Protein AF-A0A1Y6DAQ0-F1 (afdb_monomer_lite)

Sequence (1192 aa):
MQYLVQPLFPHSATSPLRGGNEARVFTISSLNSGFALTAVGNNLQLQQLNWQENANQQWKIIANGDGTYRIANVGSGQVMDVSGGGGEGTPVLVWDWHGGNNQRWRVSEIENGMFRIDSALGGSTLDVFGASVEPGAVIVVWGWNGGDNQRWVLAEVRPESVVYQPRATLFQDANYGGTRQEVGLGSYDINDLTLGNDQVSSLKVPTGVRVTLYEHANFRGRHWSYTQDTPWIGDEPNDLTSGVLVEKVATIYKDVDYQGQAASLGVGRYLMKDIPLANDNISSLKVPQGLVVMLYEHEDFGGDFRSYYQDSPNVGDFNDKTSSIVIKQLGVVIPKDVLRFGGGVQLKGTHGKWLVAESDGRLRADRGAADTWETFTLVRSGGTLDNSLVSFGDIVSLRSTHGKYVTAEANGDASANSPNIGAEQQWQVVRSGATTSSNFLAVGDHISLKSVAHNRYLVAEDNGDANANRDSIGSWETFEVTGVATEATPEEGSGSACGAEACSADACGADACGADACGAAACGAAASLIGVCGVAASGIAICGADVAGIGVCLGRLPGLRPAAWTLAAVRRAAPPLVARRRPASGRAARTLAARRLARRRLAVARCAARRLAARMLAGPTLPVSGAVPPMPAGPMRAGWTPVPPMPARPMSAASTPARRMPAPPTPAPWTSSPSSPASDATARRMAHPAGVSPLPETATRRIPMGPQHYKSSRYVITAPLKDGRELAYNGMSGALAVWTPREAAAFRRVAAEGRCDDLESTADLLYGGYLVPTQVDELEQLHGLYKAHRYDRRTLILTVAPTLACNFACDYCFQGQDKPVQTMGQTVQDAIVAFVERAAPELRHVHIAWYGGEPLLRPGVIEALSDRIIALCDRRGLKYDAMIVTNGYKLTADMARSLAERRVKTVQVTLDGHQEYHDGRRYLLSGGSTFAKIIANLKAVVEAGTGLKLNIRVNIDHRNGAGVYQLIDTLAQEGLAHQDSFRLYFAPVEAMTVGCHSVEEACMGKSEYGRLEAALYRYAFDQGLAALPYPPRFHGSCGAVRPSSFVVVPTGDIHKCWDTVTFPQHAIGSIFDMDAALRSERNARWLRWTPFENESCRNCKLLPNCAGACAYKFLHSGDTRGEAATLPCPSWKYNIKERLLLRAEKMGILRAEDWDVAQACTDPKELCADDHIGGGRALPETMQAYYLAEAV

pLDDT: mean 72.34, std 25.38, range [20.72, 98.62]

InterPro domains:
  IPR000772 Ricin B, lectin domain [PF14200] (22-95)
  IPR000772 Ricin B, lectin domain [PF14200] (101-158)
  IPR000772 Ricin B, lectin domain [SM00458] (23-155)
  IPR001064 Beta/gamma crystallin [PF00030] (210-286)
  IPR001064 Beta/gamma crystallin [PS50915] (166-207)
  IPR001064 Beta/gamma crystallin [SM00247] (167-247)
  IPR001064 Beta/gamma crystallin [SM00247] (249-328)
  IPR007197 Radical SAM [PF04055] (802-947)
  IPR007197 Radical SAM [PS51918] (790-1022)
  IPR007197 Radical SAM [SFLDS00029] (790-1113)
  IPR008999 Actin-crosslinking [SSF50405] (345-482)
  IPR010414 Protein FRG1 [PF06229] (396-487)
  IPR011024 Gamma-crystallin-like [SSF49695] (168-242)
  IPR011024 Gamma-crystallin-like [SSF49695] (250-327)
  IPR013785 Aldolase-type TIM barrel [G3DSA:3.20.20.70] (795-1144)
  IPR023885 4Fe4S-binding SPASM domain [TIGR04085] (1038-1121)
  IPR031019 Radical SAM/SPASM domain protein maturase [TIGR04463] (715-1154)
  IPR035992 Ricin B-like lectins [SSF50370] (24-154)
  IPR058240 Radical SAM superfamily [SSF102114] (791-1110)

Foldseek 3Di:
DDDDDDDDDDDPPCLPPPDQQQPWKKWKAFQLALFTFFADDPFDFTWGFFDQQDQRRIWRFADPVPQWTWIAGRRVRFTWFQPPLDDAPGTITTDHDPPDLRRIWHWDDDPQQKIWTHGSSDQWTWFQPPSDNAGGGGIHTHGDPPDRRRIIHIDIDPDDDDGPFWWKKFAQEFQRDHDIDTDTAAKAFQVRDPCHALRGFWMAADAQKKKKFAQHGQQFFDIDIDRGGGRGRDPVSHSRGGIMHMFGWKKWAQAFQRDDDIWTHGAAKDFQVRTPAHQLRTFWIAAPAQKKKKFAQALLSDDDIHIDRGTDRGPPPSRSRGGMMGMDGGRWDDDPFFDFQQFKWWWAALVGFTWFADPVWFIWGPHNDDDQRRIWGWHADTNDPDDRTAWAFGKTWTAHNVQFTWFADPVWFITRPHNDDDQRRIWGWHARGHDPTRTTDGQQGKTWTARRVPRFTWFHDPVTHITGHHNDDGRGRIIGTHDDDDDDDDDDDDDDDDDDDPDDDDDDDPDPDPDDDDDDDDDDDDDDDDDDDDDDDDDDDDDDDDDDDDDDDDDDDDDDDDDDDDDDDDDDDDDDDDDDDDDDDDDDDDDDDDDDDDDDDDDDDDDDDDDDDDDDDDDDDDDDDDDDDDDDDDDDDDDDDDDDDDDDDDDDDDDDDDDDDDDDDDDDDDDDDDDDDDDDDDDFHDFDDDDFDDDDDDDPDPPDPDFFQKAFDLQKDWFAWPVRWIFIAGLQQGDTDIGDNVQVVQNLCSLAPRGRPCCPVCVVCVSNVRIDGPPDDSLVVLVVRLCVVQAQQQEFAEEEEQWQDAQWQFQQPLLAPPFDTFGADPVLLVLVLVVCLVSLVSYQEYEYEYDHRASLVPVVSVLVSLVSNVVSCVVRNHHYAYEYEHCQLNLALVSLLSCLVSRYAEYEHEAAFDQVRRLVGTPGPVSHGRVVSNLVRVLRNLVSVSNHAYEYEHEDWQPPLVRNLVRLVVCLVSVNAQRPSAAYAYDYRFLQFPSRVSCHVGTDDLLRVLLSRLVSQLSSVVSRHHDLDSQYFQPQVQQLQHLSHWYAHSVQFIASDPSCNRPSVLTLGGSVCVPSSSVGVSSVLSNPDFLCPPQLLSQFSCCRRCRLHDPSLVSPLVRTDDPCSLRVDDSCLNHVQSSSVSVCCVSRSDPPNGRDCVSRGRDSVSRGSPPSRNDPDDDDVSVVVVSVVVVD

Structure (mmCIF, N/CA/C/O backbone):
data_AF-A0A1Y6DAQ0-F1
#
_entry.id   AF-A0A1Y6DAQ0-F1
#
loop_
_atom_site.group_PDB
_atom_site.id
_atom_site.type_symbol
_atom_site.label_atom_id
_atom_site.label_alt_id
_atom_site.label_comp_id
_atom_site.label_asym_id
_atom_site.label_entity_id
_atom_site.label_seq_id
_atom_site.pdbx_PDB_ins_code
_atom_site.Cartn_x
_atom_site.Cartn_y
_atom_site.Cartn_z
_atom_site.occupancy
_atom_site.B_iso_or_equiv
_atom_site.auth_seq_id
_atom_site.auth_comp_id
_atom_site.auth_asym_id
_atom_site.auth_atom_id
_atom_site.pdbx_PDB_model_num
ATOM 1 N N . MET A 1 1 ? 8.030 -42.173 -1.950 1.00 23.83 1 MET A N 1
ATOM 2 C CA . MET A 1 1 ? 6.959 -42.931 -2.642 1.00 23.83 1 MET A CA 1
ATOM 3 C C . MET A 1 1 ? 5.669 -42.122 -2.577 1.00 23.83 1 MET A C 1
ATOM 5 O O . MET A 1 1 ? 5.613 -41.176 -1.803 1.00 23.83 1 MET A O 1
ATOM 9 N N . GLN A 1 2 ? 4.683 -42.458 -3.409 1.00 27.00 2 GLN A N 1
ATOM 10 C CA . GLN A 1 2 ? 3.330 -41.871 -3.424 1.00 27.00 2 GLN A CA 1
ATOM 11 C C . GLN A 1 2 ? 2.517 -42.381 -2.190 1.00 27.00 2 GLN A C 1
ATOM 13 O O . GLN A 1 2 ? 3.028 -43.238 -1.472 1.00 27.00 2 GLN A O 1
ATOM 18 N N . TYR A 1 3 ? 1.303 -41.927 -1.834 1.00 22.94 3 TYR A N 1
ATOM 19 C CA . TYR A 1 3 ? 0.193 -41.362 -2.624 1.00 22.94 3 TYR A CA 1
ATOM 20 C C . TYR A 1 3 ? -0.730 -40.409 -1.822 1.00 22.94 3 TYR A C 1
ATOM 22 O O . TYR A 1 3 ? -0.860 -40.545 -0.613 1.00 22.94 3 TYR A O 1
ATOM 30 N N . LEU A 1 4 ? -1.449 -39.556 -2.573 1.00 24.34 4 LEU A N 1
ATOM 31 C CA . LEU A 1 4 ? -2.814 -39.026 -2.346 1.00 24.34 4 LEU A CA 1
ATOM 32 C C . LEU A 1 4 ? -3.202 -38.358 -1.009 1.00 24.34 4 LEU A C 1
ATOM 34 O O . LEU A 1 4 ? -3.547 -39.030 -0.043 1.00 24.34 4 LEU A O 1
ATOM 38 N N . VAL A 1 5 ? -3.468 -37.049 -1.100 1.00 20.72 5 VAL A N 1
ATOM 39 C CA . VAL A 1 5 ? -4.800 -36.481 -0.795 1.00 20.72 5 VAL A CA 1
ATOM 40 C C . VAL A 1 5 ? -5.185 -35.536 -1.946 1.00 20.72 5 VAL A C 1
ATOM 42 O O . VAL A 1 5 ? -4.346 -34.767 -2.408 1.00 20.72 5 VAL A O 1
ATOM 45 N N . GLN A 1 6 ? -6.433 -35.597 -2.421 1.00 22.11 6 GLN A N 1
ATOM 46 C CA . GLN A 1 6 ? -7.041 -34.580 -3.295 1.00 22.11 6 GLN A CA 1
ATOM 47 C C . GLN A 1 6 ? -7.918 -33.635 -2.463 1.00 22.11 6 GLN A C 1
ATOM 49 O O . GLN A 1 6 ? -8.626 -34.112 -1.576 1.00 22.11 6 GLN A O 1
ATOM 54 N N . PRO A 1 7 ? -8.018 -32.355 -2.843 1.00 22.66 7 PRO A N 1
ATOM 55 C CA . PRO A 1 7 ? -9.254 -31.592 -2.724 1.00 22.66 7 PRO A CA 1
ATOM 56 C C . PRO A 1 7 ? -10.062 -31.732 -4.022 1.00 22.66 7 PRO A C 1
ATOM 58 O O . PRO A 1 7 ? -9.563 -31.435 -5.106 1.00 22.66 7 PRO A O 1
ATOM 61 N N . LEU A 1 8 ? -11.314 -32.178 -3.917 1.00 22.86 8 LEU A N 1
ATOM 62 C CA . LEU A 1 8 ? -12.285 -32.107 -5.008 1.00 22.86 8 LEU A CA 1
ATOM 63 C C . LEU A 1 8 ? -13.103 -30.822 -4.868 1.00 22.86 8 LEU A C 1
ATOM 65 O O . LEU A 1 8 ? -13.842 -30.676 -3.899 1.00 22.86 8 LEU A O 1
ATOM 69 N N . PHE A 1 9 ? -13.056 -29.970 -5.888 1.00 21.23 9 PHE A N 1
ATOM 70 C CA . PHE A 1 9 ? -14.227 -29.202 -6.309 1.00 21.23 9 PHE A CA 1
ATOM 71 C C . PHE A 1 9 ? -14.582 -29.617 -7.749 1.00 21.23 9 PHE A C 1
ATOM 73 O O . PHE A 1 9 ? -13.681 -29.961 -8.525 1.00 21.23 9 PHE A O 1
ATOM 80 N N . PRO A 1 10 ? -15.880 -29.698 -8.095 1.00 23.66 10 PRO A N 1
ATOM 81 C CA . PRO A 1 10 ? -16.323 -30.165 -9.404 1.00 23.66 10 PRO A CA 1
ATOM 82 C C . PRO A 1 10 ? -15.995 -29.149 -10.504 1.00 23.66 10 PRO A C 1
ATOM 84 O O . PRO A 1 10 ? -15.734 -27.978 -10.247 1.00 23.66 10 PRO A O 1
ATOM 87 N N . HIS A 1 11 ? -15.984 -29.618 -11.747 1.00 24.91 11 HIS A N 1
ATOM 88 C CA . HIS A 1 11 ? -15.556 -28.820 -12.893 1.00 24.91 11 HIS A CA 1
ATOM 89 C C . HIS A 1 11 ? -16.601 -27.775 -13.303 1.00 24.91 11 HIS A C 1
ATOM 91 O O . HIS A 1 11 ? -17.755 -28.128 -13.545 1.00 24.91 11 HIS A O 1
ATOM 97 N N . SER A 1 12 ? -16.153 -26.548 -13.577 1.00 26.91 12 SER A N 1
ATOM 98 C CA . SER A 1 12 ? -16.663 -25.820 -14.740 1.00 26.91 12 SER A CA 1
ATOM 99 C C . SER A 1 12 ? -16.327 -26.659 -15.983 1.00 26.91 12 SER A C 1
ATOM 101 O O . SER A 1 12 ? -15.165 -26.946 -16.280 1.00 26.91 12 SER A O 1
ATOM 103 N N . ALA A 1 13 ? -17.346 -27.165 -16.675 1.00 28.11 13 ALA A N 1
ATOM 104 C CA . ALA A 1 13 ? -17.187 -28.233 -17.670 1.00 28.11 13 ALA A CA 1
ATOM 105 C C . ALA A 1 13 ? -16.668 -27.754 -19.048 1.00 28.11 13 ALA A C 1
ATOM 107 O O . ALA A 1 13 ? -16.942 -28.389 -20.063 1.00 28.11 13 ALA A O 1
ATOM 108 N N . THR A 1 14 ? -15.934 -26.638 -19.094 1.00 39.94 14 THR A N 1
ATOM 109 C CA . THR A 1 14 ? -15.623 -25.885 -20.324 1.00 39.94 14 THR A CA 1
ATOM 110 C C . THR A 1 14 ? -14.168 -25.416 -20.449 1.00 39.94 14 THR A C 1
ATOM 112 O O . THR A 1 14 ? -13.877 -24.606 -21.326 1.00 39.94 14 THR A O 1
ATOM 115 N N . SER A 1 15 ? -13.223 -25.944 -19.657 1.00 42.66 15 SER A N 1
ATOM 116 C CA . SER A 1 15 ? -11.793 -25.661 -19.892 1.00 42.66 15 SER A CA 1
ATOM 117 C C . SER A 1 15 ? -11.414 -26.081 -21.333 1.00 42.66 15 SER A C 1
ATOM 119 O O . SER A 1 15 ? -11.568 -27.261 -21.677 1.00 42.66 15 SER A O 1
ATOM 121 N N . PRO A 1 16 ? -10.946 -25.161 -22.203 1.00 46.56 16 PRO A N 1
ATOM 122 C CA . PRO A 1 16 ? -10.887 -25.352 -23.660 1.00 46.56 16 PRO A CA 1
ATOM 123 C C . PRO A 1 16 ? -9.923 -26.454 -24.123 1.00 46.56 16 PRO A C 1
ATOM 125 O O . PRO A 1 16 ? -9.974 -26.887 -25.273 1.00 46.56 16 PRO A O 1
ATOM 128 N N . LEU A 1 17 ? -9.072 -26.948 -23.224 1.00 54.06 17 LEU A N 1
ATOM 129 C CA . LEU A 1 17 ? -8.104 -28.017 -23.471 1.00 54.06 17 LEU A CA 1
ATOM 130 C C . LEU A 1 17 ? -8.662 -29.426 -23.180 1.00 54.06 17 LEU A C 1
ATOM 132 O O . LEU A 1 17 ? -7.970 -30.421 -23.392 1.00 54.06 17 LEU A O 1
ATOM 136 N N . ARG A 1 18 ? -9.905 -29.542 -22.687 1.00 46.31 18 ARG A N 1
ATOM 137 C CA . ARG A 1 18 ? -10.571 -30.829 -22.419 1.00 46.31 18 ARG A CA 1
ATOM 138 C C . ARG A 1 18 ? -11.426 -31.281 -23.604 1.00 46.31 18 ARG A C 1
ATOM 140 O O . ARG A 1 18 ? -12.647 -31.165 -23.593 1.00 46.31 18 ARG A O 1
ATOM 147 N N . GLY A 1 19 ? -10.766 -31.844 -24.610 1.00 46.09 19 GLY A N 1
ATOM 148 C CA . GLY A 1 19 ? -11.388 -32.461 -25.781 1.00 46.09 19 GLY A CA 1
ATOM 149 C C . GLY A 1 19 ? -10.345 -33.115 -26.691 1.00 46.09 19 GLY A C 1
ATOM 150 O O . GLY A 1 19 ? -9.148 -33.055 -26.414 1.00 46.09 19 GLY A O 1
ATOM 151 N N . GLY A 1 20 ? -10.782 -33.744 -27.787 1.00 46.62 20 GLY A N 1
ATOM 152 C CA . GLY A 1 20 ? -9.877 -34.238 -28.835 1.00 46.62 20 GLY A CA 1
ATOM 153 C C . GLY A 1 20 ? -9.231 -33.066 -29.579 1.00 46.62 20 GLY A C 1
ATOM 154 O O . GLY A 1 20 ? -9.798 -32.546 -30.534 1.00 46.62 20 GLY A O 1
ATOM 155 N N . ASN A 1 21 ? -8.073 -32.608 -29.102 1.00 50.34 21 ASN A N 1
ATOM 156 C CA . ASN A 1 21 ? -7.629 -31.221 -29.296 1.00 50.34 21 ASN A CA 1
ATOM 157 C C . ASN A 1 21 ? -6.957 -30.886 -30.647 1.00 50.34 21 ASN A C 1
ATOM 159 O O . ASN A 1 21 ? -6.320 -29.843 -30.764 1.00 50.34 21 ASN A O 1
ATOM 163 N N . GLU A 1 22 ? -7.068 -31.737 -31.671 1.00 50.09 22 GLU A N 1
ATOM 164 C CA . GLU A 1 22 ? -6.336 -31.555 -32.943 1.00 50.09 22 GLU A CA 1
ATOM 165 C C . GLU A 1 22 ? -7.054 -30.643 -33.963 1.00 50.09 22 GLU A C 1
ATOM 167 O O . GLU A 1 22 ? -6.428 -30.150 -34.905 1.00 50.09 22 GLU A O 1
ATOM 172 N N . ALA A 1 23 ? -8.352 -30.378 -33.764 1.00 52.00 23 ALA A N 1
ATOM 173 C CA . ALA A 1 23 ? -9.178 -29.569 -34.670 1.00 52.00 23 ALA A CA 1
ATOM 174 C C . ALA A 1 23 ? -9.415 -28.114 -34.210 1.00 52.00 23 ALA A C 1
ATOM 176 O O . ALA A 1 23 ? -9.742 -27.268 -35.041 1.00 52.00 23 ALA A O 1
ATOM 177 N N . ARG A 1 24 ? -9.258 -27.809 -32.913 1.00 67.81 24 ARG A N 1
ATOM 178 C CA . ARG A 1 24 ? -9.597 -26.496 -32.329 1.00 67.81 24 ARG A CA 1
ATOM 179 C C . ARG A 1 24 ? -8.506 -25.456 -32.599 1.00 67.81 24 ARG A C 1
ATOM 181 O O . ARG A 1 24 ? -7.315 -25.773 -32.562 1.00 67.81 24 ARG A O 1
ATOM 188 N N . VAL A 1 25 ? -8.918 -24.214 -32.841 1.00 72.88 25 VAL A N 1
ATOM 189 C CA . VAL A 1 25 ? -8.041 -23.058 -33.087 1.00 72.88 25 VAL A CA 1
ATOM 190 C C . VAL A 1 25 ? -8.330 -21.993 -32.034 1.00 72.88 25 VAL A C 1
ATOM 192 O O . VAL A 1 25 ? -9.475 -21.799 -31.645 1.00 72.88 25 VAL A O 1
ATOM 195 N N . PHE A 1 26 ? -7.304 -21.290 -31.570 1.00 77.88 26 PHE A N 1
ATOM 196 C CA . PHE A 1 26 ? -7.391 -20.293 -30.508 1.00 77.88 26 PHE A CA 1
ATOM 197 C C . PHE A 1 26 ? -6.693 -18.995 -30.912 1.00 77.88 26 PHE A C 1
ATOM 199 O O . PHE A 1 26 ? -5.709 -19.017 -31.650 1.00 77.88 26 PHE A O 1
ATOM 206 N N . THR A 1 27 ? -7.161 -17.869 -30.381 1.00 76.56 27 THR A N 1
ATOM 207 C CA . THR A 1 27 ? -6.310 -16.693 -30.183 1.00 76.56 27 THR A CA 1
ATOM 208 C C . THR A 1 27 ? -5.722 -16.767 -28.779 1.00 76.56 27 THR A C 1
ATOM 210 O O . THR A 1 27 ? -6.375 -17.241 -27.847 1.00 76.56 27 THR A O 1
ATOM 213 N N . ILE A 1 28 ? -4.479 -16.318 -28.644 1.00 83.94 28 ILE A N 1
ATOM 214 C CA . ILE A 1 28 ? -3.769 -16.201 -27.371 1.00 83.94 28 ILE A CA 1
ATOM 215 C C . ILE A 1 28 ? -3.508 -14.708 -27.188 1.00 83.94 28 ILE A C 1
ATOM 217 O O . ILE A 1 28 ? -2.812 -14.125 -28.014 1.00 83.94 28 ILE A O 1
ATOM 221 N N . SER A 1 29 ? -4.072 -14.078 -26.159 1.00 74.94 29 SER A N 1
ATOM 222 C CA . SER A 1 29 ? -3.935 -12.629 -25.932 1.00 74.94 29 SER A CA 1
ATOM 223 C C . SER A 1 29 ? -3.373 -12.320 -24.549 1.00 74.94 29 SER A C 1
ATOM 225 O O . SER A 1 29 ? -3.725 -12.985 -23.578 1.00 74.94 29 SER A O 1
ATOM 227 N N . SER A 1 30 ? -2.514 -11.307 -24.452 1.00 71.69 30 SER A N 1
ATOM 228 C CA . SER A 1 30 ? -1.962 -10.832 -23.175 1.00 71.69 30 SER A CA 1
ATOM 229 C C . SER A 1 30 ? -3.040 -10.114 -22.361 1.00 71.69 30 SER A C 1
ATOM 231 O O . SER A 1 30 ? -3.764 -9.281 -22.909 1.00 71.69 30 SER A O 1
ATOM 233 N N . LEU A 1 31 ? -3.153 -10.400 -21.060 1.00 63.44 31 LEU A N 1
ATOM 234 C CA . LEU A 1 31 ? -4.117 -9.723 -20.182 1.00 63.44 31 LEU A CA 1
ATOM 235 C C . LEU A 1 31 ? -3.754 -8.242 -19.970 1.00 63.44 31 LEU A C 1
ATOM 237 O O . LEU A 1 31 ? -4.644 -7.398 -19.920 1.00 63.44 31 LEU A O 1
ATOM 241 N N . ASN A 1 32 ? -2.456 -7.926 -19.915 1.00 59.19 32 ASN A N 1
ATOM 242 C CA . ASN A 1 32 ? -1.920 -6.572 -19.714 1.00 59.19 32 ASN A CA 1
ATOM 243 C C . ASN A 1 32 ? -2.278 -5.584 -20.837 1.00 59.19 32 ASN A C 1
ATOM 245 O O . ASN A 1 32 ? -2.466 -4.399 -20.583 1.00 59.19 32 ASN A O 1
ATOM 249 N N . SER A 1 33 ? -2.345 -6.057 -22.085 1.00 54.78 33 SER A N 1
ATOM 250 C CA . SER A 1 33 ? -2.507 -5.200 -23.272 1.00 54.78 33 SER A CA 1
ATOM 251 C C . SER A 1 33 ? -3.753 -5.508 -24.107 1.00 54.78 33 SER A C 1
ATOM 253 O O . SER A 1 33 ? -4.159 -4.705 -24.943 1.00 54.78 33 SER A O 1
ATOM 255 N N . GLY A 1 34 ? -4.343 -6.695 -23.944 1.00 52.97 34 GLY A N 1
ATOM 256 C CA . GLY A 1 34 ? -5.379 -7.223 -24.830 1.00 52.97 34 GLY A CA 1
ATOM 257 C C . GLY A 1 34 ? -4.890 -7.581 -26.242 1.00 52.97 34 GLY A C 1
ATOM 258 O O . GLY A 1 34 ? -5.701 -8.039 -27.050 1.00 52.97 34 GLY A O 1
ATOM 259 N N . PHE A 1 35 ? -3.604 -7.388 -26.568 1.00 63.44 35 PHE A N 1
ATOM 260 C CA . PHE A 1 35 ? -3.041 -7.706 -27.883 1.00 63.44 35 PHE A CA 1
ATOM 261 C C . PHE A 1 35 ? -2.855 -9.210 -28.088 1.00 63.44 35 PHE A C 1
ATOM 263 O O . PHE A 1 35 ? -2.587 -9.961 -27.147 1.00 63.44 35 PHE A O 1
ATOM 270 N N . ALA A 1 36 ? -2.982 -9.635 -29.344 1.00 74.75 36 ALA A N 1
ATOM 271 C CA . ALA A 1 36 ? -2.895 -11.026 -29.755 1.00 74.75 36 ALA A CA 1
ATOM 272 C C . ALA A 1 36 ? -1.454 -11.446 -30.072 1.00 74.75 36 ALA A C 1
ATOM 274 O O . ALA A 1 36 ? -0.680 -10.716 -30.702 1.00 74.75 36 ALA A O 1
ATOM 275 N N . LEU A 1 37 ? -1.123 -12.668 -29.672 1.00 86.88 37 LEU A N 1
ATOM 276 C CA . LEU A 1 37 ? 0.134 -13.345 -29.937 1.00 86.88 37 LEU A CA 1
ATOM 277 C C . LEU A 1 37 ? 0.284 -13.595 -31.442 1.00 86.88 37 LEU A C 1
ATOM 279 O O . LEU A 1 37 ? -0.488 -14.349 -32.036 1.00 86.88 37 LEU A O 1
ATOM 283 N N . THR A 1 38 ? 1.270 -12.954 -32.064 1.00 87.50 38 THR A N 1
ATOM 284 C CA . THR A 1 38 ? 1.373 -12.843 -33.522 1.00 87.50 38 THR A CA 1
ATOM 285 C C . THR A 1 38 ? 2.744 -13.282 -34.017 1.00 87.50 38 THR A C 1
ATOM 287 O O . THR A 1 38 ? 3.761 -12.705 -33.633 1.00 87.50 38 THR A O 1
ATOM 290 N N . ALA A 1 39 ? 2.779 -14.278 -34.905 1.00 84.75 39 ALA A N 1
ATOM 291 C CA . ALA A 1 39 ? 3.996 -14.638 -35.627 1.00 84.75 39 ALA A CA 1
ATOM 292 C C . ALA A 1 39 ? 4.283 -13.587 -36.714 1.00 84.75 39 ALA A C 1
ATOM 294 O O . ALA A 1 39 ? 3.405 -13.274 -37.525 1.00 84.75 39 ALA A O 1
ATOM 295 N N . VAL A 1 40 ? 5.501 -13.042 -36.737 1.00 75.38 40 VAL A N 1
ATOM 296 C CA . VAL A 1 40 ? 5.910 -11.967 -37.656 1.00 75.38 40 VAL A CA 1
ATOM 297 C C . VAL A 1 40 ? 7.193 -12.314 -38.417 1.00 75.38 40 VAL A C 1
ATOM 299 O O . VAL A 1 40 ? 8.033 -13.069 -37.935 1.00 75.38 40 VAL A O 1
ATOM 302 N N . GLY A 1 41 ? 7.337 -11.737 -39.617 1.00 58.28 41 GLY A N 1
ATOM 303 C CA . GLY A 1 41 ? 8.590 -11.667 -40.382 1.00 58.28 41 GLY A CA 1
ATOM 304 C C . GLY A 1 41 ? 9.286 -13.005 -40.657 1.00 58.28 41 GLY A C 1
ATOM 305 O O . GLY A 1 41 ? 10.233 -13.350 -39.958 1.00 58.28 41 GLY A O 1
ATOM 306 N N . ASN A 1 42 ? 8.860 -13.727 -41.703 1.00 54.28 42 ASN A N 1
ATOM 307 C CA . ASN A 1 42 ? 9.507 -14.953 -42.207 1.00 54.28 42 ASN A CA 1
ATOM 308 C C . ASN A 1 42 ? 9.943 -15.944 -41.104 1.00 54.28 42 ASN A C 1
ATOM 310 O O . ASN A 1 42 ? 11.036 -16.502 -41.159 1.00 54.28 42 ASN A O 1
ATOM 314 N N . ASN A 1 43 ? 9.059 -16.166 -40.125 1.00 50.34 43 ASN A N 1
ATOM 315 C CA . ASN A 1 43 ? 9.208 -17.128 -39.026 1.00 50.34 43 ASN A CA 1
ATOM 316 C C . ASN A 1 43 ? 10.291 -16.788 -37.975 1.00 50.34 43 ASN A C 1
ATOM 318 O O . ASN A 1 43 ? 10.711 -17.661 -37.223 1.00 50.34 43 ASN A O 1
ATOM 322 N N . LEU A 1 44 ? 10.736 -15.529 -37.873 1.00 56.56 44 LEU A N 1
ATOM 323 C CA . LEU A 1 44 ? 11.859 -15.160 -36.995 1.00 56.56 44 LEU A CA 1
ATOM 324 C C . LEU A 1 44 ? 11.477 -14.626 -35.603 1.00 56.56 44 LEU A C 1
ATOM 326 O O . LEU A 1 44 ? 12.347 -14.593 -34.733 1.00 56.56 44 LEU A O 1
ATOM 330 N N . GLN A 1 45 ? 10.228 -14.209 -35.351 1.00 71.94 45 GLN A N 1
ATOM 331 C CA . GLN A 1 45 ? 9.844 -13.685 -34.030 1.00 71.94 45 GLN A CA 1
ATOM 332 C C . GLN A 1 45 ? 8.340 -13.793 -33.726 1.00 71.94 45 GLN A C 1
ATOM 334 O O . GLN A 1 45 ? 7.499 -13.760 -34.627 1.00 71.94 45 GLN A O 1
ATOM 339 N N . LEU A 1 46 ? 8.005 -13.866 -32.434 1.00 86.50 46 LEU A N 1
ATOM 340 C CA . LEU A 1 46 ? 6.672 -13.591 -31.898 1.00 86.50 46 LEU A CA 1
ATOM 341 C C . LEU A 1 46 ? 6.604 -12.187 -31.288 1.00 86.50 46 LEU A C 1
ATOM 343 O O . LEU A 1 46 ? 7.486 -11.774 -30.534 1.00 86.50 46 LEU A O 1
ATOM 347 N N . GLN A 1 47 ? 5.522 -11.471 -31.588 1.00 88.44 47 GLN A N 1
ATOM 348 C CA . GLN A 1 47 ? 5.202 -10.153 -31.033 1.00 88.44 47 GLN A CA 1
ATOM 349 C C . GLN A 1 47 ? 3.734 -10.104 -30.592 1.00 88.44 47 GLN A C 1
ATOM 351 O O . GLN A 1 47 ? 2.904 -10.859 -31.102 1.00 88.44 47 GLN A O 1
ATOM 356 N N . GLN A 1 48 ? 3.384 -9.199 -29.676 1.00 74.19 48 GLN A N 1
ATOM 357 C CA . GLN A 1 48 ? 1.983 -8.832 -29.455 1.00 74.19 48 GLN A CA 1
ATOM 358 C C . GLN A 1 48 ? 1.557 -7.796 -30.505 1.00 74.19 48 GLN A C 1
ATOM 360 O O . GLN A 1 48 ? 2.256 -6.806 -30.710 1.00 74.19 48 GLN A O 1
ATOM 365 N N . LEU A 1 49 ? 0.421 -7.988 -31.175 1.00 66.94 49 LEU A N 1
ATOM 366 C CA . LEU A 1 49 ? -0.121 -7.025 -32.143 1.00 66.94 49 LEU A CA 1
ATOM 367 C C . LEU A 1 49 ? -1.648 -6.915 -32.033 1.00 66.94 49 LEU A C 1
ATOM 369 O O . LEU A 1 49 ? -2.313 -7.737 -31.399 1.00 66.94 49 LEU A O 1
ATOM 373 N N . ASN A 1 50 ? -2.205 -5.885 -32.676 1.00 56.06 50 ASN A N 1
ATOM 374 C CA . ASN A 1 50 ? -3.650 -5.722 -32.852 1.00 56.06 50 ASN A CA 1
ATOM 375 C C . ASN A 1 50 ? -4.263 -7.007 -33.417 1.00 56.06 50 ASN A C 1
ATOM 377 O O . ASN A 1 50 ? -3.717 -7.578 -34.363 1.00 56.06 50 ASN A O 1
ATOM 381 N N . TRP A 1 51 ? -5.396 -7.451 -32.878 1.00 60.91 51 TRP A N 1
ATOM 382 C CA . TRP A 1 51 ? -6.093 -8.619 -33.412 1.00 60.91 51 TRP A CA 1
ATOM 383 C C . TRP A 1 51 ? -6.749 -8.261 -34.754 1.00 60.91 51 TRP A C 1
ATOM 385 O O . TRP A 1 51 ? -7.644 -7.422 -34.819 1.00 60.91 51 TRP A O 1
ATOM 395 N N . GLN A 1 52 ? -6.273 -8.889 -35.827 1.00 59.12 52 GLN A N 1
ATOM 396 C CA . GLN A 1 52 ? -6.702 -8.690 -37.216 1.00 59.12 52 GLN A CA 1
ATOM 397 C C . GLN A 1 52 ? -7.367 -9.945 -37.804 1.00 59.12 52 GLN A C 1
ATOM 399 O O . GLN A 1 52 ? -7.590 -10.017 -39.008 1.00 59.12 52 GLN A O 1
ATOM 404 N N . GLU A 1 53 ? -7.646 -10.952 -36.968 1.00 61.72 53 GLU A N 1
ATOM 405 C CA . GLU A 1 53 ? -8.260 -12.236 -37.349 1.00 61.72 53 GLU A CA 1
ATOM 406 C C . GLU A 1 53 ? -7.432 -13.074 -38.351 1.00 61.72 53 GLU A C 1
ATOM 408 O O . GLU A 1 53 ? -7.885 -14.110 -38.838 1.00 61.72 53 GLU A O 1
ATOM 413 N N . ASN A 1 54 ? -6.176 -12.685 -38.591 1.00 67.94 54 ASN A N 1
ATOM 414 C CA . ASN A 1 54 ? -5.259 -13.328 -39.529 1.00 67.94 54 ASN A CA 1
ATOM 415 C C . ASN A 1 54 ? -4.707 -14.667 -39.007 1.00 67.94 54 ASN A C 1
ATOM 417 O O . ASN A 1 54 ? -4.460 -14.847 -37.815 1.00 67.94 54 ASN A O 1
ATOM 421 N N . ALA A 1 55 ? -4.420 -15.601 -39.920 1.00 72.31 55 ALA A N 1
ATOM 422 C CA . ALA A 1 55 ? -3.938 -16.946 -39.582 1.00 72.31 55 ALA A CA 1
ATOM 423 C C . ALA A 1 55 ? -2.601 -16.964 -38.805 1.00 72.31 55 ALA A C 1
ATOM 425 O O . ALA A 1 55 ? -2.360 -17.877 -38.019 1.00 72.31 55 ALA A O 1
ATOM 426 N N . ASN A 1 56 ? -1.748 -15.943 -38.958 1.00 77.94 56 ASN A N 1
ATOM 427 C CA . ASN A 1 56 ? -0.503 -15.807 -38.191 1.00 77.94 56 ASN A CA 1
ATOM 428 C C . ASN A 1 56 ? -0.715 -15.408 -36.713 1.00 77.94 56 ASN A C 1
ATOM 430 O O . ASN A 1 56 ? 0.244 -15.412 -35.941 1.00 77.94 56 ASN A O 1
ATOM 434 N N . GLN A 1 57 ? -1.952 -15.100 -36.316 1.00 79.81 57 GLN A N 1
ATOM 435 C CA . GLN A 1 57 ? -2.376 -14.821 -34.936 1.00 79.81 57 GLN A CA 1
ATOM 436 C C . GLN A 1 57 ? -3.196 -15.974 -34.328 1.00 79.81 57 GLN A C 1
ATOM 438 O O . GLN A 1 57 ? -3.626 -15.905 -33.179 1.00 79.81 57 GLN A O 1
ATOM 443 N N . GLN A 1 58 ? -3.441 -17.025 -35.113 1.00 82.88 58 GLN A N 1
ATOM 444 C CA . GLN A 1 58 ? -4.270 -18.170 -34.758 1.00 82.88 58 GLN A CA 1
ATOM 445 C C . GLN A 1 58 ? -3.396 -19.379 -34.395 1.00 82.88 58 GLN A C 1
ATOM 447 O O . GLN A 1 58 ? -2.389 -19.653 -35.051 1.00 82.88 58 GLN A O 1
ATOM 452 N N . TRP A 1 59 ? -3.799 -20.128 -33.368 1.00 87.12 59 TRP A N 1
ATOM 453 C CA . TRP A 1 59 ? -2.964 -21.128 -32.700 1.00 87.12 59 TRP A CA 1
ATOM 454 C C . TRP A 1 59 ? -3.720 -22.427 -32.398 1.00 87.12 59 TRP A C 1
ATOM 456 O O . TRP A 1 59 ? -4.778 -22.409 -31.777 1.00 87.12 59 TRP A O 1
ATOM 466 N N . LYS A 1 60 ? -3.163 -23.579 -32.774 1.00 86.50 60 LYS A N 1
ATOM 467 C CA . LYS A 1 60 ? -3.648 -24.913 -32.384 1.00 86.50 60 LYS A CA 1
ATOM 468 C C . LYS A 1 60 ? -2.850 -25.414 -31.184 1.00 86.50 60 LYS A C 1
ATOM 470 O O . LYS A 1 60 ? -1.630 -25.536 -31.268 1.00 86.50 60 LYS A O 1
ATOM 475 N N . ILE A 1 61 ? -3.522 -25.726 -30.077 1.00 84.69 61 ILE A N 1
ATOM 476 C CA . ILE A 1 61 ? -2.880 -26.177 -28.829 1.00 84.69 61 ILE A CA 1
ATOM 477 C C . ILE A 1 61 ? -2.992 -27.702 -28.743 1.00 84.69 61 ILE A C 1
ATOM 479 O O . ILE A 1 61 ? -3.955 -28.250 -28.205 1.00 84.69 61 ILE A O 1
ATOM 483 N N . ILE A 1 62 ? -2.017 -28.400 -29.326 1.00 85.81 62 ILE A N 1
ATOM 484 C CA . ILE A 1 62 ? -2.091 -29.843 -29.573 1.00 85.81 62 ILE A CA 1
ATOM 485 C C . ILE A 1 62 ? -1.359 -30.598 -28.461 1.00 85.81 62 ILE A C 1
ATOM 487 O O . ILE A 1 62 ? -0.198 -30.313 -28.172 1.00 85.81 62 ILE A O 1
ATOM 491 N N . ALA A 1 63 ? -2.012 -31.574 -27.832 1.00 82.44 63 ALA A N 1
ATOM 492 C CA . ALA A 1 63 ? -1.400 -32.370 -26.768 1.00 82.44 63 ALA A CA 1
ATOM 493 C C . ALA A 1 63 ? -0.286 -33.296 -27.302 1.00 82.44 63 ALA A C 1
ATOM 495 O O . ALA A 1 63 ? -0.382 -33.847 -28.400 1.00 82.44 63 ALA A O 1
ATOM 496 N N . ASN A 1 64 ? 0.758 -33.504 -26.495 1.00 80.56 64 ASN A N 1
ATOM 497 C CA . ASN A 1 64 ? 1.868 -34.420 -26.792 1.00 80.56 64 ASN A CA 1
ATOM 498 C C . ASN A 1 64 ? 1.748 -35.776 -26.062 1.00 80.56 64 ASN A C 1
ATOM 500 O O . ASN A 1 64 ? 2.587 -36.652 -26.247 1.00 80.56 64 ASN A O 1
ATOM 504 N N . GLY A 1 65 ? 0.725 -35.954 -25.215 1.00 76.00 65 GLY A N 1
ATOM 505 C CA . GLY A 1 65 ? 0.476 -37.183 -24.441 1.00 76.00 65 GLY A CA 1
ATOM 506 C C . GLY A 1 65 ? 1.301 -37.333 -23.152 1.00 76.00 65 GLY A C 1
ATOM 507 O O . GLY A 1 65 ? 0.965 -38.162 -22.313 1.00 76.00 65 GLY A O 1
ATOM 508 N N . ASP A 1 66 ? 2.325 -36.502 -22.950 1.00 78.19 66 ASP A N 1
ATOM 509 C CA . ASP A 1 66 ? 3.226 -36.491 -21.783 1.00 78.19 66 ASP A CA 1
ATOM 510 C C . ASP A 1 66 ? 2.844 -35.452 -20.702 1.00 78.19 66 ASP A C 1
ATOM 512 O O . ASP A 1 66 ? 3.595 -35.221 -19.755 1.00 78.19 66 ASP A O 1
ATOM 516 N N . GLY A 1 67 ? 1.686 -34.799 -20.849 1.00 76.50 67 GLY A N 1
ATOM 517 C CA . GLY A 1 67 ? 1.274 -33.653 -20.029 1.00 76.50 67 GLY A CA 1
ATOM 518 C C . GLY A 1 67 ? 1.784 -32.295 -20.533 1.00 76.50 67 GLY A C 1
ATOM 519 O O . GLY A 1 67 ? 1.553 -31.282 -19.874 1.00 76.50 67 GLY A O 1
ATOM 520 N N . THR A 1 68 ? 2.452 -32.250 -21.689 1.00 85.69 68 THR A N 1
ATOM 521 C CA . THR A 1 68 ? 2.767 -31.017 -22.426 1.00 85.69 68 THR A CA 1
ATOM 522 C C . THR A 1 68 ? 1.929 -30.887 -23.700 1.00 85.69 68 THR A C 1
ATOM 524 O O . THR A 1 68 ? 1.331 -31.848 -24.197 1.00 85.69 68 THR A O 1
ATOM 527 N N . TYR A 1 69 ? 1.921 -29.677 -24.246 1.00 88.31 69 TYR A N 1
ATOM 528 C CA . TYR A 1 69 ? 1.334 -29.304 -25.524 1.00 88.31 69 TYR A CA 1
ATOM 529 C C . TYR A 1 69 ? 2.422 -28.768 -26.459 1.00 88.31 69 TYR A C 1
ATOM 531 O O . TYR A 1 69 ? 3.449 -28.255 -26.011 1.00 88.31 69 TYR A O 1
ATOM 539 N N . ARG A 1 70 ? 2.179 -28.845 -27.766 1.00 90.06 70 ARG A N 1
ATOM 540 C CA . ARG A 1 70 ? 2.855 -28.042 -28.790 1.00 90.06 70 ARG A CA 1
ATOM 541 C C . ARG A 1 70 ? 1.848 -27.028 -29.328 1.00 90.06 70 ARG A C 1
ATOM 543 O O . ARG A 1 70 ? 0.708 -27.394 -29.616 1.00 90.06 70 ARG A O 1
ATOM 550 N N . ILE A 1 71 ? 2.242 -25.760 -29.412 1.00 92.75 71 ILE A N 1
ATOM 551 C CA . ILE A 1 71 ? 1.346 -24.673 -29.822 1.00 92.75 71 ILE A CA 1
ATOM 552 C C . ILE A 1 71 ? 1.720 -24.277 -31.250 1.00 92.75 71 ILE A C 1
ATOM 554 O O . ILE A 1 71 ? 2.750 -23.647 -31.460 1.00 92.75 71 ILE A O 1
ATOM 558 N N . ALA A 1 72 ? 0.928 -24.708 -32.230 1.00 89.56 72 ALA A N 1
ATOM 559 C CA . ALA A 1 72 ? 1.216 -24.536 -33.654 1.00 89.56 72 ALA A CA 1
ATOM 560 C C . ALA A 1 72 ? 0.471 -23.332 -34.243 1.00 89.56 72 ALA A C 1
ATOM 562 O O . ALA A 1 72 ? -0.739 -23.208 -34.070 1.00 89.56 72 ALA A O 1
ATOM 563 N N . ASN A 1 73 ? 1.177 -22.462 -34.957 1.00 89.75 73 ASN A N 1
ATOM 564 C CA . ASN A 1 73 ? 0.608 -21.335 -35.683 1.00 89.75 73 ASN A CA 1
ATOM 565 C C . ASN A 1 73 ? -0.177 -21.829 -36.909 1.00 89.75 73 ASN A C 1
ATOM 567 O O . ASN A 1 73 ? 0.303 -22.690 -37.645 1.00 89.75 73 ASN A O 1
ATOM 571 N N . VAL A 1 74 ? -1.368 -21.285 -37.166 1.00 84.31 74 VAL A N 1
ATOM 572 C CA . VAL A 1 74 ? -2.181 -21.688 -38.329 1.00 84.31 74 VAL A CA 1
ATOM 573 C C . VAL A 1 74 ? -1.622 -21.118 -39.636 1.00 84.31 74 VAL A C 1
ATOM 575 O O . VAL A 1 74 ? -1.718 -21.775 -40.667 1.00 84.31 74 VAL A O 1
ATOM 578 N N . GLY A 1 75 ? -1.016 -19.928 -39.600 1.00 79.94 75 GLY A N 1
ATOM 579 C CA . GLY A 1 75 ? -0.480 -19.242 -40.778 1.00 79.94 75 GLY A CA 1
ATOM 580 C C . GLY A 1 75 ? 0.792 -19.874 -41.346 1.00 79.94 75 GLY A C 1
ATOM 581 O O . GLY A 1 75 ? 0.898 -20.016 -42.561 1.00 79.94 75 GLY A O 1
ATOM 582 N N . SER A 1 76 ? 1.741 -20.270 -40.491 1.00 80.88 76 SER A N 1
ATOM 583 C CA . SER A 1 76 ? 2.991 -20.926 -40.922 1.00 80.88 76 SER A CA 1
ATOM 584 C C . SER A 1 76 ? 2.999 -22.451 -40.759 1.00 80.88 76 SER A C 1
ATOM 586 O O . SER A 1 76 ? 3.883 -23.111 -41.298 1.00 80.88 76 SER A O 1
ATOM 588 N N . GLY A 1 77 ? 2.062 -23.032 -40.000 1.00 82.81 77 GLY A N 1
ATOM 589 C CA . GLY A 1 77 ? 2.054 -24.458 -39.635 1.00 82.81 77 GLY A CA 1
ATOM 590 C C . GLY A 1 77 ? 3.116 -24.862 -38.597 1.00 82.81 77 GLY A C 1
ATOM 591 O O . GLY A 1 77 ? 3.111 -25.997 -38.121 1.00 82.81 77 GLY A O 1
ATOM 592 N N . GLN A 1 78 ? 4.008 -23.939 -38.234 1.00 88.81 78 GLN A N 1
ATOM 593 C CA . GLN A 1 78 ? 5.139 -24.140 -37.329 1.00 88.81 78 GLN A CA 1
ATOM 594 C C . GLN A 1 78 ? 4.757 -23.972 -35.854 1.00 88.81 78 GLN A C 1
ATOM 596 O O . GLN A 1 78 ? 3.731 -23.379 -35.526 1.00 88.81 78 GLN A O 1
ATOM 601 N N . VAL A 1 79 ? 5.582 -24.486 -34.942 1.00 92.00 79 VAL A N 1
ATOM 602 C CA . VAL A 1 79 ? 5.341 -24.452 -33.490 1.00 92.00 79 VAL A CA 1
ATOM 603 C C . VAL A 1 79 ? 6.036 -23.284 -32.801 1.00 92.00 79 VAL A C 1
ATOM 605 O O . VAL A 1 79 ? 7.114 -22.870 -33.206 1.00 92.00 79 VAL A O 1
ATOM 608 N N . MET A 1 80 ? 5.432 -22.794 -31.720 1.00 92.94 80 MET A N 1
ATOM 609 C CA . MET A 1 80 ? 6.037 -21.854 -30.780 1.00 92.94 80 MET A CA 1
ATOM 610 C C . MET A 1 80 ? 7.302 -22.457 -30.148 1.00 92.94 80 MET A C 1
ATOM 612 O O . MET A 1 80 ? 7.230 -23.510 -29.507 1.00 92.94 80 MET A O 1
ATOM 616 N N . ASP A 1 81 ? 8.433 -21.772 -30.306 1.00 91.00 81 ASP A N 1
ATOM 617 C CA . ASP A 1 81 ? 9.773 -22.258 -29.967 1.00 91.00 81 ASP A CA 1
ATOM 618 C C . ASP A 1 81 ? 10.578 -21.187 -29.206 1.00 91.00 81 ASP A C 1
ATOM 620 O O . ASP A 1 81 ? 10.606 -20.019 -29.600 1.00 91.00 81 ASP A O 1
ATOM 624 N N . VAL A 1 82 ? 11.225 -21.577 -28.103 1.00 88.62 82 VAL A N 1
ATOM 625 C CA . VAL A 1 82 ? 12.151 -20.725 -27.342 1.00 88.62 82 VAL A CA 1
ATOM 626 C C . VAL A 1 82 ? 13.539 -20.743 -27.990 1.00 88.62 82 VAL A C 1
ATOM 628 O O . VAL A 1 82 ? 14.299 -21.704 -27.839 1.00 88.62 82 VAL A O 1
ATOM 631 N N . SER A 1 83 ? 13.886 -19.643 -28.664 1.00 78.62 83 SER A N 1
ATOM 632 C CA . SER A 1 83 ? 15.107 -19.516 -29.467 1.00 78.62 83 SER A CA 1
ATOM 633 C C . SER A 1 83 ? 16.385 -19.899 -28.705 1.00 78.62 83 SER A C 1
ATOM 635 O O . SER A 1 83 ? 16.585 -19.526 -27.552 1.00 78.62 83 SER A O 1
ATOM 637 N N . GLY A 1 84 ? 17.284 -20.648 -29.346 1.00 64.94 84 GLY A N 1
ATOM 638 C CA . GLY A 1 84 ? 18.640 -20.900 -28.836 1.00 64.94 84 GLY A CA 1
ATOM 639 C C . GLY A 1 84 ? 18.774 -21.764 -27.569 1.00 64.94 84 GLY A C 1
ATOM 640 O O . GLY A 1 84 ? 19.901 -22.019 -27.156 1.00 64.94 84 GLY A O 1
ATOM 641 N N . GLY A 1 85 ? 17.679 -22.253 -26.971 1.00 57.69 85 GLY A N 1
ATOM 642 C CA . GLY A 1 85 ? 17.710 -23.189 -25.832 1.00 57.69 85 GLY A CA 1
ATOM 643 C C . GLY A 1 85 ? 17.243 -22.633 -24.479 1.00 57.69 85 GLY A C 1
ATOM 644 O O . GLY A 1 85 ? 17.086 -23.416 -23.544 1.00 57.69 85 GLY A O 1
ATOM 645 N N . GLY A 1 86 ? 16.939 -21.334 -24.396 1.00 62.84 86 GLY A N 1
ATOM 646 C CA . GLY A 1 86 ? 16.149 -20.727 -23.318 1.00 62.84 86 GLY A CA 1
ATOM 647 C C . GLY A 1 86 ? 16.879 -20.193 -22.077 1.00 62.84 86 GLY A C 1
ATOM 648 O O . GLY A 1 86 ? 18.001 -20.562 -21.741 1.00 62.84 86 GLY A O 1
ATOM 649 N N . GLY A 1 87 ? 16.165 -19.298 -21.392 1.00 66.12 87 GLY A N 1
ATOM 650 C CA . GLY A 1 87 ? 16.595 -18.467 -20.266 1.00 66.12 87 GLY A CA 1
ATOM 651 C C . GLY A 1 87 ? 15.696 -17.224 -20.184 1.00 66.12 87 GLY A C 1
ATOM 652 O O . GLY A 1 87 ? 15.012 -16.910 -21.160 1.00 66.12 87 GLY A O 1
ATOM 653 N N . GLU A 1 88 ? 15.664 -16.519 -19.053 1.00 77.75 88 GLU A N 1
ATOM 654 C CA . GLU A 1 88 ? 14.837 -15.307 -18.915 1.00 77.75 88 GLU A CA 1
ATOM 655 C C . GLU A 1 88 ? 15.245 -14.241 -19.955 1.00 77.75 88 GLU A C 1
ATOM 657 O O . GLU A 1 88 ? 16.428 -14.049 -20.227 1.00 77.75 88 GLU A O 1
ATOM 662 N N . GLY A 1 89 ? 14.260 -13.609 -20.598 1.00 74.88 89 GLY A N 1
ATOM 663 C CA . GLY A 1 89 ? 14.456 -12.636 -21.680 1.00 74.88 89 GLY A CA 1
ATOM 664 C C . GLY A 1 89 ? 14.651 -13.245 -23.072 1.00 74.88 89 GLY A C 1
ATOM 665 O O . GLY A 1 89 ? 14.697 -12.505 -24.053 1.00 74.88 89 GLY A O 1
ATOM 666 N N . THR A 1 90 ? 14.724 -14.574 -23.198 1.00 81.50 90 THR A N 1
ATOM 667 C CA . THR A 1 90 ? 14.920 -15.236 -24.500 1.00 81.50 90 THR A CA 1
ATOM 668 C C . THR A 1 90 ? 13.698 -15.041 -25.406 1.00 81.50 90 THR A C 1
ATOM 670 O O . THR A 1 90 ? 12.604 -15.451 -25.005 1.00 81.50 90 THR A O 1
ATOM 673 N N . PRO A 1 91 ? 13.849 -14.487 -26.629 1.00 84.69 91 PRO A N 1
ATOM 674 C CA . PRO A 1 91 ? 12.748 -14.341 -27.574 1.00 84.69 91 PRO A CA 1
ATOM 675 C C . PRO A 1 91 ? 12.133 -15.679 -27.979 1.00 84.69 91 PRO A C 1
ATOM 677 O O . PRO A 1 91 ? 12.835 -16.653 -28.269 1.00 84.69 91 PRO A O 1
ATOM 680 N N . VAL A 1 92 ? 10.807 -15.694 -28.060 1.00 89.12 92 VAL A N 1
ATOM 681 C CA . VAL A 1 92 ? 10.043 -16.807 -28.625 1.00 89.12 92 VAL A CA 1
ATOM 682 C C . VAL A 1 92 ? 9.805 -16.526 -30.109 1.00 89.12 92 VAL A C 1
ATOM 684 O O . VAL A 1 92 ? 9.602 -15.382 -30.523 1.00 89.12 92 VAL A O 1
ATOM 687 N N . LEU A 1 93 ? 9.859 -17.568 -30.928 1.00 88.94 93 LEU A N 1
ATOM 688 C CA . LEU A 1 93 ? 9.648 -17.519 -32.375 1.00 88.94 93 LEU A CA 1
ATOM 689 C C . LEU A 1 93 ? 8.760 -18.690 -32.821 1.00 88.94 93 LEU A C 1
ATOM 691 O O . LEU A 1 93 ? 8.188 -19.390 -31.981 1.00 88.94 93 LEU A O 1
ATOM 695 N N . VAL A 1 94 ? 8.605 -18.890 -34.132 1.00 86.88 94 VAL A N 1
ATOM 696 C CA . VAL A 1 94 ? 7.945 -20.084 -34.683 1.00 86.88 94 VAL A CA 1
ATOM 697 C C . VAL A 1 94 ? 8.931 -20.903 -35.510 1.00 86.88 94 VAL A C 1
ATOM 699 O O . VAL A 1 94 ? 9.681 -20.344 -36.301 1.00 86.88 94 VAL A O 1
ATOM 702 N N . TRP A 1 95 ? 8.958 -22.221 -35.310 1.00 87.56 95 TRP A N 1
ATOM 703 C CA . TRP A 1 95 ? 9.921 -23.111 -35.963 1.00 87.56 95 TRP A CA 1
ATOM 704 C C . TRP A 1 95 ? 9.336 -24.485 -36.310 1.00 87.56 95 TRP A C 1
ATOM 706 O O . TRP A 1 95 ? 8.274 -24.876 -35.821 1.00 87.56 95 TRP A O 1
ATOM 716 N N . ASP A 1 96 ? 10.026 -25.244 -37.160 1.00 90.62 96 ASP A N 1
ATOM 717 C CA . ASP A 1 96 ? 9.615 -26.601 -37.528 1.00 90.62 96 ASP A CA 1
ATOM 718 C C . ASP A 1 96 ? 9.645 -27.538 -36.312 1.00 90.62 96 ASP A C 1
ATOM 720 O O . ASP A 1 96 ? 10.624 -27.578 -35.559 1.00 90.62 96 ASP A O 1
ATOM 724 N N . TRP A 1 97 ? 8.577 -28.320 -36.117 1.00 90.50 97 TRP A N 1
ATOM 725 C CA . TRP A 1 97 ? 8.465 -29.233 -34.976 1.00 90.50 97 TRP A CA 1
ATOM 726 C C . TRP A 1 97 ? 9.497 -30.367 -35.058 1.00 90.50 97 TRP A C 1
ATOM 728 O O . TRP A 1 97 ? 9.351 -31.317 -35.827 1.00 90.50 97 TRP A O 1
ATOM 738 N N . HIS A 1 98 ? 10.506 -30.286 -34.193 1.00 88.75 98 HIS A N 1
ATOM 739 C CA . HIS A 1 98 ? 11.507 -31.323 -33.945 1.00 88.75 98 HIS A CA 1
ATOM 740 C C . HIS A 1 98 ? 11.337 -31.978 -32.559 1.00 88.75 98 HIS A C 1
ATOM 742 O O . HIS A 1 98 ? 12.104 -32.864 -32.181 1.00 88.75 98 HIS A O 1
ATOM 748 N N . GLY A 1 99 ? 10.339 -31.547 -31.777 1.00 85.69 99 GLY A N 1
ATOM 749 C CA . GLY A 1 99 ? 9.936 -32.184 -30.522 1.00 85.69 99 GLY A CA 1
ATOM 750 C C . GLY A 1 99 ? 10.842 -31.916 -29.319 1.00 85.69 99 GLY A C 1
ATOM 751 O O . GLY A 1 99 ? 10.713 -32.611 -28.305 1.00 85.69 99 GLY A O 1
ATOM 752 N N . GLY A 1 100 ? 11.743 -30.934 -29.402 1.00 85.88 100 GLY A N 1
ATOM 753 C CA . GLY A 1 100 ? 12.595 -30.521 -28.282 1.00 85.88 100 GLY A CA 1
ATOM 754 C C . GLY A 1 100 ? 11.813 -29.845 -27.148 1.00 85.88 100 GLY A C 1
ATOM 755 O O . GLY A 1 100 ? 10.677 -29.408 -27.327 1.00 85.88 100 GLY A O 1
ATOM 756 N N . ASN A 1 101 ? 12.414 -29.748 -25.958 1.00 86.62 101 ASN A N 1
ATOM 757 C CA . ASN A 1 101 ? 11.757 -29.130 -24.795 1.00 86.62 101 ASN A CA 1
ATOM 758 C C . ASN A 1 101 ? 11.518 -27.617 -24.971 1.00 86.62 101 ASN A C 1
ATOM 760 O O . ASN A 1 101 ? 10.603 -27.080 -24.357 1.00 86.62 101 ASN A O 1
ATOM 764 N N . ASN A 1 102 ? 12.283 -26.963 -25.850 1.00 87.25 102 ASN A N 1
ATOM 765 C CA . ASN A 1 102 ? 12.086 -25.591 -26.332 1.00 87.25 102 ASN A CA 1
ATOM 766 C C . ASN A 1 102 ? 10.756 -25.385 -27.086 1.00 87.25 102 ASN A C 1
ATOM 768 O O . ASN A 1 102 ? 10.269 -24.261 -27.145 1.00 87.25 102 ASN A O 1
ATOM 772 N N . GLN A 1 103 ? 10.151 -26.460 -27.606 1.00 91.56 103 GLN A N 1
ATOM 773 C CA . GLN A 1 103 ? 8.888 -26.447 -28.360 1.00 91.56 103 GLN A CA 1
ATOM 774 C C . GLN A 1 103 ? 7.692 -27.010 -27.571 1.00 91.56 103 GLN A C 1
ATOM 776 O O . GLN A 1 103 ? 6.573 -27.093 -28.087 1.00 91.56 103 GLN A O 1
ATOM 781 N N . ARG A 1 104 ? 7.923 -27.460 -26.331 1.00 91.12 104 ARG A N 1
ATOM 782 C CA . ARG A 1 104 ? 6.901 -28.054 -25.463 1.00 91.12 104 ARG A CA 1
ATOM 783 C C . ARG A 1 104 ? 6.496 -27.060 -24.384 1.00 91.12 104 ARG A C 1
ATOM 785 O O . ARG A 1 104 ? 7.341 -26.450 -23.735 1.00 91.12 104 ARG A O 1
ATOM 792 N N . TRP A 1 105 ? 5.195 -26.965 -24.148 1.00 92.00 105 TRP A N 1
ATOM 793 C CA . TRP A 1 105 ? 4.593 -25.983 -23.254 1.00 92.00 105 TRP A CA 1
ATOM 794 C C . TRP A 1 105 ? 3.603 -26.656 -22.300 1.00 92.00 105 TRP A C 1
ATOM 796 O O . TRP A 1 105 ? 2.932 -27.620 -22.669 1.00 92.00 105 TRP A O 1
ATOM 806 N N . ARG A 1 106 ? 3.485 -26.166 -21.066 1.00 90.00 106 ARG A N 1
ATOM 807 C CA . ARG A 1 106 ? 2.435 -26.568 -20.120 1.00 90.00 106 ARG A CA 1
ATOM 808 C C . ARG A 1 106 ? 1.465 -25.408 -19.971 1.00 90.00 106 ARG A C 1
ATOM 810 O O . ARG A 1 106 ? 1.804 -24.389 -19.378 1.00 90.00 106 ARG A O 1
ATOM 817 N N . VAL A 1 107 ? 0.267 -25.572 -20.520 1.00 85.44 107 VAL A N 1
ATOM 818 C CA . VAL A 1 107 ? -0.806 -24.587 -20.385 1.00 85.44 107 VAL A CA 1
ATOM 819 C C . VAL A 1 107 ? -1.624 -24.943 -19.147 1.00 85.44 107 VAL A C 1
ATOM 821 O O . VAL A 1 107 ? -2.179 -26.041 -19.070 1.00 85.44 107 VAL A O 1
ATOM 824 N N . SER A 1 108 ? -1.659 -24.030 -18.178 1.00 81.00 108 SER A N 1
ATOM 825 C CA . SER A 1 108 ? -2.303 -24.215 -16.873 1.00 81.00 108 SER A CA 1
ATOM 826 C C . SER A 1 108 ? -3.293 -23.083 -16.623 1.00 81.00 108 SER A C 1
ATOM 828 O O . SER A 1 108 ? -2.928 -21.919 -16.752 1.00 81.00 108 SER A O 1
ATOM 830 N N . GLU A 1 109 ? -4.531 -23.402 -16.261 1.00 73.19 109 GLU A N 1
ATOM 831 C CA . GLU A 1 109 ? -5.512 -22.398 -15.830 1.00 73.19 109 GLU A CA 1
ATOM 832 C C . GLU A 1 109 ? -5.152 -21.897 -14.419 1.00 73.19 109 GLU A C 1
ATOM 834 O O . GLU A 1 109 ? -4.764 -22.695 -13.563 1.00 73.19 109 GLU A O 1
ATOM 839 N N . ILE A 1 110 ? -5.228 -20.583 -14.197 1.00 75.56 110 ILE A N 1
ATOM 840 C CA . ILE A 1 110 ? -4.904 -19.920 -12.924 1.00 75.56 110 ILE A CA 1
ATOM 841 C C . ILE A 1 110 ? -6.203 -19.672 -12.150 1.00 75.56 110 ILE A C 1
ATOM 843 O O . ILE A 1 110 ? -6.428 -20.243 -11.087 1.00 75.56 110 ILE A O 1
ATOM 847 N N . GLU A 1 111 ? -7.053 -18.816 -12.714 1.00 57.16 111 GLU A N 1
ATOM 848 C CA . GLU A 1 111 ? -8.324 -18.348 -12.167 1.00 57.16 111 GLU A CA 1
ATOM 849 C C . GLU A 1 111 ? -9.176 -17.789 -13.317 1.00 57.16 111 GLU A C 1
ATOM 851 O O . GLU A 1 111 ? -8.634 -17.200 -14.250 1.00 57.16 111 GLU A O 1
ATOM 856 N N . ASN A 1 112 ? -10.498 -17.975 -13.270 1.00 51.12 112 ASN A N 1
ATOM 857 C CA . ASN A 1 112 ? -11.474 -17.323 -14.161 1.00 51.12 112 ASN A CA 1
ATOM 858 C C . ASN A 1 112 ? -11.126 -17.325 -15.671 1.00 51.12 112 ASN A C 1
ATOM 860 O O . ASN A 1 112 ? -11.296 -16.313 -16.350 1.00 51.12 112 ASN A O 1
ATOM 864 N N . GLY A 1 113 ? -10.644 -18.455 -16.207 1.00 53.66 113 GLY A N 1
ATOM 865 C CA . GLY A 1 113 ? -10.273 -18.584 -17.623 1.00 53.66 113 GLY A CA 1
ATOM 866 C C . GLY A 1 113 ? -8.968 -17.883 -18.025 1.00 53.66 113 GLY A C 1
ATOM 867 O O . GLY A 1 113 ? -8.683 -17.771 -19.217 1.00 53.66 113 GLY A O 1
ATOM 868 N N . MET A 1 114 ? -8.171 -17.400 -17.066 1.00 63.34 114 MET A N 1
ATOM 869 C CA . MET A 1 114 ? -6.813 -16.903 -17.304 1.00 63.34 114 MET A CA 1
ATOM 870 C C . MET A 1 114 ? -5.824 -18.065 -17.278 1.00 63.34 114 MET A C 1
ATOM 872 O O . MET A 1 114 ? -5.831 -18.873 -16.347 1.00 63.34 114 MET A O 1
ATOM 876 N N . PHE A 1 115 ? -4.931 -18.127 -18.263 1.00 78.62 115 PHE A N 1
ATOM 877 C CA . PHE A 1 115 ? -3.944 -19.192 -18.401 1.00 78.62 115 PHE A CA 1
ATOM 878 C C . PHE A 1 115 ? -2.515 -18.692 -18.204 1.00 78.62 115 PHE A C 1
ATOM 880 O O . PHE A 1 115 ? -2.152 -17.567 -18.542 1.00 78.62 115 PHE A O 1
ATOM 887 N N . ARG A 1 116 ? -1.680 -19.594 -17.703 1.00 88.69 116 ARG A N 1
ATOM 888 C CA . ARG A 1 116 ? -0.224 -19.517 -17.689 1.00 88.69 116 ARG A CA 1
ATOM 889 C C . ARG A 1 116 ? 0.320 -20.500 -18.723 1.00 88.69 116 ARG A C 1
ATOM 891 O O . ARG A 1 116 ? -0.195 -21.614 -18.838 1.00 88.69 116 ARG A O 1
ATOM 898 N N . ILE A 1 117 ? 1.350 -20.102 -19.467 1.00 93.00 117 ILE A N 1
ATOM 899 C CA . ILE A 1 117 ? 1.952 -20.905 -20.541 1.00 93.00 117 ILE A CA 1
ATOM 900 C C . ILE A 1 117 ? 3.431 -21.127 -20.195 1.00 93.00 117 ILE A C 1
ATOM 902 O O . ILE A 1 117 ? 4.299 -20.349 -20.577 1.00 93.00 117 ILE A O 1
ATOM 906 N N . ASP A 1 118 ? 3.720 -22.173 -19.420 1.00 91.81 118 ASP A N 1
ATOM 907 C CA . ASP A 1 118 ? 5.081 -22.499 -18.972 1.00 91.81 118 ASP A CA 1
ATOM 908 C C . ASP A 1 118 ? 5.887 -23.221 -20.054 1.00 91.81 118 ASP A C 1
ATOM 910 O O . ASP A 1 118 ? 5.390 -24.165 -20.673 1.00 91.81 118 ASP A O 1
ATOM 914 N N . SER A 1 119 ? 7.161 -22.866 -20.226 1.00 89.25 119 SER A N 1
ATOM 915 C CA . SER A 1 119 ? 8.075 -23.635 -21.078 1.00 89.25 119 SER A CA 1
ATOM 916 C C . SER A 1 119 ? 8.473 -24.953 -20.402 1.00 89.25 119 SER A C 1
ATOM 918 O O . SER A 1 119 ? 8.807 -24.990 -19.214 1.00 89.25 119 SER A O 1
ATOM 920 N N . ALA A 1 120 ? 8.504 -26.055 -21.157 1.00 86.81 120 ALA A N 1
ATOM 921 C CA . ALA A 1 120 ? 8.956 -27.353 -20.654 1.00 86.81 120 ALA A CA 1
ATOM 922 C C . ALA A 1 120 ? 10.478 -27.431 -20.419 1.00 86.81 120 ALA A C 1
ATOM 924 O O . ALA A 1 120 ? 10.937 -28.392 -19.800 1.00 86.81 120 ALA A O 1
ATOM 925 N N . LEU A 1 121 ? 11.246 -26.418 -20.843 1.00 82.56 121 LEU A N 1
ATOM 926 C CA . LEU A 1 121 ? 12.622 -26.189 -20.379 1.00 82.56 121 LEU A CA 1
ATOM 927 C C . LEU A 1 121 ? 12.675 -25.952 -18.855 1.00 82.56 121 LEU A C 1
ATOM 929 O O . LEU A 1 121 ? 13.636 -26.346 -18.199 1.00 82.56 121 LEU A O 1
ATOM 933 N N . GLY A 1 122 ? 11.599 -25.398 -18.283 1.00 71.25 122 GLY A N 1
ATOM 934 C CA . GLY A 1 122 ? 11.416 -25.191 -16.850 1.00 71.25 122 GLY A CA 1
ATOM 935 C C . GLY A 1 122 ? 11.819 -23.797 -16.359 1.00 71.25 122 GLY A C 1
ATOM 936 O O . GLY A 1 122 ? 12.648 -23.110 -16.944 1.00 71.25 122 GLY A O 1
ATOM 937 N N . GLY A 1 123 ? 11.204 -23.366 -15.255 1.00 67.25 123 GLY A N 1
ATOM 938 C CA . GLY A 1 123 ? 11.497 -22.093 -14.582 1.00 67.25 123 GLY A CA 1
ATOM 939 C C . GLY A 1 123 ? 10.831 -20.850 -15.186 1.00 67.25 123 GLY A C 1
ATOM 940 O O . GLY A 1 123 ? 10.484 -19.954 -14.423 1.00 67.25 123 GLY A O 1
ATOM 941 N N . SER A 1 124 ? 10.589 -20.821 -16.502 1.00 85.44 124 SER A N 1
ATOM 942 C CA . SER A 1 124 ? 10.057 -19.644 -17.213 1.00 85.44 124 SER A CA 1
ATOM 943 C C . SER A 1 124 ? 8.679 -19.870 -17.860 1.00 85.44 124 SER A C 1
ATOM 945 O O . SER A 1 124 ? 8.381 -20.958 -18.359 1.00 85.44 124 SER A O 1
ATOM 947 N N . THR A 1 125 ? 7.872 -18.808 -17.891 1.00 92.12 125 THR A N 1
ATOM 948 C CA . THR A 1 125 ? 6.565 -18.676 -18.562 1.00 92.12 125 THR A CA 1
ATOM 949 C C . THR A 1 125 ? 6.682 -17.798 -19.809 1.00 92.12 125 THR A C 1
ATOM 951 O O . THR A 1 125 ? 7.613 -17.006 -19.907 1.00 92.12 125 THR A O 1
ATOM 954 N N . LEU A 1 126 ? 5.726 -17.898 -20.733 1.00 92.94 126 LEU A N 1
ATOM 955 C CA . LEU A 1 126 ? 5.511 -16.924 -21.806 1.00 92.94 126 LEU A CA 1
ATOM 956 C C . LEU A 1 126 ? 5.187 -15.537 -21.214 1.00 92.94 126 LEU A C 1
ATOM 958 O O . LEU A 1 126 ? 4.353 -15.442 -20.307 1.00 92.94 126 LEU A O 1
ATOM 962 N N . ASP A 1 127 ? 5.839 -14.490 -21.721 1.00 92.94 127 ASP A N 1
ATOM 963 C CA . ASP A 1 127 ? 5.844 -13.129 -21.163 1.00 92.94 127 ASP A CA 1
ATOM 964 C C . ASP A 1 127 ? 5.906 -12.071 -22.292 1.00 92.94 127 ASP A C 1
ATOM 966 O O . ASP A 1 127 ? 6.627 -12.245 -23.281 1.00 92.94 127 ASP A O 1
ATOM 970 N N . VAL A 1 128 ? 5.143 -10.978 -22.171 1.00 82.12 128 VAL A N 1
ATOM 971 C CA . VAL A 1 128 ? 5.314 -9.781 -23.019 1.00 82.12 128 VAL A CA 1
ATOM 972 C C . VAL A 1 128 ? 6.436 -8.910 -22.458 1.00 82.12 128 VAL A C 1
ATOM 974 O O . VAL A 1 128 ? 6.272 -8.295 -21.398 1.00 82.12 128 VAL A O 1
ATOM 977 N N . PHE A 1 129 ? 7.529 -8.793 -23.220 1.00 81.12 129 PHE A N 1
ATOM 978 C CA . PHE A 1 129 ? 8.768 -8.151 -22.785 1.00 81.12 129 PHE A CA 1
ATOM 979 C C . PHE A 1 129 ? 8.551 -6.742 -22.209 1.00 81.12 129 PHE A C 1
ATOM 981 O O . PHE A 1 129 ? 7.857 -5.901 -22.791 1.00 81.12 129 PHE A O 1
ATOM 988 N N . GLY A 1 130 ? 9.161 -6.494 -21.046 1.00 72.12 130 GLY A N 1
ATOM 989 C CA . GLY A 1 130 ? 9.075 -5.223 -20.321 1.00 72.12 130 GLY A CA 1
ATOM 990 C C . GLY A 1 130 ? 7.675 -4.867 -19.809 1.00 72.12 130 GLY A C 1
ATOM 991 O O . GLY A 1 130 ? 7.432 -3.698 -19.523 1.00 72.12 130 GLY A O 1
ATOM 992 N N . ALA A 1 131 ? 6.750 -5.834 -19.745 1.00 65.44 131 ALA A N 1
ATOM 993 C CA . ALA A 1 131 ? 5.324 -5.617 -19.481 1.00 65.44 131 ALA A CA 1
ATOM 994 C C . ALA A 1 131 ? 4.681 -4.565 -20.410 1.00 65.44 131 ALA A C 1
ATOM 996 O O . ALA A 1 131 ? 3.800 -3.802 -20.011 1.00 65.44 131 ALA A O 1
ATOM 997 N N . SER A 1 132 ? 5.127 -4.518 -21.669 1.00 58.47 132 SER A N 1
ATOM 998 C CA . SER A 1 132 ? 4.680 -3.511 -22.630 1.00 58.47 132 SER A CA 1
ATOM 999 C C . SER A 1 132 ? 3.178 -3.593 -22.934 1.00 58.47 132 SER A C 1
ATOM 1001 O O . SER A 1 132 ? 2.608 -4.675 -23.105 1.00 58.47 132 SER A O 1
ATOM 1003 N N . VAL A 1 133 ? 2.554 -2.424 -23.089 1.00 59.12 133 VAL A N 1
ATOM 1004 C CA . VAL A 1 133 ? 1.181 -2.244 -23.599 1.00 59.12 133 VAL A CA 1
ATOM 1005 C C . VAL A 1 133 ? 1.157 -1.684 -25.026 1.00 59.12 133 VAL A C 1
ATOM 1007 O O . VAL A 1 133 ? 0.122 -1.217 -25.483 1.00 59.12 133 VAL A O 1
ATOM 1010 N N . GLU A 1 134 ? 2.288 -1.732 -25.739 1.00 57.53 134 GLU A N 1
ATOM 1011 C CA . GLU A 1 134 ? 2.430 -1.233 -27.115 1.00 57.53 134 GLU A CA 1
ATOM 1012 C C . GLU A 1 134 ? 2.431 -2.383 -28.146 1.00 57.53 134 GLU A C 1
ATOM 1014 O O . GLU A 1 134 ? 3.013 -3.448 -27.886 1.00 57.53 134 GLU A O 1
ATOM 1019 N N . PRO A 1 135 ? 1.824 -2.198 -29.335 1.00 53.09 135 PRO A N 1
ATOM 1020 C CA . PRO A 1 135 ? 1.865 -3.186 -30.408 1.00 53.09 135 PRO A CA 1
ATOM 1021 C C . PRO A 1 135 ? 3.279 -3.285 -31.007 1.00 53.09 135 PRO A C 1
ATOM 1023 O O . PRO A 1 135 ? 3.969 -2.287 -31.194 1.00 53.09 135 PRO A O 1
ATOM 1026 N N . GLY A 1 136 ? 3.708 -4.506 -31.326 1.00 68.50 136 GLY A N 1
ATOM 1027 C CA . GLY A 1 136 ? 5.055 -4.834 -31.801 1.00 68.50 136 GLY A CA 1
ATOM 1028 C C . GLY A 1 136 ? 6.024 -5.248 -30.688 1.00 68.50 136 GLY A C 1
ATOM 1029 O O . GLY A 1 136 ? 7.153 -5.637 -30.981 1.00 68.50 136 GLY A O 1
ATOM 1030 N N . ALA A 1 137 ? 5.608 -5.208 -29.415 1.00 75.06 137 ALA A N 1
ATOM 1031 C CA . ALA A 1 137 ? 6.446 -5.683 -28.316 1.00 75.06 137 ALA A CA 1
ATOM 1032 C C . ALA A 1 137 ? 6.726 -7.190 -28.437 1.00 75.06 137 ALA A C 1
ATOM 1034 O O . ALA A 1 137 ? 5.821 -7.989 -28.694 1.00 75.06 137 ALA A O 1
ATOM 1035 N N . VAL A 1 138 ? 7.994 -7.560 -28.255 1.00 82.31 138 VAL A N 1
ATOM 1036 C CA . VAL A 1 138 ? 8.503 -8.926 -28.426 1.00 82.31 138 VAL A CA 1
ATOM 1037 C C . VAL A 1 138 ? 7.983 -9.843 -27.322 1.00 82.31 138 VAL A C 1
ATOM 1039 O O . VAL A 1 138 ? 7.875 -9.450 -26.160 1.00 82.31 138 VAL A O 1
ATOM 1042 N N . ILE A 1 139 ? 7.689 -11.086 -27.691 1.00 91.50 139 ILE A N 1
ATOM 1043 C CA . ILE A 1 139 ? 7.348 -12.143 -26.743 1.00 91.50 139 ILE A CA 1
ATOM 1044 C C . ILE A 1 139 ? 8.618 -12.880 -26.340 1.00 91.50 139 ILE A C 1
ATOM 1046 O O . ILE A 1 139 ? 9.390 -13.325 -27.193 1.00 91.50 139 ILE A O 1
ATOM 1050 N N . VAL A 1 140 ? 8.814 -13.033 -25.038 1.00 90.50 140 VAL A N 1
ATOM 1051 C CA . VAL A 1 140 ? 9.949 -13.739 -24.442 1.00 90.50 140 VAL A CA 1
ATOM 1052 C C . VAL A 1 140 ? 9.451 -14.856 -23.527 1.00 90.50 140 VAL A C 1
ATOM 1054 O O . VAL A 1 140 ? 8.248 -15.011 -23.302 1.00 90.50 140 VAL A O 1
ATOM 1057 N N . VAL A 1 141 ? 10.378 -15.638 -22.978 1.00 88.56 141 VAL A N 1
ATOM 1058 C CA . VAL A 1 141 ? 10.120 -16.358 -21.726 1.00 88.56 141 VAL A CA 1
ATOM 1059 C C . VAL A 1 141 ? 10.767 -15.631 -20.548 1.00 88.56 141 VAL A C 1
ATOM 1061 O O . VAL A 1 141 ? 11.892 -15.149 -20.658 1.00 88.56 141 VAL A O 1
ATOM 1064 N N . TRP A 1 142 ? 10.069 -15.547 -19.416 1.00 84.75 142 TRP A N 1
ATOM 1065 C CA . TRP A 1 142 ? 10.559 -14.912 -18.185 1.00 84.75 142 TRP A CA 1
ATOM 1066 C C . TRP A 1 142 ? 10.137 -15.703 -16.939 1.00 84.75 142 TRP A C 1
ATOM 1068 O O . TRP A 1 142 ? 9.204 -16.507 -16.990 1.00 84.75 142 TRP A O 1
ATOM 1078 N N . GLY A 1 143 ? 10.805 -15.499 -15.804 1.00 89.75 143 GLY A N 1
ATOM 1079 C CA . GLY A 1 143 ? 10.426 -16.109 -14.529 1.00 89.75 143 GLY A CA 1
ATOM 1080 C C . GLY A 1 143 ? 9.037 -15.660 -14.067 1.00 89.75 143 GLY A C 1
ATOM 1081 O O . GLY A 1 143 ? 8.708 -14.473 -14.120 1.00 89.75 143 GLY A O 1
ATOM 1082 N N . TRP A 1 144 ? 8.206 -16.598 -13.601 1.00 84.62 144 TRP A N 1
ATOM 1083 C CA . TRP A 1 144 ? 6.839 -16.277 -13.173 1.00 84.62 144 TRP A CA 1
ATOM 1084 C C . TRP A 1 144 ? 6.823 -15.332 -11.960 1.00 84.62 144 TRP A C 1
ATOM 1086 O O . TRP A 1 144 ? 7.177 -15.727 -10.846 1.00 84.62 144 TRP A O 1
ATOM 1096 N N . ASN A 1 145 ? 6.356 -14.104 -12.183 1.00 78.00 145 ASN A N 1
ATOM 1097 C CA . ASN A 1 145 ? 6.136 -13.070 -11.173 1.00 78.00 145 ASN A CA 1
ATOM 1098 C C . ASN A 1 145 ? 4.634 -12.825 -10.900 1.00 78.00 145 ASN A C 1
ATOM 1100 O O . ASN A 1 145 ? 4.289 -12.310 -9.837 1.00 78.00 145 ASN A O 1
ATOM 1104 N N . GLY A 1 146 ? 3.748 -13.261 -11.806 1.00 74.44 146 GLY A N 1
ATOM 1105 C CA . GLY A 1 146 ? 2.290 -13.177 -11.662 1.00 74.44 146 GLY A CA 1
ATOM 1106 C C . GLY A 1 146 ? 1.642 -11.871 -12.130 1.00 74.44 146 GLY A C 1
ATOM 1107 O O . GLY A 1 146 ? 0.439 -11.700 -11.906 1.00 74.44 146 GLY A O 1
ATOM 1108 N N . GLY A 1 147 ? 2.404 -10.983 -12.774 1.00 66.19 147 GLY A N 1
ATOM 1109 C CA . GLY A 1 147 ? 1.897 -9.799 -13.465 1.00 66.19 147 GLY A CA 1
ATOM 1110 C C . GLY A 1 147 ? 1.100 -10.142 -14.726 1.00 66.19 147 GLY A C 1
ATOM 1111 O O . GLY A 1 147 ? 1.216 -11.231 -15.293 1.00 66.19 147 GLY A O 1
ATOM 1112 N N . ASP A 1 148 ? 0.273 -9.203 -15.179 1.00 64.69 148 ASP A N 1
ATOM 1113 C CA . ASP A 1 148 ? -0.698 -9.450 -16.252 1.00 64.69 148 ASP A CA 1
ATOM 1114 C C . ASP A 1 148 ? -0.049 -9.651 -17.632 1.00 64.69 148 ASP A C 1
ATOM 1116 O O . ASP A 1 148 ? -0.674 -10.187 -18.543 1.00 64.69 148 ASP A O 1
ATOM 1120 N N . ASN A 1 149 ? 1.228 -9.286 -17.790 1.00 77.62 149 ASN A N 1
ATOM 1121 C CA . ASN A 1 149 ? 2.019 -9.534 -19.000 1.00 77.62 149 ASN A CA 1
ATOM 1122 C C . ASN A 1 149 ? 2.447 -11.010 -19.148 1.00 77.62 149 ASN A C 1
ATOM 1124 O O . ASN A 1 149 ? 2.969 -11.393 -20.194 1.00 77.62 149 ASN A O 1
ATOM 1128 N N . GLN A 1 150 ? 2.220 -11.823 -18.109 1.00 84.06 150 GLN A N 1
ATOM 1129 C CA . GLN A 1 150 ? 2.443 -13.273 -18.066 1.00 84.06 150 GLN A CA 1
ATOM 1130 C C . GLN A 1 150 ? 1.134 -14.079 -18.033 1.00 84.06 150 GLN A C 1
ATOM 1132 O O . GLN A 1 150 ? 1.161 -15.313 -18.021 1.00 84.06 150 GLN A O 1
ATOM 1137 N N . ARG A 1 151 ? -0.014 -13.393 -17.983 1.00 79.00 151 ARG A N 1
ATOM 1138 C CA . ARG A 1 151 ? -1.352 -13.989 -17.946 1.00 79.00 151 ARG A CA 1
ATOM 1139 C C . ARG A 1 151 ? -1.965 -13.920 -19.337 1.00 79.00 151 ARG A C 1
ATOM 1141 O O . ARG A 1 151 ? -2.007 -12.860 -19.958 1.00 79.00 151 ARG A O 1
ATOM 1148 N N . TRP A 1 152 ? -2.449 -15.058 -19.814 1.00 79.94 152 TRP A N 1
ATOM 1149 C CA . TRP A 1 152 ? -2.860 -15.246 -21.198 1.00 79.94 152 TRP A CA 1
ATOM 1150 C C . TRP A 1 152 ? -4.323 -15.665 -21.286 1.00 79.94 152 TRP A C 1
ATOM 1152 O O . TRP A 1 152 ? -4.750 -16.637 -20.664 1.00 79.94 152 TRP A O 1
ATOM 1162 N N . VAL A 1 153 ? -5.089 -14.947 -22.097 1.00 68.75 153 VAL A N 1
ATOM 1163 C CA . VAL A 1 153 ? -6.456 -15.302 -22.473 1.00 68.75 153 VAL A CA 1
ATOM 1164 C C . VAL A 1 153 ? -6.394 -16.256 -23.660 1.00 68.75 153 VAL A C 1
ATOM 1166 O O . VAL A 1 153 ? -5.796 -15.920 -24.683 1.00 68.75 153 VAL A O 1
ATOM 1169 N N . LEU A 1 154 ? -7.028 -17.423 -23.545 1.00 72.31 154 LEU A N 1
ATOM 1170 C CA . LEU A 1 154 ? -7.216 -18.369 -24.649 1.00 72.31 154 LEU A CA 1
ATOM 1171 C C . LEU A 1 154 ? -8.693 -18.359 -25.044 1.00 72.31 154 LEU A C 1
ATOM 1173 O O . LEU A 1 154 ? -9.523 -18.915 -24.327 1.00 72.31 154 LEU A O 1
ATOM 1177 N N . ALA A 1 155 ? -9.016 -17.746 -26.181 1.00 63.72 155 ALA A N 1
ATOM 1178 C CA . ALA A 1 155 ? -10.374 -17.732 -26.729 1.00 63.72 155 ALA A CA 1
ATOM 1179 C C . ALA A 1 155 ? -10.429 -18.562 -28.018 1.00 63.72 155 ALA A C 1
ATOM 1181 O O . ALA A 1 155 ? -9.533 -18.462 -28.860 1.00 63.72 155 ALA A O 1
ATOM 1182 N N . GLU A 1 156 ? -11.458 -19.398 -28.176 1.00 67.50 156 GLU A N 1
ATOM 1183 C CA . GLU A 1 156 ? -11.604 -20.241 -29.366 1.00 67.50 156 GLU A CA 1
ATOM 1184 C C . GLU A 1 156 ? -11.967 -19.406 -30.602 1.00 67.50 156 GLU A C 1
ATOM 1186 O O . GLU A 1 156 ? -12.959 -18.676 -30.635 1.00 67.50 156 GLU A O 1
ATOM 1191 N N . VAL A 1 157 ? -11.155 -19.539 -31.648 1.00 62.09 157 VAL A N 1
ATOM 1192 C CA . VAL A 1 157 ? -11.428 -19.004 -32.980 1.00 62.09 157 VAL A CA 1
ATOM 1193 C C . VAL A 1 157 ? -12.330 -20.013 -33.677 1.00 62.09 157 VAL A C 1
ATOM 1195 O O . VAL A 1 157 ? -11.904 -21.132 -33.966 1.00 62.09 157 VAL A O 1
ATOM 1198 N N . ARG A 1 158 ? -13.586 -19.620 -33.923 1.00 57.59 158 ARG A N 1
ATOM 1199 C CA . ARG A 1 158 ? -14.603 -20.478 -34.551 1.00 57.59 158 ARG A CA 1
ATOM 1200 C C . ARG A 1 158 ? -14.082 -20.961 -35.918 1.00 57.59 158 ARG A C 1
ATOM 1202 O O . ARG A 1 158 ? -13.799 -20.117 -36.768 1.00 57.59 158 ARG A O 1
ATOM 1209 N N . PRO A 1 159 ? -13.920 -22.276 -36.145 1.00 46.84 159 PRO A N 1
ATOM 1210 C CA . PRO A 1 159 ? -13.314 -22.772 -37.371 1.00 46.84 159 PRO A CA 1
ATOM 1211 C C . PRO A 1 159 ? -14.350 -22.888 -38.494 1.00 46.84 159 PRO A C 1
ATOM 1213 O O . PRO A 1 159 ? -14.899 -23.960 -38.714 1.00 46.84 159 PRO A O 1
ATOM 1216 N N . GLU A 1 160 ? -14.561 -21.813 -39.253 1.00 41.94 160 GLU A N 1
ATOM 1217 C CA . GLU A 1 160 ? -14.989 -21.924 -40.653 1.00 41.94 160 GLU A CA 1
ATOM 1218 C C . GLU A 1 160 ? -14.489 -20.730 -41.488 1.00 41.94 160 GLU A C 1
ATOM 1220 O O . GLU A 1 160 ? -14.190 -19.658 -40.976 1.00 41.94 160 GLU A O 1
ATOM 1225 N N . SER A 1 161 ? -14.263 -20.987 -42.772 1.00 36.09 161 SER A N 1
ATOM 1226 C CA . SER A 1 161 ? -13.387 -20.264 -43.707 1.00 36.09 161 SER A CA 1
ATOM 1227 C C . SER A 1 161 ? -13.453 -18.720 -43.762 1.00 36.09 161 SER A C 1
ATOM 1229 O O . SER A 1 161 ? -14.501 -18.160 -44.067 1.00 36.09 161 SER A O 1
ATOM 1231 N N . VAL A 1 162 ? -12.258 -18.100 -43.747 1.00 39.84 162 VAL A N 1
ATOM 1232 C CA . VAL A 1 162 ? -11.931 -16.695 -44.112 1.00 39.84 162 VAL A CA 1
ATOM 1233 C C . VAL A 1 162 ? -12.309 -15.621 -43.071 1.00 39.84 162 VAL A C 1
ATOM 1235 O O . VAL A 1 162 ? -13.340 -15.686 -42.419 1.00 39.84 162 VAL A O 1
ATOM 1238 N N . VAL A 1 163 ? -11.410 -14.633 -42.930 1.00 43.31 163 VAL A N 1
ATOM 1239 C CA . VAL A 1 163 ? -11.442 -13.454 -42.035 1.00 43.31 163 VAL A CA 1
ATOM 1240 C C . VAL A 1 163 ? -12.860 -12.917 -41.777 1.00 43.31 163 VAL A C 1
ATOM 1242 O O . VAL A 1 163 ? -13.534 -12.478 -42.711 1.00 43.31 163 VAL A O 1
ATOM 1245 N N . TYR A 1 164 ? -13.286 -12.876 -40.509 1.00 49.44 164 TYR A N 1
ATOM 1246 C CA . TYR A 1 164 ? -14.618 -12.420 -40.102 1.00 49.44 164 TYR A CA 1
ATOM 1247 C C . TYR A 1 164 ? -14.678 -10.885 -40.021 1.00 49.44 164 TYR A C 1
ATOM 1249 O O . TYR A 1 164 ? -14.816 -10.272 -38.964 1.00 49.44 164 TYR A O 1
ATOM 1257 N N . GLN A 1 165 ? -14.639 -10.235 -41.186 1.00 56.00 165 GLN A N 1
ATOM 1258 C CA . GLN A 1 165 ? -15.111 -8.856 -41.308 1.00 56.00 165 GLN A CA 1
ATOM 1259 C C . GLN A 1 165 ? -16.629 -8.864 -41.539 1.00 56.00 165 GLN A C 1
ATOM 1261 O O . GLN A 1 165 ? -17.053 -8.993 -42.692 1.00 56.00 165 GLN A O 1
ATOM 1266 N N . PRO A 1 166 ? -17.473 -8.745 -40.490 1.00 66.31 166 PRO A N 1
ATOM 1267 C CA . PRO A 1 166 ? -18.908 -8.681 -40.687 1.00 66.31 166 PRO A CA 1
ATOM 1268 C C . PRO A 1 166 ? -19.240 -7.405 -41.456 1.00 66.31 166 PRO A C 1
ATOM 1270 O O . PRO A 1 166 ? -18.931 -6.295 -41.020 1.00 66.31 166 PRO A O 1
ATOM 1273 N N . ARG A 1 167 ? -19.870 -7.583 -42.615 1.00 75.69 167 ARG A N 1
ATOM 1274 C CA . ARG A 1 167 ? -20.372 -6.496 -43.448 1.00 75.69 167 ARG A CA 1
ATOM 1275 C C . ARG A 1 167 ? -21.883 -6.453 -43.353 1.00 75.69 167 ARG A C 1
ATOM 1277 O O . ARG A 1 167 ? -22.545 -7.428 -43.711 1.00 75.69 167 ARG A O 1
ATOM 1284 N N . ALA A 1 168 ? -22.426 -5.332 -42.896 1.00 85.94 168 ALA A N 1
ATOM 1285 C CA . ALA A 1 168 ? -23.832 -5.055 -43.126 1.00 85.94 168 ALA A CA 1
ATOM 1286 C C . ALA A 1 168 ? -24.035 -4.734 -44.612 1.00 85.94 168 ALA A C 1
ATOM 1288 O O . ALA A 1 168 ? -23.154 -4.171 -45.265 1.00 85.94 168 ALA A O 1
ATOM 1289 N N . THR A 1 169 ? -25.181 -5.124 -45.164 1.00 91.69 169 THR A N 1
ATOM 1290 C CA . THR A 1 169 ? -25.554 -4.745 -46.534 1.00 91.69 169 THR A CA 1
ATOM 1291 C C . THR A 1 169 ? -26.746 -3.811 -46.469 1.00 91.69 169 THR A C 1
ATOM 1293 O O . THR A 1 169 ? -27.805 -4.214 -45.996 1.00 91.69 169 THR A O 1
ATOM 1296 N N . LEU A 1 170 ? -26.558 -2.581 -46.934 1.00 92.19 170 LEU A N 1
ATOM 1297 C CA . LEU A 1 170 ? -27.597 -1.572 -47.101 1.00 92.19 170 LEU A CA 1
ATOM 1298 C C . LEU A 1 170 ? -28.206 -1.720 -48.503 1.00 92.19 170 LEU A C 1
ATOM 1300 O O . LEU A 1 170 ? -27.482 -2.027 -49.456 1.00 92.19 170 LEU A O 1
ATOM 1304 N N . PHE A 1 171 ? -29.514 -1.508 -48.626 1.00 93.69 171 PHE A N 1
ATOM 1305 C CA . PHE A 1 171 ? -30.278 -1.671 -49.864 1.00 93.69 171 PHE A CA 1
ATOM 1306 C C . PHE A 1 171 ? -31.162 -0.451 -50.131 1.00 93.69 171 PHE A C 1
ATOM 1308 O O . PHE A 1 171 ? -31.782 0.091 -49.209 1.00 93.69 171 PHE A O 1
ATOM 1315 N N . GLN A 1 172 ? -31.234 -0.067 -51.406 1.00 91.50 172 GLN A N 1
ATOM 1316 C CA . GLN A 1 172 ? -31.997 1.087 -51.873 1.00 91.50 172 GLN A CA 1
ATOM 1317 C C . GLN A 1 172 ? -33.507 0.863 -51.796 1.00 91.50 172 GLN A C 1
ATOM 1319 O O . GLN A 1 172 ? -34.221 1.779 -51.410 1.00 91.50 172 GLN A O 1
ATOM 1324 N N . ASP A 1 173 ? -33.988 -0.352 -52.088 1.00 89.94 173 ASP A N 1
ATOM 1325 C CA . ASP A 1 173 ? -35.415 -0.681 -52.009 1.00 89.94 173 ASP A CA 1
ATOM 1326 C C . ASP A 1 173 ? -35.744 -1.505 -50.751 1.00 89.94 173 ASP A C 1
ATOM 1328 O O . ASP A 1 173 ? -34.889 -2.162 -50.141 1.00 89.94 173 ASP A O 1
ATOM 1332 N N . ALA A 1 174 ? -37.027 -1.534 -50.388 1.00 88.62 174 ALA A N 1
ATOM 1333 C CA . ALA A 1 174 ? -37.565 -2.480 -49.415 1.00 88.62 174 ALA A CA 1
ATOM 1334 C C . ALA A 1 174 ? -37.353 -3.948 -49.853 1.00 88.62 174 ALA A C 1
ATOM 1336 O O . ALA A 1 174 ? -37.213 -4.267 -51.033 1.00 88.62 174 ALA A O 1
ATOM 1337 N N . ASN A 1 175 ? -37.396 -4.871 -48.891 1.00 90.31 175 ASN A N 1
ATOM 1338 C CA . ASN A 1 175 ? -37.221 -6.318 -49.071 1.00 90.31 175 ASN A CA 1
ATOM 1339 C C . ASN A 1 175 ? -35.886 -6.723 -49.731 1.00 90.31 175 ASN A C 1
ATOM 1341 O O . ASN A 1 175 ? -35.810 -7.758 -50.397 1.00 90.31 175 ASN A O 1
ATOM 1345 N N . TYR A 1 176 ? -34.824 -5.945 -49.495 1.00 92.06 176 TYR A N 1
ATOM 1346 C CA . TYR A 1 176 ? -33.467 -6.167 -50.011 1.00 92.06 176 TYR A CA 1
ATOM 1347 C C . TYR A 1 176 ? -33.342 -6.032 -51.542 1.00 92.06 176 TYR A C 1
ATOM 1349 O O . TYR A 1 176 ? -32.551 -6.742 -52.171 1.00 92.06 176 TYR A O 1
ATOM 1357 N N . GLY A 1 177 ? -34.148 -5.149 -52.142 1.00 81.75 177 GLY A N 1
ATOM 1358 C CA . GLY A 1 177 ? -34.101 -4.819 -53.569 1.00 81.75 177 GLY A CA 1
ATOM 1359 C C . GLY A 1 177 ? -33.149 -3.666 -53.918 1.00 81.75 177 GLY A C 1
ATOM 1360 O O . GLY A 1 177 ? -32.407 -3.161 -53.076 1.00 81.75 177 GLY A O 1
ATOM 1361 N N . GLY A 1 178 ? -33.205 -3.234 -55.178 1.00 88.06 178 GLY A N 1
ATOM 1362 C CA . GLY A 1 178 ? -32.506 -2.047 -55.672 1.00 88.06 178 GLY A CA 1
ATOM 1363 C C . GLY A 1 178 ? -30.981 -2.158 -55.715 1.00 88.06 178 GLY A C 1
ATOM 1364 O O . GLY A 1 178 ? -30.398 -3.247 -55.768 1.00 88.06 178 GLY A O 1
ATOM 1365 N N . THR A 1 179 ? -30.321 -0.999 -55.716 1.00 88.25 179 THR A N 1
ATOM 1366 C CA . THR A 1 179 ? -28.867 -0.904 -55.530 1.00 88.25 179 THR A CA 1
ATOM 1367 C C . THR A 1 179 ? -28.500 -1.371 -54.118 1.00 88.25 179 THR A C 1
ATOM 1369 O O . THR A 1 179 ? -29.269 -1.175 -53.178 1.00 88.25 179 THR A O 1
ATOM 1372 N N . ARG A 1 180 ? -27.321 -1.983 -53.940 1.00 91.19 180 ARG A N 1
ATOM 1373 C CA . ARG A 1 180 ? -26.826 -2.413 -52.622 1.00 91.19 180 ARG A CA 1
ATOM 1374 C C . ARG A 1 180 ? -25.398 -1.945 -52.364 1.00 91.19 180 ARG A C 1
ATOM 1376 O O . ARG A 1 180 ? -24.579 -1.947 -53.283 1.00 91.19 180 ARG A O 1
ATOM 1383 N N . GLN A 1 181 ? -25.080 -1.658 -51.106 1.00 90.81 181 GLN A N 1
ATOM 1384 C CA . GLN A 1 181 ? -23.724 -1.370 -50.639 1.00 90.81 181 GLN A CA 1
ATOM 1385 C C . GLN A 1 181 ? -23.380 -2.246 -49.435 1.00 90.81 181 GLN A C 1
ATOM 1387 O O . GLN A 1 181 ? -24.191 -2.431 -48.532 1.00 90.81 181 GLN A O 1
ATOM 1392 N N . GLU A 1 182 ? -22.160 -2.778 -49.413 1.00 89.00 182 GLU A N 1
ATOM 1393 C CA . GLU A 1 182 ? -21.596 -3.447 -48.240 1.00 89.00 182 GLU A CA 1
ATOM 1394 C C . GLU A 1 182 ? -20.768 -2.453 -47.424 1.00 89.00 182 GLU A C 1
ATOM 1396 O O . GLU A 1 182 ? -19.811 -1.875 -47.939 1.00 89.00 182 GLU A O 1
ATOM 1401 N N . VAL A 1 183 ? -21.110 -2.300 -46.146 1.00 80.44 183 VAL A N 1
ATOM 1402 C CA . VAL A 1 183 ? -20.366 -1.500 -45.166 1.00 80.44 183 VAL A CA 1
ATOM 1403 C C . VAL A 1 183 ? -19.796 -2.429 -44.094 1.00 80.44 183 VAL A C 1
ATOM 1405 O O . VAL A 1 183 ? -20.485 -3.317 -43.595 1.00 80.44 183 VAL A O 1
ATOM 1408 N N . GLY A 1 184 ? -18.506 -2.280 -43.794 1.00 74.62 184 GLY A N 1
ATOM 1409 C CA . GLY A 1 184 ? -17.826 -3.035 -42.739 1.00 74.62 184 GLY A CA 1
ATOM 1410 C C . GLY A 1 184 ? -18.056 -2.410 -41.365 1.00 74.62 184 GLY A C 1
ATOM 1411 O O . GLY A 1 184 ? -18.951 -1.594 -41.190 1.00 74.62 184 GLY A O 1
ATOM 1412 N N . LEU A 1 185 ? -17.218 -2.767 -40.393 1.00 70.06 185 LEU A N 1
ATOM 1413 C CA . LEU A 1 185 ? -17.157 -2.071 -39.105 1.00 70.06 185 LEU A CA 1
ATOM 1414 C C . LEU A 1 185 ? -16.481 -0.708 -39.288 1.00 70.06 185 LEU A C 1
ATOM 1416 O O . LEU A 1 185 ? -15.388 -0.642 -39.853 1.00 70.06 185 LEU A O 1
ATOM 1420 N N . GLY A 1 186 ? -17.106 0.359 -38.793 1.00 65.94 186 GLY A N 1
ATOM 1421 C CA . GLY A 1 186 ? -16.629 1.728 -38.981 1.00 65.94 186 GLY A CA 1
ATOM 1422 C C . GLY A 1 186 ? -17.752 2.762 -38.978 1.00 65.94 186 GLY A C 1
ATOM 1423 O O . GLY A 1 186 ? -18.895 2.466 -38.629 1.00 65.94 186 GLY A O 1
ATOM 1424 N N . SER A 1 187 ? -17.406 3.980 -39.381 1.00 70.00 187 SER A N 1
ATOM 1425 C CA . SER A 1 187 ? -18.326 5.104 -39.567 1.00 70.00 187 SER A CA 1
ATOM 1426 C C . SER A 1 187 ? -18.264 5.537 -41.032 1.00 70.00 187 SER A C 1
ATOM 1428 O O . SER A 1 187 ? -17.169 5.647 -41.579 1.00 70.00 187 SER A O 1
ATOM 1430 N N . TYR A 1 188 ? -19.423 5.756 -41.648 1.00 78.19 188 TYR A N 1
ATOM 1431 C CA . TYR A 1 188 ? -19.595 6.087 -43.063 1.00 78.19 188 TYR A CA 1
ATOM 1432 C C . TYR A 1 188 ? -20.479 7.331 -43.173 1.00 78.19 188 TYR A C 1
ATOM 1434 O O . TYR A 1 188 ? -21.606 7.324 -42.678 1.00 78.19 188 TYR A O 1
ATOM 1442 N N . ASP A 1 189 ? -19.967 8.404 -43.766 1.00 74.62 189 ASP A N 1
ATOM 1443 C CA . ASP A 1 189 ? -20.695 9.664 -43.957 1.00 74.62 189 ASP A CA 1
ATOM 1444 C C . ASP A 1 189 ? -21.297 9.733 -45.377 1.00 74.62 189 ASP A C 1
ATOM 1446 O O . ASP A 1 189 ? -21.065 8.849 -46.203 1.00 74.62 189 ASP A O 1
ATOM 1450 N N . ILE A 1 190 ? -22.027 10.803 -45.698 1.00 76.31 190 ILE A N 1
ATOM 1451 C CA . ILE A 1 190 ? -22.667 11.059 -47.006 1.00 76.31 190 ILE A CA 1
ATOM 1452 C C . ILE A 1 190 ? -21.771 10.755 -48.223 1.00 76.31 190 ILE A C 1
ATOM 1454 O O . ILE A 1 190 ? -22.246 10.252 -49.239 1.00 76.31 190 ILE A O 1
ATOM 1458 N N . ASN A 1 191 ? -20.468 11.037 -48.129 1.00 76.00 191 ASN A N 1
ATOM 1459 C CA . ASN A 1 191 ? -19.512 10.836 -49.225 1.00 76.00 191 ASN A CA 1
ATOM 1460 C C . ASN A 1 191 ? -19.038 9.376 -49.372 1.00 76.00 191 ASN A C 1
ATOM 1462 O O . ASN A 1 191 ? -18.505 9.015 -50.420 1.00 76.00 191 ASN A O 1
ATOM 1466 N N . ASP A 1 192 ? -19.229 8.546 -48.344 1.00 77.06 192 ASP A N 1
ATOM 1467 C CA . ASP A 1 192 ? -18.872 7.125 -48.336 1.00 77.06 192 ASP A CA 1
ATOM 1468 C C . ASP A 1 192 ? -20.037 6.228 -48.803 1.00 77.06 192 ASP A C 1
ATOM 1470 O O . ASP A 1 192 ? -19.844 5.038 -49.070 1.00 77.06 192 ASP A O 1
ATOM 1474 N N . LEU A 1 193 ? -21.254 6.778 -48.903 1.00 81.75 193 LEU A N 1
ATOM 1475 C CA . LEU A 1 193 ? -22.467 6.062 -49.301 1.00 81.75 193 LEU A CA 1
ATOM 1476 C C . LEU A 1 193 ? -22.635 6.049 -50.830 1.00 81.75 193 LEU A C 1
ATOM 1478 O O . LEU A 1 193 ? -23.235 6.938 -51.432 1.00 81.75 193 LEU A O 1
ATOM 1482 N N . THR A 1 194 ? -22.157 4.983 -51.477 1.00 82.44 194 THR A N 1
ATOM 1483 C CA . THR A 1 194 ? -22.319 4.747 -52.923 1.00 82.44 194 THR A CA 1
ATOM 1484 C C . THR A 1 194 ? -23.762 4.452 -53.350 1.00 82.44 194 THR A C 1
ATOM 1486 O O . THR A 1 194 ? -24.039 4.422 -54.548 1.00 82.44 194 THR A O 1
ATOM 1489 N N . LEU A 1 195 ? -24.681 4.264 -52.395 1.00 82.25 195 LEU A N 1
ATOM 1490 C CA . LEU A 1 195 ? -26.134 4.281 -52.619 1.00 82.25 195 LEU A CA 1
ATOM 1491 C C . LEU A 1 195 ? -26.684 5.681 -52.949 1.00 82.25 195 LEU A C 1
ATOM 1493 O O . LEU A 1 195 ? -27.758 5.784 -53.536 1.00 82.25 195 LEU A O 1
ATOM 1497 N N . GLY A 1 196 ? -25.950 6.740 -52.597 1.00 76.38 196 GLY A N 1
ATOM 1498 C CA . GLY A 1 196 ? -26.454 8.110 -52.550 1.00 76.38 196 GLY A CA 1
ATOM 1499 C C . GLY A 1 196 ? -26.982 8.488 -51.162 1.00 76.38 196 GLY A C 1
ATOM 1500 O O . GLY A 1 196 ? -27.259 7.628 -50.325 1.00 76.38 196 GLY A O 1
ATOM 1501 N N . ASN A 1 197 ? -27.101 9.795 -50.926 1.00 84.00 197 ASN A N 1
ATOM 1502 C CA . ASN A 1 197 ? -27.705 10.338 -49.710 1.00 84.00 197 ASN A CA 1
ATOM 1503 C C . ASN A 1 197 ? -29.207 10.058 -49.697 1.00 84.00 197 ASN A C 1
ATOM 1505 O O . ASN A 1 197 ? -29.837 10.194 -50.743 1.00 84.00 197 ASN A O 1
ATOM 1509 N N . ASP A 1 198 ? -29.775 9.751 -48.531 1.00 86.62 198 ASP A N 1
ATOM 1510 C CA . ASP A 1 198 ? -31.225 9.630 -48.342 1.00 86.62 198 ASP A CA 1
ATOM 1511 C C . ASP A 1 198 ? -31.855 8.550 -49.251 1.00 86.62 198 ASP A C 1
ATOM 1513 O O . ASP A 1 198 ? -32.889 8.758 -49.880 1.00 86.62 198 ASP A O 1
ATOM 1517 N N . GLN A 1 199 ? -31.187 7.391 -49.354 1.00 87.06 199 GLN A N 1
ATOM 1518 C CA . GLN A 1 199 ? -31.530 6.272 -50.257 1.00 87.06 199 GLN A CA 1
ATOM 1519 C C . GLN A 1 199 ? -31.401 4.881 -49.595 1.00 87.06 199 GLN A C 1
ATOM 1521 O O . GLN A 1 199 ? -30.984 3.914 -50.235 1.00 87.06 199 GLN A O 1
ATOM 1526 N N . VAL A 1 200 ? -31.691 4.755 -48.295 1.00 89.94 200 VAL A N 1
ATOM 1527 C CA . VAL A 1 200 ? -31.685 3.457 -47.589 1.00 89.94 200 VAL A CA 1
ATOM 1528 C C . VAL A 1 200 ? -33.115 3.091 -47.198 1.00 89.94 200 VAL A C 1
ATOM 1530 O O . VAL A 1 200 ? -33.759 3.848 -46.475 1.00 89.94 200 VAL A O 1
ATOM 1533 N N . SER A 1 201 ? -33.570 1.908 -47.632 1.00 91.25 201 SER A N 1
ATOM 1534 C CA . SER A 1 201 ? -34.921 1.375 -47.363 1.00 91.25 201 SER A CA 1
ATOM 1535 C C . SER A 1 201 ? -34.926 0.036 -46.612 1.00 91.25 201 SER A C 1
ATOM 1537 O O . SER A 1 201 ? -35.883 -0.304 -45.909 1.00 91.25 201 SER A O 1
ATOM 1539 N N . SER A 1 202 ? -33.873 -0.776 -46.759 1.00 93.31 202 SER A N 1
ATOM 1540 C CA . SER A 1 202 ? -33.724 -2.043 -46.028 1.00 93.31 202 SER A CA 1
ATOM 1541 C C . SER A 1 202 ? -32.257 -2.401 -45.783 1.00 93.31 202 SER A C 1
ATOM 1543 O O . SER A 1 202 ? -31.359 -1.895 -46.459 1.00 93.31 202 SER A O 1
ATOM 1545 N N . LEU A 1 203 ? -31.985 -3.257 -44.792 1.00 94.38 203 LEU A N 1
ATOM 1546 C CA . LEU A 1 203 ? -30.619 -3.683 -44.478 1.00 94.38 203 LEU A CA 1
ATOM 1547 C C . LEU A 1 203 ? -30.519 -5.102 -43.920 1.00 94.38 203 LEU A C 1
ATOM 1549 O O . LEU A 1 203 ? -31.420 -5.597 -43.246 1.00 94.38 203 LEU A O 1
ATOM 1553 N N . LYS A 1 204 ? -29.367 -5.729 -44.158 1.00 89.94 204 LYS A N 1
ATOM 1554 C CA . LYS A 1 204 ? -28.962 -6.997 -43.544 1.00 89.94 204 LYS A CA 1
ATOM 1555 C C . LYS A 1 204 ? -27.836 -6.780 -42.550 1.00 89.94 204 LYS A C 1
ATOM 1557 O O . LYS A 1 204 ? -26.882 -6.065 -42.863 1.00 89.94 204 LYS A O 1
ATOM 1562 N N . VAL A 1 205 ? -27.947 -7.395 -41.375 1.00 87.00 205 VAL A N 1
ATOM 1563 C CA . VAL A 1 205 ? -27.083 -7.137 -40.215 1.00 87.00 205 VAL A CA 1
ATOM 1564 C C . VAL A 1 205 ? -26.494 -8.456 -39.704 1.00 87.00 205 VAL A C 1
ATOM 1566 O O . VAL A 1 205 ? -27.238 -9.301 -39.206 1.00 87.00 205 VAL A O 1
ATOM 1569 N N . PRO A 1 206 ? -25.165 -8.656 -39.797 1.00 82.62 206 PRO A N 1
ATOM 1570 C CA . PRO A 1 206 ? -24.506 -9.844 -39.263 1.00 82.62 206 PRO A CA 1
ATOM 1571 C C . PRO A 1 206 ? -24.732 -10.028 -37.758 1.00 82.62 206 PRO A C 1
ATOM 1573 O O . PRO A 1 206 ? -24.744 -9.068 -36.988 1.00 82.62 206 PRO A O 1
ATOM 1576 N N . THR A 1 207 ? -24.838 -11.281 -37.314 1.00 75.69 207 THR A N 1
ATOM 1577 C CA . THR A 1 207 ? -25.028 -11.618 -35.898 1.00 75.69 207 THR A CA 1
ATOM 1578 C C . THR A 1 207 ? -23.921 -11.019 -35.023 1.00 75.69 207 THR A C 1
ATOM 1580 O O . THR A 1 207 ? -22.733 -11.269 -35.236 1.00 75.69 207 THR A O 1
ATOM 1583 N N . GLY A 1 208 ? -24.311 -10.256 -33.997 1.00 74.62 208 GLY A N 1
ATOM 1584 C CA . GLY A 1 208 ? -23.366 -9.578 -33.104 1.00 74.62 208 GLY A CA 1
ATOM 1585 C C . GLY A 1 208 ? -22.836 -8.241 -33.636 1.00 74.62 208 GLY A C 1
ATOM 1586 O O . GLY A 1 208 ? -21.828 -7.751 -33.127 1.00 74.62 208 GLY A O 1
ATOM 1587 N N . VAL A 1 209 ? -23.497 -7.653 -34.638 1.00 82.19 209 VAL A N 1
ATOM 1588 C CA . VAL A 1 209 ? -23.278 -6.277 -35.107 1.00 82.19 209 VAL A CA 1
ATOM 1589 C C . VAL A 1 209 ? -24.520 -5.421 -34.844 1.00 82.19 209 VAL A C 1
ATOM 1591 O O . VAL A 1 209 ? -25.647 -5.913 -34.890 1.00 82.19 209 VAL A O 1
ATOM 1594 N N . ARG A 1 210 ? -24.307 -4.132 -34.569 1.00 87.25 210 ARG A N 1
ATOM 1595 C CA . ARG A 1 210 ? -25.329 -3.081 -34.621 1.00 87.25 210 ARG A CA 1
ATOM 1596 C C . ARG A 1 210 ? -25.004 -2.132 -35.769 1.00 87.25 210 ARG A C 1
ATOM 1598 O O . ARG A 1 210 ? -23.848 -1.752 -35.943 1.00 87.25 210 ARG A O 1
ATOM 1605 N N . VAL A 1 211 ? -26.031 -1.754 -36.523 1.00 87.38 211 VAL A N 1
ATOM 1606 C CA . VAL A 1 211 ? -25.995 -0.686 -37.526 1.00 87.38 211 VAL A CA 1
ATOM 1607 C C . VAL A 1 211 ? -26.880 0.449 -37.032 1.00 87.38 211 VAL A C 1
ATOM 1609 O O . VAL A 1 211 ? -28.046 0.213 -36.722 1.00 87.38 211 VAL A O 1
ATOM 1612 N N . THR A 1 212 ? -26.346 1.663 -36.977 1.00 84.88 212 THR A N 1
ATOM 1613 C CA . THR A 1 212 ? -27.091 2.875 -36.623 1.00 84.88 212 THR A CA 1
ATOM 1614 C C . THR A 1 212 ? -27.110 3.816 -37.818 1.00 84.88 212 THR A C 1
ATOM 1616 O O . THR A 1 212 ? -26.057 4.258 -38.274 1.00 84.88 212 THR A O 1
ATOM 1619 N N . LEU A 1 213 ? -28.307 4.101 -38.327 1.00 86.81 213 LEU A N 1
ATOM 1620 C CA . LEU A 1 213 ? -28.557 5.053 -39.409 1.00 86.81 213 LEU A CA 1
ATOM 1621 C C . LEU A 1 213 ? -28.791 6.445 -38.807 1.00 86.81 213 LEU A C 1
ATOM 1623 O O . LEU A 1 213 ? -29.452 6.542 -37.774 1.00 86.81 213 LEU A O 1
ATOM 1627 N N . TYR A 1 214 ? -28.276 7.495 -39.444 1.00 79.69 214 TYR A N 1
ATOM 1628 C CA . TYR A 1 214 ? -28.376 8.894 -39.014 1.00 79.69 214 TYR A CA 1
ATOM 1629 C C . TYR A 1 214 ? -29.050 9.757 -40.084 1.00 79.69 214 TYR A C 1
ATOM 1631 O O . TYR A 1 214 ? -28.768 9.613 -41.274 1.00 79.69 214 TYR A O 1
ATOM 1639 N N . GLU A 1 215 ? -29.901 10.680 -39.638 1.00 80.31 215 GLU A N 1
ATOM 1640 C CA . GLU A 1 215 ? -30.714 11.561 -40.484 1.00 80.31 215 GLU A CA 1
ATOM 1641 C C . GLU A 1 215 ? -29.886 12.603 -41.254 1.00 80.31 215 GLU A C 1
ATOM 1643 O O . GLU A 1 215 ? -30.291 13.066 -42.317 1.00 80.31 215 GLU A O 1
ATOM 1648 N N . HIS A 1 216 ? -28.730 13.012 -40.723 1.00 74.56 216 HIS A N 1
ATOM 1649 C CA . HIS A 1 216 ? -27.873 14.036 -41.326 1.00 74.56 216 HIS A CA 1
ATOM 1650 C C . HIS A 1 216 ? -26.391 13.631 -41.328 1.00 74.56 216 HIS A C 1
ATOM 1652 O O . HIS A 1 216 ? -25.898 12.955 -40.419 1.00 74.56 216 HIS A O 1
ATOM 1658 N N . ALA A 1 217 ? -25.672 14.125 -42.340 1.00 67.38 217 ALA A N 1
ATOM 1659 C CA . ALA A 1 217 ? -24.228 13.978 -42.494 1.00 67.38 217 ALA A CA 1
ATOM 1660 C C . ALA A 1 217 ? -23.450 14.439 -41.245 1.00 67.38 217 ALA A C 1
ATOM 1662 O O . ALA A 1 217 ? -23.903 15.301 -40.486 1.00 67.38 217 ALA A O 1
ATOM 1663 N N . ASN A 1 218 ? -22.235 13.920 -41.063 1.00 58.75 218 ASN A N 1
ATOM 1664 C CA . ASN A 1 218 ? -21.424 14.035 -39.844 1.00 58.75 218 ASN A CA 1
ATOM 1665 C C . ASN A 1 218 ? -22.109 13.426 -38.598 1.00 58.75 218 ASN A C 1
ATOM 1667 O O . ASN A 1 218 ? -21.836 13.858 -37.477 1.00 58.75 218 ASN A O 1
ATOM 1671 N N . PHE A 1 219 ? -22.979 12.422 -38.787 1.00 67.69 219 PHE A N 1
ATOM 1672 C CA . PHE A 1 219 ? -23.675 11.668 -37.728 1.00 67.69 219 PHE A CA 1
ATOM 1673 C C . PHE A 1 219 ? -24.564 12.558 -36.842 1.00 67.69 219 PHE A C 1
ATOM 1675 O O . PHE A 1 219 ? -24.443 12.581 -35.618 1.00 67.69 219 PHE A O 1
ATOM 1682 N N . ARG A 1 220 ? -25.443 13.336 -37.485 1.00 58.47 220 ARG A N 1
ATOM 1683 C CA . ARG A 1 220 ? -26.318 14.346 -36.857 1.00 58.47 220 ARG A CA 1
ATOM 1684 C C . ARG A 1 220 ? -27.801 14.035 -37.112 1.00 58.47 220 ARG A C 1
ATOM 1686 O O . ARG A 1 220 ? -28.127 13.134 -37.881 1.00 58.47 220 ARG A O 1
ATOM 1693 N N . GLY A 1 221 ? -28.697 14.805 -36.491 1.00 65.31 221 GLY A N 1
ATOM 1694 C CA . GLY A 1 221 ? -30.152 14.620 -36.599 1.00 65.31 221 GLY A CA 1
ATOM 1695 C C . GLY A 1 221 ? -30.674 13.448 -35.756 1.00 65.31 221 GLY A C 1
ATOM 1696 O O . GLY A 1 221 ? -30.052 13.073 -34.758 1.00 65.31 221 GLY A O 1
ATOM 1697 N N . ARG A 1 222 ? -31.835 12.888 -36.122 1.00 72.06 222 ARG A N 1
ATOM 1698 C CA . ARG A 1 222 ? -32.360 11.641 -35.535 1.00 72.06 222 ARG A CA 1
ATOM 1699 C C . ARG A 1 222 ? -31.496 10.443 -35.943 1.00 72.06 222 ARG A C 1
ATOM 1701 O O . ARG A 1 222 ? -30.740 10.504 -36.911 1.00 72.06 222 ARG A O 1
ATOM 1708 N N . HIS A 1 223 ? -31.605 9.345 -35.199 1.00 78.38 223 HIS A N 1
ATOM 1709 C CA . HIS A 1 223 ? -30.900 8.105 -35.512 1.00 78.38 223 HIS A CA 1
ATOM 1710 C C . HIS A 1 223 ? -31.706 6.860 -35.121 1.00 78.38 223 HIS A C 1
ATOM 1712 O O . HIS A 1 223 ? -32.507 6.892 -34.186 1.00 78.38 223 HIS A O 1
ATOM 1718 N N . TRP A 1 224 ? -31.472 5.750 -35.824 1.00 85.56 224 TRP A N 1
ATOM 1719 C CA . TRP A 1 224 ? -32.215 4.494 -35.668 1.00 85.56 224 TRP A CA 1
ATOM 1720 C C . TRP A 1 224 ? -31.260 3.294 -35.697 1.00 85.56 224 TRP A C 1
ATOM 1722 O O . TRP A 1 224 ? -30.383 3.220 -36.555 1.00 85.56 224 TRP A O 1
ATOM 1732 N N . SER A 1 225 ? -31.399 2.364 -34.746 1.00 83.88 225 SER A N 1
ATOM 1733 C CA . SER A 1 225 ? -30.464 1.246 -34.525 1.00 83.88 225 SER A CA 1
ATOM 1734 C C . SER A 1 225 ? -31.073 -0.123 -34.838 1.00 83.88 225 SER A C 1
ATOM 1736 O O . SER A 1 225 ? -32.153 -0.449 -34.351 1.00 83.88 225 SER A O 1
ATOM 1738 N N . TYR A 1 226 ? -30.322 -0.964 -35.551 1.00 87.50 226 TYR A N 1
ATOM 1739 C CA . TYR A 1 226 ? -30.733 -2.293 -36.011 1.00 87.50 226 TYR A CA 1
ATOM 1740 C C . TYR A 1 226 ? -29.663 -3.343 -35.675 1.00 87.50 226 TYR A C 1
ATOM 1742 O O . TYR A 1 226 ? -28.473 -3.123 -35.898 1.00 87.50 226 TYR A O 1
ATOM 1750 N N . THR A 1 227 ? -30.078 -4.500 -35.154 1.00 84.25 227 THR A N 1
ATOM 1751 C CA . THR A 1 227 ? -29.199 -5.627 -34.757 1.00 84.25 227 THR A CA 1
ATOM 1752 C C . THR A 1 227 ? -29.549 -6.948 -35.458 1.00 84.25 227 THR A C 1
ATOM 1754 O O . THR A 1 227 ? -29.032 -8.005 -35.098 1.00 84.25 227 THR A O 1
ATOM 1757 N N . GLN A 1 228 ? -30.445 -6.897 -36.447 1.00 87.06 228 GLN A N 1
ATOM 1758 C CA . GLN A 1 228 ? -30.950 -8.042 -37.207 1.00 87.06 228 GLN A CA 1
ATOM 1759 C C . GLN A 1 228 ? -31.367 -7.616 -38.624 1.00 87.06 228 GLN A C 1
ATOM 1761 O O . GLN A 1 228 ? -31.661 -6.440 -38.861 1.00 87.06 228 GLN A O 1
ATOM 1766 N N . ASP A 1 229 ? -31.438 -8.581 -39.544 1.00 91.69 229 ASP A N 1
ATOM 1767 C CA . ASP A 1 229 ? -31.972 -8.392 -40.899 1.00 91.69 229 ASP A CA 1
ATOM 1768 C C . ASP A 1 229 ? -33.358 -7.730 -40.865 1.00 91.69 229 ASP A C 1
ATOM 1770 O O . ASP A 1 229 ? -34.290 -8.220 -40.225 1.00 91.69 229 ASP A O 1
ATOM 1774 N N . THR A 1 230 ? -33.474 -6.597 -41.555 1.00 93.12 230 THR A N 1
ATOM 1775 C CA . THR A 1 230 ? -34.620 -5.692 -41.487 1.00 93.12 230 THR A CA 1
ATOM 1776 C C . THR A 1 230 ? -35.088 -5.364 -42.914 1.00 93.12 230 THR A C 1
ATOM 1778 O O . THR A 1 230 ? -34.444 -4.569 -43.605 1.00 93.12 230 THR A O 1
ATOM 1781 N N . PRO A 1 231 ? -36.193 -5.976 -43.392 1.00 89.94 231 PRO A N 1
ATOM 1782 C CA . PRO A 1 231 ? -36.662 -5.846 -44.776 1.00 89.94 231 PRO A CA 1
ATOM 1783 C C . PRO A 1 231 ? -37.383 -4.519 -45.057 1.00 89.94 231 PRO A C 1
ATOM 1785 O O . PRO A 1 231 ? -37.610 -4.189 -46.216 1.00 89.94 231 PRO A O 1
ATOM 1788 N N . TRP A 1 232 ? -37.738 -3.759 -44.023 1.00 90.62 232 TRP A N 1
ATOM 1789 C CA . TRP A 1 232 ? -38.246 -2.391 -44.109 1.00 90.62 232 TRP A CA 1
ATOM 1790 C C . TRP A 1 232 ? -37.784 -1.648 -42.862 1.00 90.62 232 TRP A C 1
ATOM 1792 O O . TRP A 1 232 ? -38.047 -2.126 -41.757 1.00 90.62 232 TRP A O 1
ATOM 1802 N N . ILE A 1 233 ? -37.072 -0.528 -43.013 1.00 87.44 233 ILE A N 1
ATOM 1803 C CA . ILE A 1 233 ? -36.519 0.192 -41.851 1.00 87.44 233 ILE A CA 1
ATOM 1804 C C . ILE A 1 233 ? -37.557 0.998 -41.064 1.00 87.44 233 ILE A C 1
ATOM 1806 O O . ILE A 1 233 ? -37.301 1.335 -39.905 1.00 87.44 233 ILE A O 1
ATOM 1810 N N . GLY A 1 234 ? -38.732 1.230 -41.655 1.00 85.75 234 GLY A N 1
ATOM 1811 C CA . GLY A 1 234 ? -39.832 2.008 -41.092 1.00 85.75 234 GLY A CA 1
ATOM 1812 C C . GLY A 1 234 ? -40.010 3.351 -41.797 1.00 85.75 234 GLY A C 1
ATOM 1813 O O . GLY A 1 234 ? -39.072 3.897 -42.370 1.00 85.75 234 GLY A O 1
ATOM 1814 N N . ASP A 1 235 ? -41.224 3.888 -41.724 1.00 80.81 235 ASP A N 1
ATOM 1815 C CA . ASP A 1 235 ? -41.665 5.035 -42.529 1.00 80.81 235 ASP A CA 1
ATOM 1816 C C . ASP A 1 235 ? -40.986 6.368 -42.136 1.00 80.81 235 ASP A C 1
ATOM 1818 O O . ASP A 1 235 ? -41.034 7.329 -42.895 1.00 80.81 235 ASP A O 1
ATOM 1822 N N . GLU A 1 236 ? -40.358 6.434 -40.954 1.00 78.56 236 GLU A N 1
ATOM 1823 C CA . GLU A 1 236 ? -39.577 7.590 -40.483 1.00 78.56 236 GLU A CA 1
ATOM 1824 C C . GLU A 1 236 ? -38.101 7.608 -40.936 1.00 78.56 236 GLU A C 1
ATOM 1826 O O . GLU A 1 236 ? -37.661 8.671 -41.361 1.00 78.56 236 GLU A O 1
ATOM 1831 N N . PRO A 1 237 ? -37.309 6.519 -40.819 1.00 80.62 237 PRO A N 1
ATOM 1832 C CA . PRO A 1 237 ? -35.919 6.482 -41.302 1.00 80.62 237 PRO A CA 1
ATOM 1833 C C . PRO A 1 237 ? -35.762 6.291 -42.818 1.00 80.62 237 PRO A C 1
ATOM 1835 O O . PRO A 1 237 ? -34.676 6.542 -43.350 1.00 80.62 237 PRO A O 1
ATOM 1838 N N . ASN A 1 238 ? -36.800 5.795 -43.500 1.00 85.31 238 ASN A N 1
ATOM 1839 C CA . ASN A 1 238 ? -36.757 5.514 -44.932 1.00 85.31 238 ASN A CA 1
ATOM 1840 C C . ASN A 1 238 ? -36.431 6.765 -45.753 1.00 85.31 238 ASN A C 1
ATOM 1842 O O . ASN A 1 238 ? -37.096 7.786 -45.602 1.00 85.31 238 ASN A O 1
ATOM 1846 N N . ASP A 1 239 ? -35.453 6.654 -46.655 1.00 81.94 239 ASP A N 1
ATOM 1847 C CA . ASP A 1 239 ? -35.015 7.752 -47.529 1.00 81.94 239 ASP A CA 1
ATOM 1848 C C . ASP A 1 239 ? -34.713 9.064 -46.768 1.00 81.94 239 ASP A C 1
ATOM 1850 O O . ASP A 1 239 ? -34.978 10.158 -47.256 1.00 81.94 239 ASP A O 1
ATOM 1854 N N . LEU A 1 240 ? -34.143 8.944 -45.559 1.00 84.12 240 LEU A N 1
ATOM 1855 C CA . LEU A 1 240 ? -33.544 10.040 -44.775 1.00 84.12 240 LEU A CA 1
ATOM 1856 C C . LEU A 1 240 ? -32.138 9.691 -44.241 1.00 84.12 240 LEU A C 1
ATOM 1858 O O . LEU A 1 240 ? -31.606 10.381 -43.379 1.00 84.12 240 LEU A O 1
ATOM 1862 N N . THR A 1 241 ? -31.536 8.577 -44.670 1.00 83.06 241 THR A N 1
ATOM 1863 C CA . THR A 1 241 ? -30.216 8.168 -44.161 1.00 83.06 241 THR A CA 1
ATOM 1864 C C . THR A 1 241 ? -29.088 8.917 -44.870 1.00 83.06 241 THR A C 1
ATOM 1866 O O . THR A 1 241 ? -28.762 8.618 -46.019 1.00 83.06 241 THR A O 1
ATOM 1869 N N . SER A 1 242 ? -28.435 9.817 -44.134 1.00 81.25 242 SER A N 1
ATOM 1870 C CA . SER A 1 242 ? -27.257 10.578 -44.571 1.00 81.25 242 SER A CA 1
ATOM 1871 C C . SER A 1 242 ? -25.932 10.117 -43.930 1.00 81.25 242 SER A C 1
ATOM 1873 O O . SER A 1 242 ? -24.866 10.606 -44.298 1.00 81.25 242 SER A O 1
ATOM 1875 N N . GLY A 1 243 ? -25.963 9.192 -42.963 1.00 79.94 243 GLY A N 1
ATOM 1876 C CA . GLY A 1 243 ? -24.760 8.626 -42.333 1.00 79.94 243 GLY A CA 1
ATOM 1877 C C . GLY A 1 243 ? -25.024 7.295 -41.623 1.00 79.94 243 GLY A C 1
ATOM 1878 O O . GLY A 1 243 ? -26.152 7.014 -41.221 1.00 79.94 243 GLY A O 1
ATOM 1879 N N . VAL A 1 244 ? -23.997 6.449 -41.481 1.00 82.38 244 VAL A N 1
ATOM 1880 C CA . VAL A 1 244 ? -24.117 5.075 -40.957 1.00 82.38 244 VAL A CA 1
ATOM 1881 C C . VAL A 1 244 ? -22.940 4.691 -40.052 1.00 82.38 244 VAL A C 1
ATOM 1883 O O . VAL A 1 244 ? -21.781 4.743 -40.459 1.00 82.38 244 VAL A O 1
ATOM 1886 N N . LEU A 1 245 ? -23.232 4.237 -38.832 1.00 78.81 245 LEU A N 1
ATOM 1887 C CA . LEU A 1 245 ? -22.267 3.669 -37.881 1.00 78.81 245 LEU A CA 1
ATOM 1888 C C . LEU A 1 245 ? -22.471 2.151 -37.763 1.00 78.81 245 LEU A C 1
ATOM 1890 O O . LEU A 1 245 ? -23.606 1.690 -37.661 1.00 78.81 245 LEU A O 1
ATOM 1894 N N . VAL A 1 246 ? -21.386 1.371 -37.752 1.00 80.88 246 VAL A N 1
ATOM 1895 C CA . VAL A 1 246 ? -21.424 -0.102 -37.696 1.00 80.88 246 VAL A CA 1
ATOM 1896 C C . VAL A 1 246 ? -20.424 -0.628 -36.661 1.00 80.88 246 VAL A C 1
ATOM 1898 O O . VAL A 1 246 ? -19.214 -0.445 -36.802 1.00 80.88 246 VAL A O 1
ATOM 1901 N N . GLU A 1 247 ? -20.914 -1.312 -35.625 1.00 76.56 247 GLU A N 1
ATOM 1902 C CA . GLU A 1 247 ? -20.130 -1.726 -34.446 1.00 76.56 247 GLU A CA 1
ATOM 1903 C C . GLU A 1 247 ? -20.396 -3.187 -34.021 1.00 76.56 247 GLU A C 1
ATOM 1905 O O . GLU A 1 247 ? -21.481 -3.721 -34.251 1.00 76.56 247 GLU A O 1
ATOM 1910 N N . LYS A 1 248 ? -19.427 -3.850 -33.364 1.00 79.81 248 LYS A N 1
ATOM 1911 C CA . LYS A 1 248 ? -19.641 -5.167 -32.722 1.00 79.81 248 LYS A CA 1
ATOM 1912 C C . LYS A 1 248 ? -20.387 -4.962 -31.388 1.00 79.81 248 LYS A C 1
ATOM 1914 O O . LYS A 1 248 ? -19.958 -4.139 -30.583 1.00 79.81 248 LYS A O 1
ATOM 1919 N N . VAL A 1 249 ? -21.446 -5.737 -31.121 1.00 86.00 249 VAL A N 1
ATOM 1920 C CA . VAL A 1 249 ? -22.248 -5.672 -29.877 1.00 86.00 249 VAL A CA 1
ATOM 1921 C C . VAL A 1 249 ? -22.393 -7.036 -29.201 1.00 86.00 249 VAL A C 1
ATOM 1923 O O . VAL A 1 249 ? -22.818 -8.015 -29.818 1.00 86.00 249 VAL A O 1
ATOM 1926 N N . ALA A 1 250 ? -22.071 -7.115 -27.910 1.00 88.06 250 ALA A N 1
ATOM 1927 C CA . ALA A 1 250 ? -22.367 -8.297 -27.106 1.00 88.06 250 ALA A CA 1
ATOM 1928 C C . ALA A 1 250 ? -23.856 -8.330 -26.751 1.00 88.06 250 ALA A C 1
ATOM 1930 O O . ALA A 1 250 ? -24.464 -7.286 -26.538 1.00 88.06 250 ALA A O 1
ATOM 1931 N N . THR A 1 251 ? -24.460 -9.516 -26.679 1.00 89.88 251 THR A N 1
ATOM 1932 C CA . THR A 1 251 ? -25.876 -9.652 -26.297 1.00 89.88 251 THR A CA 1
ATOM 1933 C C . THR A 1 251 ? -25.988 -10.470 -25.025 1.00 89.88 251 THR A C 1
ATOM 1935 O O . THR A 1 251 ? -25.675 -11.657 -25.026 1.00 89.88 251 THR A O 1
ATOM 1938 N N . ILE A 1 252 ? -26.421 -9.830 -23.945 1.00 92.62 252 ILE A N 1
ATOM 1939 C CA . ILE A 1 252 ? -26.702 -10.471 -22.658 1.00 92.62 252 ILE A CA 1
ATOM 1940 C C . ILE A 1 252 ? -28.173 -10.892 -22.599 1.00 92.62 252 ILE A C 1
ATOM 1942 O O . ILE A 1 252 ? -29.038 -10.233 -23.178 1.00 92.62 252 ILE A O 1
ATOM 1946 N N . TYR A 1 253 ? -28.442 -11.990 -21.901 1.00 92.69 253 TYR A N 1
ATOM 1947 C CA . TYR A 1 253 ? -29.741 -12.645 -21.820 1.00 92.69 253 TYR A CA 1
ATOM 1948 C C . TYR A 1 253 ? -30.103 -12.927 -20.364 1.00 92.69 253 TYR A C 1
ATOM 1950 O O . TYR A 1 253 ? -29.270 -13.363 -19.559 1.00 92.69 253 TYR A O 1
ATOM 1958 N N . LYS A 1 254 ? -31.377 -12.704 -20.047 1.00 91.25 254 LYS A N 1
ATOM 1959 C CA . LYS A 1 254 ? -31.943 -12.937 -18.723 1.00 91.25 254 LYS A CA 1
ATOM 1960 C C . LYS A 1 254 ? -31.872 -14.412 -18.335 1.00 91.25 254 LYS A C 1
ATOM 1962 O O . LYS A 1 254 ? -31.402 -14.735 -17.251 1.00 91.25 254 LYS A O 1
ATOM 1967 N N . ASP A 1 255 ? -32.322 -15.294 -19.227 1.00 88.56 255 ASP A N 1
ATOM 1968 C CA . ASP A 1 255 ? -32.433 -16.730 -18.978 1.00 88.56 255 ASP A CA 1
ATOM 1969 C C . ASP A 1 255 ? -31.259 -17.498 -19.635 1.00 88.56 255 ASP A C 1
ATOM 1971 O O . ASP A 1 255 ? -30.464 -16.941 -20.401 1.00 88.56 255 ASP A O 1
ATOM 1975 N N . VAL A 1 256 ? -31.087 -18.776 -19.281 1.00 85.38 256 VAL A N 1
ATOM 1976 C CA . VAL A 1 256 ? -30.027 -19.646 -19.834 1.00 85.38 256 VAL A CA 1
ATOM 1977 C C . VAL A 1 256 ? -30.256 -19.959 -21.321 1.00 85.38 256 VAL A C 1
ATOM 1979 O O . VAL A 1 256 ? -31.321 -19.680 -21.868 1.00 85.38 256 VAL A O 1
ATOM 1982 N N . ASP A 1 257 ? -29.248 -20.526 -21.987 1.00 85.75 257 ASP A N 1
ATOM 1983 C CA . ASP A 1 257 ? -29.291 -20.961 -23.393 1.00 85.75 257 ASP A CA 1
ATOM 1984 C C . ASP A 1 257 ? -29.728 -19.857 -24.381 1.00 85.75 257 ASP A C 1
ATOM 1986 O O . ASP A 1 257 ? -30.331 -20.114 -25.428 1.00 85.75 257 ASP A O 1
ATOM 1990 N N . TYR A 1 258 ? -29.382 -18.605 -24.060 1.00 88.38 258 TYR A N 1
ATOM 1991 C CA . TYR A 1 258 ? -29.673 -17.396 -24.839 1.00 88.38 258 TYR A CA 1
ATOM 1992 C C . TYR A 1 258 ? -31.172 -17.102 -25.002 1.00 88.38 258 TYR A C 1
ATOM 1994 O O . TYR A 1 258 ? -31.607 -16.650 -26.065 1.00 88.38 258 TYR A O 1
ATOM 2002 N N . GLN A 1 259 ? -31.958 -17.393 -23.962 1.00 87.12 259 GLN A N 1
ATOM 2003 C CA . GLN A 1 259 ? -33.410 -17.217 -23.940 1.00 87.12 259 GLN A CA 1
ATOM 2004 C C . GLN A 1 259 ? -33.854 -16.000 -23.110 1.00 87.12 259 GLN A C 1
ATOM 2006 O O . GLN A 1 259 ? -33.081 -15.389 -22.368 1.00 87.12 259 GLN A O 1
ATOM 2011 N N . GLY A 1 260 ? -35.141 -15.669 -23.228 1.00 87.44 260 GLY A N 1
ATOM 2012 C CA . GLY A 1 260 ? -35.786 -14.637 -22.422 1.00 87.44 260 GLY A CA 1
ATOM 2013 C C . GLY A 1 260 ? -35.560 -13.214 -22.925 1.00 87.44 260 GLY A C 1
ATOM 2014 O O . GLY A 1 260 ? -35.323 -12.968 -24.108 1.00 87.44 260 GLY A O 1
ATOM 2015 N N . GLN A 1 261 ? -35.674 -12.261 -22.002 1.00 89.75 261 GLN A N 1
ATOM 2016 C CA . GLN A 1 261 ? -35.380 -10.851 -22.251 1.00 89.75 261 GLN A CA 1
ATOM 2017 C C . GLN A 1 261 ? -33.874 -10.666 -22.494 1.00 89.75 261 GLN A C 1
ATOM 2019 O O . GLN A 1 261 ? -33.061 -11.345 -21.869 1.00 89.75 261 GLN A O 1
ATOM 2024 N N . ALA A 1 262 ? -33.496 -9.759 -23.394 1.00 88.31 262 ALA A N 1
ATOM 2025 C CA . ALA A 1 262 ? -32.108 -9.574 -23.808 1.00 88.31 262 ALA A CA 1
ATOM 2026 C C . ALA A 1 262 ? -31.766 -8.097 -24.036 1.00 88.31 262 ALA A C 1
ATOM 2028 O O . ALA A 1 262 ? -32.641 -7.292 -24.357 1.00 88.31 262 ALA A O 1
ATOM 2029 N N . ALA A 1 263 ? -30.482 -7.758 -23.916 1.00 88.25 263 ALA A N 1
ATOM 2030 C CA . ALA A 1 263 ? -29.945 -6.439 -24.236 1.00 88.25 263 ALA A CA 1
ATOM 2031 C C . ALA A 1 263 ? -28.678 -6.573 -25.096 1.00 88.25 263 ALA A C 1
ATOM 2033 O O . ALA A 1 263 ? -27.787 -7.357 -24.766 1.00 88.25 263 ALA A O 1
ATOM 2034 N N . SER A 1 264 ? -28.582 -5.796 -26.180 1.00 87.31 264 SER A N 1
ATOM 2035 C CA . SER A 1 264 ? -27.383 -5.729 -27.029 1.00 87.31 264 SER A CA 1
ATOM 2036 C C . SER A 1 264 ? -26.579 -4.470 -26.701 1.00 87.31 264 SER A C 1
ATOM 2038 O O . SER A 1 264 ? -27.031 -3.346 -26.924 1.00 87.31 264 SER A O 1
ATOM 2040 N N . LEU A 1 265 ? -25.386 -4.671 -26.151 1.00 85.19 265 LEU A N 1
ATOM 2041 C CA . LEU A 1 265 ? -24.517 -3.646 -25.584 1.00 85.19 265 LEU A CA 1
ATOM 2042 C C . LEU A 1 265 ? -23.241 -3.507 -26.428 1.00 85.19 265 LEU A C 1
ATOM 2044 O O . LEU A 1 265 ? -22.664 -4.503 -26.868 1.00 85.19 265 LEU A O 1
ATOM 2048 N N . GLY A 1 266 ? -22.817 -2.265 -26.665 1.00 77.94 266 GLY A N 1
ATOM 2049 C CA . GLY A 1 266 ? -21.573 -1.961 -27.378 1.00 77.94 266 GLY A CA 1
ATOM 2050 C C . GLY A 1 266 ? -20.366 -1.982 -26.442 1.00 77.94 266 GLY A C 1
ATOM 2051 O O . GLY A 1 266 ? -20.424 -2.517 -25.336 1.00 77.94 266 GLY A O 1
ATOM 2052 N N . VAL A 1 267 ? -19.266 -1.367 -26.869 1.00 74.19 267 VAL A N 1
ATOM 2053 C CA . VAL A 1 267 ? -18.107 -1.140 -25.994 1.00 74.19 267 VAL A CA 1
ATOM 2054 C C . VAL A 1 267 ? -18.393 0.021 -25.037 1.00 74.19 267 VAL A C 1
ATOM 2056 O O . VAL A 1 267 ? -18.766 1.110 -25.477 1.00 74.19 267 VAL A O 1
ATOM 2059 N N . GLY A 1 268 ? -18.189 -0.199 -23.735 1.00 70.69 268 GLY A N 1
ATOM 2060 C CA . GLY A 1 268 ? -18.423 0.800 -22.693 1.00 70.69 268 GLY A CA 1
ATOM 2061 C C . GLY A 1 268 ? -18.671 0.199 -21.307 1.00 70.69 268 GLY A C 1
ATOM 2062 O O . GLY A 1 268 ? -18.521 -1.005 -21.086 1.00 70.69 268 GLY A O 1
ATOM 2063 N N . ARG A 1 269 ? -19.071 1.057 -20.363 1.00 71.38 269 ARG A N 1
ATOM 2064 C CA . ARG A 1 269 ? -19.528 0.676 -19.017 1.00 71.38 269 ARG A CA 1
ATOM 2065 C C . ARG A 1 269 ? -21.040 0.837 -18.891 1.00 71.38 269 ARG A C 1
ATOM 2067 O O . ARG A 1 269 ? -21.579 1.858 -19.313 1.00 71.38 269 ARG A O 1
ATOM 2074 N N . TYR A 1 270 ? -21.693 -0.121 -18.241 1.00 78.25 270 TYR A N 1
ATOM 2075 C CA . TYR A 1 270 ? -23.140 -0.148 -18.042 1.00 78.25 270 TYR A CA 1
ATOM 2076 C C . TYR A 1 270 ? -23.481 -0.514 -16.594 1.00 78.25 270 TYR A C 1
ATOM 2078 O O . TYR A 1 270 ? -22.874 -1.412 -16.011 1.00 78.25 270 TYR A O 1
ATOM 2086 N N . LEU A 1 271 ? -24.474 0.168 -16.026 1.00 78.44 271 LEU A N 1
ATOM 2087 C CA . LEU A 1 271 ? -25.128 -0.213 -14.773 1.00 78.44 271 LEU A CA 1
ATOM 2088 C C . LEU A 1 271 ? -26.448 -0.909 -15.115 1.00 78.44 271 LEU A C 1
ATOM 2090 O O . LEU A 1 271 ? -27.055 -0.599 -16.140 1.00 78.44 271 LEU A O 1
ATOM 2094 N N . MET A 1 272 ? -26.927 -1.819 -14.266 1.00 83.38 272 MET A N 1
ATOM 2095 C CA . MET A 1 272 ? -28.138 -2.593 -14.584 1.00 83.38 272 MET A CA 1
ATOM 2096 C C . MET A 1 272 ? -29.398 -1.726 -14.721 1.00 83.38 272 MET A C 1
ATOM 2098 O O . MET A 1 272 ? -30.290 -2.050 -15.495 1.00 83.38 272 MET A O 1
ATOM 2102 N N . LYS A 1 273 ? -29.452 -0.575 -14.041 1.00 75.56 273 LYS A N 1
ATOM 2103 C CA . LYS A 1 273 ? -30.533 0.417 -14.186 1.00 75.56 273 LYS A CA 1
ATOM 2104 C C . LYS A 1 273 ? -30.595 1.092 -15.569 1.00 75.56 273 LYS A C 1
ATOM 2106 O O . LYS A 1 273 ? -31.623 1.667 -15.910 1.00 75.56 273 LYS A O 1
ATOM 2111 N N . ASP A 1 274 ? -29.497 1.075 -16.330 1.00 69.69 274 ASP A N 1
ATOM 2112 C CA . ASP A 1 274 ? -29.340 1.774 -17.615 1.00 69.69 274 ASP A CA 1
ATOM 2113 C C . ASP A 1 274 ? -29.578 0.849 -18.830 1.00 69.69 274 ASP A C 1
ATOM 2115 O O . ASP A 1 274 ? -29.405 1.265 -19.977 1.00 69.69 274 ASP A O 1
ATOM 2119 N N . ILE A 1 275 ? -29.974 -0.409 -18.599 1.00 81.94 275 ILE A N 1
ATOM 2120 C CA . ILE A 1 275 ? -30.196 -1.436 -19.629 1.00 81.94 275 ILE A CA 1
ATOM 2121 C C . ILE A 1 275 ? -31.565 -2.116 -19.426 1.00 81.94 275 ILE A C 1
ATOM 2123 O O . ILE A 1 275 ? -32.086 -2.124 -18.313 1.00 81.94 275 ILE A O 1
ATOM 2127 N N . PRO A 1 276 ? -32.189 -2.712 -20.463 1.00 82.38 276 PRO A N 1
ATOM 2128 C CA . PRO A 1 276 ? -33.520 -3.316 -20.353 1.00 82.38 276 PRO A CA 1
ATOM 2129 C C . PRO A 1 276 ? -33.486 -4.721 -19.714 1.00 82.38 276 PRO A C 1
ATOM 2131 O O . PRO A 1 276 ? -34.056 -5.665 -20.256 1.00 82.38 276 PRO A O 1
ATOM 2134 N N . LEU A 1 277 ? -32.817 -4.864 -18.567 1.00 85.19 277 LEU A N 1
ATOM 2135 C CA . LEU A 1 277 ? -32.752 -6.062 -17.721 1.00 85.19 277 LEU A CA 1
ATOM 2136 C C . LEU A 1 277 ? -32.709 -5.628 -16.249 1.00 85.19 277 LEU A C 1
ATOM 2138 O O . LEU A 1 277 ? -32.136 -4.593 -15.932 1.00 85.19 277 LEU A O 1
ATOM 2142 N N . ALA A 1 278 ? -33.309 -6.399 -15.340 1.00 84.69 278 ALA A N 1
ATOM 2143 C CA . ALA A 1 278 ? -33.231 -6.069 -13.914 1.00 84.69 278 ALA A CA 1
ATOM 2144 C C . ALA A 1 278 ? -31.832 -6.365 -13.344 1.00 84.69 278 ALA A C 1
ATOM 2146 O O . ALA A 1 278 ? -31.110 -7.201 -13.886 1.00 84.69 278 ALA A O 1
ATOM 2147 N N . ASN A 1 279 ? -31.486 -5.723 -12.224 1.00 87.38 279 ASN A N 1
ATOM 2148 C CA . ASN A 1 279 ? -30.310 -6.085 -11.428 1.00 87.38 279 ASN A CA 1
ATOM 2149 C C . ASN A 1 279 ? -30.351 -7.571 -11.047 1.00 87.38 279 ASN A C 1
ATOM 2151 O O . ASN A 1 279 ? -31.441 -8.097 -10.816 1.00 87.38 279 ASN A O 1
ATOM 2155 N N . ASP A 1 280 ? -29.188 -8.222 -10.973 1.00 87.94 280 ASP A N 1
ATOM 2156 C CA . ASP A 1 280 ? -29.061 -9.611 -10.511 1.00 87.94 280 ASP A CA 1
ATOM 2157 C C . ASP A 1 280 ? -29.978 -10.589 -11.274 1.00 87.94 280 ASP A C 1
ATOM 2159 O O . ASP A 1 280 ? -30.685 -11.401 -10.686 1.00 87.94 280 ASP A O 1
ATOM 2163 N N . ASN A 1 281 ? -30.005 -10.476 -12.608 1.00 88.12 281 ASN A N 1
ATOM 2164 C CA . ASN A 1 281 ? -30.956 -11.192 -13.472 1.00 88.12 281 ASN A CA 1
ATOM 2165 C C . ASN A 1 281 ? -30.354 -11.487 -14.866 1.00 88.12 281 ASN A C 1
ATOM 2167 O O . ASN A 1 281 ? -30.965 -11.202 -15.900 1.00 88.12 281 ASN A O 1
ATOM 2171 N N . ILE A 1 282 ? -29.103 -11.963 -14.894 1.00 90.56 282 ILE A N 1
ATOM 2172 C CA . ILE A 1 282 ? -28.371 -12.373 -16.105 1.00 90.56 282 ILE A CA 1
ATOM 2173 C C . ILE A 1 282 ? -27.953 -13.831 -15.931 1.00 90.56 282 ILE A C 1
ATOM 2175 O O . ILE A 1 282 ? -27.240 -14.160 -14.980 1.00 90.56 282 ILE A O 1
ATOM 2179 N N . SER A 1 283 ? -28.335 -14.670 -16.897 1.00 88.69 283 SER A N 1
ATOM 2180 C CA . SER A 1 283 ? -28.018 -16.102 -16.898 1.00 88.69 283 SER A CA 1
ATOM 2181 C C . SER A 1 283 ? -27.197 -16.566 -18.106 1.00 88.69 283 SER A C 1
ATOM 2183 O O . SER A 1 283 ? -26.525 -17.592 -18.016 1.00 88.69 283 SER A O 1
ATOM 2185 N N . SER A 1 284 ? -27.211 -15.858 -19.243 1.00 88.50 284 SER A N 1
ATOM 2186 C CA . SER A 1 284 ? -26.389 -16.215 -20.416 1.00 88.50 284 SER A CA 1
ATOM 2187 C C . SER A 1 284 ? -26.013 -15.009 -21.285 1.00 88.50 284 SER A C 1
ATOM 2189 O O . SER A 1 284 ? -26.558 -13.918 -21.127 1.00 88.50 284 SER A O 1
ATOM 2191 N N . LEU A 1 285 ? -25.028 -15.164 -22.177 1.00 91.38 285 LEU A N 1
ATOM 2192 C CA . LEU A 1 285 ? -24.501 -14.062 -22.996 1.00 91.38 285 LEU A CA 1
ATOM 2193 C C . LEU A 1 285 ? -23.793 -14.536 -24.271 1.00 91.38 285 LEU A C 1
ATOM 2195 O O . LEU A 1 285 ? -23.157 -15.584 -24.286 1.00 91.38 285 LEU A O 1
ATOM 2199 N N . LYS A 1 286 ? -23.867 -13.739 -25.339 1.00 82.25 286 LYS A N 1
ATOM 2200 C CA . LYS A 1 286 ? -23.118 -13.908 -26.593 1.00 82.25 286 LYS A CA 1
ATOM 2201 C C . LYS A 1 286 ? -22.066 -12.817 -26.729 1.00 82.25 286 LYS A C 1
ATOM 2203 O O . LYS A 1 286 ? -22.377 -11.638 -26.543 1.00 82.25 286 LYS A O 1
ATOM 2208 N N . VAL A 1 287 ? -20.847 -13.206 -27.094 1.00 78.25 287 VAL A N 1
ATOM 2209 C CA . VAL A 1 287 ? -19.690 -12.313 -27.224 1.00 78.25 287 VAL A CA 1
ATOM 2210 C C . VAL A 1 287 ? -19.150 -12.410 -28.655 1.00 78.25 287 VAL A C 1
ATOM 2212 O O . VAL A 1 287 ? -18.567 -13.436 -29.026 1.00 78.25 287 VAL A O 1
ATOM 2215 N N . PRO A 1 288 ? -19.328 -11.361 -29.481 1.00 74.25 288 PRO A N 1
ATOM 2216 C CA . PRO A 1 288 ? -18.680 -11.259 -30.779 1.00 74.25 288 PRO A CA 1
ATOM 2217 C C . PRO A 1 288 ? -17.167 -11.417 -30.661 1.00 74.25 288 PRO A C 1
ATOM 2219 O O . PRO A 1 288 ? -16.535 -10.886 -29.747 1.00 74.25 288 PRO A O 1
ATOM 2222 N N . GLN A 1 289 ? -16.578 -12.104 -31.635 1.00 65.88 289 GLN A N 1
ATOM 2223 C CA . GLN A 1 289 ? -15.139 -12.329 -31.697 1.00 65.88 289 GLN A CA 1
ATOM 2224 C C . GLN A 1 289 ? -14.370 -11.000 -31.622 1.00 65.88 289 GLN A C 1
ATOM 2226 O O . GLN A 1 289 ? -14.620 -10.086 -32.411 1.00 65.88 289 GLN A O 1
ATOM 2231 N N . GLY A 1 290 ? -13.440 -10.890 -30.672 1.00 60.72 290 GLY A N 1
ATOM 2232 C CA . GLY A 1 290 ? -12.674 -9.665 -30.421 1.00 60.72 290 GLY A CA 1
ATOM 2233 C C . GLY A 1 290 ? -13.292 -8.695 -29.405 1.00 60.72 290 GLY A C 1
ATOM 2234 O O . GLY A 1 290 ? -12.708 -7.639 -29.182 1.00 60.72 290 GLY A O 1
ATOM 2235 N N . LEU A 1 291 ? -14.417 -9.026 -28.763 1.00 69.88 291 LEU A N 1
ATOM 2236 C CA . LEU A 1 291 ? -14.879 -8.354 -27.540 1.00 69.88 291 LEU A CA 1
ATOM 2237 C C . LEU A 1 291 ? -14.565 -9.193 -26.289 1.00 69.88 291 LEU A C 1
ATOM 2239 O O . LEU A 1 291 ? -14.391 -10.409 -26.363 1.00 69.88 291 LEU A O 1
ATOM 2243 N N . VAL A 1 292 ? -14.539 -8.535 -25.130 1.00 65.00 292 VAL A N 1
ATOM 2244 C CA . VAL A 1 292 ? -14.653 -9.156 -23.803 1.00 65.00 292 VAL A CA 1
ATOM 2245 C C . VAL A 1 292 ? -15.785 -8.480 -23.035 1.00 65.00 292 VAL A C 1
ATOM 2247 O O . VAL A 1 292 ? -15.893 -7.253 -23.039 1.00 65.00 292 VAL A O 1
ATOM 2250 N N . VAL A 1 293 ? -16.609 -9.282 -22.361 1.00 78.12 293 VAL A N 1
ATOM 2251 C CA . VAL A 1 293 ? -17.655 -8.836 -21.431 1.00 78.12 293 VAL A CA 1
ATOM 2252 C C . VAL A 1 293 ? -17.218 -9.183 -20.011 1.00 78.12 293 VAL A C 1
ATOM 2254 O O . VAL A 1 293 ? -16.920 -10.340 -19.733 1.00 78.12 293 VAL A O 1
ATOM 2257 N N . MET A 1 294 ? -17.183 -8.206 -19.112 1.00 73.50 294 MET A N 1
ATOM 2258 C CA . MET A 1 294 ? -16.907 -8.389 -17.685 1.00 73.50 294 MET A CA 1
ATOM 2259 C C . MET A 1 294 ? -18.167 -8.057 -16.887 1.00 73.50 294 MET A C 1
ATOM 2261 O O . MET A 1 294 ? -18.717 -6.968 -17.043 1.00 73.50 294 MET A O 1
ATOM 2265 N N . LEU A 1 295 ? -18.619 -8.991 -16.054 1.00 82.81 295 LEU A N 1
ATOM 2266 C CA . LEU A 1 295 ? -19.759 -8.840 -15.146 1.00 82.81 295 LEU A CA 1
ATOM 2267 C C . LEU A 1 295 ? -19.237 -8.676 -13.711 1.00 82.81 295 LEU A C 1
ATOM 2269 O O . LEU A 1 295 ? -18.335 -9.419 -13.327 1.00 82.81 295 LEU A O 1
ATOM 2273 N N . TYR A 1 296 ? -19.805 -7.752 -12.934 1.00 76.44 296 TYR A N 1
ATOM 2274 C CA . TYR A 1 296 ? -19.377 -7.394 -11.573 1.00 76.44 296 TYR A CA 1
ATOM 2275 C C . TYR A 1 296 ? -20.529 -7.514 -10.564 1.00 76.44 296 TYR A C 1
ATOM 2277 O O . TYR A 1 296 ? -21.672 -7.185 -10.892 1.00 76.44 296 TYR A O 1
ATOM 2285 N N . GLU A 1 297 ? -20.226 -7.935 -9.330 1.00 80.00 297 GLU A N 1
ATOM 2286 C CA . GLU A 1 297 ? -21.225 -8.100 -8.260 1.00 80.00 297 GLU A CA 1
ATOM 2287 C C . GLU A 1 297 ? -21.738 -6.771 -7.669 1.00 80.00 297 GLU A C 1
ATOM 2289 O O . GLU A 1 297 ? -22.709 -6.785 -6.914 1.00 80.00 297 GLU A O 1
ATOM 2294 N N . HIS A 1 298 ? -21.112 -5.617 -7.948 1.00 76.69 298 HIS A N 1
ATOM 2295 C CA . HIS A 1 298 ? -21.495 -4.318 -7.361 1.00 76.69 298 HIS A CA 1
ATOM 2296 C C . HIS A 1 298 ? -21.674 -3.205 -8.414 1.00 76.69 298 HIS A C 1
ATOM 2298 O O . HIS A 1 298 ? -21.057 -3.227 -9.481 1.00 76.69 298 HIS A O 1
ATOM 2304 N N . GLU A 1 299 ? -22.508 -2.200 -8.110 1.00 71.69 299 GLU A N 1
ATOM 2305 C CA . GLU A 1 299 ? -22.771 -1.041 -8.991 1.00 71.69 299 GLU A CA 1
ATOM 2306 C C . GLU A 1 299 ? -21.551 -0.115 -9.190 1.00 71.69 299 GLU A C 1
ATOM 2308 O O . GLU A 1 299 ? -21.521 0.673 -10.131 1.00 71.69 299 GLU A O 1
ATOM 2313 N N . ASP A 1 300 ? -20.530 -0.181 -8.330 1.00 58.50 300 ASP A N 1
ATOM 2314 C CA . ASP A 1 300 ? -19.325 0.659 -8.414 1.00 58.50 300 ASP A CA 1
ATOM 2315 C C . ASP A 1 300 ? -18.207 0.062 -9.291 1.00 58.50 300 ASP A C 1
ATOM 2317 O O . ASP A 1 300 ? -17.106 0.613 -9.339 1.00 58.50 300 ASP A O 1
ATOM 2321 N N . PHE A 1 301 ? -18.495 -1.035 -10.005 1.00 59.81 301 PHE A N 1
ATOM 2322 C CA . PHE A 1 301 ? -17.528 -1.904 -10.695 1.00 59.81 301 PHE A CA 1
ATOM 2323 C C . PHE A 1 301 ? -16.519 -2.585 -9.744 1.00 59.81 301 PHE A C 1
ATOM 2325 O O . PHE A 1 301 ? -15.426 -2.974 -10.165 1.00 59.81 301 PHE A O 1
ATOM 2332 N N . GLY A 1 302 ? -16.879 -2.725 -8.463 1.00 50.50 302 GLY A N 1
ATOM 2333 C CA . GLY A 1 302 ? -16.205 -3.560 -7.472 1.00 50.50 302 GLY A CA 1
ATOM 2334 C C . GLY A 1 302 ? -16.887 -4.919 -7.255 1.00 50.50 302 GLY A C 1
ATOM 2335 O O . GLY A 1 302 ? -17.711 -5.366 -8.056 1.00 50.50 302 GLY A O 1
ATOM 2336 N N . GLY A 1 303 ? -16.539 -5.568 -6.139 1.00 65.19 303 GLY A N 1
ATOM 2337 C CA . GLY A 1 303 ? -16.977 -6.929 -5.805 1.00 65.19 303 GLY A CA 1
ATOM 2338 C C . GLY A 1 303 ? -16.177 -8.015 -6.534 1.00 65.19 303 GLY A C 1
ATOM 2339 O O . GLY A 1 303 ? -15.135 -7.733 -7.134 1.00 65.19 303 GLY A O 1
ATOM 2340 N N . ASP A 1 304 ? -16.663 -9.256 -6.482 1.00 60.72 304 ASP A N 1
ATOM 2341 C CA . ASP A 1 304 ? -16.172 -10.317 -7.367 1.00 60.72 304 ASP A CA 1
ATOM 2342 C C . ASP A 1 304 ? -16.639 -10.052 -8.814 1.00 60.72 304 ASP A C 1
ATOM 2344 O O . ASP A 1 304 ? -17.636 -9.362 -9.057 1.00 60.72 304 ASP A O 1
ATOM 2348 N N . PHE A 1 305 ? -15.914 -10.591 -9.799 1.00 64.38 305 PHE A N 1
ATOM 2349 C CA . PHE A 1 305 ? -16.219 -10.386 -11.219 1.00 64.38 305 PHE A CA 1
ATOM 2350 C C . PHE A 1 305 ? -15.890 -11.609 -12.088 1.00 64.38 305 PHE A C 1
ATOM 2352 O O . PHE A 1 305 ? -15.017 -12.417 -11.756 1.00 64.38 305 PHE A O 1
ATOM 2359 N N . ARG A 1 306 ? -16.562 -11.732 -13.241 1.00 64.94 306 ARG A N 1
ATOM 2360 C CA . ARG A 1 306 ? -16.260 -12.739 -14.276 1.00 64.94 306 ARG A CA 1
ATOM 2361 C C . ARG A 1 306 ? -16.117 -12.129 -15.665 1.00 64.94 306 ARG A C 1
ATOM 2363 O O . ARG A 1 306 ? -16.956 -11.340 -16.091 1.00 64.94 306 ARG A O 1
ATOM 2370 N N . SER A 1 307 ? -15.091 -12.578 -16.387 1.00 61.88 307 SER A N 1
ATOM 2371 C CA . SER A 1 307 ? -14.796 -12.198 -17.773 1.00 61.88 307 SER A CA 1
ATOM 2372 C C . SER A 1 307 ? -15.221 -13.288 -18.759 1.00 61.88 307 SER A C 1
ATOM 2374 O O . SER A 1 307 ? -14.934 -14.466 -18.547 1.00 61.88 307 SER A O 1
ATOM 2376 N N . TYR A 1 308 ? -15.834 -12.889 -19.871 1.00 64.69 308 TYR A N 1
ATOM 2377 C CA . TYR A 1 308 ? -16.309 -13.765 -20.939 1.00 64.69 308 TYR A CA 1
ATOM 2378 C C . TYR A 1 308 ? -15.793 -13.276 -22.295 1.00 64.69 308 TYR A C 1
ATOM 2380 O O . TYR A 1 308 ? -15.964 -12.112 -22.659 1.00 64.69 308 TYR A O 1
ATOM 2388 N N . TYR A 1 309 ? -15.177 -14.186 -23.049 1.00 58.38 309 TYR A N 1
ATOM 2389 C CA . TYR A 1 309 ? -14.485 -13.915 -24.322 1.00 58.38 309 TYR A CA 1
ATOM 2390 C C . TYR A 1 309 ? -15.142 -14.619 -25.524 1.00 58.38 309 TYR A C 1
ATOM 2392 O O . TYR A 1 309 ? -14.648 -14.556 -26.647 1.00 58.38 309 TYR A O 1
ATOM 2400 N N . GLN A 1 310 ? -16.237 -15.334 -25.268 1.00 62.34 310 GLN A N 1
ATOM 2401 C CA . GLN A 1 310 ? -17.019 -16.123 -26.217 1.00 62.34 310 GLN A CA 1
ATOM 2402 C C . GLN A 1 310 ? -18.440 -16.308 -25.666 1.00 62.34 310 GLN A C 1
ATOM 2404 O O . GLN A 1 310 ? -18.690 -16.018 -24.495 1.00 62.34 310 GLN A O 1
ATOM 2409 N N . ASP A 1 311 ? -19.357 -16.815 -26.492 1.00 73.81 311 ASP A N 1
ATOM 2410 C CA . ASP A 1 311 ? -20.729 -17.111 -26.067 1.00 73.81 311 ASP A CA 1
ATOM 2411 C C . ASP A 1 311 ? -20.734 -18.115 -24.895 1.00 73.81 311 ASP A C 1
ATOM 2413 O O . ASP A 1 311 ? -20.084 -19.164 -24.960 1.00 73.81 311 ASP A O 1
ATOM 2417 N N . SER A 1 312 ? -21.471 -17.786 -23.832 1.00 77.38 312 SER A N 1
ATOM 2418 C CA . SER A 1 312 ? -21.650 -18.608 -22.634 1.00 77.38 312 SER A CA 1
ATOM 2419 C C . SER A 1 312 ? -23.148 -18.863 -22.418 1.00 77.38 312 SER A C 1
ATOM 2421 O O . SER A 1 312 ? -23.871 -17.927 -22.061 1.00 77.38 312 SER A O 1
ATOM 2423 N N . PRO A 1 313 ? -23.648 -20.101 -22.618 1.00 72.75 313 PRO A N 1
ATOM 2424 C CA . PRO A 1 313 ? -25.073 -20.429 -22.482 1.00 72.75 313 PRO A CA 1
ATOM 2425 C C . PRO A 1 313 ? -25.531 -20.477 -21.016 1.00 72.75 313 PRO A C 1
ATOM 2427 O O . PRO A 1 313 ? -26.723 -20.516 -20.731 1.00 72.75 313 PRO A O 1
ATOM 2430 N N . ASN A 1 314 ? -24.584 -20.451 -20.082 1.00 77.19 314 ASN A N 1
ATOM 2431 C CA . ASN A 1 314 ? -24.801 -20.279 -18.655 1.00 77.19 314 ASN A CA 1
ATOM 2432 C C . ASN A 1 314 ? -23.614 -19.465 -18.094 1.00 77.19 314 ASN A C 1
ATOM 2434 O O . ASN A 1 314 ? -22.483 -19.673 -18.542 1.00 77.19 314 ASN A O 1
ATOM 2438 N N . VAL A 1 315 ? -23.841 -18.535 -17.162 1.00 80.81 315 VAL A N 1
ATOM 2439 C CA . VAL A 1 315 ? -22.772 -17.723 -16.524 1.00 80.81 315 VAL A CA 1
ATOM 2440 C C . VAL A 1 315 ? -22.187 -18.360 -15.248 1.00 80.81 315 VAL A C 1
ATOM 2442 O O . VAL A 1 315 ? -21.188 -17.887 -14.711 1.00 80.81 315 VAL A O 1
ATOM 2445 N N . GLY A 1 316 ? -22.752 -19.472 -14.775 1.00 80.75 316 GLY A N 1
ATOM 2446 C CA . GLY A 1 316 ? -22.204 -20.305 -13.703 1.00 80.75 316 GLY A CA 1
ATOM 2447 C C . GLY A 1 316 ? -22.586 -19.848 -12.294 1.00 80.75 316 GLY A C 1
ATOM 2448 O O . GLY A 1 316 ? -23.745 -19.601 -11.988 1.00 80.75 316 GLY A O 1
ATOM 2449 N N . ASP A 1 317 ? -21.595 -19.739 -11.415 1.00 76.25 317 ASP A N 1
ATOM 2450 C CA . ASP A 1 317 ? -21.721 -19.214 -10.042 1.00 76.25 317 ASP A CA 1
ATOM 2451 C C . ASP A 1 317 ? -21.938 -17.685 -9.973 1.00 76.25 317 ASP A C 1
ATOM 2453 O O . ASP A 1 317 ? -22.069 -17.121 -8.883 1.00 76.25 317 ASP A O 1
ATOM 2457 N N . PHE A 1 318 ? -21.992 -17.031 -11.136 1.00 79.56 318 PHE A N 1
ATOM 2458 C CA . PHE A 1 318 ? -22.307 -15.615 -11.330 1.00 79.56 318 PHE A CA 1
ATOM 2459 C C . PHE A 1 318 ? -23.750 -15.375 -11.819 1.00 79.56 318 PHE A C 1
ATOM 2461 O O . PHE A 1 318 ? -24.116 -14.239 -12.125 1.00 79.56 318 PHE A O 1
ATOM 2468 N N . ASN A 1 319 ? -24.558 -16.441 -11.924 1.00 86.00 319 ASN A N 1
ATOM 2469 C CA . ASN A 1 319 ? -25.968 -16.356 -12.314 1.00 86.00 319 ASN A CA 1
ATOM 2470 C C . ASN A 1 319 ? -26.719 -15.504 -11.295 1.00 86.00 319 ASN A C 1
ATOM 2472 O O . ASN A 1 319 ? -26.598 -15.748 -10.096 1.00 86.00 319 ASN A O 1
ATOM 2476 N N . ASP A 1 320 ? -27.482 -14.527 -11.779 1.00 86.12 320 ASP A N 1
ATOM 2477 C CA . ASP A 1 320 ? -28.319 -13.663 -10.940 1.00 86.12 320 ASP A CA 1
ATOM 2478 C C . ASP A 1 320 ? -27.535 -12.942 -9.822 1.00 86.12 320 ASP A C 1
ATOM 2480 O O . ASP A 1 320 ? -27.934 -12.911 -8.660 1.00 86.12 320 ASP A O 1
ATOM 2484 N N . LYS A 1 321 ? -26.379 -12.369 -10.197 1.00 87.50 321 LYS A N 1
ATOM 2485 C CA . LYS A 1 321 ? -25.533 -11.520 -9.331 1.00 87.50 321 LYS A CA 1
ATOM 2486 C C . LYS A 1 321 ? -24.952 -10.259 -9.986 1.00 87.50 321 LYS A C 1
ATOM 2488 O O . LYS A 1 321 ? -24.113 -9.577 -9.403 1.00 87.50 321 LYS A O 1
ATOM 2493 N N . THR A 1 322 ? -25.250 -10.014 -11.260 1.00 88.00 322 THR A N 1
ATOM 2494 C CA . THR A 1 322 ? -24.611 -8.899 -11.971 1.00 88.00 322 THR A CA 1
ATOM 2495 C C . THR A 1 322 ? -25.288 -7.584 -11.606 1.00 88.00 322 THR A C 1
ATOM 2497 O O . THR A 1 322 ? -26.471 -7.414 -11.897 1.00 88.00 322 THR A O 1
ATOM 2500 N N . SER A 1 323 ? -24.507 -6.655 -11.049 1.00 85.00 323 SER A N 1
ATOM 2501 C CA . SER A 1 323 ? -24.916 -5.281 -10.722 1.00 85.00 323 SER A CA 1
ATOM 2502 C C . SER A 1 323 ? -24.221 -4.210 -11.581 1.00 85.00 323 SER A C 1
ATOM 2504 O O . SER A 1 323 ? -24.726 -3.095 -11.721 1.00 85.00 323 SER A O 1
ATOM 2506 N N . SER A 1 324 ? -23.097 -4.530 -12.235 1.00 80.94 324 SER A N 1
ATOM 2507 C CA . SER A 1 324 ? -22.539 -3.693 -13.309 1.00 80.94 324 SER A CA 1
ATOM 2508 C C . SER A 1 324 ? -21.758 -4.497 -14.355 1.00 80.94 324 SER A C 1
ATOM 2510 O O . SER A 1 324 ? -21.380 -5.650 -14.134 1.00 80.94 324 SER A O 1
ATOM 2512 N N . ILE A 1 325 ? -21.565 -3.904 -15.537 1.00 83.31 325 ILE A N 1
ATOM 2513 C CA . ILE A 1 325 ? -20.981 -4.548 -16.720 1.00 83.31 325 ILE A CA 1
ATOM 2514 C C . ILE A 1 325 ? -19.940 -3.625 -17.357 1.00 83.31 325 ILE A C 1
ATOM 2516 O O . ILE A 1 325 ? -20.177 -2.430 -17.537 1.00 83.31 325 ILE A O 1
ATOM 2520 N N . VAL A 1 326 ? -18.805 -4.186 -17.774 1.00 72.94 326 VAL A N 1
ATOM 2521 C CA . VAL A 1 326 ? -17.800 -3.494 -18.593 1.00 72.94 326 VAL A CA 1
ATOM 2522 C C . VAL A 1 326 ? -17.510 -4.322 -19.837 1.00 72.94 326 VAL A C 1
ATOM 2524 O O . VAL A 1 326 ? -17.120 -5.483 -19.743 1.00 72.94 326 VAL A O 1
ATOM 2527 N N . ILE A 1 327 ? -17.667 -3.723 -21.013 1.00 78.31 327 ILE A N 1
ATOM 2528 C CA . ILE A 1 327 ? -17.351 -4.341 -22.302 1.00 78.31 327 ILE A CA 1
ATOM 2529 C C . ILE A 1 327 ? -16.166 -3.593 -22.902 1.00 78.31 327 ILE A C 1
ATOM 2531 O O . ILE A 1 327 ? -16.189 -2.366 -22.971 1.00 78.31 327 ILE A O 1
ATOM 2535 N N . LYS A 1 328 ? -15.135 -4.324 -23.336 1.00 64.81 328 LYS A N 1
ATOM 2536 C CA . LYS A 1 328 ? -13.946 -3.780 -24.017 1.00 64.81 328 LYS A CA 1
ATOM 2537 C C . LYS A 1 328 ? -13.735 -4.498 -25.349 1.00 64.81 328 LYS A C 1
ATOM 2539 O O . LYS A 1 328 ? -13.983 -5.701 -25.443 1.00 64.81 328 LYS A O 1
ATOM 2544 N N . GLN A 1 329 ? -13.227 -3.797 -26.362 1.00 63.94 329 GLN A N 1
ATOM 2545 C CA . GLN A 1 329 ? -12.692 -4.448 -27.560 1.00 63.94 329 GLN A CA 1
ATOM 2546 C C . GLN A 1 329 ? -11.224 -4.834 -27.333 1.00 63.94 329 GLN A C 1
ATOM 2548 O O . GLN A 1 329 ? -10.428 -4.045 -26.818 1.00 63.94 329 GLN A O 1
ATOM 2553 N N . LEU A 1 330 ? -10.869 -6.059 -27.717 1.00 52.31 330 LEU A N 1
ATOM 2554 C CA . LEU A 1 330 ? -9.525 -6.619 -27.599 1.00 52.31 330 LEU A CA 1
ATOM 2555 C C . LEU A 1 330 ? -8.607 -6.093 -28.710 1.00 52.31 330 LEU A C 1
ATOM 2557 O O . LEU A 1 330 ? -9.020 -5.953 -29.860 1.00 52.31 330 LEU A O 1
ATOM 2561 N N . GLY A 1 331 ? -7.342 -5.856 -28.363 1.00 45.81 331 GLY A N 1
ATOM 2562 C CA . GLY A 1 331 ? -6.276 -5.533 -29.310 1.00 45.81 331 GLY A CA 1
ATOM 2563 C C . GLY A 1 331 ? -6.467 -4.233 -30.097 1.00 45.81 331 GLY A C 1
ATOM 2564 O O . GLY A 1 331 ? -6.220 -4.219 -31.302 1.00 45.81 331 GLY A O 1
ATOM 2565 N N . VAL A 1 332 ? -6.915 -3.165 -29.430 1.00 44.22 332 VAL A N 1
ATOM 2566 C CA . VAL A 1 332 ? -7.143 -1.831 -30.015 1.00 44.22 332 VAL A CA 1
ATOM 2567 C C . VAL A 1 332 ? -5.929 -0.927 -29.782 1.00 44.22 332 VAL A C 1
ATOM 2569 O O . VAL A 1 332 ? -5.458 -0.803 -28.654 1.00 44.22 332 VAL A O 1
ATOM 2572 N N . VAL A 1 333 ? -5.454 -0.255 -30.836 1.00 38.69 333 VAL A N 1
ATOM 2573 C CA . VAL A 1 333 ? -4.416 0.789 -30.745 1.00 38.69 333 VAL A CA 1
ATOM 2574 C C . VAL A 1 333 ? -4.907 1.942 -29.867 1.00 38.69 333 VAL A C 1
ATOM 2576 O O . VAL A 1 333 ? -6.039 2.391 -30.027 1.00 38.69 333 VAL A O 1
ATOM 2579 N N . ILE A 1 334 ? -4.048 2.472 -28.995 1.00 43.75 334 ILE A N 1
ATOM 2580 C CA . ILE A 1 334 ? -4.287 3.736 -28.284 1.00 43.75 334 ILE A CA 1
ATOM 2581 C C . ILE A 1 334 ? -3.873 4.889 -29.222 1.00 43.75 334 ILE A C 1
ATOM 2583 O O . ILE A 1 334 ? -2.683 4.990 -29.536 1.00 43.75 334 ILE A O 1
ATOM 2587 N N . PRO A 1 335 ? -4.787 5.760 -29.704 1.00 47.91 335 PRO A N 1
ATOM 2588 C CA . PRO A 1 335 ? -4.385 6.961 -30.436 1.00 47.91 335 PRO A CA 1
ATOM 2589 C C . PRO A 1 335 ? -3.456 7.852 -29.601 1.00 47.91 335 PRO A C 1
ATOM 2591 O O . PRO A 1 335 ? -3.553 7.905 -28.374 1.00 47.91 335 PRO A O 1
ATOM 2594 N N . LYS A 1 336 ? -2.571 8.606 -30.263 1.00 49.28 336 LYS A N 1
ATOM 2595 C CA . LYS A 1 336 ? -1.669 9.553 -29.576 1.00 49.28 336 LYS A CA 1
ATOM 2596 C C . LYS A 1 336 ? -2.434 10.664 -28.853 1.00 49.28 336 LYS A C 1
ATOM 2598 O O . LYS A 1 336 ? -1.929 11.209 -27.875 1.00 49.28 336 LYS A O 1
ATOM 2603 N N . ASP A 1 337 ? -3.645 10.929 -29.324 1.00 65.00 337 ASP A N 1
ATOM 2604 C CA . ASP A 1 337 ? -4.478 12.083 -29.003 1.00 65.00 337 ASP A CA 1
ATOM 2605 C C . ASP A 1 337 ? -5.650 11.700 -28.067 1.00 65.00 337 ASP A C 1
ATOM 2607 O O . ASP A 1 337 ? -6.670 12.384 -28.001 1.00 65.00 337 ASP A O 1
ATOM 2611 N N . VAL A 1 338 ? -5.499 10.584 -27.335 1.00 68.19 338 VAL A N 1
ATOM 2612 C CA . VAL A 1 338 ? -6.408 10.142 -26.262 1.00 68.19 338 VAL A CA 1
ATOM 2613 C C . VAL A 1 338 ? -6.337 11.079 -25.058 1.00 68.19 338 VAL A C 1
ATOM 2615 O O . VAL A 1 338 ? -5.256 11.375 -24.538 1.00 68.19 338 VAL A O 1
ATOM 2618 N N . LEU A 1 339 ? -7.508 11.483 -24.566 1.00 73.75 339 LEU A N 1
ATOM 2619 C CA . LEU A 1 339 ? -7.645 12.321 -23.383 1.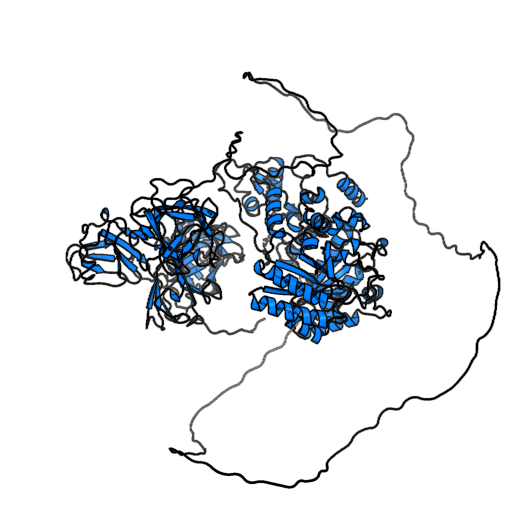00 73.75 339 LEU A CA 1
ATOM 2620 C C . LEU A 1 339 ? -7.266 11.573 -22.102 1.00 73.75 339 LEU A C 1
ATOM 2622 O O . LEU A 1 339 ? -7.476 10.368 -21.943 1.00 73.75 339 LEU A O 1
ATOM 2626 N N . ARG A 1 340 ? -6.721 12.329 -21.148 1.00 72.88 340 ARG A N 1
ATOM 2627 C CA . ARG A 1 340 ? -6.240 11.821 -19.860 1.00 72.88 340 ARG A CA 1
ATOM 2628 C C . ARG A 1 340 ? -6.876 12.575 -18.708 1.00 72.88 340 ARG A C 1
ATOM 2630 O O . ARG A 1 340 ? -7.150 13.770 -18.816 1.00 72.88 340 ARG A O 1
ATOM 2637 N N . PHE A 1 341 ? -7.051 11.892 -17.584 1.00 71.31 341 PHE A N 1
ATOM 2638 C CA . PHE A 1 341 ? -7.458 12.549 -16.346 1.00 71.31 341 PHE A CA 1
ATOM 2639 C C . PHE A 1 341 ? -6.371 13.537 -15.895 1.00 71.31 341 PHE A C 1
ATOM 2641 O O . PHE A 1 341 ? -5.192 13.194 -15.849 1.00 71.31 341 PHE A O 1
ATOM 2648 N N . GLY A 1 342 ? -6.773 14.772 -15.593 1.00 68.62 342 GLY A N 1
ATOM 2649 C CA . GLY A 1 342 ? -5.886 15.920 -15.382 1.00 68.62 342 GLY A CA 1
ATOM 2650 C C . GLY A 1 342 ? -5.551 16.714 -16.654 1.00 68.62 342 GLY A C 1
ATOM 2651 O O . GLY A 1 342 ? -4.984 17.795 -16.542 1.00 68.62 342 GLY A O 1
ATOM 2652 N N . GLY A 1 343 ? -5.914 16.227 -17.845 1.00 77.19 343 GLY A N 1
ATOM 2653 C CA . GLY A 1 343 ? -5.751 16.953 -19.107 1.00 77.19 343 GLY A CA 1
ATOM 2654 C C . GLY A 1 343 ? -6.854 17.987 -19.360 1.00 77.19 343 GLY A C 1
ATOM 2655 O O . GLY A 1 343 ? -7.966 17.868 -18.838 1.00 77.19 343 GLY A O 1
ATOM 2656 N N . GLY A 1 344 ? -6.543 18.990 -20.186 1.00 82.31 344 GLY A N 1
ATOM 2657 C CA . GLY A 1 344 ? -7.514 19.958 -20.698 1.00 82.31 344 GLY A CA 1
ATOM 2658 C C . GLY A 1 344 ? -8.329 19.399 -21.869 1.00 82.31 344 GLY A C 1
ATOM 2659 O O . GLY A 1 344 ? -7.762 18.853 -22.816 1.00 82.31 344 GLY A O 1
ATOM 2660 N N . VAL A 1 345 ? -9.650 19.566 -21.822 1.00 89.94 345 VAL A N 1
ATOM 2661 C CA . VAL A 1 345 ? -10.596 19.269 -22.904 1.00 89.94 345 VAL A CA 1
ATOM 2662 C C . VAL A 1 345 ? -11.334 20.538 -23.319 1.00 89.94 345 VAL A C 1
ATOM 2664 O O . VAL A 1 345 ? -11.626 21.399 -22.492 1.00 89.94 345 VAL A O 1
ATOM 2667 N N . GLN A 1 346 ? -11.652 20.628 -24.605 1.00 92.19 346 GLN A N 1
ATOM 2668 C CA . GLN A 1 346 ? -12.519 21.647 -25.188 1.00 92.19 346 GLN A CA 1
ATOM 2669 C C . GLN A 1 346 ? -13.655 20.919 -25.904 1.00 92.19 346 GLN A C 1
ATOM 2671 O O . GLN A 1 346 ? -13.404 19.923 -26.589 1.00 92.19 346 GLN A O 1
ATOM 2676 N N . LEU A 1 347 ? -14.884 21.399 -25.717 1.00 92.44 347 LEU A N 1
ATOM 2677 C CA . LEU A 1 347 ? -16.100 20.788 -26.250 1.00 92.44 347 LEU A CA 1
ATOM 2678 C C . LEU A 1 347 ? -16.801 21.781 -27.172 1.00 92.44 347 LEU A C 1
ATOM 2680 O O . LEU A 1 347 ? -17.027 22.929 -26.790 1.00 92.44 347 LEU A O 1
ATOM 2684 N N . LYS A 1 348 ? -17.141 21.337 -28.380 1.00 90.50 348 LYS A N 1
ATOM 2685 C CA . LYS A 1 348 ? -17.688 22.183 -29.443 1.00 90.50 348 LYS A CA 1
ATOM 2686 C C . LYS A 1 348 ? -19.007 21.605 -29.951 1.00 90.50 348 LYS A C 1
ATOM 2688 O O . LYS A 1 348 ? -19.035 20.474 -30.426 1.00 90.50 348 LYS A O 1
ATOM 2693 N N . GLY A 1 349 ? -20.096 22.360 -29.831 1.00 86.62 349 GLY A N 1
ATOM 2694 C CA . GLY A 1 349 ? -21.423 21.931 -30.285 1.00 86.62 349 GLY A CA 1
ATOM 2695 C C . GLY A 1 349 ? -21.519 21.865 -31.814 1.00 86.62 349 GLY A C 1
ATOM 2696 O O . GLY A 1 349 ? -20.725 22.483 -32.529 1.00 86.62 349 GLY A O 1
ATOM 2697 N N . THR A 1 350 ? -22.511 21.150 -32.354 1.00 78.44 350 THR A N 1
ATOM 2698 C CA . THR A 1 350 ? -22.648 20.914 -33.812 1.00 78.44 350 THR A CA 1
ATOM 2699 C C . THR A 1 350 ? -22.771 22.187 -34.658 1.00 78.44 350 THR A C 1
ATOM 2701 O O . THR A 1 350 ? -22.360 22.197 -35.820 1.00 78.44 350 THR A O 1
ATOM 2704 N N . HIS A 1 351 ? -23.291 23.261 -34.066 1.00 81.38 351 HIS A N 1
ATOM 2705 C CA . HIS A 1 351 ? -23.376 24.634 -34.586 1.00 81.38 351 HIS A CA 1
ATOM 2706 C C . HIS A 1 351 ? -22.014 25.366 -34.652 1.00 81.38 351 HIS A C 1
ATOM 2708 O O . HIS A 1 351 ? -21.940 26.523 -35.060 1.00 81.38 351 HIS A O 1
ATOM 2714 N N . GLY A 1 352 ? -20.916 24.694 -34.286 1.00 84.50 352 GLY A N 1
ATOM 2715 C CA . GLY A 1 352 ? -19.544 25.166 -34.477 1.00 84.50 352 GLY A CA 1
ATOM 2716 C C . GLY A 1 352 ? -19.030 26.121 -33.400 1.00 84.50 352 GLY A C 1
ATOM 2717 O O . GLY A 1 352 ? -18.001 26.759 -33.612 1.00 84.50 352 GLY A O 1
ATOM 2718 N N . LYS A 1 353 ? -19.733 26.229 -32.268 1.00 89.62 353 LYS A N 1
ATOM 2719 C CA . LYS A 1 353 ? -19.367 27.072 -31.122 1.00 89.62 353 LYS A CA 1
ATOM 2720 C C . LYS A 1 353 ? -18.810 26.242 -29.971 1.00 89.62 353 LYS A C 1
ATOM 2722 O O . LYS A 1 353 ? -19.168 25.074 -29.827 1.00 89.62 353 LYS A O 1
ATOM 2727 N N . TRP A 1 354 ? -17.973 26.851 -29.138 1.00 92.38 354 TRP A N 1
ATOM 2728 C CA . TRP A 1 354 ? -17.375 26.187 -27.977 1.00 92.38 354 TRP A CA 1
ATOM 2729 C C . TRP A 1 354 ? -18.161 26.429 -26.689 1.00 92.38 354 TRP A C 1
ATOM 2731 O O . TRP A 1 354 ? -18.688 27.520 -26.460 1.00 92.38 354 TRP A O 1
ATOM 2741 N N . LEU A 1 355 ? -18.209 25.390 -25.853 1.00 94.12 355 LEU A N 1
ATOM 2742 C CA . LEU A 1 355 ? -18.730 25.433 -24.493 1.00 94.12 355 LEU A CA 1
ATOM 2743 C C . LEU A 1 355 ? -17.795 26.280 -23.615 1.00 94.12 355 LEU A C 1
ATOM 2745 O O . LEU A 1 355 ? -16.586 26.068 -23.628 1.00 94.12 355 LEU A O 1
ATOM 2749 N N . VAL A 1 356 ? -18.348 27.203 -22.831 1.00 93.38 356 VAL A N 1
ATOM 2750 C CA . VAL A 1 356 ? -17.615 28.124 -21.952 1.00 93.38 356 VAL A CA 1
ATOM 2751 C C . VAL A 1 356 ? -18.237 28.150 -20.561 1.00 93.38 356 VAL A C 1
ATOM 2753 O O . VAL A 1 356 ? -19.461 28.120 -20.415 1.00 93.38 356 VAL A O 1
ATOM 2756 N N . ALA A 1 357 ? -17.393 28.222 -19.534 1.00 92.56 357 ALA A N 1
ATOM 2757 C CA . ALA A 1 357 ? -17.811 28.593 -18.187 1.00 92.56 357 ALA A CA 1
ATOM 2758 C C . ALA A 1 357 ? -17.582 30.096 -17.995 1.00 92.56 357 ALA A C 1
ATOM 2760 O O . ALA A 1 357 ? -16.455 30.563 -18.117 1.00 92.56 357 ALA A O 1
ATOM 2761 N N . GLU A 1 358 ? -18.632 30.856 -17.699 1.00 91.31 358 GLU A N 1
ATOM 2762 C CA . GLU A 1 358 ? -18.524 32.292 -17.428 1.00 91.31 358 GLU A CA 1
ATOM 2763 C C . GLU A 1 358 ? -18.051 32.549 -15.988 1.00 91.31 358 GLU A C 1
ATOM 2765 O O . GLU A 1 358 ? -18.259 31.741 -15.078 1.00 91.31 358 GLU A O 1
ATOM 2770 N N . SER A 1 359 ? -17.447 33.714 -15.743 1.00 87.75 359 SER A N 1
ATOM 2771 C CA . SER A 1 359 ? -16.924 34.084 -14.417 1.00 87.75 359 SER A CA 1
ATOM 2772 C C . SER A 1 359 ? -18.005 34.265 -13.338 1.00 87.75 359 SER A C 1
ATOM 2774 O O . SER A 1 359 ? -17.694 34.166 -12.149 1.00 87.75 359 SER A O 1
ATOM 2776 N N . ASP A 1 360 ? -19.270 34.459 -13.731 1.00 87.12 360 ASP A N 1
ATOM 2777 C CA . ASP A 1 360 ? -20.437 34.458 -12.838 1.00 87.12 360 ASP A CA 1
ATOM 2778 C C . ASP A 1 360 ? -20.948 33.042 -12.491 1.00 87.12 360 ASP A C 1
ATOM 2780 O O . ASP A 1 360 ? -21.818 32.887 -11.633 1.00 87.12 360 ASP A O 1
ATOM 2784 N N . GLY A 1 361 ? -20.377 32.001 -13.108 1.00 85.06 361 GLY A N 1
ATOM 2785 C CA . GLY A 1 361 ? -20.747 30.602 -12.913 1.00 85.06 361 GLY A CA 1
ATOM 2786 C C . GLY A 1 361 ? -21.832 30.081 -13.860 1.00 85.06 361 GLY A C 1
ATOM 2787 O O . GLY A 1 361 ? -22.284 28.953 -13.659 1.00 85.06 361 GLY A O 1
ATOM 2788 N N . ARG A 1 362 ? -22.253 30.840 -14.881 1.00 91.19 362 ARG A N 1
ATOM 2789 C CA . ARG A 1 362 ? -23.082 30.310 -15.980 1.00 91.19 362 ARG A CA 1
ATOM 2790 C C . ARG A 1 362 ? -22.282 29.387 -16.901 1.00 91.19 362 ARG A C 1
ATOM 2792 O O . ARG A 1 362 ? -21.064 29.509 -17.015 1.00 91.19 362 ARG A O 1
ATOM 2799 N N . LEU A 1 363 ? -22.987 28.496 -17.596 1.00 94.38 363 LEU A N 1
ATOM 2800 C CA . LEU A 1 363 ? -22.451 27.713 -18.708 1.00 94.38 363 LEU A CA 1
ATOM 2801 C C . LEU A 1 363 ? -23.104 28.190 -20.014 1.00 94.38 363 LEU A C 1
ATOM 2803 O O . LEU A 1 363 ? -24.311 28.432 -20.047 1.00 94.38 363 LEU A O 1
ATOM 2807 N N . ARG A 1 364 ? -22.315 28.365 -21.077 1.00 93.12 364 ARG A N 1
ATOM 2808 C CA . ARG A 1 364 ? -22.774 28.859 -22.389 1.00 93.12 364 ARG A CA 1
ATOM 2809 C C . ARG A 1 364 ? -22.092 28.125 -23.535 1.00 93.12 364 ARG A C 1
ATOM 2811 O O . ARG A 1 364 ? -21.096 27.444 -23.322 1.00 93.12 364 ARG A O 1
ATOM 2818 N N . ALA A 1 365 ? -22.612 28.286 -24.746 1.00 91.12 365 ALA A N 1
ATOM 2819 C CA . ALA A 1 365 ? -22.084 27.701 -25.976 1.00 91.12 365 ALA A CA 1
ATOM 2820 C C . ALA A 1 365 ? -22.089 28.708 -27.150 1.00 91.12 365 ALA A C 1
ATOM 2822 O O . ALA A 1 365 ? -22.429 28.368 -28.279 1.00 91.12 365 ALA A O 1
ATOM 2823 N N . ASP A 1 366 ? -21.749 29.977 -26.901 1.00 90.44 366 ASP A N 1
ATOM 2824 C CA . ASP A 1 366 ? -21.805 31.057 -27.906 1.00 90.44 366 ASP A CA 1
ATOM 2825 C C . ASP A 1 366 ? -20.457 31.377 -28.595 1.00 90.44 366 ASP A C 1
ATOM 2827 O O . ASP A 1 366 ? -20.418 32.067 -29.630 1.00 90.44 366 ASP A O 1
ATOM 2831 N N . ARG A 1 367 ? -19.348 30.848 -28.063 1.00 87.75 367 ARG A N 1
ATOM 2832 C CA . ARG A 1 367 ? -17.973 31.268 -28.377 1.00 87.75 367 ARG A CA 1
ATOM 2833 C C . ARG A 1 367 ? -17.505 30.848 -29.766 1.00 87.75 367 ARG A C 1
ATOM 2835 O O . ARG A 1 367 ? -17.710 29.716 -30.190 1.00 87.75 367 ARG A O 1
ATOM 2842 N N . GLY A 1 368 ? -16.868 31.778 -30.484 1.00 84.19 368 GLY A N 1
ATOM 2843 C CA . GLY A 1 368 ? -16.395 31.594 -31.868 1.00 84.19 368 GLY A CA 1
ATOM 2844 C C . GLY A 1 368 ? -14.958 31.076 -32.023 1.00 84.19 368 GLY A C 1
ATOM 2845 O O . GLY A 1 368 ? -14.512 30.889 -33.150 1.00 84.19 368 GLY A O 1
ATOM 2846 N N . ALA A 1 369 ? -14.248 30.877 -30.916 1.00 82.19 369 ALA A N 1
ATOM 2847 C CA . ALA A 1 369 ? -12.930 30.255 -30.808 1.00 82.19 369 ALA A CA 1
ATOM 2848 C C . ALA A 1 369 ? -12.796 29.679 -29.385 1.00 82.19 369 ALA A C 1
ATOM 2850 O O . ALA A 1 369 ? -13.639 29.981 -28.538 1.00 82.19 369 ALA A O 1
ATOM 2851 N N . ALA A 1 370 ? -11.754 28.888 -29.122 1.00 78.94 370 ALA A N 1
ATOM 2852 C CA . ALA A 1 370 ? -11.465 28.348 -27.795 1.00 78.94 370 ALA A CA 1
ATOM 2853 C C . ALA A 1 370 ? -10.177 28.937 -27.206 1.00 78.94 370 ALA A C 1
ATOM 2855 O O . ALA A 1 370 ? -9.135 28.936 -27.861 1.00 78.94 370 ALA A O 1
ATOM 2856 N N . ASP A 1 371 ? -10.261 29.393 -25.959 1.00 80.56 371 ASP A N 1
ATOM 2857 C CA . ASP A 1 371 ? -9.163 29.902 -25.142 1.00 80.56 371 ASP A CA 1
ATOM 2858 C C . ASP A 1 371 ? -9.258 29.233 -23.743 1.00 80.56 371 ASP A C 1
ATOM 2860 O O . ASP A 1 371 ? -9.759 28.117 -23.562 1.00 80.56 371 ASP A O 1
ATOM 2864 N N . THR A 1 372 ? -8.746 29.906 -22.725 1.00 82.62 372 THR A N 1
ATOM 2865 C CA . THR A 1 372 ? -8.636 29.488 -21.330 1.00 82.62 372 THR A CA 1
ATOM 2866 C C . THR A 1 372 ? -9.969 29.305 -20.604 1.00 82.62 372 THR A C 1
ATOM 2868 O O . THR A 1 372 ? -9.988 28.586 -19.608 1.00 82.62 372 THR A O 1
ATOM 2871 N N . TRP A 1 373 ? -11.080 29.892 -21.060 1.00 86.12 373 TRP A N 1
ATOM 2872 C CA . TRP A 1 373 ? -12.395 29.754 -20.403 1.00 86.12 373 TRP A CA 1
ATOM 2873 C C . TRP A 1 373 ? -13.294 28.696 -21.063 1.00 86.12 373 TRP A C 1
ATOM 2875 O O . TRP A 1 373 ? -14.199 28.156 -20.423 1.00 86.12 373 TRP A O 1
ATOM 2885 N N . GLU A 1 374 ? -12.992 28.343 -22.311 1.00 91.50 374 GLU A N 1
ATOM 2886 C CA . GLU A 1 374 ? -13.589 27.250 -23.088 1.00 91.50 374 GLU A CA 1
ATOM 2887 C C . GLU A 1 374 ? -12.883 25.899 -22.836 1.00 91.50 374 GLU A C 1
ATOM 2889 O O . GLU A 1 374 ? -13.283 24.851 -23.351 1.00 91.50 374 GLU A O 1
ATOM 2894 N N . THR A 1 375 ? -11.811 25.920 -22.037 1.00 90.00 375 THR A N 1
ATOM 2895 C CA . THR A 1 375 ? -10.998 24.754 -21.679 1.00 90.00 375 THR A CA 1
ATOM 2896 C C . THR A 1 375 ? -11.320 24.275 -20.261 1.00 90.00 375 THR A C 1
ATOM 2898 O O . THR A 1 375 ? -11.231 25.031 -19.294 1.00 90.00 375 THR A O 1
ATOM 2901 N N . PHE A 1 376 ? -11.642 22.988 -20.122 1.00 92.50 376 PHE A N 1
ATOM 2902 C CA . PHE A 1 376 ? -11.990 22.339 -18.856 1.00 92.50 376 PHE A CA 1
ATOM 2903 C C . PHE A 1 376 ? -10.963 21.262 -18.493 1.00 92.50 376 PHE A C 1
ATOM 2905 O O . PHE A 1 376 ? -10.553 20.482 -19.346 1.00 92.50 376 PHE A O 1
ATOM 2912 N N . THR A 1 377 ? -10.570 21.138 -17.225 1.00 89.88 377 THR A N 1
ATOM 2913 C CA . THR A 1 377 ? -9.780 19.989 -16.754 1.00 89.88 377 THR A CA 1
ATOM 2914 C C . THR A 1 377 ? -10.685 18.777 -16.532 1.00 89.88 377 THR A C 1
ATOM 2916 O O . THR A 1 377 ? -11.662 18.866 -15.786 1.00 89.88 377 THR A O 1
ATOM 2919 N N . LEU A 1 378 ? -10.343 17.625 -17.116 1.00 87.44 378 LEU A N 1
ATOM 2920 C CA . LEU A 1 378 ? -11.039 16.357 -16.873 1.00 87.44 378 LEU A CA 1
ATOM 2921 C C . LEU A 1 378 ? -10.634 15.752 -15.524 1.00 87.44 378 LEU A C 1
ATOM 2923 O O . LEU A 1 378 ? -9.537 15.212 -15.373 1.00 87.44 378 LEU A O 1
ATOM 2927 N N . VAL A 1 379 ? -11.529 15.806 -14.539 1.00 84.56 379 VAL A N 1
ATOM 2928 C CA . VAL A 1 379 ? -11.336 15.206 -13.211 1.00 84.56 379 VAL A CA 1
ATOM 2929 C C . VAL A 1 379 ? -12.060 13.857 -13.137 1.00 84.56 379 VAL A C 1
ATOM 2931 O O . VAL A 1 379 ? -13.166 13.704 -13.656 1.00 84.56 379 VAL A O 1
ATOM 2934 N N . ARG A 1 380 ? -11.423 12.860 -12.508 1.00 76.69 380 ARG A N 1
ATOM 2935 C CA . ARG A 1 380 ? -12.010 11.526 -12.303 1.00 76.69 380 ARG A CA 1
ATOM 2936 C C . ARG A 1 380 ? -13.081 11.571 -11.223 1.00 76.69 380 ARG A C 1
ATOM 2938 O O . ARG A 1 380 ? -12.808 12.041 -10.118 1.00 76.69 380 ARG A O 1
ATOM 2945 N N . SER A 1 381 ? -14.226 10.963 -11.520 1.00 68.31 381 SER A N 1
ATOM 2946 C CA . SER A 1 381 ? -15.343 10.817 -10.590 1.00 68.31 381 SER A CA 1
ATOM 2947 C C . SER A 1 381 ? -15.939 9.403 -10.662 1.00 68.31 381 SER A C 1
ATOM 2949 O O . SER A 1 381 ? -15.724 8.675 -11.628 1.00 68.31 381 SER A O 1
ATOM 2951 N N . GLY A 1 382 ? -16.666 8.982 -9.624 1.00 60.31 382 GLY A N 1
ATOM 2952 C CA . GLY A 1 382 ? -17.173 7.606 -9.513 1.00 60.31 382 GLY A CA 1
ATOM 2953 C C . GLY A 1 382 ? -16.095 6.550 -9.199 1.00 60.31 382 GLY A C 1
ATOM 2954 O O . GLY A 1 382 ? -14.945 6.872 -8.900 1.00 60.31 382 GLY A O 1
ATOM 2955 N N . GLY A 1 383 ? -16.489 5.273 -9.233 1.00 48.84 383 GLY A N 1
ATOM 2956 C CA . GLY A 1 383 ? -15.681 4.115 -8.807 1.00 48.84 383 GLY A CA 1
ATOM 2957 C C . GLY A 1 383 ? -14.632 3.608 -9.807 1.00 48.84 383 GLY A C 1
ATOM 2958 O O . GLY A 1 383 ? -14.170 2.478 -9.688 1.00 48.84 383 GLY A O 1
ATOM 2959 N N . THR A 1 384 ? -14.253 4.386 -10.824 1.00 49.72 384 THR A N 1
ATOM 2960 C CA . THR A 1 384 ? -13.398 3.889 -11.915 1.00 49.72 384 THR A CA 1
ATOM 2961 C C . THR A 1 384 ? -11.966 3.591 -11.441 1.00 49.72 384 THR A C 1
ATOM 2963 O O . THR A 1 384 ? -11.159 4.495 -11.233 1.00 49.72 384 THR A O 1
ATOM 2966 N N . LEU A 1 385 ? -11.633 2.302 -11.308 1.00 42.03 385 LEU A N 1
ATOM 2967 C CA . LEU A 1 385 ? -10.306 1.810 -10.893 1.00 42.03 385 LEU A CA 1
ATOM 2968 C C . LEU A 1 385 ? -9.233 1.835 -12.001 1.00 42.03 385 LEU A C 1
ATOM 2970 O O . LEU A 1 385 ? -8.065 1.579 -11.723 1.00 42.03 385 LEU A O 1
ATOM 2974 N N . ASP A 1 386 ? -9.618 2.107 -13.250 1.00 39.00 386 ASP A N 1
ATOM 2975 C CA . ASP A 1 386 ? -8.781 1.873 -14.434 1.00 39.00 386 ASP A CA 1
ATOM 2976 C C . ASP A 1 386 ? -8.024 3.136 -14.903 1.00 39.00 386 ASP A C 1
ATOM 2978 O O . ASP A 1 386 ? -8.581 4.231 -14.864 1.00 39.00 386 ASP A O 1
ATOM 2982 N N . ASN A 1 387 ? -6.771 2.929 -15.325 1.00 49.94 387 ASN A N 1
ATOM 2983 C CA . ASN A 1 387 ? -5.776 3.752 -16.046 1.00 49.94 387 ASN A CA 1
ATOM 2984 C C . ASN A 1 387 ? -5.828 5.303 -16.127 1.00 49.94 387 ASN A C 1
ATOM 2986 O O . ASN A 1 387 ? -6.838 5.963 -15.942 1.00 49.94 387 ASN A O 1
ATOM 2990 N N . SER A 1 388 ? -4.706 5.931 -16.511 1.00 54.94 388 SER A N 1
ATOM 2991 C CA . SER A 1 388 ? -4.608 7.405 -16.681 1.00 54.94 388 SER A CA 1
ATOM 2992 C C . SER A 1 388 ? -5.416 8.000 -17.856 1.00 54.94 388 SER A C 1
ATOM 2994 O O . SER A 1 388 ? -5.459 9.223 -18.010 1.00 54.94 388 SER A O 1
ATOM 2996 N N . LEU A 1 389 ? -6.050 7.157 -18.675 1.00 64.31 389 LEU A N 1
ATOM 2997 C CA . LEU A 1 389 ? -6.817 7.512 -19.875 1.00 64.31 389 LEU A CA 1
ATOM 2998 C C . LEU A 1 389 ? -8.312 7.659 -19.557 1.00 64.31 389 LEU A C 1
ATOM 3000 O O . LEU A 1 389 ? -8.802 7.014 -18.634 1.00 64.31 389 LEU A O 1
ATOM 3004 N N . VAL A 1 390 ? -9.039 8.450 -20.347 1.00 72.81 390 VAL A N 1
ATOM 3005 C CA . VAL A 1 390 ? -10.511 8.512 -20.296 1.00 72.81 390 VAL A CA 1
ATOM 3006 C C . VAL A 1 390 ? -11.106 7.535 -21.313 1.00 72.81 390 VAL A C 1
ATOM 3008 O O . VAL A 1 390 ? -10.676 7.493 -22.466 1.00 72.81 390 VAL A O 1
ATOM 3011 N N . SER A 1 391 ? -12.102 6.752 -20.898 1.00 74.00 391 SER A N 1
ATOM 3012 C CA . SER A 1 391 ? -12.769 5.731 -21.717 1.00 74.00 391 SER A CA 1
ATOM 3013 C C . SER A 1 391 ? -14.255 6.036 -21.900 1.00 74.00 391 SER A C 1
ATOM 3015 O O . SER A 1 391 ? -14.877 6.727 -21.091 1.00 74.00 391 SER A O 1
ATOM 3017 N N . PHE A 1 392 ? -14.863 5.476 -22.944 1.00 73.06 392 PHE A N 1
ATOM 3018 C CA . PHE A 1 392 ? -16.310 5.592 -23.128 1.00 73.06 392 PHE A CA 1
ATOM 3019 C C . PHE A 1 392 ? -17.073 4.823 -22.038 1.00 73.06 392 PHE A C 1
ATOM 3021 O O . PHE A 1 392 ? -16.747 3.683 -21.703 1.00 73.06 392 PHE A O 1
ATOM 3028 N N . GLY A 1 393 ? -18.093 5.462 -21.465 1.00 71.56 393 GLY A N 1
ATOM 3029 C CA . GLY A 1 393 ? -18.822 4.991 -20.290 1.00 71.56 393 GLY A CA 1
ATOM 3030 C C . GLY A 1 393 ? -18.177 5.334 -18.940 1.00 71.56 393 GLY A C 1
ATOM 3031 O O . GLY A 1 393 ? -18.814 5.082 -17.918 1.00 71.56 393 GLY A O 1
ATOM 3032 N N . ASP A 1 394 ? -16.968 5.914 -18.894 1.00 78.19 394 ASP A N 1
ATOM 3033 C CA . ASP A 1 394 ? -16.410 6.446 -17.641 1.00 78.19 394 ASP A CA 1
ATOM 3034 C C . ASP A 1 394 ? -17.228 7.651 -17.139 1.00 78.19 394 ASP A C 1
ATOM 3036 O O . ASP A 1 394 ? -17.821 8.407 -17.917 1.00 78.19 394 ASP A O 1
ATOM 3040 N N . ILE A 1 395 ? -17.231 7.839 -15.816 1.00 83.38 395 ILE A N 1
ATOM 3041 C CA . ILE A 1 395 ? -17.808 9.011 -15.151 1.00 83.38 395 ILE A CA 1
ATOM 3042 C C . ILE A 1 395 ? -16.702 10.055 -14.945 1.00 83.38 395 ILE A C 1
ATOM 3044 O O . ILE A 1 395 ? -15.626 9.763 -14.415 1.00 83.38 395 ILE A O 1
ATOM 3048 N N . VAL A 1 396 ? -16.974 11.289 -15.360 1.00 88.81 396 VAL A N 1
ATOM 3049 C CA . VAL A 1 396 ? -16.045 12.421 -15.313 1.00 88.81 396 VAL A CA 1
ATOM 3050 C C . VAL A 1 396 ? -16.698 13.638 -14.659 1.00 88.81 396 VAL A C 1
ATOM 3052 O O . VAL A 1 396 ? -17.923 13.751 -14.586 1.00 88.81 396 VAL A O 1
ATOM 3055 N N . SER A 1 397 ? -15.873 14.580 -14.212 1.00 92.12 397 SER A N 1
ATOM 3056 C CA . SER A 1 397 ? -16.300 15.930 -13.845 1.00 92.12 397 SER A CA 1
ATOM 3057 C C . SER A 1 397 ? -15.432 16.948 -14.577 1.00 92.12 397 SER A C 1
ATOM 3059 O O . SER A 1 397 ? -14.204 16.897 -14.500 1.00 92.12 397 SER A O 1
ATOM 3061 N N . LEU A 1 398 ? -16.066 17.878 -15.290 1.00 93.69 398 LEU A N 1
ATOM 3062 C CA . LEU A 1 398 ? -15.385 18.969 -15.987 1.00 93.69 398 LEU A CA 1
ATOM 3063 C C . LEU A 1 398 ? -15.126 20.110 -15.004 1.00 93.69 398 LEU A C 1
ATOM 3065 O O . LEU A 1 398 ? -16.075 20.635 -14.420 1.00 93.69 398 LEU A O 1
ATOM 3069 N N . ARG A 1 399 ? -13.861 20.497 -14.821 1.00 93.19 399 ARG A N 1
ATOM 3070 C CA . ARG A 1 399 ? -13.472 21.622 -13.963 1.00 93.19 399 ARG A CA 1
ATOM 3071 C C . ARG A 1 399 ? -13.088 22.840 -14.801 1.00 93.19 399 ARG A C 1
ATOM 3073 O O . ARG A 1 399 ? -12.183 22.742 -15.620 1.00 93.19 399 ARG A O 1
ATOM 3080 N N . SER A 1 400 ? -13.739 23.976 -14.587 1.00 91.75 400 SER A N 1
ATOM 3081 C CA . SER A 1 400 ? -13.420 25.239 -15.256 1.00 91.75 400 SER A CA 1
ATOM 3082 C C . SER A 1 400 ? -12.131 25.878 -14.719 1.00 91.75 400 SER A C 1
ATOM 3084 O O . SER A 1 400 ? -11.680 25.581 -13.608 1.00 91.75 400 SER A O 1
ATOM 3086 N N . THR A 1 401 ? -11.560 26.817 -15.477 1.00 85.50 401 THR A N 1
ATOM 3087 C CA . THR A 1 401 ? -10.322 27.542 -15.122 1.00 85.50 401 THR A CA 1
ATOM 3088 C C . THR A 1 401 ? -10.435 28.378 -13.841 1.00 85.50 401 THR A C 1
ATOM 3090 O O . THR A 1 401 ? -9.486 28.443 -13.062 1.00 85.50 401 THR A O 1
ATOM 3093 N N . HIS A 1 402 ? -11.620 28.913 -13.524 1.00 87.94 402 HIS A N 1
ATOM 3094 C CA . HIS A 1 402 ? -11.915 29.539 -12.221 1.00 87.94 402 HIS A CA 1
ATOM 3095 C C . HIS A 1 402 ? -12.167 28.515 -11.084 1.00 87.94 402 HIS A C 1
ATOM 3097 O O . HIS A 1 402 ? -12.595 28.865 -9.982 1.00 87.94 402 HIS A O 1
ATOM 3103 N N . GLY A 1 403 ? -11.872 27.235 -11.331 1.00 85.62 403 GLY A N 1
ATOM 3104 C CA . GLY A 1 403 ? -11.719 26.182 -10.332 1.00 85.62 403 GLY A CA 1
ATOM 3105 C C . GLY A 1 403 ? -13.000 25.472 -9.896 1.00 85.62 403 GLY A C 1
ATOM 3106 O O . GLY A 1 403 ? -12.919 24.662 -8.964 1.00 85.62 403 GLY A O 1
ATOM 3107 N N . LYS A 1 404 ? -14.138 25.758 -10.539 1.00 93.44 404 LYS A N 1
ATOM 3108 C CA . LYS A 1 404 ? -15.469 25.189 -10.262 1.00 93.44 404 LYS A CA 1
ATOM 3109 C C . LYS A 1 404 ? -15.791 24.015 -11.195 1.00 93.44 404 LYS A C 1
ATOM 3111 O O . LYS A 1 404 ? -15.029 23.743 -12.113 1.00 93.44 404 LYS A O 1
ATOM 3116 N N . TYR A 1 405 ? -16.897 23.314 -10.960 1.00 95.38 405 TYR A N 1
ATOM 3117 C CA . TYR A 1 405 ? -17.317 22.137 -11.724 1.00 95.38 405 TYR A CA 1
ATOM 3118 C C . TYR A 1 405 ? -18.616 22.362 -12.496 1.00 95.38 405 TYR A C 1
ATOM 3120 O O . TYR A 1 405 ? -19.546 22.994 -11.986 1.00 95.38 405 TYR A O 1
ATOM 3128 N N . VAL A 1 406 ? -18.685 21.780 -13.697 1.00 96.06 406 VAL A N 1
ATOM 3129 C CA . VAL A 1 406 ? -19.904 21.749 -14.512 1.00 96.06 406 VAL A CA 1
ATOM 3130 C C . VAL A 1 406 ? -20.975 20.916 -13.809 1.00 96.06 406 VAL A C 1
ATOM 3132 O O . VAL A 1 406 ? -20.763 19.735 -13.527 1.00 96.06 406 VAL A O 1
ATOM 3135 N N . THR A 1 407 ? -22.111 21.543 -13.524 1.00 95.62 407 THR A N 1
ATOM 3136 C CA . THR A 1 407 ? -23.225 21.019 -12.726 1.00 95.62 407 THR A CA 1
ATOM 3137 C C . THR A 1 407 ? -24.468 20.885 -13.601 1.00 95.62 407 THR A C 1
ATOM 3139 O O . THR A 1 407 ? -24.811 21.821 -14.323 1.00 95.62 407 THR A O 1
ATOM 3142 N N . ALA A 1 408 ? -25.140 19.737 -13.529 1.00 94.62 408 ALA A N 1
ATOM 3143 C CA . ALA A 1 408 ? -26.520 19.580 -13.973 1.00 94.62 408 ALA A CA 1
ATOM 3144 C C . ALA A 1 408 ? -27.435 20.055 -12.840 1.00 94.62 408 ALA A C 1
ATOM 3146 O O . ALA A 1 408 ? -27.460 19.432 -11.782 1.00 94.62 408 ALA A O 1
ATOM 3147 N N . GLU A 1 409 ? -28.147 21.159 -13.039 1.00 92.56 409 GLU A N 1
ATOM 3148 C CA . GLU A 1 409 ? -29.028 21.724 -12.018 1.00 92.56 409 GLU A CA 1
ATOM 3149 C C . GLU A 1 409 ? -30.377 20.984 -12.001 1.00 92.56 409 GLU A C 1
ATOM 3151 O O . GLU A 1 409 ? -30.899 20.572 -13.041 1.00 92.56 409 GLU A O 1
ATOM 3156 N N . ALA A 1 410 ? -30.996 20.851 -10.824 1.00 88.56 410 ALA A N 1
ATOM 3157 C CA . ALA A 1 410 ? -32.237 20.082 -10.649 1.00 88.56 410 ALA A CA 1
ATOM 3158 C C . ALA A 1 410 ? -33.478 20.677 -11.354 1.00 88.56 410 ALA A C 1
ATOM 3160 O O . ALA A 1 410 ? -34.533 20.041 -11.391 1.00 88.56 410 ALA A O 1
ATOM 3161 N N . ASN A 1 411 ? -33.374 21.887 -11.914 1.00 87.50 411 ASN A N 1
ATOM 3162 C CA . ASN A 1 411 ? -34.388 22.501 -12.775 1.00 87.50 411 ASN A CA 1
ATOM 3163 C C . ASN A 1 411 ? -34.194 22.192 -14.276 1.00 87.50 411 ASN A C 1
ATOM 3165 O O . ASN A 1 411 ? -35.091 22.491 -15.063 1.00 87.50 411 ASN A O 1
ATOM 3169 N N . GLY A 1 412 ? -33.067 21.584 -14.667 1.00 86.12 412 GLY A N 1
ATOM 3170 C CA . GLY A 1 412 ? -32.711 21.283 -16.055 1.00 86.12 412 GLY A CA 1
ATOM 3171 C C . GLY A 1 412 ? -31.725 22.261 -16.709 1.00 86.12 412 GLY A C 1
ATOM 3172 O O . GLY A 1 412 ? -31.409 22.073 -17.886 1.00 86.12 412 GLY A O 1
ATOM 3173 N N . ASP A 1 413 ? -31.220 23.263 -15.990 1.00 90.31 413 ASP A N 1
ATOM 3174 C CA . ASP A 1 413 ? -30.157 24.152 -16.479 1.00 90.31 413 ASP A CA 1
ATOM 3175 C C . ASP A 1 413 ? -28.774 23.476 -16.350 1.00 90.31 413 ASP A C 1
ATOM 3177 O O . ASP A 1 413 ? -28.608 22.490 -15.623 1.00 90.31 413 ASP A O 1
ATOM 3181 N N . ALA A 1 414 ? -27.751 24.016 -17.020 1.00 93.50 414 ALA A N 1
ATOM 3182 C CA . ALA A 1 414 ? -26.355 23.666 -16.752 1.00 93.50 414 ALA A CA 1
ATOM 3183 C C . ALA A 1 414 ? -25.567 24.884 -16.245 1.00 93.50 414 ALA A C 1
ATOM 3185 O O . ALA A 1 414 ? -25.722 26.004 -16.732 1.00 93.50 414 ALA A O 1
ATOM 3186 N N . SER A 1 415 ? -24.691 24.670 -15.264 1.00 94.25 415 SER A N 1
ATOM 3187 C CA . SER A 1 415 ? -23.891 25.735 -14.646 1.00 94.25 415 SER A CA 1
ATOM 3188 C C . SER A 1 415 ? -22.435 25.315 -14.440 1.00 94.25 415 SER A C 1
ATOM 3190 O O . SER A 1 415 ? -22.080 24.151 -14.602 1.00 94.25 415 SER A O 1
ATOM 3192 N N . ALA A 1 416 ? -21.581 26.262 -14.054 1.00 93.31 416 ALA A N 1
ATOM 3193 C CA . ALA A 1 416 ? -20.199 26.049 -13.631 1.00 93.31 416 ALA A CA 1
ATOM 3194 C C . ALA A 1 416 ? -19.958 26.633 -12.221 1.00 93.31 416 ALA A C 1
ATOM 3196 O O . ALA A 1 416 ? -18.937 27.267 -11.949 1.00 93.31 416 ALA A O 1
ATOM 3197 N N . ASN A 1 417 ? -20.927 26.486 -11.309 1.00 91.00 417 ASN A N 1
ATOM 3198 C CA . ASN A 1 417 ? -20.929 27.191 -10.022 1.00 91.00 417 ASN A CA 1
ATOM 3199 C C . ASN A 1 417 ? -20.258 26.424 -8.854 1.00 91.00 417 ASN A C 1
ATOM 3201 O O . ASN A 1 417 ? -19.740 27.057 -7.923 1.00 91.00 417 ASN A O 1
ATOM 3205 N N . SER A 1 418 ? -20.224 25.088 -8.879 1.00 89.44 418 SER A N 1
ATOM 3206 C CA . SER A 1 418 ? -19.942 24.275 -7.686 1.00 89.44 418 SER A CA 1
ATOM 3207 C C . SER A 1 418 ? -18.441 24.103 -7.408 1.00 89.44 418 SER A C 1
ATOM 3209 O O . SER A 1 418 ? -17.680 23.806 -8.327 1.00 89.44 418 SER A O 1
ATOM 3211 N N . PRO A 1 419 ? -17.955 24.263 -6.160 1.00 87.31 419 PRO A N 1
ATOM 3212 C CA . PRO A 1 419 ? -16.554 24.011 -5.808 1.00 87.31 419 PRO A CA 1
ATOM 3213 C C . PRO A 1 419 ? -16.244 22.529 -5.526 1.00 87.31 419 PRO A C 1
ATOM 3215 O O . PRO A 1 419 ? -15.075 22.184 -5.370 1.00 87.31 419 PRO A O 1
ATOM 3218 N N . ASN A 1 420 ? -17.262 21.665 -5.435 1.00 85.50 420 ASN A N 1
ATOM 3219 C CA . ASN A 1 420 ? -17.149 20.274 -4.990 1.00 85.50 420 ASN A CA 1
ATOM 3220 C C . ASN A 1 420 ? -17.811 19.315 -5.991 1.00 85.50 420 ASN A C 1
ATOM 3222 O O . ASN A 1 420 ? -18.742 19.693 -6.696 1.00 85.50 420 ASN A O 1
ATOM 3226 N N . ILE A 1 421 ? -17.371 18.054 -6.002 1.00 85.06 421 ILE A N 1
ATOM 3227 C CA . ILE A 1 421 ? -17.965 16.997 -6.830 1.00 85.06 421 ILE A CA 1
ATOM 3228 C C . ILE A 1 421 ? -19.008 16.230 -6.002 1.00 85.06 421 ILE A C 1
ATOM 3230 O O . ILE A 1 421 ? -18.654 15.384 -5.180 1.00 85.06 421 ILE A O 1
ATOM 3234 N N . GLY A 1 422 ? -20.287 16.527 -6.227 1.00 83.88 422 GLY A N 1
ATOM 3235 C CA . GLY A 1 422 ? -21.433 15.687 -5.869 1.00 83.88 422 GLY A CA 1
ATOM 3236 C C . GLY A 1 422 ? -21.903 14.843 -7.060 1.00 83.88 422 GLY A C 1
ATOM 3237 O O . GLY A 1 422 ? -21.185 14.704 -8.049 1.00 83.88 422 GLY A O 1
ATOM 3238 N N . ALA A 1 423 ? -23.110 14.276 -6.980 1.00 83.56 423 ALA A N 1
ATOM 3239 C CA . ALA A 1 423 ? -23.708 13.513 -8.086 1.00 83.56 423 ALA A CA 1
ATOM 3240 C C . ALA A 1 423 ? -24.123 14.408 -9.273 1.00 83.56 423 ALA A C 1
ATOM 3242 O O . ALA A 1 423 ? -24.105 13.970 -10.419 1.00 83.56 423 ALA A O 1
ATOM 3243 N N . GLU A 1 424 ? -24.467 15.669 -9.006 1.00 89.62 424 GLU A N 1
ATOM 3244 C CA . GLU A 1 424 ? -24.906 16.661 -10.003 1.00 89.62 424 GLU A CA 1
ATOM 3245 C C . GLU A 1 424 ? -23.740 17.179 -10.863 1.00 89.62 424 GLU A C 1
ATOM 3247 O O . GLU A 1 424 ? -23.939 17.653 -11.978 1.00 89.62 424 GLU A O 1
ATOM 3252 N N . GLN A 1 425 ? -22.502 17.039 -10.377 1.00 93.88 425 GLN A N 1
ATOM 3253 C CA . GLN A 1 425 ? -21.267 17.362 -11.103 1.00 93.88 425 GLN A CA 1
ATOM 3254 C C . GLN A 1 425 ? -20.668 16.144 -11.828 1.00 93.88 425 GLN A C 1
ATOM 3256 O O . GLN A 1 425 ? -19.543 16.216 -12.332 1.00 93.88 425 GLN A O 1
ATOM 3261 N N . GLN A 1 426 ? -21.367 15.006 -11.841 1.00 91.44 426 GLN A N 1
ATOM 3262 C CA . GLN A 1 426 ? -20.900 13.758 -12.441 1.00 91.44 426 GLN A CA 1
ATOM 3263 C C . GLN A 1 426 ? -21.602 13.496 -13.768 1.00 91.44 426 GLN A C 1
ATOM 3265 O O . GLN A 1 426 ? -22.829 13.455 -13.851 1.00 91.44 426 GLN A O 1
ATOM 3270 N N . TRP A 1 427 ? -20.789 13.278 -14.796 1.00 90.88 427 TRP A N 1
ATOM 3271 C CA . TRP A 1 427 ? -21.222 13.116 -16.174 1.00 90.88 427 TRP A CA 1
ATOM 3272 C C . TRP A 1 427 ? -20.649 11.821 -16.740 1.00 90.88 427 TRP A C 1
ATOM 3274 O O . TRP A 1 427 ? -19.437 11.617 -16.712 1.00 90.88 427 TRP A O 1
ATOM 3284 N N . GLN A 1 428 ? -21.499 10.940 -17.257 1.00 86.81 428 GLN A N 1
ATOM 3285 C CA . GLN A 1 428 ? -21.056 9.774 -18.013 1.00 86.81 428 GLN A CA 1
ATOM 3286 C C . GLN A 1 428 ? -20.716 10.192 -19.449 1.00 86.81 428 GLN A C 1
ATOM 3288 O O . GLN A 1 428 ? -21.508 10.882 -20.095 1.00 86.81 428 GLN A O 1
ATOM 3293 N N . VAL A 1 429 ? -19.559 9.756 -19.955 1.00 86.00 429 VAL A N 1
ATOM 3294 C CA . VAL A 1 429 ? -19.155 9.948 -21.357 1.00 86.00 429 VAL A CA 1
ATOM 3295 C C . VAL A 1 429 ? -19.872 8.927 -22.241 1.00 86.00 429 VAL A C 1
ATOM 3297 O O . VAL A 1 429 ? -19.616 7.727 -22.133 1.00 86.00 429 VAL A O 1
ATOM 3300 N N . VAL A 1 430 ? -20.742 9.386 -23.140 1.00 80.88 430 VAL A N 1
ATOM 3301 C CA . VAL A 1 430 ? -21.526 8.546 -24.061 1.00 80.88 430 VAL A CA 1
ATOM 3302 C C . VAL A 1 430 ? -21.107 8.828 -25.511 1.00 80.88 430 VAL A C 1
ATOM 3304 O O . VAL A 1 430 ? -20.801 9.967 -25.857 1.00 80.88 430 VAL A O 1
ATOM 3307 N N . ARG A 1 431 ? -21.072 7.797 -26.368 1.00 76.88 431 ARG A N 1
ATOM 3308 C CA . ARG A 1 431 ? -20.856 7.946 -27.823 1.00 76.88 431 ARG A CA 1
ATOM 3309 C C . ARG A 1 431 ? -22.094 8.567 -28.470 1.00 76.88 431 ARG A C 1
ATOM 3311 O O . ARG A 1 431 ? -23.194 8.101 -28.182 1.00 76.88 431 ARG A O 1
ATOM 3318 N N . SER A 1 432 ? -21.922 9.533 -29.370 1.00 71.50 432 SER A N 1
ATOM 3319 C CA . SER A 1 432 ? -23.053 10.131 -30.102 1.00 71.50 432 SER A CA 1
ATOM 3320 C C . SER A 1 432 ? -22.850 10.311 -31.609 1.00 71.50 432 SER A C 1
ATOM 3322 O O . SER A 1 432 ? -23.843 10.395 -32.328 1.00 71.50 432 SER A O 1
ATOM 3324 N N . GLY A 1 433 ? -21.616 10.266 -32.119 1.00 70.75 433 GLY A N 1
ATOM 3325 C CA . GLY A 1 433 ? -21.346 10.338 -33.560 1.00 70.75 433 GLY A CA 1
ATOM 3326 C C . GLY A 1 433 ? -20.065 9.612 -33.976 1.00 70.75 433 GLY A C 1
ATOM 3327 O O . GLY A 1 433 ? -19.751 8.543 -33.451 1.00 70.75 433 GLY A O 1
ATOM 3328 N N . ALA A 1 434 ? -19.317 10.199 -34.916 1.00 68.06 434 ALA A N 1
ATOM 3329 C CA . ALA A 1 434 ? -18.019 9.684 -35.353 1.00 68.06 434 ALA A CA 1
ATOM 3330 C C . ALA A 1 434 ? -17.033 9.531 -34.181 1.00 68.06 434 ALA A C 1
ATOM 3332 O O . ALA A 1 434 ? -16.903 10.427 -33.345 1.00 68.06 434 ALA A O 1
ATOM 3333 N N . THR A 1 435 ? -16.289 8.423 -34.147 1.00 67.00 435 THR A N 1
ATOM 3334 C CA . THR A 1 435 ? -15.235 8.199 -33.144 1.00 67.00 435 THR A CA 1
ATOM 3335 C C . THR A 1 435 ? -14.028 7.488 -33.739 1.00 67.00 435 THR A C 1
ATOM 3337 O O . THR A 1 435 ? -14.167 6.487 -34.439 1.00 67.00 435 THR A O 1
ATOM 3340 N N . THR A 1 436 ? -12.845 7.977 -33.391 1.00 61.00 436 THR A N 1
ATOM 3341 C CA . THR A 1 436 ? -11.525 7.505 -33.822 1.00 61.00 436 THR A CA 1
ATOM 3342 C C . THR A 1 436 ? -11.042 6.267 -33.057 1.00 61.00 436 THR A C 1
ATOM 3344 O O . THR A 1 436 ? -10.195 5.527 -33.560 1.00 61.00 436 THR A O 1
ATOM 3347 N N . SER A 1 437 ? -11.586 5.999 -31.861 1.00 58.53 437 SER A N 1
ATOM 3348 C CA . SER A 1 437 ? -11.290 4.797 -31.070 1.00 58.53 437 SER A CA 1
ATOM 3349 C C . SER A 1 437 ? -12.545 4.122 -30.515 1.00 58.53 437 SER A C 1
ATOM 3351 O O . SER A 1 437 ? -13.483 4.754 -30.018 1.00 58.53 437 SER A O 1
ATOM 3353 N N . SER A 1 438 ? -12.538 2.788 -30.542 1.00 56.88 438 SER A N 1
ATOM 3354 C CA . SER A 1 438 ? -13.601 1.950 -29.986 1.00 56.88 438 SER A CA 1
ATOM 3355 C C . SER A 1 438 ? -13.497 1.722 -28.473 1.00 56.88 438 SER A C 1
ATOM 3357 O O . SER A 1 438 ? -14.492 1.318 -27.879 1.00 56.88 438 SER A O 1
ATOM 3359 N N . ASN A 1 439 ? -12.378 2.068 -27.819 1.00 60.09 439 ASN A N 1
ATOM 3360 C CA . ASN A 1 439 ? -12.211 1.945 -26.359 1.00 60.09 439 ASN A CA 1
ATOM 3361 C C . ASN A 1 439 ? -12.080 3.308 -25.641 1.00 60.09 439 ASN A C 1
ATOM 3363 O O . ASN A 1 439 ? -12.754 3.540 -24.635 1.00 60.09 439 ASN A O 1
ATOM 3367 N N . PHE A 1 440 ? -11.220 4.203 -26.138 1.00 70.06 440 PHE A N 1
ATOM 3368 C CA . PHE A 1 440 ? -10.767 5.402 -25.412 1.00 70.06 440 PHE A CA 1
ATOM 3369 C C . PHE A 1 440 ? -11.297 6.695 -26.025 1.00 70.06 440 PHE A C 1
ATOM 3371 O O . PHE A 1 440 ? -11.469 6.753 -27.233 1.00 70.06 440 PHE A O 1
ATOM 3378 N N . LEU A 1 441 ? -11.498 7.730 -25.210 1.00 76.62 441 LEU A N 1
ATOM 3379 C CA . LEU A 1 441 ? -11.908 9.051 -25.680 1.00 76.62 441 LEU A CA 1
ATOM 3380 C C . LEU A 1 441 ? -10.712 9.816 -26.264 1.00 76.62 441 LEU A C 1
ATOM 3382 O O . LEU A 1 441 ? -9.735 10.051 -25.552 1.00 76.62 441 LEU A O 1
ATOM 3386 N N . ALA A 1 442 ? -10.794 10.243 -27.521 1.00 78.69 442 ALA A N 1
ATOM 3387 C CA . ALA A 1 442 ? -9.734 10.967 -28.222 1.00 78.69 442 ALA A CA 1
ATOM 3388 C C . ALA A 1 442 ? -10.217 12.255 -28.911 1.00 78.69 442 ALA A C 1
ATOM 3390 O O . ALA A 1 442 ? -11.412 12.501 -29.069 1.00 78.69 442 ALA A O 1
ATOM 3391 N N . VAL A 1 443 ? -9.265 13.097 -29.316 1.00 81.62 443 VAL A N 1
ATOM 3392 C CA . VAL A 1 443 ? -9.535 14.284 -30.140 1.00 81.62 443 VAL A CA 1
ATOM 3393 C C . VAL A 1 443 ? -10.131 13.874 -31.494 1.00 81.62 443 VAL A C 1
ATOM 3395 O O . VAL A 1 443 ? -9.631 12.964 -32.152 1.00 81.62 443 VAL A O 1
ATOM 3398 N N . GLY A 1 444 ? -11.205 14.555 -31.900 1.00 76.88 444 GLY A N 1
ATOM 3399 C CA . GLY A 1 444 ? -12.036 14.231 -33.065 1.00 76.88 444 GLY A CA 1
ATOM 3400 C C . GLY A 1 444 ? -13.268 13.371 -32.747 1.00 76.88 444 GLY A C 1
ATOM 3401 O O . GLY A 1 444 ? -14.188 13.300 -33.565 1.00 76.88 444 GLY A O 1
ATOM 3402 N N . ASP A 1 445 ? -13.338 12.754 -31.564 1.00 82.94 445 ASP A N 1
ATOM 3403 C CA . ASP A 1 445 ? -14.506 11.969 -31.158 1.00 82.94 445 ASP A CA 1
ATOM 3404 C C . ASP A 1 445 ? -15.726 12.864 -30.881 1.00 82.94 445 ASP A C 1
ATOM 3406 O O . ASP A 1 445 ? -15.612 13.956 -30.319 1.00 82.94 445 ASP A O 1
ATOM 3410 N N . HIS A 1 446 ? -16.908 12.371 -31.252 1.00 83.94 446 HIS A N 1
ATOM 3411 C CA . HIS A 1 446 ? -18.198 13.011 -30.999 1.00 83.94 446 HIS A CA 1
ATOM 3412 C C . HIS A 1 446 ? -18.903 12.344 -29.810 1.00 83.94 446 HIS A C 1
ATOM 3414 O O . HIS A 1 446 ? -19.216 11.145 -29.845 1.00 83.94 446 HIS A O 1
ATOM 3420 N N . ILE A 1 447 ? -19.134 13.127 -28.752 1.00 88.19 447 ILE A N 1
ATOM 3421 C CA . ILE A 1 447 ? -19.638 12.644 -27.460 1.00 88.19 447 ILE A CA 1
ATOM 3422 C C . ILE A 1 447 ? -20.866 13.398 -26.959 1.00 88.19 447 ILE A C 1
ATOM 3424 O O . ILE A 1 447 ? -21.078 14.568 -27.268 1.00 88.19 447 ILE A O 1
ATOM 3428 N N . SER A 1 448 ? -21.628 12.733 -26.097 1.00 87.69 448 SER A N 1
ATOM 3429 C CA . SER A 1 448 ? -22.661 13.338 -25.259 1.00 87.69 448 SER A CA 1
ATOM 3430 C C . SER A 1 448 ? -22.329 13.101 -23.790 1.00 87.69 448 SER A C 1
ATOM 3432 O O . SER A 1 448 ? -21.791 12.056 -23.419 1.00 87.69 448 SER A O 1
ATOM 3434 N N . LEU A 1 449 ? -22.655 14.072 -22.938 1.00 91.69 449 LEU A N 1
ATOM 3435 C CA . LEU A 1 449 ? -22.433 13.991 -21.494 1.00 91.69 449 LEU A CA 1
ATOM 3436 C C . LEU A 1 449 ? -23.771 13.788 -20.786 1.00 91.69 449 LEU A C 1
ATOM 3438 O O . LEU A 1 449 ? -24.653 14.639 -20.877 1.00 91.69 449 LEU A O 1
ATOM 3442 N N . LYS A 1 450 ? -23.926 12.659 -20.089 1.00 88.75 450 LYS A N 1
ATOM 3443 C CA . LYS A 1 450 ? -25.168 12.272 -19.400 1.00 88.75 450 LYS A CA 1
ATOM 3444 C C . LYS A 1 450 ? -25.033 12.490 -17.891 1.00 88.75 450 LYS A C 1
ATOM 3446 O O . LYS A 1 450 ? -24.151 11.904 -17.267 1.00 88.75 450 LYS A O 1
ATOM 3451 N N . SER A 1 451 ? -25.887 13.320 -17.299 1.00 89.25 451 SER A N 1
ATOM 3452 C CA . SER A 1 451 ? -25.910 13.604 -15.859 1.00 89.25 451 SER A CA 1
ATOM 3453 C C . SER A 1 451 ? -26.214 12.341 -15.053 1.00 89.25 451 SER A C 1
ATOM 3455 O O . SER A 1 451 ? -27.251 11.702 -15.247 1.00 89.25 451 SER A O 1
ATOM 3457 N N . VAL A 1 452 ? -25.337 12.005 -14.105 1.00 83.81 452 VAL A N 1
ATOM 3458 C CA . VAL A 1 452 ? -25.504 10.850 -13.207 1.00 83.81 452 VAL A CA 1
ATOM 3459 C C . VAL A 1 452 ? -26.635 11.077 -12.194 1.00 83.81 452 VAL A C 1
ATOM 3461 O O . VAL A 1 452 ? -27.294 10.116 -11.796 1.00 83.81 452 VAL A O 1
ATOM 3464 N N . ALA A 1 453 ? -26.901 12.329 -11.803 1.00 84.38 453 ALA A N 1
ATOM 3465 C CA . ALA A 1 453 ? -27.973 12.675 -10.864 1.00 84.38 453 ALA A CA 1
ATOM 3466 C C . ALA A 1 453 ? -29.374 12.692 -11.495 1.00 84.38 453 ALA A C 1
ATOM 3468 O O . ALA A 1 453 ? -30.352 12.387 -10.811 1.00 84.38 453 ALA A O 1
ATOM 3469 N N . HIS A 1 454 ? -29.494 13.092 -12.765 1.00 84.44 454 HIS A N 1
ATOM 3470 C CA . HIS A 1 454 ? -30.797 13.390 -13.385 1.00 84.44 454 HIS A CA 1
ATOM 3471 C C . HIS A 1 454 ? -31.095 12.573 -14.648 1.00 84.44 454 HIS A C 1
ATOM 3473 O O . HIS A 1 454 ? -32.193 12.673 -15.190 1.00 84.44 454 HIS A O 1
ATOM 3479 N N . ASN A 1 455 ? -30.149 11.747 -15.112 1.00 81.19 455 ASN A N 1
ATOM 3480 C CA . ASN A 1 455 ? -30.263 10.901 -16.308 1.00 81.19 455 ASN A CA 1
ATOM 3481 C C . ASN A 1 455 ? -30.443 11.676 -17.636 1.00 81.19 455 ASN A C 1
ATOM 3483 O O . ASN A 1 455 ? -30.710 11.063 -18.669 1.00 81.19 455 ASN A O 1
ATOM 3487 N N . ARG A 1 456 ? -30.282 13.007 -17.611 1.00 86.19 456 ARG A N 1
ATOM 3488 C CA . ARG A 1 456 ? -30.425 13.933 -18.748 1.00 86.19 456 ARG A CA 1
ATOM 3489 C C . ARG A 1 456 ? -29.096 14.216 -19.443 1.00 86.19 456 ARG A C 1
ATOM 3491 O O . ARG A 1 456 ? -28.049 14.175 -18.800 1.00 86.19 456 ARG A O 1
ATOM 3498 N N . TYR A 1 457 ? -29.136 14.574 -20.722 1.00 88.81 457 TYR A N 1
ATOM 3499 C CA . TYR A 1 457 ? -27.956 15.005 -21.478 1.00 88.81 457 TYR A CA 1
ATOM 3500 C C . TYR A 1 457 ? -27.687 16.511 -21.356 1.00 88.81 457 TYR A C 1
ATOM 3502 O O . TYR A 1 457 ? -28.623 17.312 -21.278 1.00 88.81 457 TYR A O 1
ATOM 3510 N N . LEU A 1 458 ? -26.398 16.871 -21.363 1.00 94.06 458 LEU A N 1
ATOM 3511 C CA . LEU A 1 458 ? -25.912 18.233 -21.594 1.00 94.06 458 LEU A CA 1
ATOM 3512 C C . LEU A 1 458 ? -26.278 18.671 -23.019 1.00 94.06 458 LEU A C 1
ATOM 3514 O O . LEU A 1 458 ? -26.154 17.884 -23.955 1.00 94.06 458 LEU A O 1
ATOM 3518 N N . VAL A 1 459 ? -26.679 19.927 -23.171 1.00 92.88 459 VAL A N 1
ATOM 3519 C CA . VAL A 1 459 ? -27.129 20.548 -24.420 1.00 92.88 459 VAL A CA 1
ATOM 3520 C C . VAL A 1 459 ? -26.347 21.832 -24.650 1.00 92.88 459 VAL A C 1
ATOM 3522 O O . VAL A 1 459 ? -26.134 22.590 -23.704 1.00 92.88 459 VAL A O 1
ATOM 3525 N N . ALA A 1 460 ? -25.995 22.111 -25.898 1.00 89.31 460 ALA A N 1
ATOM 3526 C CA . ALA A 1 460 ? -25.672 23.446 -26.381 1.00 89.31 460 ALA A CA 1
ATOM 3527 C C . ALA A 1 460 ? -26.798 23.895 -27.324 1.00 89.31 460 ALA A C 1
ATOM 3529 O O . ALA A 1 460 ? -27.074 23.217 -28.307 1.00 89.31 460 ALA A O 1
ATOM 3530 N N . GLU A 1 461 ? -27.490 24.987 -27.007 1.00 86.69 461 GLU A N 1
ATOM 3531 C CA . GLU A 1 461 ? -28.645 25.473 -27.776 1.00 86.69 461 GLU A CA 1
ATOM 3532 C C . GLU A 1 461 ? -28.204 26.524 -28.821 1.00 86.69 461 GLU A C 1
ATOM 3534 O O . GLU A 1 461 ? -27.234 27.257 -28.612 1.00 86.69 461 GLU A O 1
ATOM 3539 N N . ASP A 1 462 ? -28.947 26.676 -29.926 1.00 81.06 462 ASP A N 1
ATOM 3540 C CA . ASP A 1 462 ? -28.626 27.639 -31.006 1.00 81.06 462 ASP A CA 1
ATOM 3541 C C . ASP A 1 462 ? -28.587 29.110 -30.537 1.00 81.06 462 ASP A C 1
ATOM 3543 O O . ASP A 1 462 ? -27.895 29.952 -31.110 1.00 81.06 462 ASP A O 1
ATOM 3547 N N . ASN A 1 463 ? -29.297 29.429 -29.448 1.00 82.38 463 ASN A N 1
ATOM 3548 C CA . ASN A 1 463 ? -29.286 30.758 -28.831 1.00 82.38 463 ASN A CA 1
ATOM 3549 C C . ASN A 1 463 ? -28.014 31.046 -27.996 1.00 82.38 463 ASN A C 1
ATOM 3551 O O . ASN A 1 463 ? -27.844 32.171 -27.519 1.00 82.38 463 ASN A O 1
ATOM 3555 N N . GLY A 1 464 ? -27.135 30.053 -27.817 1.00 81.81 464 GLY A N 1
ATOM 3556 C CA . GLY A 1 464 ? -25.883 30.153 -27.070 1.00 81.81 464 GLY A CA 1
ATOM 3557 C C . GLY A 1 464 ? -25.957 29.792 -25.582 1.00 81.81 464 GLY A C 1
ATOM 3558 O O . GLY A 1 464 ? -24.934 29.897 -24.904 1.00 81.81 464 GLY A O 1
ATOM 3559 N N . ASP A 1 465 ? -27.109 29.371 -25.054 1.00 86.69 465 ASP A N 1
ATOM 3560 C CA . ASP A 1 465 ? -27.215 28.838 -23.687 1.00 86.69 465 ASP A CA 1
ATOM 3561 C C . ASP A 1 465 ? -26.832 27.344 -23.628 1.00 86.69 465 ASP A C 1
ATOM 3563 O O . ASP A 1 465 ? -26.848 26.638 -24.641 1.00 86.69 465 ASP A O 1
ATOM 3567 N N . ALA A 1 466 ? -26.473 26.852 -22.436 1.00 91.69 466 ALA A N 1
ATOM 3568 C CA . ALA A 1 466 ? -26.177 25.439 -22.198 1.00 91.69 466 ALA A CA 1
ATOM 3569 C C . ALA A 1 466 ? -27.071 24.862 -21.086 1.00 91.69 466 ALA A C 1
ATOM 3571 O O . ALA A 1 466 ? -27.193 25.445 -20.010 1.00 91.69 466 ALA A O 1
ATOM 3572 N N . ASN A 1 467 ? -27.677 23.701 -21.347 1.00 92.88 467 ASN A N 1
ATOM 3573 C CA . ASN A 1 467 ? -28.732 23.099 -20.518 1.00 92.88 467 ASN A CA 1
ATOM 3574 C C . ASN A 1 467 ? -28.425 21.635 -20.164 1.00 92.88 467 ASN A C 1
ATOM 3576 O O . ASN A 1 467 ? -27.553 21.020 -20.766 1.00 92.88 467 ASN A O 1
ATOM 3580 N N . ALA A 1 468 ? -29.166 21.044 -19.225 1.00 92.50 468 ALA A N 1
ATOM 3581 C CA . ALA A 1 468 ? -29.021 19.653 -18.782 1.00 92.50 468 ALA A CA 1
ATOM 3582 C C . ALA A 1 468 ? -30.380 18.919 -18.720 1.00 92.50 468 ALA A C 1
ATOM 3584 O O . ALA A 1 468 ? -30.693 18.252 -17.733 1.00 92.50 468 ALA A O 1
ATOM 3585 N N . ASN A 1 469 ? -31.228 19.079 -19.745 1.00 88.94 469 ASN A N 1
ATOM 3586 C CA . ASN A 1 469 ? -32.662 18.752 -19.670 1.00 88.94 469 ASN A CA 1
ATOM 3587 C C . ASN A 1 469 ? -33.190 17.702 -20.670 1.00 88.94 469 ASN A C 1
ATOM 3589 O O . ASN A 1 469 ? -34.384 17.402 -20.638 1.00 88.94 469 ASN A O 1
ATOM 3593 N N . ARG A 1 470 ? -32.361 17.094 -21.527 1.00 83.88 470 ARG A N 1
ATOM 3594 C CA . ARG A 1 470 ? -32.834 16.216 -22.625 1.00 83.88 470 ARG A CA 1
ATOM 3595 C C . ARG A 1 470 ? -32.814 14.728 -22.271 1.00 83.88 470 ARG A C 1
ATOM 3597 O O . ARG A 1 470 ? -31.882 14.268 -21.620 1.00 83.88 470 ARG A O 1
ATOM 3604 N N . ASP A 1 471 ? -33.822 13.977 -22.723 1.00 75.75 471 ASP A N 1
ATOM 3605 C CA . ASP A 1 471 ? -33.944 12.516 -22.520 1.00 75.75 471 ASP A CA 1
ATOM 3606 C C . ASP A 1 471 ? -33.225 11.671 -23.592 1.00 75.75 471 ASP A C 1
ATOM 3608 O O . ASP A 1 471 ? -32.931 10.498 -23.369 1.00 75.75 471 ASP A O 1
ATOM 3612 N N . SER A 1 472 ? -32.939 12.253 -24.758 1.00 69.56 472 SER A N 1
ATOM 3613 C CA . SER A 1 472 ? -32.386 11.569 -25.933 1.00 69.56 472 SER A CA 1
ATOM 3614 C C . SER A 1 472 ? -31.255 12.376 -26.566 1.00 69.56 472 SER A C 1
ATOM 3616 O O . SER A 1 472 ? -31.226 13.598 -26.446 1.00 69.56 472 SER A O 1
ATOM 3618 N N . ILE A 1 473 ? -30.356 11.690 -27.272 1.00 70.44 473 ILE A N 1
ATOM 3619 C CA . ILE A 1 473 ? -29.244 12.301 -28.009 1.00 70.44 473 ILE A CA 1
ATOM 3620 C C . ILE A 1 473 ? -29.719 12.719 -29.406 1.00 70.44 473 ILE A C 1
ATOM 3622 O O . ILE A 1 473 ? -30.201 11.880 -30.168 1.00 70.44 473 ILE A O 1
ATOM 3626 N N . GLY A 1 474 ? -29.525 13.988 -29.751 1.00 65.94 474 GLY A N 1
ATOM 3627 C CA . GLY A 1 474 ? -29.589 14.515 -31.109 1.00 65.94 474 GLY A CA 1
ATOM 3628 C C . GLY A 1 474 ? -28.407 15.452 -31.386 1.00 65.94 474 GLY A C 1
ATOM 3629 O O . GLY A 1 474 ? -27.335 15.339 -30.782 1.00 65.94 474 GLY A O 1
ATOM 3630 N N . SER A 1 475 ? -28.594 16.387 -32.321 1.00 71.00 475 SER A N 1
ATOM 3631 C CA . SER A 1 475 ? -27.543 17.325 -32.741 1.00 71.00 475 SER A CA 1
ATOM 3632 C C . SER A 1 475 ? -27.060 18.251 -31.616 1.00 71.00 475 SER A C 1
ATOM 3634 O O . SER A 1 475 ? -25.869 18.512 -31.518 1.00 71.00 475 SER A O 1
ATOM 3636 N N . TRP A 1 476 ? -27.955 18.744 -30.760 1.00 80.81 476 TRP A N 1
ATOM 3637 C CA . TRP A 1 476 ? -27.634 19.777 -29.761 1.00 80.81 476 TRP A CA 1
ATOM 3638 C C . TRP A 1 476 ? -26.998 19.203 -28.488 1.00 80.81 476 TRP A C 1
ATOM 3640 O O . TRP A 1 476 ? -26.344 19.907 -27.724 1.00 80.81 476 TRP A O 1
ATOM 3650 N N . GLU A 1 477 ? -27.153 17.899 -28.284 1.00 87.25 477 GLU A N 1
ATOM 3651 C CA . GLU A 1 477 ? -26.603 17.122 -27.177 1.00 87.25 477 GLU A CA 1
ATOM 3652 C C . GLU A 1 477 ? -25.228 16.510 -27.526 1.00 87.25 477 GLU A C 1
ATOM 3654 O O . GLU A 1 477 ? -24.646 15.769 -26.728 1.00 87.25 477 GLU A O 1
ATOM 3659 N N . THR A 1 478 ? -24.713 16.792 -28.729 1.00 84.62 478 THR A N 1
ATOM 3660 C CA . THR A 1 478 ? -23.504 16.199 -29.315 1.00 84.62 478 THR A CA 1
ATOM 3661 C C . THR A 1 478 ? -22.373 17.222 -29.435 1.00 84.62 478 THR A C 1
ATOM 3663 O O . THR A 1 478 ? -22.524 18.281 -30.047 1.00 84.62 478 THR A O 1
ATOM 3666 N N . PHE A 1 479 ? -21.209 16.870 -28.887 1.00 89.25 479 PHE A N 1
ATOM 3667 C CA . PHE A 1 479 ? -20.018 17.710 -28.815 1.00 89.25 479 PHE A CA 1
ATOM 3668 C C . PHE A 1 479 ? -18.827 17.048 -29.518 1.00 89.25 479 PHE A C 1
ATOM 3670 O O . PHE A 1 479 ? -18.460 15.916 -29.204 1.00 89.25 479 PHE A O 1
ATOM 3677 N N . GLU A 1 480 ? -18.187 17.782 -30.424 1.00 89.50 480 GLU A N 1
ATOM 3678 C CA . GLU A 1 480 ? -16.875 17.463 -30.989 1.00 89.50 480 GLU A CA 1
ATOM 3679 C C . GLU A 1 480 ? -15.790 17.753 -29.935 1.00 89.50 480 GLU A C 1
ATOM 3681 O O . GLU A 1 480 ? -15.712 18.860 -29.387 1.00 89.50 480 GLU A O 1
ATOM 3686 N N . VAL A 1 481 ? -14.939 16.765 -29.650 1.00 89.12 481 VAL A N 1
ATOM 3687 C CA . VAL A 1 481 ? -13.764 16.922 -28.783 1.00 89.12 481 VAL A CA 1
ATOM 3688 C C . VAL A 1 481 ? -12.615 17.525 -29.593 1.00 89.12 481 VAL A C 1
ATOM 3690 O O . VAL A 1 481 ? -11.915 16.804 -30.301 1.00 89.12 481 VAL A O 1
ATOM 3693 N N . THR A 1 482 ? -12.391 18.840 -29.494 1.00 82.12 482 THR A N 1
ATOM 3694 C CA . THR A 1 482 ? -11.333 19.517 -30.278 1.00 82.12 482 THR A CA 1
ATOM 3695 C C . THR A 1 482 ? -9.974 19.525 -29.581 1.00 82.12 482 THR A C 1
ATOM 3697 O O . THR A 1 482 ? -8.959 19.291 -30.226 1.00 82.12 482 THR A O 1
ATOM 3700 N N . GLY A 1 483 ? -9.970 19.746 -28.261 1.00 66.81 483 GLY A N 1
ATOM 3701 C CA . GLY A 1 483 ? -8.785 19.725 -27.395 1.00 66.81 483 GLY A CA 1
ATOM 3702 C C . GLY A 1 483 ? -7.733 20.826 -27.638 1.00 66.81 483 GLY A C 1
ATOM 3703 O O . GLY A 1 483 ? -7.557 21.304 -28.749 1.00 66.81 483 GLY A O 1
ATOM 3704 N N . VAL A 1 484 ? -7.024 21.193 -26.561 1.00 48.81 484 VAL A N 1
ATOM 3705 C CA . VAL A 1 484 ? -5.610 21.640 -26.471 1.00 48.81 484 VAL A CA 1
ATOM 3706 C C . VAL A 1 484 ? -5.416 22.414 -25.164 1.00 48.81 484 VAL A C 1
ATOM 3708 O O . VAL A 1 484 ? -6.049 23.438 -24.938 1.00 48.81 484 VAL A O 1
ATOM 3711 N N . ALA A 1 485 ? -4.478 21.946 -24.338 1.00 37.03 485 ALA A N 1
ATOM 3712 C CA . ALA A 1 485 ? -3.711 22.768 -23.400 1.00 37.03 485 ALA A CA 1
ATOM 3713 C C . ALA A 1 485 ? -2.478 21.975 -22.932 1.00 37.03 485 ALA A C 1
ATOM 3715 O O . ALA A 1 485 ? -2.546 21.196 -21.982 1.00 37.03 485 ALA A O 1
ATOM 3716 N N . THR A 1 486 ? -1.340 22.147 -23.606 1.00 34.78 486 THR A N 1
ATOM 3717 C CA . THR A 1 486 ? -0.033 21.844 -23.000 1.00 34.78 486 THR A CA 1
ATOM 3718 C C . THR A 1 486 ? 0.339 22.984 -22.060 1.00 34.78 486 THR A C 1
ATOM 3720 O O . THR A 1 486 ? 0.135 24.141 -22.424 1.00 34.78 486 THR A O 1
ATOM 3723 N N . GLU A 1 487 ? 0.889 22.679 -20.883 1.00 31.33 487 GLU A N 1
ATOM 3724 C CA . GLU A 1 487 ? 1.273 23.692 -19.889 1.00 31.33 487 GLU A CA 1
ATOM 3725 C C . GLU A 1 487 ? 2.158 24.787 -20.507 1.00 31.33 487 GLU A C 1
ATOM 3727 O O . GLU A 1 487 ? 3.195 24.501 -21.109 1.00 31.33 487 GLU A O 1
ATOM 3732 N N . ALA A 1 488 ? 1.747 26.048 -20.350 1.00 27.72 488 ALA A N 1
ATOM 3733 C CA . ALA A 1 488 ? 2.553 27.187 -20.761 1.00 27.72 488 ALA A CA 1
ATOM 3734 C C . ALA A 1 488 ? 3.783 27.305 -19.850 1.00 27.72 488 ALA A C 1
ATOM 3736 O O . ALA A 1 488 ? 3.662 27.345 -18.624 1.00 27.72 488 ALA A O 1
ATOM 3737 N N . THR A 1 489 ? 4.971 27.380 -20.446 1.00 25.58 489 THR A N 1
ATOM 3738 C CA . THR A 1 489 ? 6.223 27.619 -19.721 1.00 25.58 489 THR A CA 1
ATOM 3739 C C . THR A 1 489 ? 6.230 29.023 -19.112 1.00 25.58 489 THR A C 1
ATOM 3741 O O . THR A 1 489 ? 6.099 29.989 -19.868 1.00 25.58 489 THR A O 1
ATOM 3744 N N . PRO A 1 490 ? 6.447 29.183 -17.794 1.00 30.31 490 PRO A N 1
ATOM 3745 C CA . PRO A 1 490 ? 6.712 30.492 -17.214 1.00 30.31 490 PRO A CA 1
ATOM 3746 C C . PRO A 1 490 ? 8.113 30.956 -17.634 1.00 30.31 490 PRO A C 1
ATOM 3748 O O . PRO A 1 490 ? 9.114 30.440 -17.138 1.00 30.31 490 PRO A O 1
ATOM 3751 N N . GLU A 1 491 ? 8.195 31.915 -18.556 1.00 27.52 491 GLU A N 1
ATOM 3752 C CA . GLU A 1 491 ? 9.428 32.679 -18.775 1.00 27.52 491 GLU A CA 1
ATOM 3753 C C . GLU A 1 491 ? 9.615 33.714 -17.653 1.00 27.52 491 GLU A C 1
ATOM 3755 O O . GLU A 1 491 ? 8.648 34.257 -17.111 1.00 27.52 491 GLU A O 1
ATOM 3760 N N . GLU A 1 492 ? 10.866 34.010 -17.296 1.00 32.66 492 GLU A N 1
ATOM 3761 C CA . GLU A 1 492 ? 11.181 35.038 -16.302 1.00 32.66 492 GLU A CA 1
ATOM 3762 C C . GLU A 1 492 ? 10.942 36.444 -16.883 1.00 32.66 492 GLU A C 1
ATOM 3764 O O . GLU A 1 492 ? 11.774 36.982 -17.613 1.00 32.66 492 GLU A O 1
ATOM 3769 N N . GLY A 1 493 ? 9.805 37.062 -16.545 1.00 25.70 493 GLY A N 1
ATOM 3770 C CA . GLY A 1 493 ? 9.439 38.409 -17.000 1.00 25.70 493 GLY A CA 1
ATOM 3771 C C . GLY A 1 493 ? 8.789 39.254 -15.903 1.00 25.70 493 GLY A C 1
ATOM 3772 O O . GLY A 1 493 ? 7.678 38.978 -15.460 1.00 25.70 493 GLY A O 1
ATOM 3773 N N . SER A 1 494 ? 9.470 40.312 -15.454 1.00 31.56 494 SER A N 1
ATOM 3774 C CA . SER A 1 494 ? 8.989 41.188 -14.379 1.00 31.56 494 SER A CA 1
ATOM 3775 C C . SER A 1 494 ? 7.968 42.228 -14.862 1.00 31.56 494 SER A C 1
ATOM 3777 O O . SER A 1 494 ? 8.304 43.072 -15.694 1.00 31.56 494 SER A O 1
ATOM 3779 N N . GLY A 1 495 ? 6.775 42.264 -14.263 1.00 25.05 495 GLY A N 1
ATOM 3780 C CA . GLY A 1 495 ? 5.797 43.334 -14.489 1.00 25.05 495 GLY A CA 1
ATOM 3781 C C . GLY A 1 495 ? 4.641 43.302 -13.489 1.00 25.05 495 GLY A C 1
ATOM 3782 O O . GLY A 1 495 ? 3.833 42.381 -13.502 1.00 25.05 495 GLY A O 1
ATOM 3783 N N . SER A 1 496 ? 4.549 44.303 -12.611 1.00 30.98 496 SER A N 1
ATOM 3784 C CA . SER A 1 496 ? 3.449 44.432 -11.647 1.00 30.98 496 SER A CA 1
ATOM 3785 C C . SER A 1 496 ? 2.280 45.232 -12.221 1.00 30.98 496 SER A C 1
ATOM 3787 O O . SER A 1 496 ? 2.473 46.380 -12.623 1.00 30.98 496 SER A O 1
ATOM 3789 N N . ALA A 1 497 ? 1.062 44.695 -12.144 1.00 25.20 497 ALA A N 1
ATOM 3790 C CA . ALA A 1 497 ? -0.166 45.453 -12.379 1.00 25.20 497 ALA A CA 1
ATOM 3791 C C . ALA A 1 497 ? -1.279 44.995 -11.421 1.00 25.20 497 ALA A C 1
ATOM 3793 O O . ALA A 1 497 ? -1.982 44.023 -11.682 1.00 25.20 497 ALA A O 1
ATOM 3794 N N . CYS A 1 498 ? -1.445 45.709 -10.305 1.00 24.84 498 CYS A N 1
ATOM 3795 C CA . CYS A 1 498 ? -2.622 45.570 -9.448 1.00 24.84 498 CYS A CA 1
ATOM 3796 C C . CYS A 1 498 ? -3.688 46.590 -9.875 1.00 24.84 498 CYS A C 1
ATOM 3798 O O . CYS A 1 498 ? -3.434 47.792 -9.823 1.00 24.84 498 CYS A O 1
ATOM 3800 N N . GLY A 1 499 ? -4.882 46.114 -10.228 1.00 24.34 499 GLY A N 1
ATOM 3801 C CA . GLY A 1 499 ? -6.107 46.905 -10.387 1.00 24.34 499 GLY A CA 1
ATOM 3802 C C . GLY A 1 499 ? -7.267 46.077 -9.820 1.00 24.34 499 GLY A C 1
ATOM 3803 O O . GLY A 1 499 ? -7.650 45.105 -10.452 1.00 24.34 499 GLY A O 1
ATOM 3804 N N . ALA A 1 500 ? -7.701 46.201 -8.564 1.00 25.95 500 ALA A N 1
ATOM 3805 C CA . ALA A 1 500 ? -8.151 47.375 -7.802 1.00 25.95 500 ALA A CA 1
ATOM 3806 C C . ALA A 1 500 ? -9.620 47.759 -8.065 1.00 25.95 500 ALA A C 1
ATOM 3808 O O . ALA A 1 500 ? -9.894 48.842 -8.561 1.00 25.95 500 ALA A O 1
ATOM 3809 N N . GLU A 1 501 ? -10.561 46.902 -7.641 1.00 27.42 501 GLU A N 1
ATOM 3810 C CA . GLU A 1 501 ? -11.944 47.330 -7.356 1.00 27.42 501 GLU A CA 1
ATOM 3811 C C . GLU A 1 501 ? -12.628 46.481 -6.254 1.00 27.42 501 GLU A C 1
ATOM 3813 O O . GLU A 1 501 ? -13.753 46.013 -6.390 1.00 27.42 501 GLU A O 1
ATOM 3818 N N . ALA A 1 502 ? -11.923 46.244 -5.135 1.00 27.42 502 ALA A N 1
ATOM 3819 C CA . ALA A 1 502 ? -12.457 45.494 -3.985 1.00 27.42 502 ALA A CA 1
ATOM 3820 C C . ALA A 1 502 ? -11.836 45.894 -2.624 1.00 27.42 502 ALA A C 1
ATOM 3822 O O . ALA A 1 502 ? -11.471 45.031 -1.831 1.00 27.42 502 ALA A O 1
ATOM 3823 N N . CYS A 1 503 ? -11.697 47.197 -2.349 1.00 26.66 503 CYS A N 1
ATOM 3824 C CA . CYS A 1 503 ? -11.429 47.725 -1.000 1.00 26.66 503 CYS A CA 1
ATOM 3825 C C . CYS A 1 503 ? -11.883 49.191 -0.905 1.00 26.66 503 CYS A C 1
ATOM 3827 O O . CYS A 1 503 ? -11.213 50.086 -1.417 1.00 26.66 503 CYS A O 1
ATOM 3829 N N . SER A 1 504 ? -13.022 49.440 -0.255 1.00 26.91 504 SER A N 1
ATOM 3830 C CA . SER A 1 504 ? -13.433 50.789 0.154 1.00 26.91 504 SER A CA 1
ATOM 3831 C C . SER A 1 504 ? -12.570 51.300 1.317 1.00 26.91 504 SER A C 1
ATOM 3833 O O . SER A 1 504 ? -11.935 50.513 2.018 1.00 26.91 504 SER A O 1
ATOM 3835 N N . ALA A 1 505 ? -12.550 52.617 1.523 1.00 32.31 505 ALA A N 1
ATOM 3836 C CA . ALA A 1 505 ? -11.747 53.268 2.559 1.00 32.31 505 ALA A CA 1
ATOM 3837 C C . ALA A 1 505 ? -12.214 52.972 4.009 1.00 32.31 505 ALA A C 1
ATOM 3839 O O . ALA A 1 505 ? -13.218 52.300 4.238 1.00 32.31 505 ALA A O 1
ATOM 3840 N N . ASP A 1 506 ? -11.475 53.551 4.963 1.00 30.38 506 ASP A N 1
ATOM 3841 C CA . ASP A 1 506 ? -11.821 53.734 6.383 1.00 30.38 506 ASP A CA 1
ATOM 3842 C C . ASP A 1 506 ? -11.730 52.528 7.342 1.00 30.38 506 ASP A C 1
ATOM 3844 O O . ASP A 1 506 ? -12.671 52.242 8.080 1.00 30.38 506 ASP A O 1
ATOM 3848 N N . ALA A 1 507 ? -10.539 51.908 7.452 1.00 30.12 507 ALA A N 1
ATOM 3849 C CA . ALA A 1 507 ? -10.094 51.238 8.695 1.00 30.12 507 ALA A CA 1
ATOM 3850 C C . ALA A 1 507 ? -8.562 50.984 8.799 1.00 30.12 507 ALA A C 1
ATOM 3852 O O . ALA A 1 507 ? -8.137 49.848 8.999 1.00 30.12 507 ALA A O 1
ATOM 3853 N N . CYS A 1 508 ? -7.709 52.017 8.722 1.00 26.11 508 CYS A N 1
ATOM 3854 C CA . CYS A 1 508 ? -6.255 51.880 8.962 1.00 26.11 508 CYS A CA 1
ATOM 3855 C C . CYS A 1 508 ? -5.744 52.819 10.069 1.00 26.11 508 CYS A C 1
ATOM 3857 O O . CYS A 1 508 ? -5.102 53.832 9.798 1.00 26.11 508 CYS A O 1
ATOM 3859 N N . GLY A 1 509 ? -6.012 52.465 11.331 1.00 27.27 509 GLY A N 1
ATOM 3860 C CA . GLY A 1 509 ? -5.350 53.060 12.498 1.00 27.27 509 GLY A CA 1
ATOM 3861 C C . GLY A 1 509 ? -4.049 52.319 12.821 1.00 27.27 509 GLY A C 1
ATOM 3862 O O . GLY A 1 509 ? -4.069 51.112 13.058 1.00 27.27 509 GLY A O 1
ATOM 3863 N N . ALA A 1 510 ? -2.914 53.019 12.817 1.00 28.61 510 ALA A N 1
ATOM 3864 C CA . ALA A 1 510 ? -1.601 52.416 13.032 1.00 28.61 510 ALA A CA 1
ATOM 3865 C C . ALA A 1 510 ? -1.244 52.332 14.528 1.00 28.61 510 ALA A C 1
ATOM 3867 O O . ALA A 1 510 ? -0.645 53.258 15.064 1.00 28.61 510 ALA A O 1
ATOM 3868 N N . ASP A 1 511 ? -1.585 51.214 15.180 1.00 28.34 511 ASP A N 1
ATOM 3869 C CA . ASP A 1 511 ? -1.221 50.954 16.590 1.00 28.34 511 ASP A CA 1
ATOM 3870 C C . ASP A 1 511 ? -0.948 49.454 16.880 1.00 28.34 511 ASP A C 1
ATOM 3872 O O . ASP A 1 511 ? -1.204 48.929 17.961 1.00 28.34 511 ASP A O 1
ATOM 3876 N N . ALA A 1 512 ? -0.445 48.724 15.872 1.00 26.75 512 ALA A N 1
ATOM 3877 C CA . ALA A 1 512 ? -0.221 47.269 15.920 1.00 26.75 512 ALA A CA 1
ATOM 3878 C C . ALA A 1 512 ? 1.196 46.821 15.489 1.00 26.75 512 ALA A C 1
ATOM 3880 O O . ALA A 1 512 ? 1.430 45.638 15.243 1.00 26.75 512 ALA A O 1
ATOM 3881 N N . CYS A 1 513 ? 2.158 47.748 15.408 1.00 26.78 513 CYS A N 1
ATOM 3882 C CA . CYS A 1 513 ? 3.554 47.464 15.047 1.00 26.78 513 CYS A CA 1
ATOM 3883 C C . CYS A 1 513 ? 4.546 48.035 16.074 1.00 26.78 513 CYS A C 1
ATOM 3885 O O . CYS A 1 513 ? 5.417 48.837 15.743 1.00 26.78 513 CYS A O 1
ATOM 3887 N N . GLY A 1 514 ? 4.429 47.589 17.328 1.00 26.09 514 GLY A N 1
ATOM 3888 C CA . GLY A 1 514 ? 5.483 47.765 18.330 1.00 26.09 514 GLY A CA 1
ATOM 3889 C C . GLY A 1 514 ? 6.694 46.896 17.986 1.00 26.09 514 GLY A C 1
ATOM 3890 O O . GLY A 1 514 ? 6.725 45.716 18.330 1.00 26.09 514 GLY A O 1
ATOM 3891 N N . ALA A 1 515 ? 7.660 47.462 17.265 1.00 30.23 515 ALA A N 1
ATOM 3892 C CA . ALA A 1 515 ? 8.899 46.794 16.879 1.00 30.23 515 ALA A CA 1
ATOM 3893 C C . ALA A 1 515 ? 10.026 47.090 17.875 1.00 30.23 515 ALA A C 1
ATOM 3895 O O . ALA A 1 515 ? 10.147 48.222 18.334 1.00 30.23 515 ALA A O 1
ATOM 3896 N N . ASP A 1 516 ? 10.894 46.106 18.133 1.00 28.33 516 ASP A N 1
ATOM 3897 C CA . ASP A 1 516 ? 12.150 46.340 18.859 1.00 28.33 516 ASP A CA 1
ATOM 3898 C C . ASP A 1 516 ? 13.250 45.325 18.468 1.00 28.33 516 ASP A C 1
ATOM 3900 O O . ASP A 1 516 ? 13.684 44.500 19.268 1.00 28.33 516 ASP A O 1
ATOM 3904 N N . ALA A 1 517 ? 13.644 45.327 17.181 1.00 24.64 517 ALA A N 1
ATOM 3905 C CA . ALA A 1 517 ? 14.853 44.658 16.655 1.00 24.64 517 ALA A CA 1
ATOM 3906 C C . ALA A 1 517 ? 15.150 45.020 15.174 1.00 24.64 517 ALA A C 1
ATOM 3908 O O . ALA A 1 517 ? 15.203 44.144 14.312 1.00 24.64 517 ALA A O 1
ATOM 3909 N N . CYS A 1 518 ? 15.350 46.301 14.842 1.00 25.97 518 CYS A N 1
ATOM 3910 C CA . CYS A 1 518 ? 15.845 46.710 13.515 1.00 25.97 518 CYS A CA 1
ATOM 3911 C C . CYS A 1 518 ? 17.207 47.413 13.628 1.00 25.97 518 CYS A C 1
ATOM 3913 O O . CYS A 1 518 ? 17.284 48.566 14.041 1.00 25.97 518 CYS A O 1
ATOM 3915 N N . GLY A 1 519 ? 18.279 46.716 13.236 1.00 26.08 519 GLY A N 1
ATOM 3916 C CA . GLY A 1 519 ? 19.617 47.284 13.025 1.00 26.08 519 GLY A CA 1
ATOM 3917 C C . GLY A 1 519 ? 19.878 47.460 11.529 1.00 26.08 519 GLY A C 1
ATOM 3918 O O . GLY A 1 519 ? 19.666 46.525 10.760 1.00 26.08 519 GLY A O 1
ATOM 3919 N N . ALA A 1 520 ? 20.278 48.657 11.101 1.00 27.12 520 ALA A N 1
ATOM 3920 C CA . ALA A 1 520 ? 20.167 49.072 9.701 1.00 27.12 520 ALA A CA 1
ATOM 3921 C C . ALA A 1 520 ? 21.466 48.981 8.883 1.00 27.12 520 ALA A C 1
ATOM 3923 O O . ALA A 1 520 ? 22.548 49.282 9.384 1.00 27.12 520 ALA A O 1
ATOM 3924 N N . ALA A 1 521 ? 21.311 48.735 7.578 1.00 24.91 521 ALA A N 1
ATOM 3925 C CA . ALA A 1 521 ? 22.082 49.399 6.523 1.00 24.91 521 ALA A CA 1
ATOM 3926 C C . ALA A 1 521 ? 21.305 49.347 5.190 1.00 24.91 521 ALA A C 1
ATOM 3928 O O . ALA A 1 521 ? 20.946 48.267 4.728 1.00 24.91 521 ALA A O 1
ATOM 3929 N N . ALA A 1 522 ? 21.057 50.501 4.563 1.00 24.92 522 ALA A N 1
ATOM 3930 C CA . ALA A 1 522 ? 20.484 50.601 3.218 1.00 24.92 522 ALA A CA 1
ATOM 3931 C C . ALA A 1 522 ? 21.006 51.864 2.508 1.00 24.92 522 ALA A C 1
ATOM 3933 O O . ALA A 1 522 ? 20.993 52.931 3.115 1.00 24.92 522 ALA A O 1
ATOM 3934 N N . CYS A 1 523 ? 21.491 51.699 1.267 1.00 23.80 523 CYS A N 1
ATOM 3935 C CA . CYS A 1 523 ? 21.849 52.684 0.219 1.00 23.80 523 CYS A CA 1
ATOM 3936 C C . CYS A 1 523 ? 22.814 51.988 -0.778 1.00 23.80 523 CYS A C 1
ATOM 3938 O O . CYS A 1 523 ? 23.638 51.191 -0.344 1.00 23.80 523 CYS A O 1
ATOM 3940 N N . GLY A 1 524 ? 22.813 52.234 -2.094 1.00 24.38 524 GLY A N 1
ATOM 3941 C CA . GLY A 1 524 ? 21.864 53.018 -2.893 1.00 24.38 524 GLY A CA 1
ATOM 3942 C C . GLY A 1 524 ? 22.368 53.359 -4.314 1.00 24.38 524 GLY A C 1
ATOM 3943 O O . GLY A 1 524 ? 23.139 54.298 -4.461 1.00 24.38 524 GLY A O 1
ATOM 3944 N N . ALA A 1 525 ? 21.819 52.678 -5.333 1.00 26.50 525 ALA A N 1
ATOM 3945 C CA . ALA A 1 525 ? 21.764 53.057 -6.765 1.00 26.50 525 ALA A CA 1
ATOM 3946 C C . ALA A 1 525 ? 23.050 53.071 -7.649 1.00 26.50 525 ALA A C 1
ATOM 3948 O O . ALA A 1 525 ? 24.175 53.023 -7.167 1.00 26.50 525 ALA A O 1
ATOM 3949 N N . ALA A 1 526 ? 22.794 53.195 -8.970 1.00 24.41 526 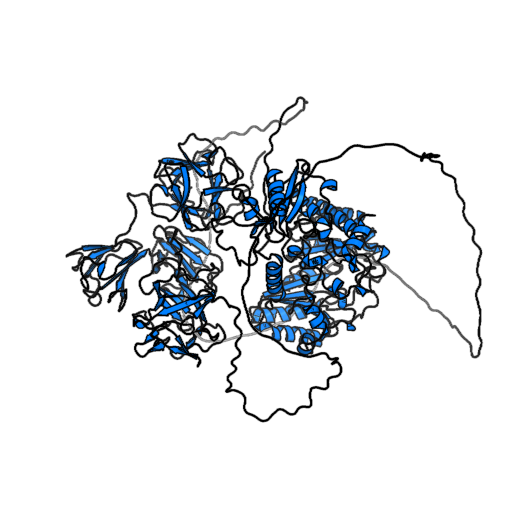ALA A N 1
ATOM 3950 C CA . ALA A 1 526 ? 23.694 53.345 -10.137 1.00 24.41 526 ALA A CA 1
ATOM 3951 C C . ALA A 1 526 ? 24.437 52.084 -10.673 1.00 24.41 526 ALA A C 1
ATOM 3953 O O . ALA A 1 526 ? 24.966 51.303 -9.894 1.00 24.41 526 ALA A O 1
ATOM 3954 N N . ALA A 1 527 ? 24.565 51.849 -11.996 1.00 23.17 527 ALA A N 1
ATOM 3955 C CA . ALA A 1 527 ? 23.846 52.417 -13.157 1.00 23.17 527 ALA A CA 1
ATOM 3956 C C . ALA A 1 527 ? 24.048 51.606 -14.471 1.00 23.17 527 ALA A C 1
ATOM 3958 O O . ALA A 1 527 ? 25.155 51.167 -14.754 1.00 23.17 527 ALA A O 1
ATOM 3959 N N . SER A 1 528 ? 23.003 51.593 -15.314 1.00 23.89 528 SER A N 1
ATOM 3960 C CA . SER A 1 528 ? 23.024 51.611 -16.800 1.00 23.89 528 SER A CA 1
ATOM 3961 C C . SER A 1 528 ? 23.567 50.443 -17.657 1.00 23.89 528 SER A C 1
ATOM 3963 O O . SER A 1 528 ? 24.436 49.666 -17.287 1.00 23.89 528 SER A O 1
ATOM 3965 N N . LEU A 1 529 ? 23.012 50.384 -18.879 1.00 24.27 529 LEU A N 1
ATOM 3966 C CA . LEU A 1 529 ? 23.339 49.489 -20.002 1.00 24.27 529 LEU A CA 1
ATOM 3967 C C . LEU A 1 529 ? 24.778 49.653 -20.535 1.00 24.27 529 LEU A C 1
ATOM 3969 O O . LEU A 1 529 ? 25.270 50.780 -20.541 1.00 24.27 529 LEU A O 1
ATOM 3973 N N . ILE A 1 530 ? 25.347 48.592 -21.146 1.00 23.59 530 ILE A N 1
ATOM 3974 C CA . ILE A 1 530 ? 25.844 48.533 -22.555 1.00 23.59 530 ILE A CA 1
ATOM 3975 C C . ILE A 1 530 ? 26.723 47.283 -22.823 1.00 23.59 530 ILE A C 1
ATOM 3977 O O . ILE A 1 530 ? 27.606 46.963 -22.040 1.00 23.59 530 ILE A O 1
ATOM 3981 N N . GLY A 1 531 ? 26.562 46.675 -24.010 1.00 22.70 531 GLY A N 1
ATOM 3982 C CA . GLY A 1 531 ? 27.704 46.347 -24.891 1.00 22.70 531 GLY A CA 1
ATOM 3983 C C . GLY A 1 531 ? 28.426 44.996 -24.770 1.00 22.70 531 GLY A C 1
ATOM 3984 O O . GLY A 1 531 ? 29.271 44.788 -23.910 1.00 22.70 531 GLY A O 1
ATOM 3985 N N . VAL A 1 532 ? 28.205 44.143 -25.773 1.00 27.66 532 VAL A N 1
ATOM 3986 C CA . VAL A 1 532 ? 28.985 42.930 -26.095 1.00 27.66 532 VAL A CA 1
ATOM 3987 C C . VAL A 1 532 ? 30.451 43.233 -26.461 1.00 27.66 532 VAL A C 1
ATOM 3989 O O . VAL A 1 532 ? 30.684 44.086 -27.312 1.00 27.66 532 VAL A O 1
ATOM 3992 N N . CYS A 1 533 ? 31.400 42.454 -25.913 1.00 21.88 533 CYS A N 1
ATOM 3993 C CA . CYS A 1 533 ? 32.688 42.006 -26.503 1.00 21.88 533 CYS A CA 1
ATOM 3994 C C . CYS A 1 533 ? 33.426 41.089 -25.489 1.00 21.88 533 CYS A C 1
ATOM 3996 O O . CYS A 1 533 ? 33.296 41.310 -24.292 1.00 21.88 533 CYS A O 1
ATOM 3998 N N . GLY A 1 534 ? 34.231 40.074 -25.839 1.00 23.28 534 GLY A N 1
ATOM 3999 C CA . GLY A 1 534 ? 34.515 39.444 -27.138 1.00 23.28 534 GLY A CA 1
ATOM 4000 C C . GLY A 1 534 ? 35.800 38.574 -27.110 1.00 23.28 534 GLY A C 1
ATOM 4001 O O . GLY A 1 534 ? 36.737 38.900 -26.396 1.00 23.28 534 GLY A O 1
ATOM 4002 N N . VAL A 1 535 ? 35.859 37.522 -27.945 1.00 24.67 535 VAL A N 1
ATOM 4003 C CA . VAL A 1 535 ? 37.084 36.828 -28.449 1.00 24.67 535 VAL A CA 1
ATOM 4004 C C . VAL A 1 535 ? 37.936 35.936 -27.496 1.00 24.67 535 VAL A C 1
ATOM 4006 O O . VAL A 1 535 ? 38.907 36.365 -26.891 1.00 24.67 535 VAL A O 1
ATOM 4009 N N . ALA A 1 536 ? 37.617 34.634 -27.513 1.00 25.72 536 ALA A N 1
ATOM 4010 C CA . ALA A 1 536 ? 38.472 33.473 -27.872 1.00 25.72 536 ALA A CA 1
ATOM 4011 C C . ALA A 1 536 ? 39.881 33.159 -27.259 1.00 25.72 536 ALA A C 1
ATOM 4013 O O . ALA A 1 536 ? 40.861 33.850 -27.499 1.00 25.72 536 ALA A O 1
ATOM 4014 N N . ALA A 1 537 ? 39.975 31.907 -26.763 1.00 27.20 537 ALA A N 1
ATOM 4015 C CA . ALA A 1 537 ? 40.926 30.831 -27.149 1.00 27.20 537 ALA A CA 1
ATOM 4016 C C . ALA A 1 537 ? 42.378 30.694 -26.599 1.00 27.20 537 ALA A C 1
ATOM 4018 O O . ALA A 1 537 ? 43.175 31.622 -26.563 1.00 27.20 537 ALA A O 1
ATOM 4019 N N . SER A 1 538 ? 42.742 29.409 -26.401 1.00 27.36 538 SER A N 1
ATOM 4020 C CA . SER A 1 538 ? 44.085 28.773 -26.320 1.00 27.36 538 SER A CA 1
ATOM 4021 C C . SER A 1 538 ? 45.017 29.076 -25.119 1.00 27.36 538 SER A C 1
ATOM 4023 O O . SER A 1 538 ? 45.115 30.210 -24.678 1.00 27.36 538 SER A O 1
ATOM 4025 N N . GLY A 1 539 ? 45.765 28.100 -24.570 1.00 23.36 539 GLY A N 1
ATOM 4026 C CA . GLY A 1 539 ? 45.721 26.638 -24.790 1.00 23.36 539 GLY A CA 1
ATOM 4027 C C . GLY A 1 539 ? 46.973 25.854 -24.324 1.00 23.36 539 GLY A C 1
ATOM 4028 O O . GLY A 1 539 ? 47.934 26.450 -23.855 1.00 23.36 539 GLY A O 1
ATOM 4029 N N . ILE A 1 540 ? 46.960 24.533 -24.583 1.00 22.72 540 ILE A N 1
ATOM 4030 C CA . ILE A 1 540 ? 48.101 23.573 -24.594 1.00 22.72 540 ILE A CA 1
ATOM 4031 C C . ILE A 1 540 ? 48.626 23.067 -23.218 1.00 22.72 540 ILE A C 1
ATOM 4033 O O . ILE A 1 540 ? 48.571 23.758 -22.208 1.00 22.72 540 ILE A O 1
ATOM 4037 N N . ALA A 1 541 ? 49.079 21.800 -23.198 1.00 25.77 541 ALA A N 1
ATOM 4038 C CA . ALA A 1 541 ? 49.585 21.023 -22.047 1.00 25.77 541 ALA A CA 1
ATOM 4039 C C . ALA A 1 541 ? 51.063 20.576 -22.262 1.00 25.77 541 ALA A C 1
ATOM 4041 O O . ALA A 1 541 ? 51.767 21.302 -22.956 1.00 25.77 541 ALA A O 1
ATOM 4042 N N . ILE A 1 542 ? 51.486 19.389 -21.751 1.00 24.16 542 ILE A N 1
ATOM 4043 C CA . ILE A 1 542 ? 52.872 18.807 -21.634 1.00 24.16 542 ILE A CA 1
ATOM 4044 C C . ILE A 1 542 ? 53.485 19.105 -20.246 1.00 24.16 542 ILE A C 1
ATOM 4046 O O . ILE A 1 542 ? 53.441 20.254 -19.827 1.00 24.16 542 ILE A O 1
ATOM 4050 N N . CYS A 1 543 ? 54.106 18.203 -19.460 1.00 21.72 543 CYS A N 1
ATOM 4051 C CA . CYS A 1 543 ? 54.242 16.722 -19.339 1.00 21.72 543 CYS A CA 1
ATOM 4052 C C . CYS A 1 543 ? 54.743 16.442 -17.879 1.00 21.72 543 CYS A C 1
ATOM 4054 O O . CYS A 1 543 ? 55.011 17.404 -17.166 1.00 21.72 543 CYS A O 1
ATOM 4056 N N . GLY A 1 544 ? 54.950 15.238 -17.320 1.00 22.30 544 GLY A N 1
ATOM 4057 C CA . GLY A 1 544 ? 54.803 13.834 -17.746 1.00 22.30 544 GLY A CA 1
ATOM 4058 C C . GLY A 1 544 ? 55.718 12.899 -16.901 1.00 22.30 544 GLY A C 1
ATOM 4059 O O . GLY A 1 544 ? 56.728 13.370 -16.391 1.00 22.30 544 GLY A O 1
ATOM 4060 N N . ALA A 1 545 ? 55.384 11.601 -16.808 1.00 24.67 545 ALA A N 1
ATOM 4061 C CA . ALA A 1 545 ? 56.185 10.461 -16.286 1.00 24.67 545 ALA A CA 1
ATOM 4062 C C . ALA A 1 545 ? 56.577 10.359 -14.776 1.00 24.67 545 ALA A C 1
ATOM 4064 O O . ALA A 1 545 ? 57.429 11.075 -14.264 1.00 24.67 545 ALA A O 1
ATOM 4065 N N . ASP A 1 546 ? 55.984 9.354 -14.118 1.00 26.94 546 ASP A N 1
ATOM 4066 C CA . ASP A 1 546 ? 56.572 8.268 -13.298 1.00 26.94 546 ASP A CA 1
ATOM 4067 C C . ASP A 1 546 ? 57.879 8.442 -12.486 1.00 26.94 546 ASP A C 1
ATOM 4069 O O . ASP A 1 546 ? 58.960 8.594 -13.049 1.00 26.94 546 ASP A O 1
ATOM 4073 N N . VAL A 1 547 ? 57.812 8.104 -11.183 1.00 24.50 547 VAL A N 1
ATOM 4074 C CA . VAL A 1 547 ? 58.826 7.263 -10.496 1.00 24.50 547 VAL A CA 1
ATOM 4075 C C . VAL A 1 547 ? 58.156 6.367 -9.442 1.00 24.50 547 VAL A C 1
ATOM 4077 O O . VAL A 1 547 ? 57.390 6.843 -8.607 1.00 24.50 547 VAL A O 1
ATOM 4080 N N . ALA A 1 548 ? 58.541 5.088 -9.393 1.00 24.94 548 ALA A N 1
ATOM 4081 C CA . ALA A 1 548 ? 58.397 4.224 -8.218 1.00 24.94 548 ALA A CA 1
ATOM 4082 C C . ALA A 1 548 ? 59.741 3.523 -7.933 1.00 24.94 548 ALA A C 1
ATOM 4084 O O . ALA A 1 548 ? 60.358 3.017 -8.866 1.00 24.94 548 ALA A O 1
ATOM 4085 N N . GLY A 1 549 ? 60.190 3.459 -6.667 1.00 21.78 549 GLY A N 1
ATOM 4086 C CA . GLY A 1 549 ? 61.358 2.634 -6.289 1.00 21.78 549 GLY A CA 1
ATOM 4087 C C . GLY A 1 549 ? 62.359 3.206 -5.268 1.00 21.78 549 GLY A C 1
ATOM 4088 O O . GLY A 1 549 ? 63.447 3.616 -5.637 1.00 21.78 549 GLY A O 1
ATOM 4089 N N . ILE A 1 550 ? 62.007 3.136 -3.978 1.00 24.36 550 ILE A N 1
ATOM 4090 C CA . ILE A 1 550 ? 62.852 2.691 -2.839 1.00 24.36 550 ILE A CA 1
ATOM 4091 C C . ILE A 1 550 ? 64.349 3.123 -2.765 1.00 24.36 550 ILE A C 1
ATOM 4093 O O . ILE A 1 550 ? 65.209 2.538 -3.417 1.00 24.36 550 ILE A O 1
ATOM 4097 N N . GLY A 1 551 ? 64.680 3.910 -1.723 1.00 22.16 551 GLY A N 1
ATOM 4098 C CA . GLY A 1 551 ? 65.948 3.798 -0.962 1.00 22.16 551 GLY A CA 1
ATOM 4099 C C . GLY A 1 551 ? 67.112 4.738 -1.346 1.00 22.16 551 GLY A C 1
ATOM 4100 O O . GLY A 1 551 ? 67.091 5.338 -2.409 1.00 22.16 551 GLY A O 1
ATOM 4101 N N . VAL A 1 552 ? 68.168 4.936 -0.533 1.00 22.08 552 VAL A N 1
ATOM 4102 C CA . VAL A 1 552 ? 68.496 4.508 0.858 1.00 22.08 552 VAL A CA 1
ATOM 4103 C C . VAL A 1 552 ? 69.440 5.573 1.497 1.00 22.08 552 VAL A C 1
ATOM 4105 O O . VAL A 1 552 ? 69.905 6.474 0.809 1.00 22.08 552 VAL A O 1
ATOM 4108 N N . CYS A 1 553 ? 69.788 5.398 2.781 1.00 21.98 553 CYS A N 1
ATOM 4109 C CA . CYS A 1 553 ? 70.885 6.019 3.559 1.00 21.98 553 CYS A CA 1
ATOM 4110 C C . CYS A 1 553 ? 70.606 7.415 4.159 1.00 21.98 553 CYS A C 1
ATOM 4112 O O . CYS A 1 553 ? 70.379 8.365 3.427 1.00 21.98 553 CYS A O 1
ATOM 4114 N N . LEU A 1 554 ? 70.542 7.658 5.479 1.00 23.03 554 LEU A N 1
ATOM 4115 C CA . LEU A 1 554 ? 71.192 7.159 6.721 1.00 23.03 554 LEU A CA 1
ATOM 4116 C C . LEU A 1 554 ? 72.231 8.142 7.279 1.00 23.03 554 LEU A C 1
ATOM 4118 O O . LEU A 1 554 ? 73.297 8.339 6.706 1.00 23.03 554 LEU A O 1
ATOM 4122 N N . GLY A 1 555 ? 71.972 8.618 8.500 1.00 21.62 555 GLY A N 1
ATOM 4123 C CA . GLY A 1 555 ? 72.954 9.290 9.345 1.00 21.62 555 GLY A CA 1
ATOM 4124 C C . GLY A 1 555 ? 72.645 9.106 10.833 1.00 21.62 555 GLY A C 1
ATOM 4125 O O . GLY A 1 555 ? 71.956 9.944 11.392 1.00 21.62 555 GLY A O 1
ATOM 4126 N N . ARG A 1 556 ? 73.216 8.051 11.452 1.00 23.62 556 ARG A N 1
ATOM 4127 C CA . ARG A 1 556 ? 73.236 7.740 12.913 1.00 23.62 556 ARG A CA 1
ATOM 4128 C C . ARG A 1 556 ? 71.839 7.471 13.533 1.00 23.62 556 ARG A C 1
ATOM 4130 O O . ARG A 1 556 ? 70.991 8.344 13.527 1.00 23.62 556 ARG A O 1
ATOM 4137 N N . LEU A 1 557 ? 71.440 6.285 14.020 1.00 23.02 557 LEU A N 1
ATOM 4138 C CA . LEU A 1 557 ? 72.070 5.194 14.806 1.00 23.02 557 LEU A CA 1
ATOM 4139 C C . LEU A 1 557 ? 72.649 5.621 16.171 1.00 23.02 557 LEU A C 1
ATOM 4141 O O . LEU A 1 557 ? 73.389 6.603 16.188 1.00 23.02 557 LEU A O 1
ATOM 4145 N N . PRO A 1 558 ? 72.463 4.840 17.268 1.00 32.22 558 PRO A N 1
ATOM 4146 C CA . PRO A 1 558 ? 71.607 3.649 17.481 1.00 32.22 558 PRO A CA 1
ATOM 4147 C C . PRO A 1 558 ? 70.482 3.880 18.536 1.00 32.22 558 PRO A C 1
ATOM 4149 O O . PRO A 1 558 ? 70.519 4.857 19.271 1.00 32.22 558 PRO A O 1
ATOM 4152 N N . GLY A 1 559 ? 69.478 3.007 18.701 1.00 24.72 559 GLY A N 1
ATOM 4153 C CA . GLY A 1 559 ? 69.137 1.810 17.920 1.00 24.72 559 GLY A CA 1
ATOM 4154 C C . GLY A 1 559 ? 68.092 0.889 18.589 1.00 24.72 559 GLY A C 1
ATOM 4155 O O . GLY A 1 559 ? 67.643 1.146 19.700 1.00 24.72 559 GLY A O 1
ATOM 4156 N N . LEU A 1 560 ? 67.801 -0.226 17.901 1.00 23.11 560 LEU A N 1
ATOM 4157 C CA . LEU A 1 560 ? 66.969 -1.384 18.291 1.00 23.11 560 LEU A CA 1
ATOM 4158 C C . LEU A 1 560 ? 65.430 -1.225 18.353 1.00 23.11 560 LEU A C 1
ATOM 4160 O O . LEU A 1 560 ? 64.865 -0.138 18.378 1.00 23.11 560 LEU A O 1
ATOM 4164 N N . ARG A 1 561 ? 64.770 -2.388 18.233 1.00 21.52 561 ARG A N 1
ATOM 4165 C CA . ARG A 1 561 ? 63.341 -2.636 17.950 1.00 21.52 561 ARG A CA 1
ATOM 4166 C C . ARG A 1 561 ? 62.786 -3.681 18.956 1.00 21.52 561 ARG A C 1
ATOM 4168 O O . ARG A 1 561 ? 63.577 -4.203 19.742 1.00 21.52 561 ARG A O 1
ATOM 4175 N N . PRO A 1 562 ? 61.471 -3.982 18.988 1.00 53.00 562 PRO A N 1
ATOM 4176 C CA . PRO A 1 562 ? 60.862 -4.742 20.087 1.00 53.00 562 PRO A CA 1
ATOM 4177 C C . PRO A 1 562 ? 61.142 -6.252 20.046 1.00 53.00 562 PRO A C 1
ATOM 4179 O O . PRO A 1 562 ? 61.400 -6.823 18.987 1.00 53.00 562 PRO A O 1
ATOM 4182 N N . ALA A 1 563 ? 60.982 -6.904 21.201 1.00 22.34 563 ALA A N 1
ATOM 4183 C CA . ALA A 1 563 ? 60.880 -8.355 21.351 1.00 22.34 563 ALA A CA 1
ATOM 4184 C C . ALA A 1 563 ? 59.874 -8.699 22.469 1.00 22.34 563 ALA A C 1
ATOM 4186 O O . ALA A 1 563 ? 59.730 -7.944 23.431 1.00 22.34 563 ALA A O 1
ATOM 4187 N N . ALA A 1 564 ? 59.162 -9.819 22.328 1.00 28.66 564 ALA A N 1
ATOM 4188 C CA . ALA A 1 564 ? 58.124 -10.250 23.265 1.00 28.66 564 ALA A CA 1
ATOM 4189 C C . ALA A 1 564 ? 58.696 -10.899 24.538 1.00 28.66 564 ALA A C 1
ATOM 4191 O O . ALA A 1 564 ? 59.793 -11.454 24.512 1.00 28.66 564 ALA A O 1
ATOM 4192 N N . TRP A 1 565 ? 57.904 -10.915 25.616 1.00 23.44 565 TRP A N 1
ATOM 4193 C CA . TRP A 1 565 ? 58.093 -11.822 26.754 1.00 23.44 565 TRP A CA 1
ATOM 4194 C C . TRP A 1 565 ? 56.793 -12.548 27.115 1.00 23.44 565 TRP A C 1
ATOM 4196 O O . TRP A 1 565 ? 55.691 -12.067 26.857 1.00 23.44 565 TRP A O 1
ATOM 4206 N N . THR A 1 566 ? 56.957 -13.759 27.641 1.00 23.00 566 THR A N 1
ATOM 4207 C CA . THR A 1 566 ? 55.926 -14.795 27.786 1.00 23.00 566 THR A CA 1
ATOM 4208 C C . THR A 1 566 ? 55.139 -14.723 29.097 1.00 23.00 566 THR A C 1
ATOM 4210 O O . THR A 1 566 ? 55.438 -13.937 29.991 1.00 23.00 566 THR A O 1
ATOM 4213 N N . LEU A 1 567 ? 54.158 -15.626 29.222 1.00 27.31 567 LEU A N 1
ATOM 4214 C CA . LEU A 1 567 ? 53.437 -15.954 30.452 1.00 27.31 567 LEU A CA 1
ATOM 4215 C C . LEU A 1 567 ? 54.345 -16.023 31.695 1.00 27.31 567 LEU A C 1
ATOM 4217 O O . LEU A 1 567 ? 55.349 -16.734 31.682 1.00 27.31 567 LEU A O 1
ATOM 4221 N N . ALA A 1 568 ? 53.860 -15.475 32.811 1.00 23.30 568 ALA A N 1
ATOM 4222 C CA . ALA A 1 568 ? 53.880 -16.148 34.114 1.00 23.30 568 ALA A CA 1
ATOM 4223 C C . ALA A 1 568 ? 52.826 -15.528 35.050 1.00 23.30 568 ALA A C 1
ATOM 4225 O O . ALA A 1 568 ? 52.629 -14.315 35.059 1.00 23.30 568 ALA A O 1
ATOM 4226 N N . ALA A 1 569 ? 52.152 -16.351 35.856 1.00 29.73 569 ALA A N 1
ATOM 4227 C CA . ALA A 1 569 ? 51.200 -15.884 36.864 1.00 29.73 569 ALA A CA 1
ATOM 4228 C C . ALA A 1 569 ? 51.876 -15.693 38.232 1.00 29.73 569 ALA A C 1
ATOM 4230 O O . ALA A 1 569 ? 52.716 -16.504 38.625 1.00 29.73 569 ALA A O 1
ATOM 4231 N N . VAL A 1 570 ? 51.430 -14.703 39.013 1.00 24.62 570 VAL A N 1
ATOM 4232 C CA . VAL A 1 570 ? 51.741 -14.595 40.451 1.00 24.62 570 VAL A CA 1
ATOM 4233 C C . VAL A 1 570 ? 50.443 -14.538 41.262 1.00 24.62 570 VAL A C 1
ATOM 4235 O O . VAL A 1 570 ? 49.428 -13.995 40.832 1.00 24.62 570 VAL A O 1
ATOM 4238 N N . ARG A 1 571 ? 50.455 -15.197 42.424 1.00 23.23 571 ARG A N 1
ATOM 4239 C CA . ARG A 1 571 ? 49.280 -15.488 43.256 1.00 23.23 571 ARG A CA 1
ATOM 4240 C C . ARG A 1 571 ? 48.879 -14.320 44.170 1.00 23.23 571 ARG A C 1
ATOM 4242 O O . ARG A 1 571 ? 49.745 -13.675 44.740 1.00 23.23 571 ARG A O 1
ATOM 4249 N N . ARG A 1 572 ? 47.567 -14.240 44.438 1.00 27.53 572 ARG A N 1
ATOM 4250 C CA . ARG A 1 572 ? 46.904 -13.892 45.722 1.00 27.53 572 ARG A CA 1
ATOM 4251 C C . ARG A 1 572 ? 47.525 -12.788 46.606 1.00 27.53 572 ARG A C 1
ATOM 4253 O O . ARG A 1 572 ? 48.500 -13.041 47.306 1.00 27.53 572 ARG A O 1
ATOM 4260 N N . ALA A 1 573 ? 46.759 -11.718 46.830 1.00 23.56 573 ALA A N 1
ATOM 4261 C CA . ALA A 1 573 ? 46.704 -11.041 48.132 1.00 23.56 573 ALA A CA 1
ATOM 4262 C C . ALA A 1 573 ? 45.305 -10.449 48.400 1.00 23.56 573 ALA A C 1
ATOM 4264 O O . ALA A 1 573 ? 44.733 -9.803 47.527 1.00 23.56 573 ALA A O 1
ATOM 4265 N N . ALA A 1 574 ? 44.763 -10.686 49.599 1.00 25.66 574 ALA A N 1
ATOM 4266 C CA . ALA A 1 574 ? 43.579 -10.043 50.191 1.00 25.66 574 ALA A CA 1
ATOM 4267 C C . ALA A 1 574 ? 43.490 -10.445 51.683 1.00 25.66 574 ALA A C 1
ATOM 4269 O O . ALA A 1 574 ? 43.993 -11.525 52.013 1.00 25.66 574 ALA A O 1
ATOM 4270 N N . PRO A 1 575 ? 42.801 -9.699 52.577 1.00 52.16 575 PRO A N 1
ATOM 4271 C CA . PRO A 1 575 ? 42.278 -8.326 52.492 1.00 52.16 575 PRO A CA 1
ATOM 4272 C C . PRO A 1 575 ? 43.133 -7.367 53.376 1.00 52.16 575 PRO A C 1
ATOM 4274 O O . PRO A 1 575 ? 44.315 -7.663 53.559 1.00 52.16 575 PRO A O 1
ATOM 4277 N N . PRO A 1 576 ? 42.618 -6.228 53.908 1.00 35.94 576 PRO A N 1
ATOM 4278 C CA . PRO A 1 576 ? 41.898 -6.275 55.198 1.00 35.94 576 PRO A CA 1
ATOM 4279 C C . PRO A 1 576 ? 40.751 -5.244 55.395 1.00 35.94 576 PRO A C 1
ATOM 4281 O O . PRO A 1 576 ? 40.545 -4.330 54.603 1.00 35.94 576 PRO A O 1
ATOM 4284 N N . LEU A 1 577 ? 40.021 -5.383 56.513 1.00 29.50 577 LEU A N 1
ATOM 4285 C CA . LEU A 1 577 ? 38.980 -4.470 57.025 1.00 29.50 577 LEU A CA 1
ATOM 4286 C C . LEU A 1 577 ? 39.522 -3.566 58.153 1.00 29.50 577 LEU A C 1
ATOM 4288 O O . LEU A 1 577 ? 40.076 -4.108 59.106 1.00 29.50 577 LEU A O 1
ATOM 4292 N N . VAL A 1 578 ? 39.235 -2.251 58.153 1.00 25.52 578 VAL A N 1
ATOM 4293 C CA . VAL A 1 578 ? 39.222 -1.378 59.362 1.00 25.52 578 VAL A CA 1
ATOM 4294 C C . VAL A 1 578 ? 38.094 -0.324 59.250 1.00 25.52 578 VAL A C 1
ATOM 4296 O O . VAL A 1 578 ? 37.600 -0.040 58.163 1.00 25.52 578 VAL A O 1
ATOM 4299 N N . ALA A 1 579 ? 37.614 0.201 60.384 1.00 24.23 579 ALA A N 1
ATOM 4300 C CA . ALA A 1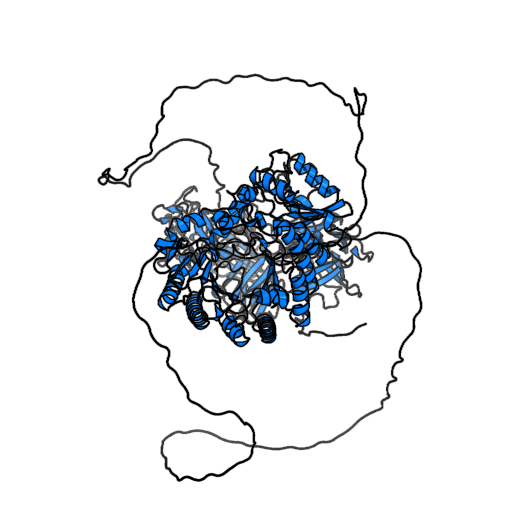 579 ? 36.293 0.818 60.548 1.00 24.23 579 ALA A CA 1
ATOM 4301 C C . ALA A 1 579 ? 36.240 2.361 60.718 1.00 24.23 579 ALA A C 1
ATOM 4303 O O . ALA A 1 579 ? 37.154 2.965 61.261 1.00 24.23 579 ALA A O 1
ATOM 4304 N N . ARG A 1 580 ? 35.052 2.928 60.416 1.00 27.28 580 ARG A N 1
ATOM 4305 C CA . ARG A 1 580 ? 34.334 4.051 61.092 1.00 27.28 580 ARG A CA 1
ATOM 4306 C C . ARG A 1 580 ? 35.100 5.325 61.531 1.00 27.28 580 ARG A C 1
ATOM 4308 O O . ARG A 1 580 ? 35.855 5.266 62.497 1.00 27.28 580 ARG A O 1
ATOM 4315 N N . ARG A 1 581 ? 34.556 6.505 61.159 1.00 25.03 581 ARG A N 1
ATOM 4316 C CA . ARG A 1 581 ? 33.957 7.489 62.117 1.00 25.03 581 ARG A CA 1
ATOM 4317 C C . ARG A 1 581 ? 33.129 8.606 61.435 1.00 25.03 581 ARG A C 1
ATOM 4319 O O . ARG A 1 581 ? 32.982 8.604 60.222 1.00 25.03 581 ARG A O 1
ATOM 4326 N N . ARG A 1 582 ? 32.499 9.472 62.251 1.00 22.92 582 ARG A N 1
ATOM 4327 C CA . ARG A 1 582 ? 31.564 10.570 61.884 1.00 22.92 582 ARG A CA 1
ATOM 4328 C C . ARG A 1 582 ? 32.241 11.961 61.905 1.00 22.92 582 ARG A C 1
ATOM 4330 O O . ARG A 1 582 ? 33.259 12.087 62.582 1.00 22.92 582 ARG A O 1
ATOM 4337 N N . PRO A 1 583 ? 31.542 13.020 61.444 1.00 30.50 583 PRO A N 1
ATOM 4338 C CA . PRO A 1 583 ? 31.497 14.343 62.093 1.00 30.50 583 PRO A CA 1
ATOM 4339 C C . PRO A 1 583 ? 30.184 14.599 62.894 1.00 30.50 583 PRO A C 1
ATOM 4341 O O . PRO A 1 583 ? 29.229 13.826 62.797 1.00 30.50 583 PRO A O 1
ATOM 4344 N N . ALA A 1 584 ? 30.145 15.640 63.745 1.00 30.61 584 ALA A N 1
ATOM 4345 C CA . ALA A 1 584 ? 29.067 15.939 64.721 1.00 30.61 584 ALA A CA 1
ATOM 4346 C C . ALA A 1 584 ? 29.229 17.359 65.342 1.00 30.61 584 ALA A C 1
ATOM 4348 O O . ALA A 1 584 ? 30.350 17.852 65.349 1.00 30.61 584 ALA A O 1
ATOM 4349 N N . SER A 1 585 ? 28.249 18.048 65.964 1.00 34.31 585 SER A N 1
ATOM 4350 C CA . SER A 1 585 ? 26.762 17.971 65.977 1.00 34.31 585 SER A CA 1
ATOM 4351 C C . SER A 1 585 ? 26.162 19.135 66.813 1.00 34.31 585 SER A C 1
ATOM 4353 O O . SER A 1 585 ? 26.674 19.398 67.902 1.00 34.31 585 SER A O 1
ATOM 4355 N N . GLY A 1 586 ? 25.060 19.775 66.386 1.00 24.92 586 GLY A N 1
ATOM 4356 C CA . GLY A 1 586 ? 24.394 20.887 67.108 1.00 24.92 586 GLY A CA 1
ATOM 4357 C C . GLY A 1 586 ? 23.290 20.481 68.112 1.00 24.92 586 GLY A C 1
ATOM 4358 O O . GLY A 1 586 ? 22.729 19.392 68.018 1.00 24.92 586 GLY A O 1
ATOM 4359 N N . ARG A 1 587 ? 22.976 21.362 69.081 1.00 30.42 587 ARG A N 1
ATOM 4360 C CA . ARG A 1 587 ? 21.867 21.257 70.077 1.00 30.42 587 ARG A CA 1
ATOM 4361 C C . ARG A 1 587 ? 20.698 22.183 69.644 1.00 30.42 587 ARG A C 1
ATOM 4363 O O . ARG A 1 587 ? 20.916 22.986 68.749 1.00 30.42 587 ARG A O 1
ATOM 4370 N N . ALA A 1 588 ? 19.466 22.175 70.174 1.00 26.28 588 ALA A N 1
ATOM 4371 C CA . ALA A 1 588 ? 18.873 21.795 71.477 1.00 26.28 588 ALA A CA 1
ATOM 4372 C C . ALA A 1 588 ? 17.331 21.561 71.301 1.00 26.28 588 ALA A C 1
ATOM 4374 O O . ALA A 1 588 ? 16.857 21.668 70.179 1.00 26.28 588 ALA A O 1
ATOM 4375 N N . ALA A 1 589 ? 16.452 21.368 72.305 1.00 28.64 589 ALA A N 1
ATOM 4376 C CA . ALA A 1 589 ? 16.413 20.466 73.476 1.00 28.64 589 ALA A CA 1
ATOM 4377 C C . ALA A 1 589 ? 14.974 20.442 74.085 1.00 28.64 589 ALA A C 1
ATOM 4379 O O . ALA A 1 589 ? 14.268 21.439 73.971 1.00 28.64 589 ALA A O 1
ATOM 4380 N N . ARG A 1 590 ? 14.607 19.373 74.833 1.00 31.20 590 ARG A N 1
ATOM 4381 C CA . ARG A 1 590 ? 1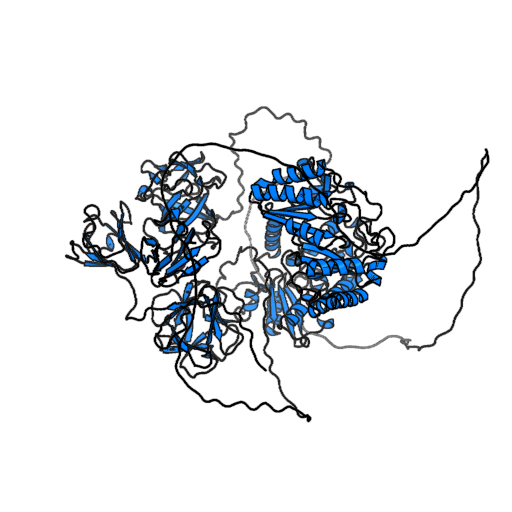3.300 19.139 75.536 1.00 31.20 590 ARG A CA 1
ATOM 4382 C C . ARG A 1 590 ? 12.099 18.862 74.581 1.00 31.20 590 ARG A C 1
ATOM 4384 O O . ARG A 1 590 ? 12.165 19.241 73.424 1.00 31.20 590 ARG A O 1
ATOM 4391 N N . THR A 1 591 ? 11.017 18.140 74.938 1.00 27.69 591 THR A N 1
ATOM 4392 C CA . THR A 1 591 ? 10.548 17.563 76.231 1.00 27.69 591 THR A CA 1
ATOM 4393 C C . THR A 1 591 ? 9.662 16.304 76.023 1.00 27.69 591 THR A C 1
ATOM 4395 O O . THR A 1 591 ? 9.023 16.224 74.987 1.00 27.69 591 THR A O 1
ATOM 4398 N N . LEU A 1 592 ? 9.570 15.409 77.034 1.00 25.08 592 LEU A N 1
ATOM 4399 C CA . LEU A 1 592 ? 8.716 14.187 77.192 1.00 25.08 592 LEU A CA 1
ATOM 4400 C C . LEU A 1 592 ? 8.695 13.132 76.040 1.00 25.08 592 LEU A C 1
ATOM 4402 O O . LEU A 1 592 ? 8.662 13.485 74.876 1.00 25.08 592 LEU A O 1
ATOM 4406 N N . ALA A 1 593 ? 8.708 11.796 76.196 1.00 24.48 593 ALA A N 1
ATOM 4407 C CA . ALA A 1 593 ? 8.659 10.790 77.283 1.00 24.48 593 ALA A CA 1
ATOM 4408 C C . ALA A 1 593 ? 7.387 9.902 77.299 1.00 24.48 593 ALA A C 1
ATOM 4410 O O . ALA A 1 593 ? 6.287 10.404 77.480 1.00 24.48 593 ALA A O 1
ATOM 4411 N N . ALA A 1 594 ? 7.606 8.570 77.273 1.00 25.64 594 ALA A N 1
ATOM 4412 C CA . ALA A 1 594 ? 6.644 7.472 77.528 1.00 25.64 594 ALA A CA 1
ATOM 4413 C C . ALA A 1 594 ? 5.504 7.262 76.486 1.00 25.64 594 ALA A C 1
ATOM 4415 O O . ALA A 1 594 ? 5.068 8.199 75.841 1.00 25.64 594 ALA A O 1
ATOM 4416 N N . ARG A 1 595 ? 4.967 6.046 76.255 1.00 26.94 595 ARG A N 1
ATOM 4417 C CA . ARG A 1 595 ? 5.366 4.670 76.657 1.00 26.94 595 ARG A CA 1
ATOM 4418 C C . ARG A 1 595 ? 4.747 3.629 75.698 1.00 26.94 595 ARG A C 1
ATOM 4420 O O . ARG A 1 595 ? 3.663 3.845 75.173 1.00 26.94 595 ARG A O 1
ATOM 4427 N N . ARG A 1 596 ? 5.366 2.445 75.569 1.00 31.59 596 ARG A N 1
ATOM 4428 C CA . ARG A 1 596 ? 4.693 1.233 75.049 1.00 31.59 596 ARG A CA 1
ATOM 4429 C C . ARG A 1 596 ? 3.832 0.581 76.143 1.00 31.59 596 ARG A C 1
ATOM 4431 O O . ARG A 1 596 ? 4.378 0.229 77.186 1.00 31.59 596 ARG A O 1
ATOM 4438 N N . LEU A 1 597 ? 2.573 0.271 75.838 1.00 25.39 597 LEU A N 1
ATOM 4439 C CA . LEU A 1 597 ? 1.862 -0.936 76.301 1.00 25.39 597 LEU A CA 1
ATOM 4440 C C . LEU A 1 597 ? 1.416 -1.696 75.023 1.00 25.39 597 LEU A C 1
ATOM 4442 O O . LEU A 1 597 ? 1.150 -1.053 74.016 1.00 25.39 597 LEU A O 1
ATOM 4446 N N . ALA A 1 598 ? 1.526 -3.024 74.874 1.00 24.69 598 ALA A N 1
ATOM 4447 C CA . ALA A 1 598 ? 1.029 -4.137 75.705 1.00 24.69 598 ALA A CA 1
ATOM 4448 C C . ALA A 1 598 ? -0.508 -4.282 75.617 1.00 24.69 598 ALA A C 1
ATOM 4450 O O . ALA A 1 598 ? -1.202 -3.283 75.698 1.00 24.69 598 ALA A O 1
ATOM 4451 N N . ARG A 1 599 ? -1.112 -5.477 75.505 1.00 29.31 599 ARG A N 1
ATOM 4452 C CA . ARG A 1 599 ? -0.630 -6.884 75.435 1.00 29.31 599 ARG A CA 1
ATOM 4453 C C . ARG A 1 599 ? -1.835 -7.771 75.033 1.00 29.31 599 ARG A C 1
ATOM 4455 O O . ARG A 1 599 ? -2.927 -7.428 75.448 1.00 29.31 599 ARG A O 1
ATOM 4462 N N . ARG A 1 600 ? -1.603 -8.945 74.409 1.00 31.14 600 ARG A N 1
ATOM 4463 C CA . ARG A 1 600 ? -2.426 -10.200 74.441 1.00 31.14 600 ARG A CA 1
ATOM 4464 C C . ARG A 1 600 ? -3.966 -10.069 74.286 1.00 31.14 600 ARG A C 1
ATOM 4466 O O . ARG A 1 600 ? -4.634 -9.493 75.129 1.00 31.14 600 ARG A O 1
ATOM 4473 N N . ARG A 1 601 ? -4.599 -10.802 73.365 1.00 30.53 601 ARG A N 1
ATOM 4474 C CA . ARG A 1 601 ? -4.934 -12.250 73.468 1.00 30.53 601 ARG A CA 1
ATOM 4475 C C . ARG A 1 601 ? -5.216 -12.797 72.043 1.00 30.53 601 ARG A C 1
ATOM 4477 O O . ARG A 1 601 ? -5.612 -12.021 71.189 1.00 30.53 601 ARG A O 1
ATOM 4484 N N . LEU A 1 602 ? -4.795 -14.012 71.653 1.00 28.47 602 LEU A N 1
ATOM 4485 C CA . LEU A 1 602 ? -5.349 -15.346 71.997 1.00 28.47 602 LEU A CA 1
ATOM 4486 C C . LEU A 1 602 ? -6.837 -15.486 71.579 1.00 28.47 602 LEU A C 1
ATOM 4488 O O . LEU A 1 602 ? -7.630 -14.656 72.001 1.00 28.47 602 LEU A O 1
ATOM 4492 N N . ALA A 1 603 ? -7.273 -16.515 70.832 1.00 28.14 603 ALA A N 1
ATOM 4493 C CA . ALA A 1 603 ? -6.546 -17.657 70.243 1.00 28.14 603 ALA A CA 1
ATOM 4494 C C . ALA A 1 603 ? -7.399 -18.434 69.201 1.00 28.14 603 ALA A C 1
ATOM 4496 O O . ALA A 1 603 ? -8.611 -18.288 69.230 1.00 28.14 603 ALA A O 1
ATOM 4497 N N . VAL A 1 604 ? -6.762 -19.356 68.446 1.00 28.36 604 VAL A N 1
ATOM 4498 C CA . VAL A 1 604 ? -7.298 -20.684 68.006 1.00 28.36 604 VAL A CA 1
ATOM 4499 C C . VAL A 1 604 ? -8.515 -20.731 67.037 1.00 28.36 604 VAL A C 1
ATOM 4501 O O . VAL A 1 604 ? -9.431 -19.938 67.145 1.00 28.36 604 VAL A O 1
ATOM 4504 N N . ALA A 1 605 ? -8.653 -21.687 66.100 1.00 26.69 605 ALA A N 1
ATOM 4505 C CA . ALA A 1 605 ? -7.667 -22.448 65.311 1.00 26.69 605 ALA A CA 1
ATOM 4506 C C . ALA A 1 605 ? -8.321 -23.137 64.080 1.00 26.69 605 ALA A C 1
ATOM 4508 O O . ALA A 1 605 ? -9.409 -23.686 64.175 1.00 26.69 605 ALA A O 1
ATOM 4509 N N . ARG A 1 606 ? -7.578 -23.174 62.963 1.00 27.45 606 ARG A N 1
ATOM 4510 C CA . ARG A 1 606 ? -7.355 -24.307 62.027 1.00 27.45 606 ARG A CA 1
ATOM 4511 C C . ARG A 1 606 ? -8.430 -25.402 61.751 1.00 27.45 606 ARG A C 1
ATOM 4513 O O . ARG A 1 606 ? -8.684 -26.250 62.595 1.00 27.45 606 ARG A O 1
ATOM 4520 N N . CYS A 1 607 ? -8.629 -25.602 60.435 1.00 22.88 607 CYS A N 1
ATOM 4521 C CA . CYS A 1 607 ? -8.501 -26.884 59.692 1.00 22.88 607 CYS A CA 1
ATOM 4522 C C . CYS A 1 607 ? -9.667 -27.901 59.609 1.00 22.88 607 CYS A C 1
ATOM 4524 O O . CYS A 1 607 ? -10.674 -27.816 60.293 1.00 22.88 607 CYS A O 1
ATOM 4526 N N . ALA A 1 608 ? -9.404 -28.902 58.746 1.00 24.75 608 ALA A N 1
ATOM 4527 C CA . ALA A 1 608 ? -10.081 -30.187 58.515 1.00 24.75 608 ALA A CA 1
ATOM 4528 C C . ALA A 1 608 ? -11.256 -30.198 57.513 1.00 24.75 608 ALA A C 1
ATOM 4530 O O . ALA A 1 608 ? -12.423 -30.050 57.851 1.00 24.75 608 ALA A O 1
ATOM 4531 N N . ALA A 1 609 ? -10.911 -30.462 56.249 1.00 25.30 609 ALA A N 1
ATOM 4532 C CA . ALA A 1 609 ? -11.845 -30.762 55.165 1.00 25.30 609 ALA A CA 1
ATOM 4533 C C . ALA A 1 609 ? -12.227 -32.261 55.098 1.00 25.30 609 ALA A C 1
ATOM 4535 O O . ALA A 1 609 ? -11.571 -33.104 55.706 1.00 25.30 609 ALA A O 1
ATOM 4536 N N . ARG A 1 610 ? -13.183 -32.574 54.204 1.00 29.80 610 ARG A N 1
ATOM 4537 C CA . ARG A 1 610 ? -13.544 -33.903 53.650 1.00 29.80 610 ARG A CA 1
ATOM 4538 C C . ARG A 1 610 ? -14.285 -34.898 54.563 1.00 29.80 610 ARG A C 1
ATOM 4540 O O . ARG A 1 610 ? -13.666 -35.667 55.290 1.00 29.80 610 ARG A O 1
ATOM 4547 N N . ARG A 1 611 ? -15.588 -35.047 54.293 1.00 28.34 611 ARG A N 1
ATOM 4548 C CA . ARG A 1 611 ? -16.268 -36.270 53.782 1.00 28.34 611 ARG A CA 1
ATOM 4549 C C . ARG A 1 611 ? -17.732 -35.906 53.444 1.00 28.34 611 ARG A C 1
ATOM 4551 O O . ARG A 1 611 ? -18.252 -35.007 54.086 1.00 28.34 611 ARG A O 1
ATOM 4558 N N . LEU A 1 612 ? -18.514 -36.561 52.584 1.00 26.05 612 LEU A N 1
ATOM 4559 C CA . LEU A 1 612 ? -18.386 -37.229 51.274 1.00 26.05 612 LEU A CA 1
ATOM 4560 C C . LEU A 1 612 ? -19.781 -37.866 51.027 1.00 26.05 612 LEU A C 1
ATOM 4562 O O . LEU A 1 612 ? -20.179 -38.710 51.813 1.00 26.05 612 LEU A O 1
ATOM 4566 N N . ALA A 1 613 ? -20.501 -37.395 49.998 1.00 25.30 613 ALA A N 1
ATOM 4567 C CA . ALA A 1 613 ? -21.720 -37.911 49.325 1.00 25.30 613 ALA A CA 1
ATOM 4568 C C . ALA A 1 613 ? -22.723 -38.881 50.021 1.00 25.30 613 ALA A C 1
ATOM 4570 O O . ALA A 1 613 ? -22.336 -39.966 50.439 1.00 25.30 613 ALA A O 1
ATOM 4571 N N . ALA A 1 614 ? -24.042 -38.606 49.892 1.00 26.59 614 ALA A N 1
ATOM 4572 C CA . ALA A 1 614 ? -24.972 -39.370 49.013 1.00 26.59 614 ALA A CA 1
ATOM 4573 C C . ALA A 1 614 ? -26.484 -39.037 49.197 1.00 26.59 614 ALA A C 1
ATOM 4575 O O . ALA A 1 614 ? -26.946 -39.030 50.328 1.00 26.59 614 ALA A O 1
ATOM 4576 N N . ARG A 1 615 ? -27.238 -38.953 48.071 1.00 28.33 615 ARG A N 1
ATOM 4577 C CA . ARG A 1 615 ? -28.699 -39.248 47.877 1.00 28.33 615 ARG A CA 1
ATOM 4578 C C . ARG A 1 615 ? -29.761 -38.511 48.749 1.00 28.33 615 ARG A C 1
ATOM 4580 O O . ARG A 1 615 ? -29.440 -37.956 49.781 1.00 28.33 615 ARG A O 1
ATOM 4587 N N . MET A 1 616 ? -31.077 -38.554 48.467 1.00 27.17 616 MET A N 1
ATOM 4588 C CA . MET A 1 616 ? -31.892 -38.325 47.241 1.00 27.17 616 MET A CA 1
ATOM 4589 C C . MET A 1 616 ? -33.402 -38.355 47.632 1.00 27.17 616 MET A C 1
ATOM 4591 O O . MET A 1 616 ? -33.747 -39.135 48.509 1.00 27.17 616 MET A O 1
ATOM 4595 N N . LEU A 1 617 ? -34.280 -37.623 46.917 1.00 29.12 617 LEU A N 1
ATOM 4596 C CA . LEU A 1 617 ? -35.759 -37.802 46.805 1.00 29.12 617 LEU A CA 1
ATOM 4597 C C . LEU A 1 617 ? -36.692 -37.654 48.046 1.00 29.12 617 LEU A C 1
ATOM 4599 O O . LEU A 1 617 ? -36.712 -38.528 48.904 1.00 29.12 617 LEU A O 1
ATOM 4603 N N . ALA A 1 618 ? -37.610 -36.664 48.006 1.00 28.20 618 ALA A N 1
ATOM 4604 C CA . ALA A 1 618 ? -39.059 -36.774 48.333 1.00 28.20 618 ALA A CA 1
ATOM 4605 C C . ALA A 1 618 ? -39.828 -35.449 48.036 1.00 28.20 618 ALA A C 1
ATOM 4607 O O . ALA A 1 618 ? -39.235 -34.376 48.114 1.00 28.20 618 ALA A O 1
ATOM 4608 N N . GLY A 1 619 ? -41.131 -35.520 47.693 1.00 27.48 619 GLY A N 1
ATOM 4609 C CA . GLY A 1 619 ? -42.082 -34.376 47.586 1.00 27.48 619 GLY A CA 1
ATOM 4610 C C . GLY A 1 619 ? -42.948 -34.195 48.858 1.00 27.48 619 GLY A C 1
ATOM 4611 O O . GLY A 1 619 ? -42.585 -34.831 49.851 1.00 27.48 619 GLY A O 1
ATOM 4612 N N . PRO A 1 620 ? -44.084 -33.427 48.877 1.00 49.94 620 PRO A N 1
ATOM 4613 C CA . PRO A 1 620 ? -45.223 -33.664 47.947 1.00 49.94 620 PRO A CA 1
ATOM 4614 C C . PRO A 1 620 ? -46.264 -32.517 47.618 1.00 49.94 620 PRO A C 1
ATOM 4616 O O . PRO A 1 620 ? -46.510 -31.615 48.411 1.00 49.94 620 PRO A O 1
ATOM 4619 N N . THR A 1 621 ? -47.021 -32.703 46.511 1.00 31.55 621 THR A N 1
ATOM 4620 C CA . THR A 1 621 ? -48.483 -32.397 46.260 1.00 31.55 621 THR A CA 1
ATOM 4621 C C . THR A 1 621 ? -49.109 -30.973 46.093 1.00 31.55 621 THR A C 1
ATOM 4623 O O . THR A 1 621 ? -48.568 -29.965 46.524 1.00 31.55 621 THR A O 1
ATOM 4626 N N . LEU A 1 622 ? -50.290 -30.947 45.420 1.00 32.97 622 LEU A N 1
ATOM 4627 C CA . LEU A 1 622 ? -51.148 -29.825 44.920 1.00 32.97 622 LEU A CA 1
ATOM 4628 C C . LEU A 1 622 ? -52.587 -29.848 45.529 1.00 32.97 622 LEU A C 1
ATOM 4630 O O . LEU A 1 622 ? -52.885 -30.809 46.243 1.00 32.97 622 LEU A O 1
ATOM 4634 N N . PRO A 1 623 ? -53.485 -28.851 45.268 1.00 51.22 623 PRO A N 1
ATOM 4635 C CA . PRO A 1 623 ? -54.601 -28.969 44.262 1.00 51.22 623 PRO A CA 1
ATOM 4636 C C . PRO A 1 623 ? -54.922 -27.657 43.444 1.00 51.22 623 PRO A C 1
ATOM 4638 O O . PRO A 1 623 ? -54.690 -26.574 43.961 1.00 51.22 623 PRO A O 1
ATOM 4641 N N . VAL A 1 624 ? -55.278 -27.633 42.128 1.00 35.53 624 VAL A N 1
ATOM 4642 C CA . VAL A 1 624 ? -56.585 -27.896 41.404 1.00 35.53 624 VAL A CA 1
ATOM 4643 C C . VAL A 1 624 ? -57.690 -26.828 41.667 1.00 35.53 624 VAL A C 1
ATOM 4645 O O . VAL A 1 624 ? -57.984 -26.621 42.834 1.00 35.53 624 VAL A O 1
ATOM 4648 N N . SER A 1 625 ? -58.427 -26.158 40.736 1.00 35.59 625 SER A N 1
ATOM 4649 C CA . SER A 1 625 ? -58.521 -25.978 39.237 1.00 35.59 625 SER A CA 1
ATOM 4650 C C . SER A 1 625 ? -59.316 -24.646 38.925 1.00 35.59 625 SER A C 1
ATOM 4652 O O . SER A 1 625 ? -59.390 -23.846 39.850 1.00 35.59 625 SER A O 1
ATOM 4654 N N . GLY A 1 626 ? -59.922 -24.241 37.774 1.00 29.59 626 GLY A N 1
ATOM 4655 C CA . GLY A 1 626 ? -60.267 -24.809 36.439 1.00 29.59 626 GLY A CA 1
ATOM 4656 C C . GLY A 1 626 ? -61.255 -23.913 35.595 1.00 29.59 626 GLY A C 1
ATOM 4657 O O . GLY A 1 626 ? -61.549 -22.802 36.015 1.00 29.59 626 GLY A O 1
ATOM 4658 N N . ALA A 1 627 ? -61.806 -24.439 34.471 1.00 28.28 627 ALA A N 1
ATOM 4659 C CA . ALA A 1 627 ? -62.940 -23.973 33.592 1.00 28.28 627 ALA A CA 1
ATOM 4660 C C . ALA A 1 627 ? -62.764 -22.866 32.487 1.00 28.28 627 ALA A C 1
ATOM 4662 O O . ALA A 1 627 ? -62.253 -21.786 32.758 1.00 28.28 627 ALA A O 1
ATOM 4663 N N . VAL A 1 628 ? -63.253 -23.131 31.243 1.00 31.36 628 VAL A N 1
ATOM 4664 C CA . VAL A 1 628 ? -63.234 -22.247 30.023 1.00 31.36 628 VAL A CA 1
ATOM 4665 C C . VAL A 1 628 ? -64.352 -22.589 28.991 1.00 31.36 628 VAL A C 1
ATOM 4667 O O . VAL A 1 628 ? -64.470 -23.757 28.619 1.00 31.36 628 VAL A O 1
ATOM 4670 N N . PRO A 1 629 ? -65.150 -21.606 28.502 1.00 59.84 629 PRO A N 1
ATOM 4671 C CA . PRO A 1 629 ? -65.583 -21.467 27.074 1.00 59.84 629 PRO A CA 1
ATOM 4672 C C . PRO A 1 629 ? -65.712 -19.956 26.646 1.00 59.84 629 PRO A C 1
ATOM 4674 O O . PRO A 1 629 ? -65.247 -19.133 27.436 1.00 59.84 629 PRO A O 1
ATOM 4677 N N . PRO A 1 630 ? -66.347 -19.489 25.521 1.00 56.59 630 PRO A N 1
ATOM 4678 C CA . PRO A 1 630 ? -66.916 -20.108 24.296 1.00 56.59 630 PRO A CA 1
ATOM 4679 C C . PRO A 1 630 ? -66.407 -19.442 22.958 1.00 56.59 630 PRO A C 1
ATOM 4681 O O . PRO A 1 630 ? -65.301 -18.915 22.924 1.00 56.59 630 PRO A O 1
ATOM 4684 N N . MET A 1 631 ? -67.203 -19.445 21.862 1.00 35.00 631 MET A N 1
ATOM 4685 C CA . MET A 1 631 ? -67.007 -18.746 20.554 1.00 35.00 631 MET A CA 1
ATOM 4686 C C . MET A 1 631 ? -68.372 -18.386 19.888 1.00 35.00 631 MET A C 1
ATOM 4688 O O . MET A 1 631 ? -69.408 -18.638 20.509 1.00 35.00 631 MET A O 1
ATOM 4692 N N . PRO A 1 632 ? -68.415 -17.761 18.683 1.00 55.62 632 PRO A N 1
ATOM 4693 C CA . PRO A 1 632 ? -68.427 -18.490 17.383 1.00 55.62 632 PRO A CA 1
ATOM 4694 C C . PRO A 1 632 ? -67.345 -17.935 16.395 1.00 55.62 632 PRO A C 1
ATOM 4696 O O . PRO A 1 632 ? -66.514 -17.149 16.831 1.00 55.62 632 PRO A O 1
ATOM 4699 N N . ALA A 1 633 ? -67.206 -18.270 15.096 1.00 28.69 633 ALA A N 1
ATOM 4700 C CA . ALA A 1 633 ? -68.050 -18.984 14.114 1.00 28.69 633 ALA A CA 1
ATOM 4701 C C . ALA A 1 633 ? -67.210 -19.802 13.073 1.00 28.69 633 ALA A C 1
ATOM 4703 O O . ALA A 1 633 ? -66.287 -20.508 13.465 1.00 28.69 633 ALA A O 1
ATOM 4704 N N . GLY A 1 634 ? -67.544 -19.766 11.767 1.00 26.50 634 GLY A N 1
ATOM 4705 C CA . GLY A 1 634 ? -66.911 -20.531 10.665 1.00 26.50 634 GLY A CA 1
ATOM 4706 C C . GLY A 1 634 ? -67.818 -20.584 9.416 1.00 26.50 634 GLY A C 1
ATOM 4707 O O . GLY A 1 634 ? -68.635 -19.669 9.274 1.00 26.50 634 GLY A O 1
ATOM 4708 N N . PRO A 1 635 ? -67.788 -21.645 8.564 1.00 58.72 635 PRO A N 1
ATOM 4709 C CA . PRO A 1 635 ? -66.869 -22.803 8.449 1.00 58.72 635 PRO A CA 1
ATOM 4710 C C . PRO A 1 635 ? -65.904 -22.595 7.236 1.00 58.72 635 PRO A C 1
ATOM 4712 O O . PRO A 1 635 ? -65.603 -21.439 6.977 1.00 58.72 635 PRO A O 1
ATOM 4715 N N . MET A 1 636 ? -65.293 -23.507 6.447 1.00 30.84 636 MET A N 1
ATOM 4716 C CA . MET A 1 636 ? -65.267 -24.959 6.076 1.00 30.84 636 MET A CA 1
ATOM 4717 C C . MET A 1 636 ? -63.797 -25.295 5.638 1.00 30.84 636 MET A C 1
ATOM 4719 O O . MET A 1 636 ? -63.014 -24.355 5.572 1.00 30.84 636 MET A O 1
ATOM 4723 N N . ARG A 1 637 ? -63.261 -26.464 5.212 1.00 34.69 637 ARG A N 1
ATOM 4724 C CA . ARG A 1 637 ? -63.431 -27.960 5.154 1.00 34.69 637 ARG A CA 1
ATOM 4725 C C . ARG A 1 637 ? -62.064 -28.463 4.574 1.00 34.69 637 ARG A C 1
ATOM 4727 O O . ARG A 1 637 ? -61.459 -27.697 3.837 1.00 34.69 637 ARG A O 1
ATOM 4734 N N . ALA A 1 638 ? -61.494 -29.667 4.729 1.00 32.09 638 ALA A N 1
ATOM 4735 C CA . ALA A 1 638 ? -61.737 -30.917 5.482 1.00 32.09 638 ALA A CA 1
ATOM 4736 C C . ALA A 1 638 ? -60.354 -31.378 6.080 1.00 32.09 638 ALA A C 1
ATOM 4738 O O . ALA A 1 638 ? -59.574 -30.491 6.402 1.00 32.09 638 ALA A O 1
ATOM 4739 N N . GLY A 1 639 ? -59.906 -32.625 6.336 1.00 29.66 639 GLY A N 1
ATOM 4740 C CA . GLY A 1 639 ? -60.346 -34.016 6.080 1.00 29.66 639 GLY A CA 1
ATOM 4741 C C . GLY A 1 639 ? -59.707 -34.642 4.816 1.00 29.66 639 GLY A C 1
ATOM 4742 O O . GLY A 1 639 ? -59.810 -34.029 3.762 1.00 29.66 639 GLY A O 1
ATOM 4743 N N . TRP A 1 640 ? -59.068 -35.829 4.806 1.00 27.38 640 TRP A N 1
ATOM 4744 C CA . TRP A 1 640 ? -58.843 -36.870 5.841 1.00 27.38 640 TRP A CA 1
ATOM 4745 C C . TRP A 1 640 ? -57.552 -37.705 5.581 1.00 27.38 640 TRP A C 1
ATOM 4747 O O . TRP A 1 640 ? -56.995 -37.660 4.489 1.00 27.38 640 TRP A O 1
ATOM 4757 N N . THR A 1 641 ? -57.093 -38.473 6.584 1.00 32.59 641 THR A N 1
ATOM 4758 C CA . THR A 1 641 ? -55.890 -39.366 6.637 1.00 32.59 641 THR A CA 1
ATOM 4759 C C . THR A 1 641 ? -56.180 -40.536 7.639 1.00 32.59 641 THR A C 1
ATOM 4761 O O . THR A 1 641 ? -57.368 -40.669 7.954 1.00 32.59 641 THR A O 1
ATOM 4764 N N . PRO A 1 642 ? -55.254 -41.361 8.231 1.00 53.78 642 PRO A N 1
ATOM 4765 C CA . PRO A 1 642 ? -53.804 -41.643 8.006 1.00 53.78 642 PRO A CA 1
ATOM 4766 C C . PRO A 1 642 ? -53.316 -43.139 8.151 1.00 53.78 642 PRO A C 1
ATOM 4768 O O . PRO A 1 642 ? -53.850 -43.861 8.982 1.00 53.78 642 PRO A O 1
ATOM 4771 N N . VAL A 1 643 ? -52.162 -43.516 7.533 1.00 31.69 643 VAL A N 1
ATOM 4772 C CA . VAL A 1 643 ? -51.115 -44.494 8.044 1.00 31.69 643 VAL A CA 1
ATOM 4773 C C . VAL A 1 643 ? -51.511 -46.010 8.197 1.00 31.69 643 VAL A C 1
ATOM 4775 O O . VAL A 1 643 ? -52.700 -46.269 8.346 1.00 31.69 643 VAL A O 1
ATOM 4778 N N . PRO A 1 644 ? -50.627 -47.068 8.227 1.00 58.59 644 PRO A N 1
ATOM 4779 C CA . PRO A 1 644 ? -49.193 -47.320 7.864 1.00 58.59 644 PRO A CA 1
ATOM 4780 C C . PRO A 1 644 ? -49.109 -48.241 6.578 1.00 58.59 644 PRO A C 1
ATOM 4782 O O . PRO A 1 644 ? -49.853 -47.877 5.668 1.00 58.59 644 PRO A O 1
ATOM 4785 N N . PRO A 1 645 ? -48.376 -49.398 6.376 1.00 41.62 645 PRO A N 1
ATOM 4786 C CA . PRO A 1 645 ? -47.202 -50.086 6.992 1.00 41.62 645 PRO A CA 1
ATOM 4787 C C . PRO A 1 645 ? -46.147 -50.684 5.971 1.00 41.62 645 PRO A C 1
ATOM 4789 O O . PRO A 1 645 ? -45.886 -50.094 4.930 1.00 41.62 645 PRO A O 1
ATOM 4792 N N . MET A 1 646 ? -45.519 -51.844 6.279 1.00 34.00 646 MET A N 1
ATOM 4793 C CA . MET A 1 646 ? -44.575 -52.704 5.489 1.00 34.00 646 MET A CA 1
ATOM 4794 C C . MET A 1 646 ? -45.106 -54.174 5.454 1.00 34.00 646 MET A C 1
ATOM 4796 O O . MET A 1 646 ? -45.883 -54.456 6.374 1.00 34.00 646 MET A O 1
ATOM 4800 N N . PRO A 1 647 ? -44.731 -55.133 4.536 1.00 40.53 647 PRO A N 1
ATOM 4801 C CA . PRO A 1 647 ? -43.335 -55.600 4.267 1.00 40.53 647 PRO A CA 1
ATOM 4802 C C . PRO A 1 647 ? -42.995 -56.348 2.910 1.00 40.53 647 PRO A C 1
ATOM 4804 O O . PRO A 1 647 ? -43.848 -56.568 2.060 1.00 40.53 647 PRO A O 1
ATOM 4807 N N . ALA A 1 648 ? -41.756 -56.887 2.816 1.00 24.88 648 ALA A N 1
ATOM 4808 C CA . ALA A 1 648 ? -41.327 -58.153 2.138 1.00 24.88 648 ALA A CA 1
ATOM 4809 C C . ALA A 1 648 ? -40.973 -58.238 0.609 1.00 24.88 648 ALA A C 1
ATOM 4811 O O . ALA A 1 648 ? -40.978 -57.250 -0.115 1.00 24.88 648 ALA A O 1
ATOM 4812 N N . ARG A 1 649 ? -40.497 -59.435 0.178 1.00 29.75 649 ARG A N 1
ATOM 4813 C CA . ARG A 1 649 ? -39.607 -59.778 -0.982 1.00 29.75 649 ARG A CA 1
ATOM 4814 C C . ARG A 1 649 ? -40.121 -61.014 -1.776 1.00 29.75 649 ARG A C 1
ATOM 4816 O O . ARG A 1 649 ? -40.836 -61.812 -1.173 1.00 29.75 649 ARG A O 1
ATOM 4823 N N . PRO A 1 650 ? -39.735 -61.232 -3.058 1.00 39.00 650 PRO A N 1
ATOM 4824 C CA . PRO A 1 650 ? -38.671 -62.208 -3.450 1.00 39.00 650 PRO A CA 1
ATOM 4825 C C . PRO A 1 650 ? -37.732 -61.656 -4.572 1.00 39.00 650 PRO A C 1
ATOM 4827 O O . PRO A 1 650 ? -38.055 -60.645 -5.178 1.00 39.00 650 PRO A O 1
ATOM 4830 N N . MET A 1 651 ? -36.466 -62.065 -4.795 1.00 27.38 651 MET A N 1
ATOM 4831 C CA . MET A 1 651 ? -35.857 -63.364 -5.198 1.00 27.38 651 MET A CA 1
ATOM 4832 C C . MET A 1 651 ? -36.313 -63.908 -6.568 1.00 27.38 651 MET A C 1
ATOM 4834 O O . MET A 1 651 ? -37.505 -63.908 -6.837 1.00 27.38 651 MET A O 1
ATOM 4838 N N . SER A 1 652 ? -35.444 -64.441 -7.442 1.00 28.89 652 SER A N 1
ATOM 4839 C CA . SER A 1 652 ? -33.955 -64.497 -7.542 1.00 28.89 652 SER A CA 1
ATOM 4840 C C . SER A 1 652 ? -33.583 -64.871 -9.008 1.00 28.89 652 SER A C 1
ATOM 4842 O O . SER A 1 652 ? -34.493 -65.025 -9.814 1.00 28.89 652 SER A O 1
ATOM 4844 N N . ALA A 1 653 ? -32.342 -65.011 -9.503 1.00 27.05 653 ALA A N 1
ATOM 4845 C CA . ALA A 1 653 ? -30.960 -65.044 -8.975 1.00 27.05 653 ALA A CA 1
ATOM 4846 C C . ALA A 1 653 ? -30.018 -64.340 -10.014 1.00 27.05 653 ALA A C 1
ATOM 4848 O O . ALA A 1 653 ? -30.538 -63.616 -10.853 1.00 27.05 653 ALA A O 1
ATOM 4849 N N . ALA A 1 654 ? -28.678 -64.429 -10.087 1.00 25.72 654 ALA A N 1
ATOM 4850 C CA . ALA A 1 654 ? -27.600 -65.182 -9.409 1.00 25.72 654 ALA A CA 1
ATOM 4851 C C . ALA A 1 654 ? -26.349 -64.242 -9.286 1.00 25.72 654 ALA A C 1
ATOM 4853 O O . ALA A 1 654 ? -26.573 -63.051 -9.098 1.00 25.72 654 ALA A O 1
ATOM 4854 N N . SER A 1 655 ? -25.044 -64.577 -9.321 1.00 25.66 655 SER A N 1
ATOM 4855 C CA . SER A 1 655 ? -24.218 -65.805 -9.462 1.00 25.66 655 SER A CA 1
ATOM 4856 C C . SER A 1 655 ? -22.803 -65.570 -8.854 1.00 25.66 655 SER A C 1
ATOM 4858 O O . SER A 1 655 ? -22.550 -64.531 -8.248 1.00 25.66 655 SER A O 1
ATOM 4860 N N . THR A 1 656 ? -21.863 -66.516 -9.009 1.00 23.98 656 THR A N 1
ATOM 4861 C CA . THR A 1 656 ? -20.474 -66.493 -8.468 1.00 23.98 656 THR A CA 1
ATOM 4862 C C . THR A 1 656 ? -19.501 -67.210 -9.446 1.00 23.98 656 THR A C 1
ATOM 4864 O O . THR A 1 656 ? -20.027 -67.812 -10.385 1.00 23.98 656 THR A O 1
ATOM 4867 N N . PRO A 1 657 ? -18.139 -67.172 -9.331 1.00 39.41 657 PRO A N 1
ATOM 4868 C CA . PRO A 1 657 ? -17.314 -67.238 -8.106 1.00 39.41 657 PRO A CA 1
ATOM 4869 C C . PRO A 1 657 ? -16.149 -66.220 -7.996 1.00 39.41 657 PRO A C 1
ATOM 4871 O O . PRO A 1 657 ? -15.962 -65.353 -8.840 1.00 39.41 657 PRO A O 1
ATOM 4874 N N . ALA A 1 658 ? -15.357 -66.338 -6.921 1.00 24.98 658 ALA A N 1
ATOM 4875 C CA . ALA A 1 658 ? -14.260 -65.433 -6.551 1.00 24.98 658 ALA A CA 1
ATOM 4876 C C . ALA A 1 658 ? -12.933 -66.176 -6.281 1.00 24.98 658 ALA A C 1
ATOM 4878 O O . ALA A 1 658 ? -12.934 -67.387 -6.052 1.00 24.98 658 ALA A O 1
ATOM 4879 N N . ARG A 1 659 ? -11.810 -65.442 -6.183 1.00 26.86 659 ARG A N 1
ATOM 4880 C CA . ARG A 1 659 ? -10.602 -65.878 -5.446 1.00 26.86 659 ARG A CA 1
ATOM 4881 C C . ARG A 1 659 ? -9.787 -64.697 -4.890 1.00 26.86 659 ARG A C 1
ATOM 4883 O O . ARG A 1 659 ? -10.085 -63.545 -5.183 1.00 26.86 659 ARG A O 1
ATOM 4890 N N . ARG A 1 660 ? -8.839 -64.997 -3.990 1.00 26.34 660 ARG A N 1
ATOM 4891 C CA . ARG A 1 660 ? -8.147 -64.044 -3.093 1.00 26.34 660 ARG A CA 1
ATOM 4892 C C . ARG A 1 660 ? -6.717 -63.678 -3.536 1.00 26.34 660 ARG A C 1
ATOM 4894 O O . ARG A 1 660 ? -6.122 -64.350 -4.370 1.00 26.34 660 ARG A O 1
ATOM 4901 N N . MET A 1 661 ? -6.209 -62.632 -2.881 1.00 28.36 661 MET A N 1
ATOM 4902 C CA . MET A 1 661 ? -4.848 -62.065 -2.878 1.00 28.36 661 MET A CA 1
ATOM 4903 C C . MET A 1 661 ? -3.713 -63.081 -2.615 1.00 28.36 661 MET A C 1
ATOM 4905 O O . MET A 1 661 ? -3.955 -64.136 -2.024 1.00 28.36 661 MET A O 1
ATOM 4909 N N . PRO A 1 662 ? -2.458 -62.658 -2.851 1.00 28.66 662 PRO A N 1
ATOM 4910 C CA . PRO A 1 662 ? -1.382 -62.794 -1.860 1.00 28.66 662 PRO A CA 1
ATOM 4911 C C . PRO A 1 662 ? -0.870 -61.430 -1.332 1.00 28.66 662 PRO A C 1
ATOM 4913 O O . PRO A 1 662 ? -1.276 -60.370 -1.805 1.00 28.66 662 PRO A O 1
ATOM 4916 N N . ALA A 1 663 ? 0.001 -61.469 -0.317 1.00 26.22 663 ALA A N 1
ATOM 4917 C CA . ALA A 1 663 ? 0.530 -60.318 0.435 1.00 26.22 663 ALA A CA 1
ATOM 4918 C C . ALA A 1 663 ? 2.045 -60.071 0.146 1.00 26.22 663 ALA A C 1
ATOM 4920 O O . ALA A 1 663 ? 2.643 -60.877 -0.570 1.00 26.22 663 ALA A O 1
ATOM 4921 N N . PRO A 1 664 ? 2.676 -58.980 0.642 1.00 36.91 664 PRO A N 1
ATOM 4922 C CA . PRO A 1 664 ? 4.006 -58.535 0.195 1.00 36.91 664 PRO A CA 1
ATOM 4923 C C . PRO A 1 664 ? 5.193 -59.064 1.039 1.00 36.91 664 PRO A C 1
ATOM 4925 O O . PRO A 1 664 ? 4.993 -59.477 2.182 1.00 36.91 664 PRO A O 1
ATOM 4928 N N . PRO A 1 665 ? 6.439 -58.981 0.522 1.00 29.09 665 PRO A N 1
ATOM 4929 C CA . PRO A 1 665 ? 7.677 -59.202 1.279 1.00 29.09 665 PRO A CA 1
ATOM 4930 C C . PRO A 1 665 ? 8.264 -57.914 1.906 1.00 29.09 665 PRO A C 1
ATOM 4932 O O . PRO A 1 665 ? 7.962 -56.797 1.485 1.00 29.09 665 PRO A O 1
ATOM 4935 N N . THR A 1 666 ? 9.139 -58.088 2.902 1.00 27.47 666 THR A N 1
ATOM 4936 C CA . THR A 1 666 ? 9.818 -57.050 3.716 1.00 27.47 666 THR A CA 1
ATOM 4937 C C . THR A 1 666 ? 11.337 -56.912 3.392 1.00 27.47 666 THR A C 1
ATOM 4939 O O . THR A 1 666 ? 11.831 -57.680 2.568 1.00 27.47 666 THR A O 1
ATOM 4942 N N . PRO A 1 667 ? 12.080 -55.906 3.931 1.00 44.25 667 PRO A N 1
ATOM 4943 C CA . PRO A 1 667 ? 13.284 -55.346 3.267 1.00 44.25 667 PRO A CA 1
ATOM 4944 C C . PRO A 1 667 ? 14.671 -55.628 3.923 1.00 44.25 667 PRO A C 1
ATOM 4946 O O . PRO A 1 667 ? 14.757 -56.329 4.928 1.00 44.25 667 PRO A O 1
ATOM 4949 N N . ALA A 1 668 ? 15.710 -54.935 3.397 1.00 23.55 668 ALA A N 1
ATOM 4950 C CA . ALA A 1 668 ? 17.125 -54.773 3.841 1.00 23.55 668 ALA A CA 1
ATOM 4951 C C . ALA A 1 668 ? 18.149 -55.867 3.412 1.00 23.55 668 ALA A C 1
ATOM 4953 O O . ALA A 1 668 ? 17.707 -56.947 3.025 1.00 23.55 668 ALA A O 1
ATOM 4954 N N . PRO A 1 669 ? 19.498 -55.639 3.477 1.00 30.39 669 PRO A N 1
ATOM 4955 C CA . PRO A 1 669 ? 20.262 -54.423 3.868 1.00 30.39 669 PRO A CA 1
ATOM 4956 C C . PRO A 1 669 ? 21.445 -53.964 2.938 1.00 30.39 669 PRO A C 1
ATOM 4958 O O . PRO A 1 669 ? 21.977 -54.739 2.158 1.00 30.39 669 PRO A O 1
ATOM 4961 N N . TRP A 1 670 ? 21.886 -52.699 3.112 1.00 22.98 670 TRP A N 1
ATOM 4962 C CA . TRP A 1 670 ? 23.254 -52.097 3.011 1.00 22.98 670 TRP A CA 1
ATOM 4963 C C . TRP A 1 670 ? 24.366 -52.619 2.051 1.00 22.98 670 TRP A C 1
ATOM 4965 O O . TRP A 1 670 ? 24.780 -53.769 2.155 1.00 22.98 670 TRP A O 1
ATOM 4975 N N . THR A 1 671 ? 25.054 -51.702 1.330 1.00 22.48 671 THR A N 1
ATOM 4976 C CA . THR A 1 671 ? 26.551 -51.602 1.249 1.00 22.48 671 THR A CA 1
ATOM 4977 C C . THR A 1 671 ? 27.058 -50.280 0.601 1.00 22.48 671 THR A C 1
ATOM 4979 O O . THR A 1 671 ? 26.253 -49.410 0.281 1.00 22.48 671 THR A O 1
ATOM 4982 N N . SER A 1 672 ? 28.386 -50.080 0.531 1.00 22.52 672 SER A N 1
ATOM 4983 C CA . SER A 1 672 ? 29.128 -48.795 0.504 1.00 22.52 672 SER A CA 1
ATOM 4984 C C . SER A 1 672 ? 29.574 -48.205 -0.859 1.00 22.52 672 SER A C 1
ATOM 4986 O O . SER A 1 672 ? 29.611 -48.889 -1.874 1.00 22.52 672 SER A O 1
ATOM 4988 N N . SER A 1 673 ? 30.008 -46.933 -0.807 1.00 22.56 673 SER A N 1
ATOM 4989 C CA . SER A 1 673 ? 30.765 -46.091 -1.777 1.00 22.56 673 SER A CA 1
ATOM 4990 C C . SER A 1 673 ? 32.152 -46.675 -2.197 1.00 22.56 673 SER A C 1
ATOM 4992 O O . SER A 1 673 ? 32.484 -47.738 -1.665 1.00 22.56 673 SER A O 1
ATOM 4994 N N . PRO A 1 674 ? 33.034 -46.012 -3.017 1.00 34.19 674 PRO A N 1
ATOM 4995 C CA . PRO A 1 674 ? 32.993 -44.635 -3.586 1.00 34.19 674 PRO A CA 1
ATOM 4996 C C . PRO A 1 674 ? 33.488 -44.428 -5.054 1.00 34.19 674 PRO A C 1
ATOM 4998 O O . PRO A 1 674 ? 34.135 -45.296 -5.633 1.00 34.19 674 PRO A O 1
ATOM 5001 N N . SER A 1 675 ? 33.294 -43.221 -5.627 1.00 22.48 675 SER A N 1
ATOM 5002 C CA . SER A 1 675 ? 34.272 -42.495 -6.494 1.00 22.48 675 SER A CA 1
ATOM 5003 C C . SER A 1 675 ? 33.763 -41.113 -6.980 1.00 22.48 675 SER A C 1
ATOM 5005 O O . SER A 1 675 ? 32.562 -40.866 -7.014 1.00 22.48 675 SER A O 1
ATOM 5007 N N . SER A 1 676 ? 34.707 -40.232 -7.345 1.00 23.25 676 SER A N 1
ATOM 5008 C CA . SER A 1 676 ? 34.582 -38.856 -7.900 1.00 23.25 676 SER A CA 1
ATOM 5009 C C . SER A 1 676 ? 35.733 -38.658 -8.935 1.00 23.25 676 SER A C 1
ATOM 5011 O O . SER A 1 676 ? 36.580 -39.558 -8.965 1.00 23.25 676 SER A O 1
ATOM 5013 N N . PRO A 1 677 ? 35.890 -37.551 -9.721 1.00 35.75 677 PRO A N 1
ATOM 5014 C CA . PRO A 1 677 ? 35.251 -36.218 -9.641 1.00 35.75 677 PRO A CA 1
ATOM 5015 C C . PRO A 1 677 ? 34.877 -35.550 -11.009 1.00 35.75 677 PRO A C 1
ATOM 5017 O O . PRO A 1 677 ? 34.875 -36.214 -12.039 1.00 35.75 677 PRO A O 1
ATOM 5020 N N . ALA A 1 678 ? 34.668 -34.214 -10.983 1.00 21.73 678 ALA A N 1
ATOM 5021 C CA . ALA A 1 678 ? 34.501 -33.241 -12.094 1.00 21.73 678 ALA A CA 1
ATOM 5022 C C . ALA A 1 678 ? 33.116 -33.186 -12.796 1.00 21.73 678 ALA A C 1
ATOM 5024 O O . ALA A 1 678 ? 32.489 -34.220 -12.994 1.00 21.73 678 ALA A O 1
ATOM 5025 N N . SER A 1 679 ? 32.579 -32.020 -13.206 1.00 23.53 679 SER A N 1
ATOM 5026 C CA . SER A 1 679 ? 32.927 -30.600 -12.919 1.00 23.53 679 SER A CA 1
ATOM 5027 C C . SER A 1 679 ? 31.744 -29.646 -13.226 1.00 23.53 679 SER A C 1
ATOM 5029 O O . SER A 1 679 ? 30.796 -30.048 -13.892 1.00 23.53 679 SER A O 1
ATOM 5031 N N . ASP A 1 680 ? 31.818 -28.401 -12.736 1.00 26.72 680 ASP A N 1
ATOM 5032 C CA . ASP A 1 680 ? 30.786 -27.340 -12.705 1.00 26.72 680 ASP A CA 1
ATOM 5033 C C . ASP A 1 680 ? 29.843 -27.120 -13.906 1.00 26.72 680 ASP A C 1
ATOM 5035 O O . ASP A 1 680 ? 30.280 -27.000 -15.049 1.00 26.72 680 ASP A O 1
ATOM 5039 N N . ALA A 1 681 ? 28.572 -26.836 -13.573 1.00 23.17 681 ALA A N 1
ATOM 5040 C CA . ALA A 1 681 ? 27.847 -25.619 -13.985 1.00 23.17 681 ALA A CA 1
ATOM 5041 C C . ALA A 1 681 ? 26.550 -25.452 -13.153 1.00 23.17 681 ALA A C 1
ATOM 5043 O O . ALA A 1 681 ? 25.672 -26.312 -13.203 1.00 23.17 681 ALA A O 1
ATOM 5044 N N . THR A 1 682 ? 26.380 -24.348 -12.409 1.00 25.89 682 THR A N 1
ATOM 5045 C CA . THR A 1 682 ? 25.155 -24.078 -11.616 1.00 25.89 682 THR A CA 1
ATOM 5046 C C . THR A 1 682 ? 24.428 -22.806 -12.056 1.00 25.89 682 THR A C 1
ATOM 5048 O O . THR A 1 682 ? 24.996 -21.715 -12.020 1.00 25.89 682 THR A O 1
ATOM 5051 N N . ALA A 1 683 ? 23.149 -22.941 -12.417 1.00 25.98 683 ALA A N 1
ATOM 5052 C CA . ALA A 1 683 ? 22.276 -21.827 -12.790 1.00 25.98 683 ALA A CA 1
ATOM 5053 C C . ALA A 1 683 ? 21.722 -21.079 -11.561 1.00 25.98 683 ALA A C 1
ATOM 5055 O O . ALA A 1 683 ? 21.417 -21.686 -10.533 1.00 25.98 683 ALA A O 1
ATOM 5056 N N . ARG A 1 684 ? 21.565 -19.754 -11.685 1.00 27.83 684 ARG A N 1
ATOM 5057 C CA . ARG A 1 684 ? 20.953 -18.891 -10.658 1.00 27.83 684 ARG A CA 1
ATOM 5058 C C . ARG A 1 684 ? 19.424 -18.960 -10.738 1.00 27.83 684 ARG A C 1
ATOM 5060 O O . ARG A 1 684 ? 18.873 -19.281 -11.786 1.00 27.83 684 ARG A O 1
ATOM 5067 N N . ARG A 1 685 ? 18.744 -18.590 -9.652 1.00 26.84 685 ARG A N 1
ATOM 5068 C CA . ARG A 1 685 ? 17.312 -18.251 -9.652 1.00 26.84 685 ARG A CA 1
ATOM 5069 C C . ARG A 1 685 ? 17.140 -16.785 -9.270 1.00 26.84 685 ARG A C 1
ATOM 5071 O O . ARG A 1 685 ? 17.938 -16.270 -8.492 1.00 26.84 685 ARG A O 1
ATOM 5078 N N . MET A 1 686 ? 16.076 -16.147 -9.746 1.00 26.38 686 MET A N 1
ATOM 5079 C CA . MET A 1 686 ? 15.489 -14.987 -9.068 1.00 26.38 686 MET A CA 1
ATOM 5080 C C . MET A 1 686 ? 14.282 -15.438 -8.236 1.00 26.38 686 MET A C 1
ATOM 5082 O O . MET A 1 686 ? 13.775 -16.548 -8.407 1.00 26.38 686 MET A O 1
ATOM 5086 N N . ALA A 1 687 ? 13.826 -14.590 -7.315 1.00 26.44 687 ALA A N 1
ATOM 5087 C CA . ALA A 1 687 ? 12.607 -14.823 -6.550 1.00 26.44 687 ALA A CA 1
ATOM 5088 C C . ALA A 1 687 ? 12.021 -13.495 -6.051 1.00 26.44 687 ALA A C 1
ATOM 5090 O O . ALA A 1 687 ? 12.757 -12.605 -5.623 1.00 26.44 687 ALA A O 1
ATOM 5091 N N . HIS A 1 688 ? 10.692 -13.387 -6.047 1.00 27.06 688 HIS A N 1
ATOM 5092 C CA . HIS A 1 688 ? 9.965 -12.210 -5.567 1.00 27.06 688 HIS A CA 1
ATOM 5093 C C . HIS A 1 688 ? 9.206 -12.496 -4.259 1.00 27.06 688 HIS A C 1
ATOM 5095 O O . HIS A 1 688 ? 8.706 -13.606 -4.073 1.00 27.06 688 HIS A O 1
ATOM 5101 N N . PRO A 1 689 ? 9.071 -11.506 -3.356 1.00 26.53 689 PRO A N 1
ATOM 5102 C CA . PRO A 1 689 ? 8.221 -11.601 -2.176 1.00 26.53 689 PRO A CA 1
ATOM 5103 C C . PRO A 1 689 ? 7.036 -10.621 -2.239 1.00 26.53 689 PRO A C 1
ATOM 5105 O O . PRO A 1 689 ? 7.218 -9.425 -2.460 1.00 26.53 689 PRO A O 1
ATOM 5108 N N . ALA A 1 690 ? 5.823 -11.101 -1.962 1.00 24.64 690 ALA A N 1
ATOM 5109 C CA . ALA A 1 690 ? 4.634 -10.249 -1.901 1.00 24.64 690 ALA A CA 1
ATOM 5110 C C . ALA A 1 690 ? 4.708 -9.189 -0.777 1.00 24.64 690 ALA A C 1
ATOM 5112 O O . ALA A 1 690 ? 5.318 -9.424 0.271 1.00 24.64 690 ALA A O 1
ATOM 5113 N N . GLY A 1 691 ? 4.021 -8.052 -0.967 1.00 25.78 691 GLY A N 1
ATOM 5114 C CA . GLY A 1 691 ? 3.728 -7.097 0.116 1.00 25.78 691 GLY A CA 1
ATOM 5115 C C . GLY A 1 691 ? 4.206 -5.648 -0.052 1.00 25.78 691 GLY A C 1
ATOM 5116 O O . GLY A 1 691 ? 4.382 -4.971 0.960 1.00 25.78 691 GLY A O 1
ATOM 5117 N N . VAL A 1 692 ? 4.408 -5.146 -1.276 1.00 23.55 692 VAL A N 1
ATOM 5118 C CA . VAL A 1 692 ? 4.687 -3.717 -1.530 1.00 23.55 692 VAL A CA 1
ATOM 5119 C C . VAL A 1 692 ? 3.674 -3.156 -2.526 1.00 23.55 692 VAL A C 1
ATOM 5121 O O . VAL A 1 692 ? 3.632 -3.593 -3.670 1.00 23.55 692 VAL A O 1
ATOM 5124 N N . SER A 1 693 ? 2.884 -2.165 -2.107 1.00 23.80 693 SER A N 1
ATOM 5125 C CA . SER A 1 693 ? 2.135 -1.320 -3.044 1.00 23.80 693 SER A CA 1
ATOM 5126 C C . SER A 1 693 ? 3.093 -0.338 -3.733 1.00 23.80 693 SER A C 1
ATOM 5128 O O . SER A 1 693 ? 3.953 0.237 -3.049 1.00 23.80 693 SER A O 1
ATOM 5130 N N . PRO A 1 694 ? 2.956 -0.087 -5.047 1.00 24.25 694 PRO A N 1
ATOM 5131 C CA . PRO A 1 694 ? 3.662 1.014 -5.691 1.00 24.25 694 PRO A CA 1
ATOM 5132 C C . PRO A 1 694 ? 3.210 2.356 -5.093 1.00 24.25 694 PRO A C 1
ATOM 5134 O O . PRO A 1 694 ? 2.116 2.473 -4.540 1.00 24.25 694 PRO A O 1
ATOM 5137 N N . LEU A 1 695 ? 4.053 3.382 -5.202 1.00 24.14 695 LEU A N 1
ATOM 5138 C CA . LEU A 1 695 ? 3.626 4.774 -5.050 1.00 24.14 695 LEU A CA 1
ATOM 5139 C C . LEU A 1 695 ? 4.416 5.667 -6.018 1.00 24.14 695 LEU A C 1
ATOM 5141 O O . LEU A 1 695 ? 5.475 5.255 -6.492 1.00 24.14 695 LEU A O 1
ATOM 5145 N N . PRO A 1 696 ? 3.876 6.856 -6.309 1.00 23.69 696 PRO A N 1
ATOM 5146 C CA . PRO A 1 696 ? 3.056 7.142 -7.474 1.00 23.69 696 PRO A CA 1
ATOM 5147 C C . PRO A 1 696 ? 3.882 7.381 -8.743 1.00 23.69 696 PRO A C 1
ATOM 5149 O O . PRO A 1 696 ? 5.030 7.821 -8.694 1.00 23.69 696 PRO A O 1
ATOM 5152 N N . GLU A 1 697 ? 3.250 7.169 -9.892 1.00 26.44 697 GLU A N 1
ATOM 5153 C CA . GLU A 1 697 ? 3.849 7.432 -11.196 1.00 26.44 697 GLU A CA 1
ATOM 5154 C C . GLU A 1 697 ? 3.783 8.921 -11.551 1.00 26.44 697 GLU A C 1
ATOM 5156 O O . GLU A 1 697 ? 2.756 9.437 -11.988 1.00 26.44 697 GLU A O 1
ATOM 5161 N N . THR A 1 698 ? 4.916 9.609 -11.430 1.00 25.00 698 THR A N 1
ATOM 5162 C CA . THR A 1 698 ? 5.180 10.836 -12.190 1.00 25.00 698 THR A CA 1
ATOM 5163 C C . THR A 1 698 ? 6.579 10.771 -12.791 1.00 25.00 698 THR A C 1
ATOM 5165 O O . THR A 1 698 ? 7.551 10.557 -12.071 1.00 25.00 698 THR A O 1
ATOM 5168 N N . ALA A 1 699 ? 6.665 11.024 -14.100 1.00 24.78 699 ALA A N 1
ATOM 5169 C CA . ALA A 1 699 ? 7.891 11.163 -14.892 1.00 24.78 699 ALA A CA 1
ATOM 5170 C C . ALA A 1 699 ? 8.740 9.897 -15.164 1.00 24.78 699 ALA A C 1
ATOM 5172 O O . ALA A 1 699 ? 9.937 9.869 -14.881 1.00 24.78 699 ALA A O 1
ATOM 5173 N N . THR A 1 700 ? 8.198 8.961 -15.948 1.00 23.03 700 THR A N 1
ATOM 5174 C CA . THR A 1 700 ? 8.959 8.410 -17.087 1.00 23.03 700 THR A CA 1
ATOM 5175 C C . THR A 1 700 ? 8.566 9.161 -18.362 1.00 23.03 700 THR A C 1
ATOM 5177 O O . THR A 1 700 ? 7.554 8.891 -19.005 1.00 23.03 700 THR A O 1
ATOM 5180 N N . ARG A 1 701 ? 9.380 10.157 -18.739 1.00 24.22 701 ARG A N 1
ATOM 5181 C CA . ARG A 1 701 ? 9.349 10.722 -20.101 1.00 24.22 701 ARG A CA 1
ATOM 5182 C C . ARG A 1 701 ? 9.659 9.601 -21.106 1.00 24.22 701 ARG A C 1
ATOM 5184 O O . ARG A 1 701 ? 10.364 8.655 -20.754 1.00 24.22 701 ARG A O 1
ATOM 5191 N N . ARG A 1 702 ? 9.238 9.754 -22.372 1.00 23.39 702 ARG A N 1
ATOM 5192 C CA . ARG A 1 702 ? 9.821 8.981 -23.490 1.00 23.39 702 ARG A CA 1
ATOM 5193 C C . ARG A 1 702 ? 11.346 9.002 -23.351 1.00 23.39 702 ARG A C 1
ATOM 5195 O O . ARG A 1 702 ? 11.895 10.097 -23.224 1.00 23.39 702 ARG A O 1
ATOM 5202 N N . ILE A 1 703 ? 12.012 7.850 -23.426 1.00 26.62 703 ILE A N 1
ATOM 5203 C CA . ILE A 1 703 ? 13.465 7.815 -23.627 1.00 26.62 703 ILE A CA 1
ATOM 5204 C C . ILE A 1 703 ? 13.717 8.371 -25.039 1.00 26.62 703 ILE A C 1
ATOM 5206 O O . ILE A 1 703 ? 13.255 7.766 -26.010 1.00 26.62 703 ILE A O 1
ATOM 5210 N N . PRO A 1 704 ? 14.364 9.539 -25.200 1.00 25.70 704 PRO A N 1
ATOM 5211 C CA . PRO A 1 704 ? 14.649 10.091 -26.515 1.00 25.70 704 PRO A CA 1
ATOM 5212 C C . PRO A 1 704 ? 15.748 9.267 -27.189 1.00 25.70 704 PRO A C 1
ATOM 5214 O O . PRO A 1 704 ? 16.783 9.003 -26.579 1.00 25.70 704 PRO A O 1
ATOM 5217 N N . MET A 1 705 ? 15.547 8.912 -28.458 1.00 29.69 705 MET A N 1
ATOM 5218 C CA . MET A 1 705 ? 16.549 8.236 -29.292 1.00 29.69 705 MET A CA 1
ATOM 5219 C C . MET A 1 705 ? 17.678 9.213 -29.658 1.00 29.69 705 MET A C 1
ATOM 5221 O O . MET A 1 705 ? 17.683 9.828 -30.722 1.00 29.69 705 MET A O 1
ATOM 5225 N N . GLY A 1 706 ? 18.614 9.384 -28.729 1.00 32.84 706 GLY A N 1
ATOM 5226 C CA . GLY A 1 706 ? 19.803 10.228 -28.811 1.00 32.84 706 GLY A CA 1
ATOM 5227 C C . GLY A 1 706 ? 20.698 9.991 -27.585 1.00 32.84 706 GLY A C 1
ATOM 5228 O O . GLY A 1 706 ? 20.301 9.243 -26.691 1.00 32.84 706 GLY A O 1
ATOM 5229 N N . PRO A 1 707 ? 21.896 10.598 -27.506 1.00 34.34 707 PRO A N 1
ATOM 5230 C CA . PRO A 1 707 ? 22.816 10.389 -26.388 1.00 34.34 707 PRO A CA 1
ATOM 5231 C C . PRO A 1 707 ? 22.235 10.939 -25.074 1.00 34.34 707 PRO A C 1
ATOM 5233 O O . PRO A 1 707 ? 22.326 12.128 -24.770 1.00 34.34 707 PRO A O 1
ATOM 5236 N N . GLN A 1 708 ? 21.601 10.060 -24.299 1.00 52.41 708 GLN A N 1
ATOM 5237 C CA . GLN A 1 708 ? 21.065 10.350 -22.973 1.00 52.41 708 GLN A CA 1
ATOM 5238 C C . GLN A 1 708 ? 22.171 10.231 -21.921 1.00 52.41 708 GLN A C 1
ATOM 5240 O O . GLN A 1 708 ? 22.788 9.180 -21.754 1.00 52.41 708 GLN A O 1
ATOM 5245 N N . HIS A 1 709 ? 22.391 11.304 -21.164 1.00 69.00 709 HIS A N 1
ATOM 5246 C CA . HIS A 1 709 ? 23.236 11.243 -19.979 1.00 69.00 709 HIS A CA 1
ATOM 5247 C C . HIS A 1 709 ? 22.465 10.576 -18.834 1.00 69.00 709 HIS A C 1
ATOM 5249 O O . HIS A 1 709 ? 21.460 11.100 -18.352 1.00 69.00 709 HIS A O 1
ATOM 5255 N N . TYR A 1 710 ? 22.955 9.423 -18.386 1.00 72.81 710 TYR A N 1
ATOM 5256 C CA . TYR A 1 710 ? 22.473 8.724 -17.197 1.00 72.81 710 TYR A CA 1
ATOM 5257 C C . TYR A 1 710 ? 23.488 8.853 -16.059 1.00 72.81 710 TYR A C 1
ATOM 5259 O O . TYR A 1 710 ? 24.689 8.989 -16.292 1.00 72.81 710 TYR A O 1
ATOM 5267 N N . LYS A 1 711 ? 22.993 8.783 -14.824 1.00 80.31 711 LYS A N 1
ATOM 5268 C CA . LYS A 1 711 ? 23.779 8.699 -13.590 1.00 80.31 711 LYS A CA 1
ATOM 5269 C C . LYS A 1 711 ? 23.328 7.490 -12.777 1.00 80.31 711 LYS A C 1
ATOM 5271 O O . LYS A 1 711 ? 22.191 7.036 -12.900 1.00 80.31 711 LYS A O 1
ATOM 5276 N N . SER A 1 712 ? 24.202 6.992 -11.917 1.00 85.44 712 SER A N 1
ATOM 5277 C CA . SER A 1 712 ? 23.834 5.963 -10.946 1.00 85.44 712 SER A CA 1
ATOM 5278 C C . SER A 1 712 ? 22.913 6.539 -9.865 1.00 85.44 712 SER A C 1
ATOM 5280 O O . SER A 1 712 ? 23.146 7.644 -9.378 1.00 85.44 712 SER A O 1
ATOM 5282 N N . SER A 1 713 ? 21.863 5.797 -9.502 1.00 86.81 713 SER A N 1
ATOM 5283 C CA . SER A 1 713 ? 20.892 6.196 -8.478 1.00 86.81 713 SER A CA 1
ATOM 5284 C C . SER A 1 713 ? 21.555 6.333 -7.105 1.00 86.81 713 SER A C 1
ATOM 5286 O O . SER A 1 713 ? 22.313 5.460 -6.666 1.00 86.81 713 SER A O 1
ATOM 5288 N N . ARG A 1 714 ? 21.216 7.406 -6.380 1.00 87.94 714 ARG A N 1
ATOM 5289 C CA . ARG A 1 714 ? 21.739 7.694 -5.032 1.00 87.94 714 ARG A CA 1
ATOM 5290 C C . ARG A 1 714 ? 21.299 6.685 -3.963 1.00 87.94 714 ARG A C 1
ATOM 5292 O O . ARG A 1 714 ? 21.807 6.735 -2.846 1.00 87.94 714 ARG A O 1
ATOM 5299 N N . TYR A 1 715 ? 20.354 5.793 -4.273 1.00 91.75 715 TYR A N 1
ATOM 5300 C CA . TYR A 1 715 ? 19.722 4.872 -3.319 1.00 91.75 715 TYR A CA 1
ATOM 5301 C C . TYR A 1 715 ? 20.098 3.393 -3.529 1.00 91.75 715 TYR A C 1
ATOM 5303 O O . TYR A 1 715 ? 19.415 2.501 -3.019 1.00 91.75 715 TYR A O 1
ATOM 5311 N N . VAL A 1 716 ? 21.188 3.122 -4.257 1.00 91.50 716 VAL A N 1
ATOM 5312 C CA . VAL A 1 716 ? 21.695 1.761 -4.505 1.00 91.50 716 VAL A CA 1
ATOM 5313 C C . VAL A 1 716 ? 22.651 1.294 -3.404 1.00 91.50 716 VAL A C 1
ATOM 5315 O O . VAL A 1 716 ? 23.658 1.937 -3.107 1.00 91.50 716 VAL A O 1
ATOM 5318 N N . ILE A 1 717 ? 22.348 0.132 -2.829 1.00 92.00 717 ILE A N 1
ATOM 5319 C CA . ILE A 1 717 ? 23.124 -0.564 -1.799 1.00 92.00 717 ILE A CA 1
ATOM 5320 C C . ILE A 1 717 ? 23.591 -1.895 -2.396 1.00 92.00 717 ILE A C 1
ATOM 5322 O O . ILE A 1 717 ? 22.751 -2.690 -2.817 1.00 92.00 717 ILE A O 1
ATOM 5326 N N . THR A 1 718 ? 24.902 -2.159 -2.416 1.00 92.50 718 THR A N 1
ATOM 5327 C CA . THR A 1 718 ? 25.451 -3.451 -2.867 1.00 92.50 718 THR A CA 1
ATOM 5328 C C . THR A 1 718 ? 26.118 -4.229 -1.733 1.00 92.50 718 THR A C 1
ATOM 5330 O O . THR A 1 718 ? 26.568 -3.663 -0.731 1.00 92.50 718 THR A O 1
ATOM 5333 N N . ALA A 1 719 ? 26.156 -5.552 -1.876 1.00 92.25 719 ALA A N 1
ATOM 5334 C CA . ALA A 1 719 ? 26.852 -6.466 -0.981 1.00 92.25 719 ALA A CA 1
ATOM 5335 C C . ALA A 1 719 ? 27.654 -7.503 -1.797 1.00 92.25 719 ALA A C 1
ATOM 5337 O O . ALA A 1 719 ? 27.092 -8.093 -2.726 1.00 92.25 719 ALA A O 1
ATOM 5338 N N . PRO A 1 720 ? 28.945 -7.730 -1.488 1.00 91.44 720 PRO A N 1
ATOM 5339 C CA . PRO A 1 720 ? 29.812 -8.596 -2.283 1.00 91.44 720 PRO A CA 1
ATOM 5340 C C . PRO A 1 720 ? 29.513 -10.086 -2.078 1.00 91.44 720 PRO A C 1
ATOM 5342 O O . PRO A 1 720 ? 29.130 -10.521 -0.990 1.00 91.44 720 PRO A O 1
ATOM 5345 N N . LEU A 1 721 ? 29.747 -10.871 -3.130 1.00 92.19 721 LEU A N 1
ATOM 5346 C CA . LEU A 1 721 ? 29.671 -12.332 -3.152 1.00 92.19 721 LEU A CA 1
ATOM 5347 C C . LEU A 1 721 ? 31.058 -12.918 -3.481 1.00 92.19 721 LEU A C 1
ATOM 5349 O O . LEU A 1 721 ? 31.890 -12.263 -4.115 1.00 92.19 721 LEU A O 1
ATOM 5353 N N . LYS A 1 722 ? 31.332 -14.156 -3.050 1.00 88.25 722 LYS A N 1
ATOM 5354 C CA . LYS A 1 722 ? 32.690 -14.748 -3.060 1.00 88.25 722 LYS A CA 1
ATOM 5355 C C . LYS A 1 722 ? 33.297 -14.952 -4.452 1.00 88.25 722 LYS A C 1
ATOM 5357 O O . LYS A 1 722 ? 34.509 -15.096 -4.568 1.00 88.25 722 LYS A O 1
ATOM 5362 N N . ASP A 1 723 ? 32.471 -14.975 -5.492 1.00 85.50 723 ASP A N 1
ATOM 5363 C CA . ASP A 1 723 ? 32.858 -15.147 -6.896 1.00 85.50 723 ASP A CA 1
ATOM 5364 C C . ASP A 1 723 ? 32.912 -13.819 -7.681 1.00 85.50 723 ASP A C 1
ATOM 5366 O O . ASP A 1 723 ? 32.926 -13.813 -8.912 1.00 85.50 723 ASP A O 1
ATOM 5370 N N . GLY A 1 724 ? 32.944 -12.681 -6.978 1.00 84.75 724 GLY A N 1
ATOM 5371 C CA . GLY A 1 724 ? 33.035 -11.346 -7.578 1.00 84.75 724 GLY A CA 1
ATOM 5372 C C . GLY A 1 724 ? 31.708 -10.792 -8.105 1.00 84.75 724 GLY A C 1
ATOM 5373 O O . GLY A 1 724 ? 31.690 -9.696 -8.664 1.00 84.75 724 GLY A O 1
ATOM 5374 N N . ARG A 1 725 ? 30.596 -11.518 -7.930 1.00 91.88 725 ARG A N 1
ATOM 5375 C CA . ARG A 1 725 ? 29.240 -10.974 -8.092 1.00 91.88 725 ARG A CA 1
ATOM 5376 C C . ARG A 1 725 ? 28.887 -10.019 -6.946 1.00 91.88 725 ARG A C 1
ATOM 5378 O O . ARG A 1 725 ? 29.503 -10.044 -5.881 1.00 91.88 725 ARG A O 1
ATOM 5385 N N . GLU A 1 726 ? 27.828 -9.236 -7.130 1.00 92.44 726 GLU A N 1
ATOM 5386 C CA . GLU A 1 726 ? 27.253 -8.382 -6.083 1.00 92.44 726 GLU A CA 1
ATOM 5387 C C . GLU A 1 726 ? 25.731 -8.558 -6.009 1.00 92.44 726 GLU A C 1
ATOM 5389 O O . GLU A 1 726 ? 25.054 -8.602 -7.034 1.00 92.44 726 GLU A O 1
ATOM 5394 N N . LEU A 1 727 ? 25.174 -8.636 -4.797 1.00 93.31 727 LEU A N 1
ATOM 5395 C CA . LEU A 1 727 ? 23.737 -8.462 -4.574 1.00 93.31 727 LEU A CA 1
ATOM 5396 C C . LEU A 1 727 ? 23.455 -6.958 -4.481 1.00 93.31 727 LEU A C 1
ATOM 5398 O O . LEU A 1 727 ? 23.970 -6.301 -3.577 1.00 93.31 727 LEU A O 1
ATOM 5402 N N . ALA A 1 728 ? 22.647 -6.420 -5.389 1.00 91.38 728 ALA A N 1
ATOM 5403 C CA . ALA A 1 728 ? 22.313 -5.001 -5.466 1.00 91.38 728 ALA A CA 1
ATOM 5404 C C . ALA A 1 728 ? 20.833 -4.767 -5.142 1.00 91.38 728 ALA A C 1
ATOM 5406 O O . ALA A 1 728 ? 19.960 -5.429 -5.698 1.00 91.38 728 ALA A O 1
ATOM 5407 N N . TYR A 1 729 ? 20.555 -3.811 -4.255 1.00 92.44 729 TYR A N 1
ATOM 5408 C CA . TYR A 1 729 ? 19.216 -3.358 -3.878 1.00 92.44 729 TYR A CA 1
ATOM 5409 C C . TYR A 1 729 ? 19.079 -1.858 -4.126 1.00 92.44 729 TYR A C 1
ATOM 5411 O O . TYR A 1 729 ? 19.983 -1.094 -3.792 1.00 92.44 729 TYR A O 1
ATOM 5419 N N . ASN A 1 730 ? 17.940 -1.421 -4.659 1.00 88.06 730 ASN A N 1
ATOM 5420 C CA . ASN A 1 730 ? 17.610 -0.004 -4.788 1.00 88.06 730 ASN A CA 1
ATOM 5421 C C . ASN A 1 730 ? 16.452 0.358 -3.843 1.00 88.06 730 ASN A C 1
ATOM 5423 O O . ASN A 1 730 ? 15.335 -0.140 -3.995 1.00 88.06 730 ASN A O 1
ATOM 5427 N N . GLY A 1 731 ? 16.709 1.253 -2.882 1.00 85.06 731 GLY A N 1
ATOM 5428 C CA . GLY A 1 731 ? 15.713 1.683 -1.892 1.00 85.06 731 GLY A CA 1
ATOM 5429 C C . GLY A 1 731 ? 14.548 2.495 -2.470 1.00 85.06 731 GLY A C 1
ATOM 5430 O O . GLY A 1 731 ? 13.460 2.508 -1.894 1.00 85.06 731 GLY A O 1
ATOM 5431 N N . MET A 1 732 ? 14.749 3.161 -3.611 1.00 81.00 732 MET A N 1
ATOM 5432 C CA . MET A 1 732 ? 13.739 3.995 -4.265 1.00 81.00 732 MET A CA 1
ATOM 5433 C C . MET A 1 732 ? 12.785 3.170 -5.128 1.00 81.00 732 MET A C 1
ATOM 5435 O O . MET A 1 732 ? 11.573 3.291 -4.949 1.00 81.00 732 MET A O 1
ATOM 5439 N N . SER A 1 733 ? 13.299 2.312 -6.017 1.00 77.06 733 SER A N 1
ATOM 5440 C CA . SER A 1 733 ? 12.468 1.444 -6.872 1.00 77.06 733 SER A CA 1
ATOM 5441 C C . SER A 1 733 ? 11.946 0.209 -6.132 1.00 77.06 733 SER A C 1
ATOM 5443 O O . SER A 1 733 ? 10.826 -0.232 -6.378 1.00 77.06 733 SER A O 1
ATOM 5445 N N . GLY A 1 734 ? 12.728 -0.330 -5.192 1.00 79.94 734 GLY A N 1
ATOM 5446 C CA . GLY A 1 734 ? 12.475 -1.634 -4.588 1.00 79.94 734 GLY A CA 1
ATOM 5447 C C . GLY A 1 734 ? 12.950 -2.809 -5.449 1.00 79.94 734 GLY A C 1
ATOM 5448 O O . GLY A 1 734 ? 12.472 -3.922 -5.239 1.00 79.94 734 GLY A O 1
ATOM 5449 N N . ALA A 1 735 ? 13.873 -2.603 -6.393 1.00 79.44 735 ALA A N 1
ATOM 5450 C CA . ALA A 1 735 ? 14.523 -3.685 -7.137 1.00 79.44 735 ALA A CA 1
ATOM 5451 C C . ALA A 1 735 ? 15.598 -4.408 -6.296 1.00 79.44 735 ALA A C 1
ATOM 5453 O O . ALA A 1 735 ? 16.282 -3.777 -5.487 1.00 79.44 735 ALA A O 1
ATOM 5454 N N . LEU A 1 736 ? 15.756 -5.720 -6.514 1.00 84.88 736 LEU A N 1
ATOM 5455 C CA . LEU A 1 736 ? 16.813 -6.567 -5.945 1.00 84.88 736 LEU A CA 1
ATOM 5456 C C . LEU A 1 736 ? 17.339 -7.513 -7.035 1.00 84.88 736 LEU A C 1
ATOM 5458 O O . LEU A 1 736 ? 16.559 -8.288 -7.583 1.00 84.88 736 LEU A O 1
ATOM 5462 N N . ALA A 1 737 ? 18.636 -7.461 -7.342 1.00 83.94 737 ALA A N 1
ATOM 5463 C CA . ALA A 1 737 ? 19.268 -8.238 -8.415 1.00 83.94 737 ALA A CA 1
ATOM 5464 C C . ALA A 1 737 ? 20.654 -8.773 -8.006 1.00 83.94 737 ALA A C 1
ATOM 5466 O O . ALA A 1 737 ? 21.270 -8.263 -7.071 1.00 83.94 737 ALA A O 1
ATOM 5467 N N . VAL A 1 738 ? 21.159 -9.792 -8.713 1.00 89.06 738 VAL A N 1
ATOM 5468 C CA . VAL A 1 738 ? 22.517 -10.341 -8.514 1.00 89.06 738 VAL A CA 1
ATOM 5469 C C . VAL A 1 738 ? 23.381 -10.054 -9.738 1.00 89.06 738 VAL A C 1
ATOM 5471 O O . VAL A 1 738 ? 23.404 -10.837 -10.693 1.00 89.06 738 VAL A O 1
ATOM 5474 N N . TRP A 1 739 ? 24.109 -8.944 -9.674 1.00 88.38 739 TRP A N 1
ATOM 5475 C CA . TRP A 1 739 ? 24.989 -8.452 -10.726 1.00 88.38 739 TRP A CA 1
ATOM 5476 C C . TRP A 1 739 ? 26.196 -9.363 -10.949 1.00 88.38 739 TRP A C 1
ATOM 5478 O O . TRP A 1 739 ? 26.848 -9.832 -10.012 1.00 88.38 739 TRP A O 1
ATOM 5488 N N . THR A 1 740 ? 26.537 -9.574 -12.216 1.00 86.81 740 THR A N 1
ATOM 5489 C CA . THR A 1 740 ? 27.864 -10.029 -12.644 1.00 86.81 740 THR A CA 1
ATOM 5490 C C . THR A 1 740 ? 28.932 -8.950 -12.407 1.00 86.81 740 THR A C 1
ATOM 5492 O O . THR A 1 740 ? 28.608 -7.762 -12.315 1.00 86.81 740 THR A O 1
ATOM 5495 N N . PRO A 1 741 ? 30.228 -9.321 -12.432 1.00 87.25 741 PRO A N 1
ATOM 5496 C CA . PRO A 1 741 ? 31.317 -8.348 -12.500 1.00 87.25 741 PRO A CA 1
ATOM 5497 C C . PRO A 1 741 ? 31.176 -7.325 -13.645 1.00 87.25 741 PRO A C 1
ATOM 5499 O O . PRO A 1 741 ? 31.610 -6.188 -13.490 1.00 87.25 741 PRO A O 1
ATOM 5502 N N . ARG A 1 742 ? 30.546 -7.690 -14.780 1.00 81.38 742 ARG A N 1
ATOM 5503 C CA . ARG A 1 742 ? 30.303 -6.773 -15.913 1.00 81.38 742 ARG A CA 1
ATOM 5504 C C . ARG A 1 742 ? 29.280 -5.698 -15.551 1.00 81.38 742 ARG A C 1
ATOM 5506 O O . ARG A 1 742 ? 29.561 -4.523 -15.755 1.00 81.38 742 ARG A O 1
ATOM 5513 N N . GLU A 1 743 ? 28.126 -6.082 -15.011 1.00 82.69 743 GLU A N 1
ATOM 5514 C CA . GLU A 1 743 ? 27.076 -5.140 -14.591 1.00 82.69 743 GLU A CA 1
ATOM 5515 C C . GLU A 1 743 ? 27.574 -4.216 -13.475 1.00 82.69 743 GLU A C 1
ATOM 5517 O O . GLU A 1 743 ? 27.410 -2.999 -13.550 1.00 82.69 743 GLU A O 1
ATOM 5522 N N . ALA A 1 744 ? 28.267 -4.774 -12.479 1.00 86.94 744 ALA A N 1
ATOM 5523 C CA . ALA A 1 744 ? 28.822 -4.002 -11.374 1.00 86.94 744 ALA A CA 1
ATOM 5524 C C . ALA A 1 744 ? 29.952 -3.052 -11.827 1.00 86.94 744 ALA A C 1
ATOM 5526 O O . ALA A 1 744 ? 30.104 -1.959 -11.277 1.00 86.94 744 ALA A O 1
ATOM 5527 N N . ALA A 1 745 ? 30.734 -3.421 -12.849 1.00 84.75 745 ALA A N 1
ATOM 5528 C CA . ALA A 1 745 ? 31.684 -2.516 -13.498 1.00 84.75 745 ALA A CA 1
ATOM 5529 C C . ALA A 1 745 ? 30.977 -1.442 -14.345 1.00 84.75 745 ALA A C 1
ATOM 5531 O O . ALA A 1 745 ? 31.372 -0.279 -14.296 1.00 84.75 745 ALA A O 1
ATOM 5532 N N . ALA A 1 746 ? 29.909 -1.788 -15.070 1.00 80.44 746 ALA A N 1
ATOM 5533 C CA . ALA A 1 746 ? 29.120 -0.839 -15.855 1.00 80.44 746 ALA A CA 1
ATOM 5534 C C . ALA A 1 746 ? 28.447 0.217 -14.960 1.00 80.44 746 ALA A C 1
ATOM 5536 O O . ALA A 1 746 ? 28.564 1.409 -15.237 1.00 80.44 746 ALA A O 1
ATOM 5537 N N . PHE A 1 747 ? 27.837 -0.191 -13.844 1.00 86.06 747 PHE A N 1
ATOM 5538 C CA . PHE A 1 747 ? 27.268 0.715 -12.841 1.00 86.06 747 PHE A CA 1
ATOM 5539 C C . PHE A 1 747 ? 28.319 1.669 -12.245 1.00 86.06 747 PHE A C 1
ATOM 5541 O O . PHE A 1 747 ? 28.072 2.872 -12.131 1.00 86.06 747 PHE A O 1
ATOM 5548 N N . ARG A 1 748 ? 29.518 1.161 -11.913 1.00 85.94 748 ARG A N 1
ATOM 5549 C CA . ARG A 1 748 ? 30.648 1.990 -11.447 1.00 85.94 748 ARG A CA 1
ATOM 5550 C C . ARG A 1 748 ? 31.151 2.953 -12.524 1.00 85.94 748 ARG A C 1
ATOM 5552 O O . ARG A 1 748 ? 31.469 4.094 -12.206 1.00 85.94 748 ARG A O 1
ATOM 5559 N N . ARG A 1 749 ? 31.187 2.528 -13.790 1.00 82.00 749 ARG A N 1
ATOM 5560 C CA . ARG A 1 749 ? 31.570 3.375 -14.929 1.00 82.00 749 ARG A CA 1
ATOM 5561 C C . ARG A 1 749 ? 30.589 4.534 -15.118 1.00 82.00 749 ARG A C 1
ATOM 5563 O O . ARG A 1 749 ? 31.021 5.678 -15.169 1.00 82.00 749 ARG A O 1
ATOM 5570 N N . VAL A 1 750 ? 29.279 4.269 -15.127 1.00 79.38 750 VAL A N 1
ATOM 5571 C CA . VAL A 1 750 ? 28.254 5.329 -15.236 1.00 79.38 750 VAL A CA 1
ATOM 5572 C C . VAL A 1 750 ? 28.310 6.287 -14.033 1.00 79.38 750 VAL A C 1
ATOM 5574 O O . VAL A 1 750 ? 28.156 7.495 -14.212 1.00 79.38 750 VAL A O 1
ATOM 5577 N N . ALA A 1 751 ? 28.614 5.787 -12.827 1.00 75.25 751 ALA A N 1
ATOM 5578 C CA . ALA A 1 751 ? 28.843 6.623 -11.642 1.00 75.25 751 ALA A CA 1
ATOM 5579 C C . ALA A 1 751 ? 30.080 7.538 -11.761 1.00 75.25 751 ALA A C 1
ATOM 5581 O O . ALA A 1 751 ? 30.062 8.651 -11.241 1.00 75.25 751 ALA A O 1
ATOM 5582 N N . ALA A 1 752 ? 31.146 7.086 -12.428 1.00 76.75 752 ALA A N 1
ATOM 5583 C CA . ALA A 1 752 ? 32.374 7.859 -12.612 1.00 76.75 752 ALA A CA 1
ATOM 5584 C C . ALA A 1 752 ? 32.305 8.844 -13.795 1.00 76.75 752 ALA A C 1
ATOM 5586 O O . ALA A 1 752 ? 32.868 9.933 -13.716 1.00 76.75 752 ALA A O 1
ATOM 5587 N N . GLU A 1 753 ? 31.633 8.469 -14.887 1.00 75.44 753 GLU A N 1
ATOM 5588 C CA . GLU A 1 753 ? 31.698 9.180 -16.173 1.00 75.44 753 GLU A CA 1
ATOM 5589 C C . GLU A 1 753 ? 30.445 10.020 -16.502 1.00 75.44 753 GLU A C 1
ATOM 5591 O O . GLU A 1 753 ? 30.486 10.837 -17.422 1.00 75.44 753 GLU A O 1
ATOM 5596 N N . GLY A 1 754 ? 29.316 9.832 -15.800 1.00 67.00 754 GLY A N 1
ATOM 5597 C CA . GLY A 1 754 ? 28.074 10.596 -16.033 1.00 67.00 754 GLY A CA 1
ATOM 5598 C C . GLY A 1 754 ? 27.446 10.394 -17.424 1.00 67.00 754 GLY A C 1
ATOM 5599 O O . GLY A 1 754 ? 26.759 11.276 -17.952 1.00 67.00 754 GLY A O 1
ATOM 5600 N N . ARG A 1 755 ? 27.734 9.249 -18.049 1.00 65.69 755 ARG A N 1
ATOM 5601 C CA . ARG A 1 755 ? 27.315 8.844 -19.399 1.00 65.69 755 ARG A CA 1
ATOM 5602 C C . ARG A 1 755 ? 27.056 7.340 -19.421 1.00 65.69 755 ARG A C 1
ATOM 5604 O O . ARG A 1 755 ? 27.652 6.601 -18.640 1.00 65.69 755 ARG A O 1
ATOM 5611 N N . CYS A 1 756 ? 26.184 6.888 -20.317 1.00 61.81 756 CYS A N 1
ATOM 5612 C CA . CYS A 1 756 ? 25.934 5.469 -20.537 1.00 61.81 756 CYS A CA 1
ATOM 5613 C C . CYS A 1 756 ? 25.919 5.183 -22.041 1.00 61.81 756 CYS A C 1
ATOM 5615 O O . CYS A 1 756 ? 24.933 5.441 -22.726 1.00 61.81 756 CYS A O 1
ATOM 5617 N N . ASP A 1 757 ? 27.046 4.682 -22.542 1.00 55.22 757 ASP A N 1
ATOM 5618 C CA . ASP A 1 757 ? 27.310 4.543 -23.983 1.00 55.22 757 ASP A CA 1
ATOM 5619 C C . ASP A 1 757 ? 26.840 3.197 -24.564 1.00 55.22 757 ASP A C 1
ATOM 5621 O O . ASP A 1 757 ? 26.959 2.954 -25.761 1.00 55.22 757 ASP A O 1
ATOM 5625 N N . ASP A 1 758 ? 26.329 2.312 -23.708 1.00 60.53 758 ASP A N 1
ATOM 5626 C CA . ASP A 1 758 ? 25.924 0.940 -24.019 1.00 60.53 758 ASP A CA 1
ATOM 5627 C C . ASP A 1 758 ? 24.598 0.664 -23.295 1.00 60.53 758 ASP A C 1
ATOM 5629 O O . ASP A 1 758 ? 24.564 0.132 -22.183 1.00 60.53 758 ASP A O 1
ATOM 5633 N N . LEU A 1 759 ? 23.502 1.127 -23.903 1.00 48.06 759 LEU A N 1
ATOM 5634 C CA . LEU A 1 759 ? 22.145 0.981 -23.363 1.00 48.06 759 LEU A CA 1
ATOM 5635 C C . LEU A 1 759 ? 21.643 -0.468 -23.437 1.00 48.06 759 LEU A C 1
ATOM 5637 O O . LEU A 1 759 ? 20.793 -0.859 -22.643 1.00 48.06 759 LEU A O 1
ATOM 5641 N N . GLU A 1 760 ? 22.186 -1.270 -24.355 1.00 43.56 760 GLU A N 1
ATOM 5642 C CA . GLU A 1 760 ? 21.804 -2.671 -24.535 1.00 43.56 760 GLU A CA 1
ATOM 5643 C C . GLU A 1 760 ? 22.318 -3.528 -23.371 1.00 43.56 760 GLU A C 1
ATOM 5645 O O . GLU A 1 760 ? 21.530 -4.233 -22.745 1.00 43.56 760 GLU A O 1
ATOM 5650 N N . SER A 1 761 ? 23.593 -3.397 -22.972 1.00 47.06 761 SER A N 1
ATOM 5651 C CA . SER A 1 761 ? 24.127 -4.136 -21.812 1.00 47.06 761 SER A CA 1
ATOM 5652 C C . SER A 1 761 ? 23.911 -3.465 -20.449 1.00 47.06 761 SER A C 1
ATOM 5654 O O . SER A 1 761 ? 24.437 -3.929 -19.435 1.00 47.06 761 SER A O 1
ATOM 5656 N N . THR A 1 762 ? 23.108 -2.398 -20.403 1.00 56.94 762 THR A N 1
ATOM 5657 C CA . THR A 1 762 ? 22.655 -1.755 -19.157 1.00 56.94 762 THR A CA 1
ATOM 5658 C C . THR A 1 762 ? 21.130 -1.680 -19.006 1.00 56.94 762 THR A C 1
ATOM 5660 O O . THR A 1 762 ? 20.648 -1.100 -18.030 1.00 56.94 762 THR A O 1
ATOM 5663 N N . ALA A 1 763 ? 20.361 -2.316 -19.898 1.00 53.69 763 ALA A N 1
ATOM 5664 C CA . ALA A 1 763 ? 18.897 -2.319 -19.864 1.00 53.69 763 ALA A CA 1
ATOM 5665 C C . ALA A 1 763 ? 18.322 -2.783 -18.509 1.00 53.69 763 ALA A C 1
ATOM 5667 O O . ALA A 1 763 ? 17.455 -2.112 -17.952 1.00 53.69 763 ALA A O 1
ATOM 5668 N N . ASP A 1 764 ? 18.864 -3.850 -17.913 1.00 53.00 764 ASP A N 1
ATOM 5669 C CA . ASP A 1 764 ? 18.433 -4.347 -16.595 1.00 53.00 764 ASP A CA 1
ATOM 5670 C C . ASP A 1 764 ? 18.755 -3.369 -15.449 1.00 53.00 764 ASP A C 1
ATOM 5672 O O . ASP A 1 764 ? 18.007 -3.252 -14.472 1.00 53.00 764 ASP A O 1
ATOM 5676 N N . LEU A 1 765 ? 19.850 -2.607 -15.580 1.00 65.88 765 LEU A N 1
ATOM 5677 C CA . LEU A 1 765 ? 20.223 -1.565 -14.620 1.00 65.88 765 LEU A CA 1
ATOM 5678 C C . LEU A 1 765 ? 19.269 -0.364 -14.698 1.00 65.88 765 LEU A C 1
ATOM 5680 O O . LEU A 1 765 ? 18.973 0.250 -13.671 1.00 65.88 765 LEU A O 1
ATOM 5684 N N . LEU A 1 766 ? 18.766 -0.051 -15.894 1.00 61.94 766 LEU A N 1
ATOM 5685 C CA . LEU A 1 766 ? 17.739 0.967 -16.123 1.00 61.94 766 LEU A CA 1
ATOM 5686 C C . LEU A 1 766 ? 16.362 0.494 -15.630 1.00 61.94 766 LEU A C 1
ATOM 5688 O O . LEU A 1 766 ? 15.698 1.226 -14.901 1.00 61.94 766 LEU A O 1
ATOM 5692 N N . TYR A 1 767 ? 15.961 -0.742 -15.948 1.00 53.44 767 TYR A N 1
ATOM 5693 C CA . TYR A 1 767 ? 14.684 -1.328 -15.522 1.00 53.44 767 TYR A CA 1
ATOM 5694 C C . TYR A 1 767 ? 14.567 -1.436 -13.993 1.00 53.44 767 TYR A C 1
ATOM 5696 O O . TYR A 1 767 ? 13.553 -1.057 -13.412 1.00 53.44 767 TYR A O 1
ATOM 5704 N N . GLY A 1 768 ? 15.636 -1.858 -13.307 1.00 52.56 768 GLY A N 1
ATOM 5705 C CA . GLY A 1 768 ? 15.686 -1.843 -11.841 1.00 52.56 768 GLY A CA 1
ATOM 5706 C C . GLY A 1 768 ? 15.792 -0.443 -11.212 1.00 52.56 768 GLY A C 1
ATOM 5707 O O . GLY A 1 768 ? 15.812 -0.322 -9.984 1.00 52.56 768 GLY A O 1
ATOM 5708 N N . GLY A 1 769 ? 15.890 0.621 -12.017 1.00 73.44 769 GLY A N 1
ATOM 5709 C CA . GLY A 1 769 ? 16.091 2.003 -11.569 1.00 73.44 769 GLY A CA 1
ATOM 5710 C C . GLY A 1 769 ? 17.466 2.270 -10.948 1.00 73.44 769 GLY A C 1
ATOM 5711 O O . GLY A 1 769 ? 17.659 3.298 -10.304 1.00 73.44 769 GLY A O 1
ATOM 5712 N N . TYR A 1 770 ? 18.423 1.346 -11.083 1.00 82.00 770 TYR A N 1
ATOM 5713 C CA . TYR A 1 770 ? 19.792 1.510 -10.585 1.00 82.00 770 TYR A CA 1
ATOM 5714 C C . TYR A 1 770 ? 20.539 2.609 -11.349 1.00 82.00 770 TYR A C 1
ATOM 5716 O O . TYR A 1 770 ? 21.358 3.311 -10.760 1.00 82.00 770 TYR A O 1
ATOM 5724 N N . LEU A 1 771 ? 20.230 2.791 -12.633 1.00 79.25 771 LEU A N 1
ATOM 5725 C CA . LEU A 1 771 ? 20.600 3.970 -13.412 1.00 79.25 771 LEU A CA 1
ATOM 5726 C C . LEU A 1 771 ? 19.363 4.851 -13.619 1.00 79.25 771 LEU A C 1
ATOM 5728 O O . LEU A 1 771 ? 18.289 4.352 -13.949 1.00 79.25 771 LEU A O 1
ATOM 5732 N N . VAL A 1 772 ? 19.523 6.164 -13.455 1.00 74.31 772 VAL A N 1
ATOM 5733 C CA . VAL A 1 772 ? 18.468 7.171 -13.649 1.00 74.31 772 VAL A CA 1
ATOM 5734 C C . VAL A 1 772 ? 18.946 8.271 -14.605 1.00 74.31 772 VAL A C 1
ATOM 5736 O O . VAL A 1 772 ? 20.148 8.548 -14.666 1.00 74.31 772 VAL A O 1
ATOM 5739 N N . PRO A 1 773 ? 18.055 8.924 -15.372 1.00 73.12 773 PRO A N 1
ATOM 5740 C CA . PRO A 1 773 ? 18.444 10.055 -16.214 1.00 73.12 773 PRO A CA 1
ATOM 5741 C C . PRO A 1 773 ? 19.046 11.198 -15.379 1.00 73.12 773 PRO A C 1
ATOM 5743 O O . PRO A 1 773 ? 18.582 11.468 -14.267 1.00 73.12 773 PRO A O 1
ATOM 5746 N N . THR A 1 774 ? 20.068 11.899 -15.886 1.00 78.56 774 THR A N 1
ATOM 5747 C CA . THR A 1 774 ? 20.780 12.929 -15.100 1.00 78.56 774 THR A CA 1
ATOM 5748 C C . THR A 1 774 ? 19.874 14.050 -14.598 1.00 78.56 774 THR A C 1
ATOM 5750 O O . THR A 1 774 ? 20.090 14.532 -13.485 1.00 78.56 774 THR A O 1
ATOM 5753 N N . GLN A 1 775 ? 18.829 14.400 -15.354 1.00 72.44 775 GLN A N 1
ATOM 5754 C CA . GLN A 1 775 ? 17.838 15.424 -15.011 1.00 72.44 775 GLN A CA 1
ATOM 5755 C C . GLN A 1 775 ? 16.882 15.066 -13.855 1.00 72.44 775 GLN A C 1
ATOM 5757 O O . GLN A 1 775 ? 16.078 15.907 -13.467 1.00 72.44 775 GLN A O 1
ATOM 5762 N N . VAL A 1 776 ? 16.908 13.838 -13.324 1.00 73.69 776 VAL A N 1
ATOM 5763 C CA . VAL A 1 776 ? 16.029 13.429 -12.212 1.00 73.69 776 VAL A CA 1
ATOM 5764 C C . VAL A 1 776 ? 16.649 13.810 -10.868 1.00 73.69 776 VAL A C 1
ATOM 5766 O O . VAL A 1 776 ? 17.699 13.274 -10.507 1.00 73.69 776 VAL A O 1
ATOM 5769 N N . ASP A 1 777 ? 16.000 14.674 -10.085 1.00 81.81 777 ASP A N 1
ATOM 5770 C CA . ASP A 1 777 ? 16.313 14.812 -8.658 1.00 81.81 777 ASP A CA 1
ATOM 5771 C C . ASP A 1 777 ? 15.532 13.765 -7.844 1.00 81.81 777 ASP A C 1
ATOM 5773 O O . ASP A 1 777 ? 14.356 13.920 -7.510 1.00 81.81 777 ASP A O 1
ATOM 5777 N N . GLU A 1 778 ? 16.209 12.661 -7.523 1.00 86.25 778 GLU A N 1
ATOM 5778 C CA . GLU A 1 778 ? 15.647 11.568 -6.725 1.00 86.25 778 GLU A CA 1
ATOM 5779 C C . GLU A 1 778 ? 15.362 11.967 -5.260 1.00 86.25 778 GLU A C 1
ATOM 5781 O O . GLU A 1 778 ? 14.610 11.281 -4.565 1.00 86.25 778 GLU A O 1
ATOM 5786 N N . LEU A 1 779 ? 15.981 13.038 -4.746 1.00 88.31 779 LEU A N 1
ATOM 5787 C CA . LEU A 1 779 ? 15.759 13.541 -3.389 1.00 88.31 779 LEU A CA 1
ATOM 5788 C C . LEU A 1 779 ? 14.523 14.446 -3.345 1.00 88.31 779 LEU A C 1
ATOM 5790 O O . LEU A 1 779 ? 13.706 14.291 -2.436 1.00 88.31 779 LEU A O 1
ATOM 5794 N N . GLU A 1 780 ? 14.339 15.322 -4.336 1.00 84.56 780 GLU A N 1
ATOM 5795 C CA . GLU A 1 780 ? 13.110 16.107 -4.493 1.00 84.56 780 GLU A CA 1
ATOM 5796 C C . GLU A 1 780 ? 11.903 15.204 -4.760 1.00 84.56 780 GLU A C 1
ATOM 5798 O O . GLU A 1 780 ? 10.891 15.330 -4.063 1.00 84.56 780 GLU A O 1
ATOM 5803 N N . GLN A 1 781 ? 12.024 14.239 -5.684 1.00 83.69 781 GLN A N 1
ATOM 5804 C CA . GLN A 1 781 ? 10.982 13.235 -5.912 1.00 83.69 781 GLN A CA 1
ATOM 5805 C C . GLN A 1 781 ? 10.583 12.580 -4.588 1.00 83.69 781 GLN A C 1
ATOM 5807 O O . GLN A 1 781 ? 9.423 12.671 -4.182 1.00 83.69 781 GLN A O 1
ATOM 5812 N N . LEU A 1 782 ? 11.547 12.000 -3.860 1.00 87.44 782 LEU A N 1
ATOM 5813 C CA . LEU A 1 782 ? 11.291 11.341 -2.580 1.00 87.44 782 LEU A CA 1
ATOM 5814 C C . LEU A 1 782 ? 10.671 12.283 -1.533 1.00 87.44 782 LEU A C 1
ATOM 5816 O O . LEU A 1 782 ? 9.818 11.849 -0.755 1.00 87.44 782 LEU A O 1
ATOM 5820 N N . HIS A 1 783 ? 11.046 13.565 -1.523 1.00 91.00 783 HIS A N 1
ATOM 5821 C CA . HIS A 1 783 ? 10.448 14.581 -0.656 1.00 91.00 783 HIS A CA 1
ATOM 5822 C C . HIS A 1 783 ? 8.968 14.815 -0.994 1.00 91.00 783 HIS A C 1
ATOM 5824 O O . HIS A 1 783 ? 8.142 14.913 -0.082 1.00 91.00 783 HIS A O 1
ATOM 5830 N N . GLY A 1 784 ? 8.605 14.827 -2.280 1.00 86.00 784 GLY A N 1
ATOM 5831 C CA . GLY A 1 784 ? 7.216 14.825 -2.742 1.00 86.00 784 GLY A CA 1
ATOM 5832 C C . GLY A 1 784 ? 6.443 13.592 -2.263 1.00 86.00 784 GLY A C 1
ATOM 5833 O O . GLY A 1 784 ? 5.374 13.726 -1.660 1.00 86.00 784 GLY A O 1
ATOM 5834 N N . LEU A 1 785 ? 7.018 12.395 -2.428 1.00 85.56 785 LEU A N 1
ATOM 5835 C CA . LEU A 1 785 ? 6.380 11.135 -2.013 1.00 85.56 785 LEU A CA 1
ATOM 5836 C C . LEU A 1 785 ? 6.179 11.088 -0.485 1.00 85.56 785 LEU A C 1
ATOM 5838 O O . LEU A 1 785 ? 5.133 10.659 0.006 1.00 85.56 785 LEU A O 1
ATOM 5842 N N . TYR A 1 786 ? 7.159 11.589 0.273 1.00 89.94 786 TYR A N 1
ATOM 5843 C CA . TYR A 1 786 ? 7.095 11.711 1.729 1.00 89.94 786 TYR A CA 1
ATOM 5844 C C . TYR A 1 786 ? 6.031 12.719 2.177 1.00 89.94 786 TYR A C 1
ATOM 5846 O O . TYR A 1 786 ? 5.256 12.416 3.086 1.00 89.94 786 TYR A O 1
ATOM 5854 N N . LYS A 1 787 ? 5.943 13.891 1.528 1.00 89.06 787 LYS A N 1
ATOM 5855 C CA . LYS A 1 787 ? 4.889 14.888 1.782 1.00 89.06 787 LYS A CA 1
ATOM 5856 C C . LYS A 1 787 ? 3.503 14.279 1.561 1.00 89.06 787 LYS A C 1
ATOM 5858 O O . LYS A 1 787 ? 2.684 14.325 2.478 1.00 89.06 787 LYS A O 1
ATOM 5863 N N . ALA A 1 788 ? 3.262 13.645 0.412 1.00 83.69 788 ALA A N 1
ATOM 5864 C CA . ALA A 1 788 ? 1.986 12.991 0.113 1.00 83.69 788 ALA A CA 1
ATOM 5865 C C . ALA A 1 788 ? 1.608 11.942 1.179 1.00 83.69 788 ALA A C 1
ATOM 5867 O O . ALA A 1 788 ? 0.489 11.939 1.687 1.00 83.69 788 ALA A O 1
ATOM 5868 N N . HIS A 1 789 ? 2.564 11.106 1.596 1.00 85.50 789 HIS A N 1
ATOM 5869 C CA . HIS A 1 789 ? 2.343 10.073 2.612 1.00 85.50 789 HIS A CA 1
ATOM 5870 C C . HIS A 1 789 ? 2.159 10.617 4.046 1.00 85.50 789 HIS A C 1
ATOM 5872 O O . HIS A 1 789 ? 1.501 9.976 4.871 1.00 85.50 789 HIS A O 1
ATOM 5878 N N . ARG A 1 790 ? 2.747 11.776 4.371 1.00 88.19 790 ARG A N 1
ATOM 5879 C CA . ARG A 1 790 ? 2.701 12.422 5.698 1.00 88.19 790 ARG A CA 1
ATOM 5880 C C . ARG A 1 790 ? 1.466 13.295 5.908 1.00 88.19 790 ARG A C 1
ATOM 5882 O O . ARG A 1 790 ? 0.971 13.361 7.033 1.00 88.19 790 ARG A O 1
ATOM 5889 N N . TYR A 1 791 ? 1.017 13.987 4.863 1.00 89.44 791 TYR A N 1
ATOM 5890 C CA . TYR A 1 791 ? -0.068 14.970 4.932 1.00 89.44 791 TYR A CA 1
ATOM 5891 C C . TYR A 1 791 ? -1.444 14.415 4.532 1.00 89.44 791 TYR A C 1
ATOM 5893 O O . TYR A 1 791 ? -2.419 15.162 4.578 1.00 89.44 791 TYR A O 1
ATOM 5901 N N . ASP A 1 792 ? -1.556 13.118 4.220 1.00 84.69 792 ASP A N 1
ATOM 5902 C CA . ASP A 1 792 ? -2.850 12.443 4.070 1.00 84.69 792 ASP A CA 1
ATOM 5903 C C . ASP A 1 792 ? -3.652 12.486 5.385 1.00 84.69 792 ASP A C 1
ATOM 5905 O O . ASP A 1 792 ? -3.299 11.841 6.375 1.00 84.69 792 ASP A O 1
ATOM 5909 N N . ARG A 1 793 ? -4.738 13.268 5.387 1.00 88.12 793 ARG A N 1
ATOM 5910 C CA . ARG A 1 793 ? -5.631 13.453 6.542 1.00 88.12 793 ARG A CA 1
ATOM 5911 C C . ARG A 1 793 ? -6.749 12.415 6.627 1.00 88.12 793 ARG A C 1
ATOM 5913 O O . ARG A 1 793 ? -7.405 12.348 7.660 1.00 88.12 793 ARG A O 1
ATOM 5920 N N . ARG A 1 794 ? -6.951 11.586 5.592 1.00 92.31 794 ARG A N 1
ATOM 5921 C CA . ARG A 1 794 ? -8.096 10.656 5.480 1.00 92.31 794 ARG A CA 1
ATOM 5922 C C . ARG A 1 794 ? -8.065 9.524 6.515 1.00 92.31 794 ARG A C 1
ATOM 5924 O O . ARG A 1 794 ? -9.071 8.835 6.692 1.00 92.31 794 ARG A O 1
ATOM 5931 N N . THR A 1 795 ? -6.939 9.341 7.206 1.00 94.38 795 THR A N 1
ATOM 5932 C CA . THR A 1 795 ? -6.804 8.429 8.346 1.00 94.38 795 THR A CA 1
ATOM 5933 C C . THR A 1 795 ? -6.522 9.210 9.628 1.00 94.38 795 THR A C 1
ATOM 5935 O O . THR A 1 795 ? -5.518 9.922 9.716 1.00 94.38 795 THR A O 1
ATOM 5938 N N . LEU A 1 796 ? -7.369 9.019 10.644 1.00 96.75 796 LEU A N 1
ATOM 5939 C CA . LEU A 1 796 ? -7.148 9.498 12.011 1.00 96.75 796 LEU A CA 1
ATOM 5940 C C . LEU A 1 796 ? -6.504 8.386 12.849 1.00 96.75 796 LEU A C 1
ATOM 5942 O O . LEU A 1 796 ? -7.070 7.302 12.984 1.00 96.75 796 LEU A O 1
ATOM 5946 N N . ILE A 1 797 ? -5.337 8.664 13.429 1.00 96.75 797 ILE A N 1
ATOM 5947 C CA . ILE A 1 797 ? -4.591 7.737 14.290 1.00 96.75 797 ILE A CA 1
ATOM 5948 C C . ILE A 1 797 ? -4.650 8.247 15.732 1.00 96.75 797 ILE A C 1
ATOM 5950 O O . ILE A 1 797 ? -4.080 9.292 16.049 1.00 96.75 797 ILE A O 1
ATOM 5954 N N . LEU A 1 798 ? -5.301 7.501 16.627 1.00 97.94 798 LEU A N 1
ATOM 5955 C CA . LEU A 1 798 ? -5.331 7.813 18.058 1.00 97.94 798 LEU A CA 1
ATOM 5956 C C . LEU A 1 798 ? -4.632 6.714 18.854 1.00 97.94 798 LEU A C 1
ATOM 5958 O O . LEU A 1 798 ? -5.141 5.603 18.984 1.00 97.94 798 LEU A O 1
ATOM 5962 N N . THR A 1 799 ? -3.492 7.038 19.457 1.00 98.31 799 THR A N 1
ATOM 5963 C CA . THR A 1 799 ? -2.989 6.247 20.583 1.00 98.31 799 THR A CA 1
ATOM 5964 C C . THR A 1 799 ? -3.756 6.670 21.831 1.00 98.31 799 THR A C 1
ATOM 5966 O O . THR A 1 799 ? -3.780 7.851 22.169 1.00 98.31 799 THR A O 1
ATOM 5969 N N . VAL A 1 800 ? -4.384 5.733 22.534 1.00 98.31 800 VAL A N 1
ATOM 5970 C CA . VAL A 1 800 ? -5.185 6.032 23.729 1.00 98.31 800 VAL A CA 1
ATOM 5971 C C . VAL A 1 800 ? -4.628 5.247 24.906 1.00 98.31 800 VAL A C 1
ATOM 5973 O O . VAL A 1 800 ? -4.431 4.036 24.807 1.00 98.31 800 VAL A O 1
ATOM 5976 N N . ALA A 1 801 ? -4.377 5.930 26.024 1.00 97.00 801 ALA A N 1
ATOM 5977 C CA . ALA A 1 801 ? -3.915 5.318 27.265 1.00 97.00 801 ALA A CA 1
ATOM 5978 C C . ALA A 1 801 ? -5.037 5.302 28.324 1.00 97.00 801 ALA A C 1
ATOM 5980 O O . ALA A 1 801 ? -5.216 6.300 29.023 1.00 97.00 801 ALA A O 1
ATOM 5981 N N . PRO A 1 802 ? -5.770 4.182 28.514 1.00 97.06 802 PRO A N 1
ATOM 5982 C CA . PRO A 1 802 ? -6.806 4.060 29.549 1.00 97.06 802 PRO A CA 1
ATOM 5983 C C . PRO A 1 802 ? -6.286 4.290 30.974 1.00 97.06 802 PRO A C 1
ATOM 5985 O O . PRO A 1 802 ? -7.026 4.703 31.871 1.00 97.06 802 PRO A O 1
ATOM 5988 N N . THR A 1 803 ? -5.002 3.998 31.200 1.00 95.69 803 THR A N 1
ATOM 5989 C CA . THR A 1 803 ? -4.287 4.276 32.444 1.00 95.69 803 THR A CA 1
ATOM 5990 C C . THR A 1 803 ? -2.775 4.335 32.211 1.00 95.69 803 THR A C 1
ATOM 5992 O O . THR A 1 803 ? -2.243 3.624 31.358 1.00 95.69 803 THR A O 1
ATOM 5995 N N . LEU A 1 804 ? -2.068 5.150 32.998 1.00 93.62 804 LEU A N 1
ATOM 5996 C CA . LEU A 1 804 ? -0.600 5.097 33.106 1.00 93.62 804 LEU A CA 1
ATOM 5997 C C . LEU A 1 804 ? -0.126 4.134 34.216 1.00 93.62 804 LEU A C 1
ATOM 5999 O O . LEU A 1 804 ? 1.073 3.894 34.360 1.00 93.62 804 LEU A O 1
ATOM 6003 N N . ALA A 1 805 ? -1.052 3.538 34.977 1.00 94.06 805 ALA A N 1
ATOM 6004 C CA . ALA A 1 805 ? -0.751 2.446 35.897 1.00 94.06 805 ALA A CA 1
ATOM 6005 C C . ALA A 1 805 ? -0.238 1.220 35.130 1.00 94.06 805 ALA A C 1
ATOM 6007 O O . ALA A 1 805 ? -0.772 0.886 34.075 1.00 94.06 805 ALA A O 1
ATOM 6008 N N . CYS A 1 806 ? 0.742 0.511 35.687 1.00 94.44 806 CYS A N 1
ATOM 6009 C CA . CYS A 1 806 ? 1.196 -0.797 35.215 1.00 94.44 806 CYS A CA 1
ATOM 6010 C C . CYS A 1 806 ? 1.260 -1.765 36.406 1.00 94.44 806 CYS A C 1
ATOM 6012 O O . CYS A 1 806 ? 1.403 -1.325 37.543 1.00 94.44 806 CYS A O 1
ATOM 6014 N N . ASN A 1 807 ? 1.161 -3.076 36.169 1.00 95.06 807 ASN A N 1
ATOM 6015 C CA . ASN A 1 807 ? 1.380 -4.102 37.199 1.00 95.06 807 ASN A CA 1
ATOM 6016 C C . ASN A 1 807 ? 2.815 -4.662 37.212 1.00 95.06 807 ASN A C 1
ATOM 6018 O O . ASN A 1 807 ? 3.125 -5.487 38.072 1.00 95.06 807 ASN A O 1
ATOM 6022 N N . PHE A 1 808 ? 3.663 -4.245 36.267 1.00 95.00 808 PHE A N 1
ATOM 6023 C CA . PHE A 1 808 ? 5.074 -4.629 36.150 1.00 95.00 808 PHE A CA 1
ATOM 6024 C C . PHE A 1 808 ? 5.976 -3.465 36.579 1.00 95.00 808 PHE A C 1
ATOM 6026 O O . PHE A 1 808 ? 5.615 -2.303 36.399 1.00 95.00 808 PHE A O 1
ATOM 6033 N N . ALA A 1 809 ? 7.172 -3.788 37.067 1.00 91.56 809 ALA A N 1
ATOM 6034 C CA . ALA A 1 809 ? 8.174 -2.836 37.543 1.00 91.56 809 ALA A CA 1
ATOM 6035 C C . ALA A 1 809 ? 9.436 -2.849 36.656 1.00 91.56 809 ALA A C 1
ATOM 6037 O O . ALA A 1 809 ? 10.541 -3.049 37.148 1.00 91.56 809 ALA A O 1
ATOM 6038 N N . CYS A 1 810 ? 9.268 -2.688 35.335 1.00 92.75 810 CYS A N 1
ATOM 6039 C CA . CYS A 1 810 ? 10.366 -2.908 34.381 1.00 92.75 810 CYS A CA 1
ATOM 6040 C C . CYS A 1 810 ? 11.513 -1.895 34.557 1.00 92.75 810 CYS A C 1
ATOM 6042 O O . CYS A 1 810 ? 11.260 -0.689 34.563 1.00 92.75 810 CYS A O 1
ATOM 6044 N N . ASP A 1 811 ? 12.756 -2.370 34.647 1.00 89.56 811 ASP A N 1
ATOM 6045 C CA . ASP A 1 811 ? 13.945 -1.558 34.963 1.00 89.56 811 ASP A CA 1
ATOM 6046 C C . ASP A 1 811 ? 14.284 -0.514 33.884 1.00 89.56 811 ASP A C 1
ATOM 6048 O O . ASP A 1 811 ? 14.616 0.624 34.209 1.00 89.56 811 ASP A O 1
ATOM 6052 N N . TYR A 1 812 ? 14.122 -0.871 32.607 1.00 90.94 812 TYR A N 1
ATOM 6053 C CA . TYR A 1 812 ? 14.320 0.016 31.452 1.00 90.94 812 TYR A CA 1
ATOM 6054 C C . TYR A 1 812 ? 13.069 0.826 31.050 1.00 90.94 812 TYR A C 1
ATOM 6056 O O . TYR A 1 812 ? 13.009 1.379 29.951 1.00 90.94 812 TYR A O 1
ATOM 6064 N N . CYS A 1 813 ? 12.011 0.871 31.869 1.00 91.75 813 CYS A N 1
ATOM 6065 C CA . CYS A 1 813 ? 10.753 1.507 31.465 1.00 91.75 813 CYS A CA 1
ATOM 6066 C C . CYS A 1 813 ? 10.923 3.022 31.241 1.00 91.75 813 CYS A C 1
ATOM 6068 O O . CYS A 1 813 ? 11.032 3.772 32.202 1.00 91.75 813 CYS A O 1
ATOM 6070 N N . PHE A 1 814 ? 10.850 3.498 29.991 1.00 87.69 814 PHE A N 1
ATOM 6071 C CA . PHE A 1 814 ? 10.985 4.928 29.644 1.00 87.69 814 PHE A CA 1
ATOM 6072 C C . PHE A 1 814 ? 9.970 5.856 30.342 1.00 87.69 814 PHE A C 1
ATOM 6074 O O . PHE A 1 814 ? 10.194 7.057 30.471 1.00 87.69 814 PHE A O 1
ATOM 6081 N N . GLN A 1 815 ? 8.852 5.311 30.819 1.00 87.81 815 GLN A N 1
ATOM 6082 C CA . GLN A 1 815 ? 7.869 6.048 31.615 1.00 87.81 815 GLN A CA 1
ATOM 6083 C C . GLN A 1 815 ? 8.326 6.272 33.071 1.00 87.81 815 GLN A C 1
ATOM 6085 O O . GLN A 1 815 ? 7.661 6.984 33.814 1.00 87.81 815 GLN A O 1
ATOM 6090 N N . GLY A 1 816 ? 9.406 5.624 33.511 1.00 83.81 816 GLY A N 1
ATOM 6091 C CA . GLY A 1 816 ? 9.819 5.553 34.908 1.00 83.81 816 GLY A CA 1
ATOM 6092 C C . GLY A 1 816 ? 8.873 4.724 35.786 1.00 83.81 816 GLY A C 1
ATOM 6093 O O . GLY A 1 816 ? 7.860 4.169 35.331 1.00 83.81 816 GLY A O 1
ATOM 6094 N N . GLN A 1 817 ? 9.226 4.651 37.072 1.00 77.50 817 GLN A N 1
ATOM 6095 C CA . GLN A 1 817 ? 8.382 4.080 38.129 1.00 77.50 817 GLN A CA 1
ATOM 6096 C C . GLN A 1 817 ? 7.498 5.159 38.783 1.00 77.50 817 GLN A C 1
ATOM 6098 O O . GLN A 1 817 ? 6.310 4.925 38.987 1.00 77.50 817 GLN A O 1
ATOM 6103 N N . ASP A 1 818 ? 8.032 6.366 39.013 1.00 74.94 818 ASP A N 1
ATOM 6104 C CA . ASP A 1 818 ? 7.367 7.493 39.701 1.00 74.94 818 ASP A CA 1
ATOM 6105 C C . ASP A 1 818 ? 6.344 8.262 38.829 1.00 74.94 818 ASP A C 1
ATOM 6107 O O . ASP A 1 818 ? 6.184 9.479 38.931 1.00 74.94 818 ASP A O 1
ATOM 6111 N N . LYS A 1 819 ? 5.650 7.559 37.929 1.00 80.00 819 LYS A N 1
ATOM 6112 C CA . LYS A 1 819 ? 4.720 8.150 36.951 1.00 80.00 819 LYS A CA 1
ATOM 6113 C C . LYS A 1 819 ? 3.313 8.396 37.513 1.00 80.00 819 LYS A C 1
ATOM 6115 O O . LYS A 1 819 ? 2.857 7.631 38.364 1.00 80.00 819 LYS A O 1
ATOM 6120 N N . PRO A 1 820 ? 2.561 9.397 37.007 1.00 75.81 820 PRO A N 1
ATOM 6121 C CA . PRO A 1 820 ? 1.214 9.700 37.498 1.00 75.81 820 PRO A CA 1
ATOM 6122 C C . PRO A 1 820 ? 0.220 8.539 37.300 1.00 75.81 820 PRO A C 1
ATOM 6124 O O . PRO A 1 820 ? -0.260 8.290 36.195 1.00 75.81 820 PRO A O 1
ATOM 6127 N N . VAL A 1 821 ? -0.137 7.838 38.380 1.00 83.75 821 VAL A N 1
ATOM 6128 C CA . VAL A 1 821 ? -1.004 6.643 38.350 1.00 83.75 821 VAL A CA 1
ATOM 6129 C C . VAL A 1 821 ? -2.490 7.024 38.217 1.00 83.75 821 VAL A C 1
ATOM 6131 O O . VAL A 1 821 ? -3.268 6.927 39.162 1.00 83.75 821 VAL A O 1
ATOM 6134 N N . GLN A 1 822 ? -2.895 7.476 37.028 1.00 86.19 822 GLN A N 1
ATOM 6135 C CA . GLN A 1 822 ? -4.260 7.942 36.736 1.00 86.19 822 GLN A CA 1
ATOM 6136 C C . GLN A 1 822 ? -5.065 6.959 35.866 1.00 86.19 822 GLN A C 1
ATOM 6138 O O . GLN A 1 822 ? -4.499 6.141 35.140 1.00 86.19 822 GLN A O 1
ATOM 6143 N N . THR A 1 823 ? -6.399 7.023 35.939 1.00 90.38 823 THR A N 1
ATOM 6144 C CA . THR A 1 823 ? -7.360 6.222 35.147 1.00 90.38 823 THR A CA 1
ATOM 6145 C C . THR A 1 823 ? -8.292 7.160 34.382 1.00 90.38 823 THR A C 1
ATOM 6147 O O . THR A 1 823 ? -8.762 8.134 34.959 1.00 90.38 823 THR A O 1
ATOM 6150 N N . MET A 1 824 ? -8.561 6.866 33.108 1.00 96.12 824 MET A N 1
ATOM 6151 C CA . MET A 1 824 ? -9.342 7.733 32.223 1.00 96.12 824 MET A CA 1
ATOM 6152 C C . MET A 1 824 ? -10.822 7.809 32.637 1.00 96.12 824 MET A C 1
ATOM 6154 O O . MET A 1 824 ? -11.561 6.827 32.539 1.00 96.12 824 MET A O 1
ATOM 6158 N N . GLY A 1 825 ? -11.251 8.989 33.093 1.00 96.62 825 GLY A N 1
ATOM 6159 C CA . GLY A 1 825 ? -12.637 9.263 33.480 1.00 96.62 825 GLY A CA 1
ATOM 6160 C C . GLY A 1 825 ? -13.586 9.413 32.285 1.00 96.62 825 GLY A C 1
ATOM 6161 O O . GLY A 1 825 ? -13.153 9.666 31.161 1.00 96.62 825 GLY A O 1
ATOM 6162 N N . GLN A 1 826 ? -14.892 9.293 32.543 1.00 97.38 826 GLN A N 1
ATOM 6163 C CA . GLN A 1 826 ? -15.944 9.328 31.516 1.00 97.38 826 GLN A CA 1
ATOM 6164 C C . GLN A 1 826 ? -15.875 10.587 30.633 1.00 97.38 826 GLN A C 1
ATOM 6166 O O . GLN A 1 826 ? -15.886 10.474 29.413 1.00 97.38 826 GLN A O 1
ATOM 6171 N N . THR A 1 827 ? -15.675 11.765 31.231 1.00 97.94 827 THR A N 1
ATOM 6172 C CA . THR A 1 827 ? -15.579 13.055 30.523 1.00 97.94 827 THR A CA 1
ATOM 6173 C C . THR A 1 827 ? -14.487 13.072 29.446 1.00 97.94 827 THR A C 1
ATOM 6175 O O . THR A 1 827 ? -14.680 13.651 28.380 1.00 97.94 827 THR A O 1
ATOM 6178 N N . VAL A 1 828 ? -13.350 12.407 29.689 1.00 98.25 828 VAL A N 1
ATOM 6179 C CA . VAL A 1 828 ? -12.259 12.282 28.704 1.00 98.25 828 VAL A CA 1
ATOM 6180 C C . VAL A 1 828 ? -12.661 11.329 27.576 1.00 98.25 828 VAL A C 1
ATOM 6182 O O . VAL A 1 828 ? -12.400 11.616 26.412 1.00 98.25 828 VAL A O 1
ATOM 6185 N N . GLN A 1 829 ? -13.348 10.228 27.896 1.00 98.38 829 GLN A N 1
ATOM 6186 C CA . GLN A 1 829 ? -13.867 9.292 26.891 1.00 98.38 829 GLN A CA 1
ATOM 6187 C C . GLN A 1 829 ? -14.907 9.963 25.980 1.00 98.38 829 GLN A C 1
ATOM 6189 O O . GLN A 1 829 ? -14.889 9.769 24.767 1.00 98.38 829 GLN A O 1
ATOM 6194 N N . ASP A 1 830 ? -15.784 10.789 26.552 1.00 98.38 830 ASP A N 1
ATOM 6195 C CA . ASP A 1 830 ? -16.790 11.550 25.808 1.00 98.38 830 ASP A CA 1
ATOM 6196 C C . ASP A 1 830 ? -16.144 12.579 24.872 1.00 98.38 830 ASP A C 1
ATOM 6198 O O . ASP A 1 830 ? -16.533 12.674 23.709 1.00 98.38 830 ASP A O 1
ATOM 6202 N N . ALA A 1 831 ? -15.104 13.281 25.333 1.00 98.44 831 ALA A N 1
ATOM 6203 C CA . ALA A 1 831 ? -14.343 14.213 24.505 1.00 98.44 831 ALA A CA 1
ATOM 6204 C C . ALA A 1 831 ? -13.570 13.514 23.368 1.00 98.44 831 ALA A C 1
ATOM 6206 O O . ALA A 1 831 ? -13.508 14.050 22.262 1.00 98.44 831 ALA A O 1
ATOM 6207 N N . ILE A 1 832 ? -13.044 12.299 23.589 1.00 98.50 832 ILE A N 1
ATOM 6208 C CA . ILE A 1 832 ? -12.444 11.475 22.522 1.00 98.50 832 ILE A CA 1
ATOM 6209 C C . ILE A 1 832 ? -13.489 11.148 21.446 1.00 98.50 832 ILE A C 1
ATOM 6211 O O . ILE A 1 832 ? -13.230 11.360 20.263 1.00 98.50 832 ILE A O 1
ATOM 6215 N N . VAL A 1 833 ? -14.680 10.675 21.833 1.00 98.38 833 VAL A N 1
ATOM 6216 C CA . VAL A 1 833 ? -15.748 10.339 20.872 1.00 98.38 833 VAL A CA 1
ATOM 6217 C C . VAL A 1 833 ? -16.238 11.585 20.125 1.00 98.38 833 VAL A C 1
ATOM 6219 O O . VAL A 1 833 ? -16.369 11.542 18.904 1.00 98.38 833 VAL A O 1
ATOM 6222 N N . ALA A 1 834 ? -16.422 12.712 20.820 1.00 97.94 834 ALA A N 1
ATOM 6223 C CA . ALA A 1 834 ? -16.805 13.983 20.203 1.00 97.94 834 ALA A CA 1
ATOM 6224 C C . ALA A 1 834 ? -15.737 14.525 19.232 1.00 97.94 834 ALA A C 1
ATOM 6226 O O . ALA A 1 834 ? -16.080 15.115 18.208 1.00 97.94 834 ALA A O 1
ATOM 6227 N N . PHE A 1 835 ? -14.445 14.303 19.506 1.00 97.56 835 PHE A N 1
ATOM 6228 C CA . PHE A 1 835 ? -13.378 14.644 18.564 1.00 97.56 835 PHE A CA 1
ATOM 6229 C C . PHE A 1 835 ? -13.417 13.763 17.309 1.00 97.56 835 PHE A C 1
ATOM 6231 O O . PHE A 1 835 ? -13.341 14.301 16.205 1.00 97.56 835 PHE A O 1
ATOM 6238 N N . VAL A 1 836 ? -13.596 12.443 17.451 1.00 97.62 836 VAL A N 1
ATOM 6239 C CA . VAL A 1 836 ? -13.736 11.541 16.293 1.00 97.62 836 VAL A CA 1
ATOM 6240 C C . VAL A 1 836 ? -14.972 11.905 15.463 1.00 97.62 836 VAL A C 1
ATOM 6242 O O . VAL A 1 836 ? -14.876 11.946 14.241 1.00 97.62 836 VAL A O 1
ATOM 6245 N N . GLU A 1 837 ? -16.107 12.239 16.088 1.00 97.06 837 GLU A N 1
ATOM 6246 C CA . GLU A 1 837 ? -17.316 12.657 15.360 1.00 97.06 837 GLU A CA 1
ATOM 6247 C C . GLU A 1 837 ? -17.143 14.004 14.641 1.00 97.06 837 GLU A C 1
ATOM 6249 O O . GLU A 1 837 ? -17.567 14.134 13.494 1.00 97.06 837 GLU A O 1
ATOM 6254 N N . ARG A 1 838 ? -16.458 14.978 15.254 1.00 95.50 838 ARG A N 1
ATOM 6255 C CA . ARG A 1 838 ? -16.112 16.250 14.595 1.00 95.50 838 ARG A CA 1
ATOM 6256 C C . ARG A 1 838 ? -15.152 16.059 13.416 1.00 95.50 838 ARG A C 1
ATOM 6258 O O . ARG A 1 838 ? -15.274 16.772 12.428 1.00 95.50 838 ARG A O 1
ATOM 6265 N N . ALA A 1 839 ? -14.214 15.117 13.511 1.00 94.44 839 ALA A N 1
ATOM 6266 C CA . ALA A 1 839 ? -13.269 14.811 12.436 1.00 94.44 839 ALA A CA 1
ATOM 6267 C C . ALA A 1 839 ? -13.882 13.959 11.307 1.00 94.44 839 ALA A C 1
ATOM 6269 O O . ALA A 1 839 ? -13.427 14.045 10.170 1.00 94.44 839 ALA A O 1
ATOM 6270 N N . ALA A 1 840 ? -14.911 13.155 11.609 1.00 94.31 840 ALA A N 1
ATOM 6271 C CA . ALA A 1 840 ? -15.493 12.147 10.719 1.00 94.31 840 ALA A CA 1
ATOM 6272 C C . ALA A 1 840 ? -15.744 12.576 9.254 1.00 94.31 840 ALA A C 1
ATOM 6274 O O . ALA A 1 840 ? -15.471 11.748 8.386 1.00 94.31 840 ALA A O 1
ATOM 6275 N N . PRO A 1 841 ? -16.208 13.805 8.929 1.00 93.44 841 PRO A N 1
ATOM 6276 C CA . PRO A 1 841 ? -16.474 14.203 7.541 1.00 93.44 841 PRO A CA 1
ATOM 6277 C C . PRO A 1 841 ? -15.248 14.229 6.611 1.00 93.44 841 PRO A C 1
ATOM 6279 O O . PRO A 1 841 ? -15.415 14.081 5.405 1.00 93.44 841 PRO A O 1
ATOM 6282 N N . GLU A 1 842 ? -14.029 14.402 7.137 1.00 90.88 842 GLU A N 1
ATOM 6283 C CA . GLU A 1 842 ? -12.785 14.384 6.338 1.00 90.88 842 GLU A CA 1
ATOM 6284 C C . GLU A 1 842 ? -12.137 12.984 6.256 1.00 90.88 842 GLU A C 1
ATOM 6286 O O . GLU A 1 842 ? -11.124 12.793 5.575 1.00 90.88 842 GLU A O 1
ATOM 6291 N N . LEU A 1 843 ? -12.686 11.993 6.966 1.00 94.56 843 LEU A N 1
ATOM 6292 C CA . LEU A 1 843 ? -12.060 10.685 7.148 1.00 94.56 843 LEU A CA 1
ATOM 6293 C C . LEU A 1 843 ? -12.596 9.623 6.184 1.00 94.56 843 LEU A C 1
ATOM 6295 O O . LEU A 1 843 ? -13.721 9.664 5.702 1.00 94.56 843 LEU A O 1
ATOM 6299 N N . ARG A 1 844 ? -11.766 8.602 5.969 1.00 95.12 844 ARG A N 1
ATOM 6300 C CA . ARG A 1 844 ? -12.154 7.277 5.460 1.00 95.12 844 ARG A CA 1
ATOM 6301 C C . ARG A 1 844 ? -11.816 6.160 6.453 1.00 95.12 844 ARG A C 1
ATOM 6303 O O . ARG A 1 844 ? -12.369 5.068 6.356 1.00 95.12 844 ARG A O 1
ATOM 6310 N N . HIS A 1 845 ? -10.906 6.408 7.403 1.00 97.75 845 HIS A N 1
ATOM 6311 C CA . HIS A 1 845 ? -10.393 5.401 8.337 1.00 97.75 845 HIS A CA 1
ATOM 6312 C C . HIS A 1 845 ? -10.081 6.001 9.716 1.00 97.75 845 HIS A C 1
ATOM 6314 O O . HIS A 1 845 ? -9.435 7.043 9.824 1.00 97.75 845 HIS A O 1
ATOM 6320 N N . VAL A 1 846 ? -10.498 5.312 10.777 1.00 98.31 846 VAL A N 1
ATOM 6321 C CA . VAL A 1 846 ? -10.079 5.559 12.163 1.00 98.31 846 VAL A CA 1
ATOM 6322 C C . VAL A 1 846 ? -9.265 4.358 12.646 1.00 98.31 846 VAL A C 1
ATOM 6324 O O . VAL A 1 846 ? -9.733 3.221 12.574 1.00 98.31 846 VAL A O 1
ATOM 6327 N N . HIS A 1 847 ? -8.056 4.608 13.152 1.00 98.00 847 HIS A N 1
ATOM 6328 C CA . HIS A 1 847 ? -7.197 3.592 13.758 1.00 98.00 847 HIS A CA 1
ATOM 6329 C C . HIS A 1 847 ? -6.912 3.914 15.229 1.00 98.00 847 HIS A C 1
ATOM 6331 O O . HIS A 1 847 ? -6.434 5.007 15.547 1.00 98.00 847 HIS A O 1
ATOM 6337 N N . ILE A 1 848 ? -7.165 2.951 16.123 1.00 98.38 848 ILE A N 1
ATOM 6338 C CA . ILE A 1 848 ? -6.927 3.101 17.568 1.00 98.38 848 ILE A CA 1
ATOM 6339 C C . ILE A 1 848 ? -5.783 2.197 18.041 1.00 98.38 848 ILE A C 1
ATOM 6341 O O . ILE A 1 848 ? -5.839 0.978 17.887 1.00 98.38 848 ILE A O 1
ATOM 6345 N N . ALA A 1 849 ? -4.775 2.780 18.690 1.00 98.25 849 ALA A N 1
ATOM 6346 C CA . ALA A 1 849 ? -3.688 2.053 19.341 1.00 98.25 849 ALA A CA 1
ATOM 6347 C C . ALA A 1 849 ? -3.822 2.132 20.872 1.00 98.25 849 ALA A C 1
ATOM 6349 O O . ALA A 1 849 ? -3.553 3.162 21.492 1.00 98.25 849 ALA A O 1
ATOM 6350 N N . TRP A 1 850 ? -4.236 1.036 21.503 1.00 98.44 850 TRP A N 1
ATOM 6351 C CA . TRP A 1 850 ? -4.381 0.944 22.956 1.00 98.44 850 TRP A CA 1
ATOM 6352 C C . TRP A 1 850 ? -3.015 0.800 23.637 1.00 98.44 850 TRP A C 1
ATOM 6354 O O . TRP A 1 850 ? -2.262 -0.140 23.369 1.00 98.44 850 TRP A O 1
ATOM 6364 N N . TYR A 1 851 ? -2.696 1.743 24.521 1.00 95.19 851 TYR A N 1
ATOM 6365 C CA . TYR A 1 851 ? -1.374 1.916 25.127 1.00 95.19 851 TYR A CA 1
ATOM 6366 C C . TYR A 1 851 ? -1.490 2.316 26.612 1.00 95.19 851 TYR A C 1
ATOM 6368 O O . TYR A 1 851 ? -2.548 2.177 27.226 1.00 95.19 851 TYR A O 1
ATOM 6376 N N . GLY A 1 852 ? -0.411 2.820 27.214 1.00 89.19 852 GLY A N 1
ATOM 6377 C CA . GLY A 1 852 ? -0.384 3.349 28.579 1.00 89.19 852 GLY A CA 1
ATOM 6378 C C . GLY A 1 852 ? 0.684 2.673 29.428 1.00 89.19 852 GLY A C 1
ATOM 6379 O O . GLY A 1 852 ? 1.773 2.395 28.932 1.00 89.19 852 GLY A O 1
ATOM 6380 N N . GLY A 1 853 ? 0.388 2.422 30.705 1.00 90.69 853 GLY A N 1
ATOM 6381 C CA . GLY A 1 853 ? 1.245 1.604 31.571 1.00 90.69 853 GLY A CA 1
ATOM 6382 C C . GLY A 1 853 ? 0.992 0.108 31.355 1.00 90.69 853 GLY A C 1
ATOM 6383 O O . GLY A 1 853 ? 1.880 -0.630 30.940 1.00 90.69 853 GLY A O 1
ATOM 6384 N N . GLU A 1 854 ? -0.236 -0.337 31.615 1.00 96.06 854 GLU A N 1
ATOM 6385 C CA . GLU A 1 854 ? -0.805 -1.595 31.131 1.00 96.06 854 GLU A CA 1
ATOM 6386 C C . GLU A 1 854 ? -2.303 -1.381 30.829 1.00 96.06 854 GLU A C 1
ATOM 6388 O O . GLU A 1 854 ? -3.098 -1.261 31.770 1.00 96.06 854 GLU A O 1
ATOM 6393 N N . PRO A 1 855 ? -2.725 -1.336 29.550 1.00 97.38 855 PRO A N 1
ATOM 6394 C CA . PRO A 1 855 ? -4.122 -1.080 29.194 1.00 97.38 855 PRO A CA 1
ATOM 6395 C C . PRO A 1 855 ? -5.088 -2.144 29.739 1.00 97.38 855 PRO A C 1
ATOM 6397 O O . PRO A 1 855 ? -6.194 -1.795 30.159 1.00 97.38 855 PRO A O 1
ATOM 6400 N N . LEU A 1 856 ? -4.676 -3.415 29.865 1.00 98.00 856 LEU A N 1
ATOM 6401 C CA . LEU A 1 856 ? -5.523 -4.484 30.419 1.00 98.00 856 LEU A CA 1
ATOM 6402 C C . LEU A 1 856 ? -5.752 -4.386 31.944 1.00 98.00 856 LEU A C 1
ATOM 6404 O O . LEU A 1 856 ? -6.400 -5.252 32.536 1.00 98.00 856 LEU A O 1
ATOM 6408 N N . LEU A 1 857 ? -5.285 -3.321 32.610 1.00 97.00 857 LEU A N 1
ATOM 6409 C CA . LEU A 1 857 ? -5.776 -2.930 33.939 1.00 97.00 857 LEU A CA 1
ATOM 6410 C C . LEU A 1 857 ? -7.128 -2.197 33.893 1.00 97.00 857 LEU A C 1
ATOM 6412 O O . LEU A 1 857 ? -7.750 -2.031 34.947 1.00 97.00 857 LEU A O 1
ATOM 6416 N N . ARG A 1 858 ? -7.586 -1.750 32.715 1.00 97.25 858 ARG A N 1
ATOM 6417 C CA . ARG A 1 858 ? -8.842 -1.005 32.506 1.00 97.25 858 ARG A CA 1
ATOM 6418 C C . ARG A 1 858 ? -9.604 -1.472 31.245 1.00 97.25 858 ARG A C 1
ATOM 6420 O O . ARG A 1 858 ? -9.943 -0.630 30.413 1.00 97.25 858 ARG A O 1
ATOM 6427 N N . PRO A 1 859 ? -9.918 -2.778 31.097 1.00 97.06 859 PRO A N 1
ATOM 6428 C CA . PRO A 1 859 ? -10.600 -3.297 29.907 1.00 97.06 859 PRO A CA 1
ATOM 6429 C C . PRO A 1 859 ? -11.931 -2.586 29.627 1.00 97.06 859 PRO A C 1
ATOM 6431 O O . PRO A 1 859 ? -12.134 -2.152 28.505 1.00 97.06 859 PRO A O 1
ATOM 6434 N N . GLY A 1 860 ? -12.747 -2.294 30.647 1.00 97.56 860 GLY A N 1
ATOM 6435 C CA . GLY A 1 860 ? -14.023 -1.584 30.461 1.00 97.56 860 GLY A CA 1
ATOM 6436 C C . GLY A 1 860 ? -13.924 -0.194 29.805 1.00 97.56 860 GLY A C 1
ATOM 6437 O O . GLY A 1 860 ? -14.898 0.263 29.220 1.00 97.56 860 GLY A O 1
ATOM 6438 N N . VAL A 1 861 ? -12.761 0.473 29.854 1.00 97.81 861 VAL A N 1
ATOM 6439 C CA . VAL A 1 861 ? -12.523 1.737 29.122 1.00 97.81 861 VAL A CA 1
ATOM 6440 C C . VAL A 1 861 ? -12.230 1.464 27.645 1.00 97.81 861 VAL A C 1
ATOM 6442 O O . VAL A 1 861 ? -12.720 2.185 26.781 1.00 97.81 861 VAL A O 1
ATOM 6445 N N . ILE A 1 862 ? -11.456 0.412 27.356 1.00 98.31 862 ILE A N 1
ATOM 6446 C CA . ILE A 1 862 ? -11.186 -0.076 25.994 1.00 98.31 862 ILE A CA 1
ATOM 6447 C C . ILE A 1 862 ? -12.503 -0.506 25.348 1.00 98.31 862 ILE A C 1
ATOM 6449 O O . ILE A 1 862 ? -12.799 -0.106 24.227 1.00 98.31 862 ILE A O 1
ATOM 6453 N N . GLU A 1 863 ? -13.305 -1.279 26.078 1.00 98.31 863 GLU A N 1
ATOM 6454 C CA . GLU A 1 863 ? -14.585 -1.823 25.634 1.00 98.31 863 GLU A CA 1
ATOM 6455 C C . GLU A 1 863 ? -15.587 -0.692 25.352 1.00 98.31 863 GLU A C 1
ATOM 6457 O O . GLU A 1 863 ? -16.027 -0.542 24.212 1.00 98.31 863 GLU A O 1
ATOM 6462 N N . ALA A 1 864 ? -15.845 0.192 26.325 1.00 97.88 864 ALA A N 1
ATOM 6463 C CA . ALA A 1 864 ? -16.797 1.294 26.166 1.00 97.88 864 ALA A CA 1
ATOM 6464 C C . ALA A 1 864 ? -16.411 2.307 25.070 1.00 97.88 864 ALA A C 1
ATOM 6466 O O . ALA A 1 864 ? -17.290 2.808 24.368 1.00 97.88 864 ALA A O 1
ATOM 6467 N N . LEU A 1 865 ? -15.122 2.624 24.896 1.00 98.38 865 LEU A N 1
ATOM 6468 C CA . LEU A 1 865 ? -14.681 3.494 23.800 1.00 98.38 865 LEU A CA 1
ATOM 6469 C C . LEU A 1 865 ? -14.736 2.790 22.441 1.00 98.38 865 LEU A C 1
ATOM 6471 O O . LEU A 1 865 ? -15.171 3.411 21.472 1.00 98.38 865 LEU A O 1
ATOM 6475 N N . SER A 1 866 ? -14.320 1.521 22.355 1.00 98.50 866 SER A N 1
ATOM 6476 C CA . SER A 1 866 ? -14.363 0.768 21.093 1.00 98.50 866 SER A CA 1
ATOM 6477 C C . SER A 1 866 ? -15.795 0.662 20.587 1.00 98.50 866 SER A C 1
ATOM 6479 O O . SER A 1 866 ? -16.057 1.042 19.453 1.00 98.50 866 SER A O 1
ATOM 6481 N N . ASP A 1 867 ? -16.735 0.256 21.442 1.00 98.50 867 ASP A N 1
ATOM 6482 C CA . ASP A 1 867 ? -18.136 0.043 21.062 1.00 98.50 867 ASP A CA 1
ATOM 6483 C C . ASP A 1 867 ? -18.786 1.345 20.554 1.00 98.50 867 ASP A C 1
ATOM 6485 O O . ASP A 1 867 ? -19.491 1.352 19.543 1.00 98.50 867 ASP A O 1
ATOM 6489 N N . ARG A 1 868 ? -18.478 2.483 21.196 1.00 98.56 868 ARG A N 1
ATOM 6490 C CA . ARG A 1 868 ? -18.957 3.815 20.787 1.00 98.56 868 ARG A CA 1
ATOM 6491 C C . ARG A 1 868 ? -18.337 4.297 19.476 1.00 98.56 868 ARG A C 1
ATOM 6493 O O . ARG A 1 868 ? -19.058 4.832 18.634 1.00 98.56 868 ARG A O 1
ATOM 6500 N N . ILE A 1 869 ? -17.023 4.133 19.300 1.00 98.56 869 ILE A N 1
ATOM 6501 C CA . ILE A 1 869 ? -16.314 4.594 18.097 1.00 98.56 869 ILE A CA 1
ATOM 6502 C C . ILE A 1 869 ? -16.640 3.693 16.899 1.00 98.56 869 ILE A C 1
ATOM 6504 O O . ILE A 1 869 ? -16.861 4.214 15.811 1.00 98.56 869 ILE A O 1
ATOM 6508 N N . ILE A 1 870 ? -16.757 2.375 17.091 1.00 98.62 870 ILE A N 1
ATOM 6509 C CA . ILE A 1 870 ? -17.212 1.428 16.063 1.00 98.62 870 ILE A CA 1
ATOM 6510 C C . ILE A 1 870 ? -18.621 1.801 15.598 1.00 98.62 870 ILE A C 1
ATOM 6512 O O . ILE A 1 870 ? -18.821 2.028 14.409 1.00 98.62 870 ILE A O 1
ATOM 6516 N N . ALA A 1 871 ? -19.572 1.974 16.524 1.00 98.25 871 ALA A N 1
ATOM 6517 C CA . ALA A 1 871 ? -20.936 2.359 16.167 1.00 98.25 871 ALA A CA 1
ATOM 6518 C C . ALA A 1 871 ? -21.004 3.724 15.455 1.00 98.25 871 ALA A C 1
ATOM 6520 O O . ALA A 1 871 ? -21.868 3.928 14.605 1.00 98.25 871 ALA A O 1
ATOM 6521 N N . LEU A 1 872 ? -20.124 4.674 15.796 1.00 97.56 872 LEU A N 1
ATOM 6522 C CA . LEU A 1 872 ? -19.983 5.946 15.078 1.00 97.56 872 LEU A CA 1
ATOM 6523 C C . LEU A 1 872 ? -19.428 5.746 13.660 1.00 97.56 872 LEU A C 1
ATOM 6525 O O . LEU A 1 872 ? -19.966 6.328 12.724 1.00 97.56 872 LEU A O 1
ATOM 6529 N N . CYS A 1 873 ? -18.386 4.928 13.497 1.00 97.88 873 CYS A N 1
ATOM 6530 C CA . CYS A 1 873 ? -17.772 4.652 12.198 1.00 97.88 873 CYS A CA 1
ATOM 6531 C C . CYS A 1 873 ? -18.751 3.940 11.256 1.00 97.88 873 CYS A C 1
ATOM 6533 O O . CYS A 1 873 ? -18.936 4.387 10.126 1.00 97.88 873 CYS A O 1
ATOM 6535 N N . ASP A 1 874 ? -19.446 2.911 11.747 1.00 97.44 874 ASP A N 1
ATOM 6536 C CA . ASP A 1 874 ? -20.415 2.130 10.973 1.00 97.44 874 ASP A CA 1
ATOM 6537 C C . ASP A 1 874 ? -21.581 3.004 10.476 1.00 97.44 874 ASP A C 1
ATOM 6539 O O . ASP A 1 874 ? -21.921 2.964 9.296 1.00 97.44 874 ASP A O 1
ATOM 6543 N N . ARG A 1 875 ? -22.129 3.891 11.327 1.00 97.12 875 ARG A N 1
ATOM 6544 C CA . ARG A 1 875 ? -23.164 4.875 10.927 1.00 97.12 875 ARG A CA 1
ATOM 6545 C C . ARG A 1 875 ? -22.686 5.922 9.910 1.00 97.12 875 ARG A C 1
ATOM 6547 O O . ARG A 1 875 ? -23.508 6.683 9.406 1.00 97.12 875 ARG A O 1
ATOM 6554 N N . ARG A 1 876 ? -21.378 6.028 9.664 1.00 93.00 876 ARG A N 1
ATOM 6555 C CA . ARG A 1 876 ? -20.750 7.033 8.789 1.00 93.00 876 ARG A CA 1
ATOM 6556 C C . ARG A 1 876 ? -20.028 6.409 7.585 1.00 93.00 876 ARG A C 1
ATOM 6558 O O . ARG A 1 876 ? -19.404 7.144 6.830 1.00 93.00 876 ARG A O 1
ATOM 6565 N N . GLY A 1 877 ? -20.072 5.083 7.416 1.00 94.06 877 GLY A N 1
ATOM 6566 C CA . GLY A 1 877 ? -19.331 4.373 6.364 1.00 94.06 877 GLY A CA 1
ATOM 6567 C C . GLY A 1 877 ? -17.802 4.405 6.527 1.00 94.06 877 GLY A C 1
ATOM 6568 O O . GLY A 1 877 ? -17.074 4.168 5.566 1.00 94.06 877 GLY A O 1
ATOM 6569 N N . LEU A 1 878 ? -17.293 4.717 7.724 1.00 96.25 878 LEU A N 1
ATOM 6570 C CA . LEU A 1 878 ? -15.855 4.805 7.988 1.00 96.25 878 LEU A CA 1
ATOM 6571 C C . LEU A 1 878 ? -15.270 3.431 8.317 1.00 96.25 878 LEU A C 1
ATOM 6573 O O . LEU A 1 878 ? -15.812 2.684 9.134 1.00 96.25 878 LEU A O 1
ATOM 6577 N N . LYS A 1 879 ? -14.084 3.133 7.781 1.00 97.88 879 LYS A N 1
ATOM 6578 C CA . LYS A 1 879 ? -13.311 1.973 8.229 1.00 97.88 879 LYS A CA 1
ATOM 6579 C C . LYS A 1 879 ? -12.854 2.176 9.680 1.00 97.88 879 LYS A C 1
ATOM 6581 O O . LYS A 1 879 ? -12.344 3.241 10.027 1.00 97.88 879 LYS A O 1
ATOM 6586 N N . TYR A 1 880 ? -12.923 1.121 10.490 1.00 98.38 880 TYR A N 1
ATOM 6587 C CA . TYR A 1 880 ? -12.319 1.059 11.826 1.00 98.38 880 TYR A CA 1
ATOM 6588 C C . TYR A 1 880 ? -11.463 -0.204 11.984 1.00 98.38 880 TYR A C 1
ATOM 6590 O O . TYR A 1 880 ? -11.933 -1.308 11.697 1.00 98.38 880 TYR A O 1
ATOM 6598 N N . ASP A 1 881 ? -10.243 -0.058 12.502 1.00 98.12 881 ASP A N 1
ATOM 6599 C CA . ASP A 1 881 ? -9.475 -1.160 13.096 1.00 98.12 881 ASP A CA 1
ATOM 6600 C C . ASP A 1 881 ? -8.607 -0.672 14.270 1.00 98.12 881 ASP A C 1
ATOM 6602 O O . ASP A 1 881 ? -8.412 0.529 14.465 1.00 98.12 881 ASP A O 1
ATOM 6606 N N . ALA A 1 882 ? -8.123 -1.606 15.090 1.00 98.56 882 ALA A N 1
ATOM 6607 C CA . ALA A 1 882 ? -7.350 -1.279 16.284 1.00 98.56 882 ALA A CA 1
ATOM 6608 C C . ALA A 1 882 ? -6.165 -2.226 16.531 1.00 98.56 882 ALA A C 1
ATOM 6610 O O . ALA A 1 882 ? -6.127 -3.368 16.059 1.00 98.56 882 ALA A O 1
ATOM 6611 N N . MET A 1 883 ? -5.209 -1.764 17.335 1.00 98.50 883 MET A N 1
ATOM 6612 C CA . MET A 1 883 ? -4.152 -2.582 17.934 1.00 98.50 883 MET A CA 1
ATOM 6613 C C . MET A 1 883 ? -4.019 -2.309 19.437 1.00 98.50 883 MET A C 1
ATOM 6615 O O . MET A 1 883 ? -4.533 -1.314 19.944 1.00 98.50 883 MET A O 1
ATOM 6619 N N . ILE A 1 884 ? -3.303 -3.169 20.160 1.00 98.62 884 ILE A N 1
ATOM 6620 C CA . ILE A 1 884 ? -3.011 -2.989 21.591 1.00 98.62 884 ILE A CA 1
ATOM 6621 C C . ILE A 1 884 ? -1.575 -3.402 21.918 1.00 98.62 884 ILE A C 1
ATOM 6623 O O . ILE A 1 884 ? -1.072 -4.386 21.379 1.00 98.62 884 ILE A O 1
ATOM 6627 N N . VAL A 1 885 ? -0.922 -2.669 22.822 1.00 98.19 885 VAL A N 1
ATOM 6628 C CA . VAL A 1 885 ? 0.368 -3.045 23.420 1.00 98.19 885 VAL A CA 1
ATOM 6629 C C . VAL A 1 885 ? 0.142 -3.435 24.877 1.00 98.19 885 VAL A C 1
ATOM 6631 O O . VAL A 1 885 ? -0.388 -2.645 25.651 1.00 98.19 885 VAL A O 1
ATOM 6634 N N . THR A 1 886 ? 0.549 -4.643 25.264 1.00 98.38 886 THR A N 1
ATOM 6635 C CA . THR A 1 886 ? 0.351 -5.178 26.621 1.00 98.38 886 THR A CA 1
ATOM 6636 C C . THR A 1 886 ? 1.571 -5.973 27.089 1.00 98.38 886 THR A C 1
ATOM 6638 O O . THR A 1 886 ? 2.321 -6.540 26.298 1.00 98.38 886 THR A O 1
ATOM 6641 N N . ASN A 1 887 ? 1.769 -6.069 28.402 1.00 97.56 887 ASN A N 1
ATOM 6642 C CA . ASN A 1 887 ? 2.704 -7.010 29.011 1.00 97.56 887 ASN A CA 1
ATOM 6643 C C . ASN A 1 887 ? 2.250 -8.479 28.891 1.00 97.56 887 ASN A C 1
ATOM 6645 O O . ASN A 1 887 ? 3.008 -9.373 29.253 1.00 97.56 887 ASN A O 1
ATOM 6649 N N . GLY A 1 888 ? 1.034 -8.742 28.395 1.00 97.88 888 GLY A N 1
ATOM 6650 C CA . GLY A 1 888 ? 0.519 -10.084 28.108 1.00 97.88 888 GLY A CA 1
ATOM 6651 C C . GLY A 1 888 ? 0.050 -10.869 29.335 1.00 97.88 888 GLY A C 1
ATOM 6652 O O . GLY A 1 888 ? -0.679 -11.845 29.186 1.00 97.88 888 GLY A O 1
ATOM 6653 N N . TYR A 1 889 ? 0.365 -10.437 30.560 1.00 98.19 889 TYR A N 1
ATOM 6654 C CA . TYR A 1 889 ? 0.040 -11.161 31.800 1.00 98.19 889 TYR A CA 1
ATOM 6655 C C . TYR A 1 889 ? -1.475 -11.294 32.045 1.00 98.19 889 TYR A C 1
ATOM 6657 O O . TYR A 1 889 ? -1.941 -12.270 32.640 1.00 98.19 889 TYR A O 1
ATOM 6665 N N . LYS A 1 890 ? -2.258 -10.324 31.552 1.00 97.94 890 LYS A N 1
ATOM 6666 C CA . LYS A 1 890 ? -3.731 -10.297 31.613 1.00 97.94 890 LYS A CA 1
ATOM 6667 C C . LYS A 1 890 ? -4.435 -10.686 30.306 1.00 97.94 890 LYS A C 1
ATOM 6669 O O . LYS A 1 890 ? -5.663 -10.691 30.275 1.00 97.94 890 LYS A O 1
ATOM 6674 N N . LEU A 1 891 ? -3.690 -11.043 29.260 1.00 98.31 891 LEU A N 1
ATOM 6675 C CA . LEU A 1 891 ? -4.237 -11.463 27.970 1.00 98.31 891 LEU A CA 1
ATOM 6676 C C . LEU A 1 891 ? -4.727 -12.923 28.040 1.00 98.31 891 LEU A C 1
ATOM 6678 O O . LEU A 1 891 ? -4.060 -13.839 27.573 1.00 98.31 891 LEU A O 1
ATOM 6682 N N . THR A 1 892 ? -5.869 -13.162 28.686 1.00 98.12 892 THR A N 1
ATOM 6683 C CA . THR A 1 892 ? -6.537 -14.475 28.647 1.00 98.12 892 THR A CA 1
ATOM 6684 C C . THR A 1 892 ? -7.215 -14.705 27.294 1.00 98.12 892 THR A C 1
ATOM 6686 O O . THR A 1 892 ? -7.487 -13.750 26.566 1.00 98.12 892 THR A O 1
ATOM 6689 N N . ALA A 1 893 ? -7.556 -15.957 26.973 1.00 97.69 893 ALA A N 1
ATOM 6690 C CA . ALA A 1 893 ? -8.310 -16.289 25.761 1.00 97.69 893 ALA A CA 1
ATOM 6691 C C . ALA A 1 893 ? -9.647 -15.523 25.660 1.00 97.69 893 ALA A C 1
ATOM 6693 O O . ALA A 1 893 ? -10.013 -15.060 24.585 1.00 97.69 893 ALA A O 1
ATOM 6694 N N . ASP A 1 894 ? -10.352 -15.322 26.779 1.00 97.81 894 ASP A N 1
ATOM 6695 C CA . ASP A 1 894 ? -11.615 -14.569 26.798 1.00 97.81 894 ASP A CA 1
ATOM 6696 C C . ASP A 1 894 ? -11.398 -13.059 26.586 1.00 97.81 894 ASP A C 1
ATOM 6698 O O . ASP A 1 894 ? -12.165 -12.419 25.872 1.00 97.81 894 ASP A O 1
ATOM 6702 N N . MET A 1 895 ? -10.310 -12.495 27.129 1.00 98.38 895 MET A N 1
ATOM 6703 C CA . MET A 1 895 ? -9.907 -11.108 26.855 1.00 98.38 895 MET A CA 1
ATOM 6704 C C . MET A 1 895 ? -9.506 -10.928 25.384 1.00 98.38 895 MET A C 1
ATOM 6706 O O . MET A 1 895 ? -9.870 -9.937 24.760 1.00 98.38 895 MET A O 1
ATOM 6710 N N . ALA A 1 896 ? -8.820 -11.911 24.799 1.00 98.19 896 ALA A N 1
ATOM 6711 C CA . ALA A 1 896 ? -8.516 -11.929 23.373 1.00 98.19 896 ALA A CA 1
ATOM 6712 C C . ALA A 1 896 ? -9.787 -11.979 22.498 1.00 98.19 896 ALA A C 1
ATOM 6714 O O . ALA A 1 896 ? -9.841 -11.273 21.495 1.00 98.19 896 ALA A O 1
ATOM 6715 N N . ARG A 1 897 ? -10.839 -12.715 22.895 1.00 98.06 897 ARG A N 1
ATOM 6716 C CA . ARG A 1 897 ? -12.144 -12.656 22.203 1.00 98.06 897 ARG A CA 1
ATOM 6717 C C . ARG A 1 897 ? -12.794 -11.268 22.306 1.00 98.06 897 ARG A C 1
ATOM 6719 O O . ARG A 1 897 ? -13.091 -10.696 21.262 1.00 98.06 897 ARG A O 1
ATOM 6726 N N . SER A 1 898 ? -12.882 -10.674 23.504 1.00 97.94 898 SER A N 1
ATOM 6727 C CA . SER A 1 898 ? -13.425 -9.307 23.691 1.00 97.94 898 SER A CA 1
ATOM 6728 C C . SER A 1 898 ? -12.706 -8.255 22.826 1.00 97.94 898 SER A C 1
ATOM 6730 O O . SER A 1 898 ? -13.342 -7.367 22.255 1.00 97.94 898 SER A O 1
ATOM 6732 N N . LEU A 1 899 ? -11.381 -8.373 22.674 1.00 98.44 899 LEU A N 1
ATOM 6733 C CA . LEU A 1 899 ? -10.580 -7.508 21.800 1.00 98.44 899 LEU A CA 1
ATOM 6734 C C . LEU A 1 899 ? -10.860 -7.769 20.304 1.00 98.44 899 LEU A C 1
ATOM 6736 O O . LEU A 1 899 ? -11.013 -6.817 19.537 1.00 98.44 899 LEU A O 1
ATOM 6740 N N . ALA A 1 900 ? -10.946 -9.034 19.881 1.00 97.88 900 ALA A N 1
ATOM 6741 C CA . ALA A 1 900 ? -11.198 -9.412 18.486 1.00 97.88 900 ALA A CA 1
ATOM 6742 C C . ALA A 1 900 ? -12.599 -8.992 17.999 1.00 97.88 900 ALA A C 1
ATOM 6744 O O . ALA A 1 900 ? -12.731 -8.447 16.900 1.00 97.88 900 ALA A O 1
ATOM 6745 N N . GLU A 1 901 ? -13.622 -9.174 18.842 1.00 97.50 901 GLU A N 1
ATOM 6746 C CA . GLU A 1 901 ? -14.992 -8.668 18.650 1.00 97.50 901 GLU A CA 1
ATOM 6747 C C . GLU A 1 901 ? -14.983 -7.151 18.398 1.00 97.50 901 GLU A C 1
ATOM 6749 O O . GLU A 1 901 ? -15.611 -6.651 17.464 1.00 97.50 901 GLU A O 1
ATOM 6754 N N . ARG A 1 902 ? -14.155 -6.425 19.158 1.00 98.12 902 ARG A N 1
ATOM 6755 C CA . ARG A 1 902 ? -13.937 -4.970 19.066 1.00 98.12 902 ARG A CA 1
ATOM 6756 C C . ARG A 1 902 ? -12.951 -4.561 17.971 1.00 98.12 902 ARG A C 1
ATOM 6758 O O . ARG A 1 902 ? -12.327 -3.505 18.036 1.00 98.12 902 ARG A O 1
ATOM 6765 N N . ARG A 1 903 ? -12.819 -5.397 16.937 1.00 98.06 903 ARG A N 1
ATOM 6766 C CA . ARG A 1 903 ? -12.021 -5.165 15.720 1.00 98.06 903 ARG A CA 1
ATOM 6767 C C . ARG A 1 903 ? -10.539 -4.854 15.975 1.00 98.06 903 ARG A C 1
ATOM 6769 O O . ARG A 1 903 ? -9.861 -4.373 15.063 1.00 98.06 903 ARG A O 1
ATOM 6776 N N . VAL A 1 904 ? -10.001 -5.194 17.150 1.00 98.44 904 VAL A N 1
ATOM 6777 C CA . VAL A 1 904 ? -8.550 -5.271 17.348 1.00 98.44 904 VAL A CA 1
ATOM 6778 C C . VAL A 1 904 ? -8.019 -6.356 16.413 1.00 98.44 904 VAL A C 1
ATOM 6780 O O . VAL A 1 904 ? -8.590 -7.441 16.329 1.00 98.44 904 VAL A O 1
ATOM 6783 N N . LYS A 1 905 ? -6.956 -6.057 15.663 1.00 97.94 905 LYS A N 1
ATOM 6784 C CA . LYS A 1 905 ? -6.333 -6.991 14.706 1.00 97.94 905 LYS A CA 1
ATOM 6785 C C . LYS A 1 905 ? -4.947 -7.449 15.147 1.00 97.94 905 LYS A C 1
ATOM 6787 O O . LYS A 1 905 ? -4.556 -8.572 14.839 1.00 97.94 905 LYS A O 1
ATOM 6792 N N . THR A 1 906 ? -4.237 -6.610 15.900 1.00 98.19 906 THR A N 1
ATOM 6793 C CA . THR A 1 906 ? -2.848 -6.852 16.306 1.00 98.19 906 THR A CA 1
ATOM 6794 C C . THR A 1 906 ? -2.665 -6.616 17.801 1.00 98.19 906 THR A C 1
ATOM 6796 O O . THR A 1 906 ? -3.066 -5.580 18.331 1.00 98.19 906 THR A O 1
ATOM 6799 N N . VAL A 1 907 ? -2.008 -7.556 18.472 1.00 98.50 907 VAL A N 1
ATOM 6800 C CA . VAL A 1 907 ? -1.607 -7.466 19.878 1.00 98.50 907 VAL A CA 1
ATOM 6801 C C . VAL A 1 907 ? -0.086 -7.540 19.944 1.00 98.50 907 VAL A C 1
ATOM 6803 O O . VAL A 1 907 ? 0.505 -8.549 19.565 1.00 98.50 907 VAL A O 1
ATOM 6806 N N . GLN A 1 908 ? 0.555 -6.485 20.436 1.00 98.50 908 GLN A N 1
ATOM 6807 C CA . GLN A 1 908 ? 1.986 -6.484 20.718 1.00 98.50 908 GLN A CA 1
ATOM 6808 C C . GLN A 1 908 ? 2.223 -6.931 22.166 1.00 98.50 908 GLN A C 1
ATOM 6810 O O . GLN A 1 908 ? 1.701 -6.312 23.096 1.00 98.50 908 GLN A O 1
ATOM 6815 N N . VAL A 1 909 ? 3.038 -7.971 22.356 1.00 98.19 909 VAL A N 1
ATOM 6816 C CA . VAL A 1 909 ? 3.455 -8.478 23.677 1.00 98.19 909 VAL A CA 1
ATOM 6817 C C . VAL A 1 909 ? 4.976 -8.410 23.788 1.00 98.19 909 VAL A C 1
ATOM 6819 O O . VAL A 1 909 ? 5.661 -8.636 22.796 1.00 98.19 909 VAL A O 1
ATOM 6822 N N . THR A 1 910 ? 5.517 -8.099 24.968 1.00 96.56 910 THR A N 1
ATOM 6823 C CA . THR A 1 910 ? 6.970 -7.925 25.159 1.00 96.56 910 THR A CA 1
ATOM 6824 C C . THR A 1 910 ? 7.594 -9.038 26.008 1.00 96.56 910 THR A C 1
ATOM 6826 O O . THR A 1 910 ? 7.189 -9.223 27.159 1.00 96.56 910 THR A O 1
ATOM 6829 N N . LEU A 1 911 ? 8.605 -9.732 25.466 1.00 97.00 911 LEU A N 1
ATOM 6830 C CA . LEU A 1 911 ? 9.381 -10.791 26.132 1.00 97.00 911 LEU A CA 1
ATOM 6831 C C . LEU A 1 911 ? 10.894 -10.574 25.954 1.00 97.00 911 LEU A C 1
ATOM 6833 O O . LEU A 1 911 ? 11.378 -10.617 24.833 1.00 97.00 911 LEU A O 1
ATOM 6837 N N . ASP A 1 912 ? 11.671 -10.443 27.030 1.00 95.31 912 ASP A N 1
ATOM 6838 C CA . ASP A 1 912 ? 13.093 -10.056 26.918 1.00 95.31 912 ASP A CA 1
ATOM 6839 C C . ASP A 1 912 ? 14.067 -11.252 26.917 1.00 95.31 912 ASP A C 1
ATOM 6841 O O . ASP A 1 912 ? 15.115 -11.224 27.565 1.00 95.31 912 ASP A O 1
ATOM 6845 N N . GLY A 1 913 ? 13.725 -12.327 26.211 1.00 94.50 913 GLY A N 1
ATOM 6846 C CA . GLY A 1 913 ? 14.440 -13.607 26.281 1.00 94.50 913 GLY A CA 1
ATOM 6847 C C . GLY A 1 913 ? 13.795 -14.608 27.248 1.00 94.50 913 GLY A C 1
ATOM 6848 O O . GLY A 1 913 ? 12.655 -14.430 27.682 1.00 94.50 913 GLY A O 1
ATOM 6849 N N . HIS A 1 914 ? 14.516 -15.696 27.521 1.00 95.38 914 HIS A N 1
ATOM 6850 C CA . HIS A 1 914 ? 14.083 -16.824 28.348 1.00 95.38 914 HIS A CA 1
ATOM 6851 C C . HIS A 1 914 ? 13.943 -16.448 29.839 1.00 95.38 914 HIS A C 1
ATOM 6853 O O . HIS A 1 914 ? 14.334 -15.354 30.256 1.00 95.38 914 HIS A O 1
ATOM 6859 N N . GLN A 1 915 ? 13.345 -17.337 30.641 1.00 96.00 915 GLN A N 1
ATOM 6860 C CA . GLN A 1 915 ? 12.732 -17.012 31.929 1.00 96.00 915 GLN A CA 1
ATOM 6861 C C . GLN A 1 915 ? 13.621 -16.194 32.876 1.00 96.00 915 GLN A C 1
ATOM 6863 O O . GLN A 1 915 ? 13.161 -15.182 33.397 1.00 96.00 915 GLN A O 1
ATOM 6868 N N . GLU A 1 916 ? 14.876 -16.592 33.086 1.00 94.56 916 GLU A N 1
ATOM 6869 C CA . GLU A 1 916 ? 15.796 -15.901 34.002 1.00 94.56 916 GLU A CA 1
ATOM 6870 C C . GLU A 1 916 ? 16.072 -14.445 33.579 1.00 94.56 916 GLU A C 1
ATOM 6872 O O . GLU A 1 916 ? 16.026 -13.528 34.402 1.00 94.56 916 GLU A O 1
ATOM 6877 N N . TYR A 1 917 ? 16.251 -14.217 32.276 1.00 94.62 917 TYR A N 1
ATOM 6878 C CA . TYR A 1 917 ? 16.473 -12.898 31.687 1.00 94.62 917 TYR A CA 1
ATOM 6879 C C . TYR A 1 917 ? 15.199 -12.047 31.660 1.00 94.62 917 TYR A C 1
ATOM 6881 O O . TYR A 1 917 ? 15.281 -10.818 31.743 1.00 94.62 917 TYR A O 1
ATOM 6889 N N . HIS A 1 918 ? 14.029 -12.678 31.521 1.00 96.19 918 HIS A N 1
ATOM 6890 C CA . HIS A 1 918 ? 12.735 -12.003 31.538 1.00 96.19 918 HIS A CA 1
ATOM 6891 C C . HIS A 1 918 ? 12.334 -11.602 32.960 1.00 96.19 918 HIS A C 1
ATOM 6893 O O . HIS A 1 918 ? 12.149 -10.419 33.234 1.00 96.19 918 HIS A O 1
ATOM 6899 N N . ASP A 1 919 ? 12.215 -12.568 33.874 1.00 96.00 919 ASP A N 1
ATOM 6900 C CA . ASP A 1 919 ? 11.732 -12.346 35.241 1.00 96.00 919 ASP A CA 1
ATOM 6901 C C . ASP A 1 919 ? 12.665 -11.398 36.017 1.00 96.00 919 ASP A C 1
ATOM 6903 O O . ASP A 1 919 ? 12.185 -10.588 36.805 1.00 96.00 919 ASP A O 1
ATOM 6907 N N . GLY A 1 920 ? 13.977 -11.416 35.738 1.00 92.94 920 GLY A N 1
ATOM 6908 C CA . GLY A 1 920 ? 14.954 -10.501 36.341 1.00 92.94 920 GLY A CA 1
ATOM 6909 C C . GLY A 1 920 ? 14.801 -9.019 35.960 1.00 92.94 920 GLY A C 1
ATOM 6910 O O . GLY A 1 920 ? 15.369 -8.167 36.639 1.00 92.94 920 GLY A O 1
ATOM 6911 N N . ARG A 1 921 ? 14.034 -8.691 34.906 1.00 92.38 921 ARG A N 1
ATOM 6912 C CA . ARG A 1 921 ? 13.807 -7.307 34.428 1.00 92.38 921 ARG A CA 1
ATOM 6913 C C . ARG A 1 921 ? 12.336 -6.912 34.313 1.00 92.38 921 ARG A C 1
ATOM 6915 O O . ARG A 1 921 ? 12.018 -5.738 34.442 1.00 92.38 921 ARG A O 1
ATOM 6922 N N . ARG A 1 922 ? 11.422 -7.863 34.099 1.00 94.88 922 ARG A N 1
ATOM 6923 C CA . ARG A 1 922 ? 9.976 -7.649 33.878 1.00 94.88 922 ARG A CA 1
ATOM 6924 C C . ARG A 1 922 ? 9.108 -8.286 34.970 1.00 94.88 922 ARG A C 1
ATOM 6926 O O . ARG A 1 922 ? 8.039 -8.827 34.687 1.00 94.88 922 ARG A O 1
ATOM 6933 N N . TYR A 1 923 ? 9.551 -8.223 36.221 1.00 94.75 923 TYR A N 1
ATOM 6934 C CA . TYR A 1 923 ? 8.798 -8.714 37.377 1.00 94.75 923 TYR A CA 1
ATOM 6935 C C . TYR A 1 923 ? 7.545 -7.866 37.677 1.00 94.75 923 TYR A C 1
ATOM 6937 O O . TYR A 1 923 ? 7.443 -6.686 37.323 1.00 94.75 923 TYR A O 1
ATOM 6945 N N . LEU A 1 924 ? 6.574 -8.473 38.368 1.00 95.44 924 LEU A N 1
ATOM 6946 C CA . LEU A 1 924 ? 5.424 -7.772 38.952 1.00 95.44 924 LEU A CA 1
ATOM 6947 C C . LEU A 1 924 ? 5.885 -6.755 40.006 1.00 95.44 924 LEU A C 1
ATOM 6949 O O . LEU A 1 924 ? 6.869 -6.996 40.697 1.00 95.44 924 LEU A O 1
ATOM 6953 N N . LEU A 1 925 ? 5.099 -5.703 40.264 1.00 92.06 925 LEU A N 1
ATOM 6954 C CA . LEU A 1 925 ? 5.331 -4.763 41.383 1.00 92.06 925 LEU A CA 1
ATOM 6955 C C . LEU A 1 925 ? 5.468 -5.442 42.767 1.00 92.06 925 LEU A C 1
ATOM 6957 O O . LEU A 1 925 ? 6.005 -4.848 43.696 1.00 92.06 925 LEU A O 1
ATOM 6961 N N . SER A 1 926 ? 5.003 -6.686 42.915 1.00 92.44 926 SER A N 1
ATOM 6962 C CA . SER A 1 926 ? 5.164 -7.514 44.118 1.00 92.44 926 SER A CA 1
ATOM 6963 C C . SER A 1 926 ? 6.440 -8.377 44.140 1.00 92.44 926 SER A C 1
ATOM 6965 O O . SER A 1 926 ? 6.543 -9.263 44.984 1.00 92.44 926 SER A O 1
ATOM 6967 N N . GLY A 1 927 ? 7.362 -8.204 43.185 1.00 91.44 927 GLY A N 1
ATOM 6968 C CA . GLY A 1 927 ? 8.556 -9.047 43.010 1.00 91.44 927 GLY A CA 1
ATOM 6969 C C . GLY A 1 927 ? 8.276 -10.455 42.462 1.00 91.44 927 GLY A C 1
ATOM 6970 O O . GLY A 1 927 ? 9.110 -11.343 42.602 1.00 91.44 927 GLY A O 1
ATOM 6971 N N . GLY A 1 928 ? 7.090 -10.689 41.889 1.00 93.94 928 GLY A N 1
ATOM 6972 C CA . GLY A 1 928 ? 6.700 -11.988 41.328 1.00 93.94 928 GLY A CA 1
ATOM 6973 C C . GLY A 1 928 ? 7.128 -12.167 39.869 1.00 93.94 928 GLY A C 1
ATOM 6974 O O . GLY A 1 928 ? 7.140 -11.197 39.109 1.00 93.94 928 GLY A O 1
ATOM 6975 N N . SER A 1 929 ? 7.420 -13.410 39.481 1.00 95.81 929 SER A N 1
ATOM 6976 C CA . SER A 1 929 ? 7.702 -13.809 38.098 1.00 95.81 929 SER A CA 1
ATOM 6977 C C . SER A 1 929 ? 6.493 -13.643 37.172 1.00 95.81 929 SER A C 1
ATOM 6979 O O . SER A 1 929 ? 5.335 -13.623 37.600 1.00 95.81 929 SER A O 1
ATOM 6981 N N . THR A 1 930 ? 6.771 -13.509 35.878 1.00 98.00 930 THR A N 1
ATOM 6982 C CA . THR A 1 930 ? 5.796 -13.139 34.845 1.00 98.00 930 THR A CA 1
ATOM 6983 C C . THR A 1 930 ? 5.904 -14.008 33.597 1.00 98.00 930 THR A C 1
ATOM 6985 O O . THR A 1 930 ? 4.866 -14.329 33.013 1.00 98.00 930 THR A O 1
ATOM 6988 N N . PHE A 1 931 ? 7.110 -14.460 33.237 1.00 98.12 931 PHE A N 1
ATOM 6989 C CA . PHE A 1 931 ? 7.409 -15.170 31.991 1.00 98.12 931 PHE A CA 1
ATOM 6990 C C . PHE A 1 931 ? 6.453 -16.335 31.705 1.00 98.12 931 PHE A C 1
ATOM 6992 O O . PHE A 1 931 ? 5.688 -16.294 30.741 1.00 98.12 931 PHE A O 1
ATOM 6999 N N . ALA A 1 932 ? 6.426 -17.343 32.583 1.00 97.81 932 ALA A N 1
ATOM 7000 C CA . ALA A 1 932 ? 5.632 -18.558 32.388 1.00 97.81 932 ALA A CA 1
ATOM 7001 C C . ALA A 1 932 ? 4.121 -18.276 32.264 1.00 97.81 932 ALA A C 1
ATOM 7003 O O . ALA A 1 932 ? 3.408 -18.981 31.548 1.00 97.81 932 ALA A O 1
ATOM 7004 N N . LYS A 1 933 ? 3.619 -17.210 32.909 1.00 98.25 933 LYS A N 1
ATOM 7005 C CA . LYS A 1 933 ? 2.216 -16.796 32.778 1.00 98.25 933 LYS A CA 1
ATOM 7006 C C . LYS A 1 933 ? 1.937 -16.129 31.428 1.00 98.25 933 LYS A C 1
ATOM 7008 O O . LYS A 1 933 ? 0.852 -16.324 30.885 1.00 98.25 933 LYS A O 1
ATOM 7013 N N . ILE A 1 934 ? 2.893 -15.382 30.874 1.00 98.38 934 ILE A N 1
ATOM 7014 C CA . ILE A 1 934 ? 2.774 -14.808 29.529 1.00 98.38 934 ILE A CA 1
ATOM 7015 C C . ILE A 1 934 ? 2.823 -15.923 28.476 1.00 98.38 934 ILE A C 1
ATOM 7017 O O . ILE A 1 934 ? 1.940 -15.962 27.627 1.00 98.38 934 ILE A O 1
ATOM 7021 N N . ILE A 1 935 ? 3.767 -16.870 28.565 1.00 98.31 935 ILE A N 1
ATOM 7022 C CA . ILE A 1 935 ? 3.850 -18.016 27.636 1.00 98.31 935 ILE A CA 1
ATOM 7023 C C . ILE A 1 935 ? 2.536 -18.815 27.627 1.00 98.31 935 ILE A C 1
ATOM 7025 O O . ILE A 1 935 ? 1.934 -18.995 26.570 1.00 98.31 935 ILE A O 1
ATOM 7029 N N . ALA A 1 936 ? 2.022 -19.201 28.801 1.00 98.25 936 ALA A N 1
ATOM 7030 C CA . ALA A 1 936 ? 0.754 -19.928 28.908 1.00 98.25 936 ALA A CA 1
ATOM 7031 C C . ALA A 1 936 ? -0.455 -19.138 28.361 1.00 98.25 936 ALA A C 1
ATOM 7033 O O . ALA A 1 936 ? -1.378 -19.728 27.803 1.00 98.25 936 ALA A O 1
ATOM 7034 N N . ASN A 1 937 ? -0.457 -17.806 28.496 1.00 98.44 937 ASN A N 1
ATOM 7035 C CA . ASN A 1 937 ? -1.474 -16.946 27.887 1.00 98.44 937 ASN A CA 1
ATOM 7036 C C . ASN A 1 937 ? -1.359 -16.922 26.353 1.00 98.44 937 ASN A C 1
ATOM 7038 O O . ASN A 1 937 ? -2.370 -17.073 25.674 1.00 98.44 937 ASN A O 1
ATOM 7042 N N . LEU A 1 938 ? -0.148 -16.762 25.805 1.00 98.00 938 LEU A N 1
ATOM 7043 C CA . LEU A 1 938 ? 0.091 -16.723 24.358 1.00 98.00 938 LEU A CA 1
ATOM 7044 C C . LEU A 1 938 ? -0.386 -18.012 23.675 1.00 98.00 938 LEU A C 1
ATOM 7046 O O . LEU A 1 938 ? -1.120 -17.931 22.692 1.00 98.00 938 LEU A O 1
ATOM 7050 N N . LYS A 1 939 ? -0.059 -19.179 24.250 1.00 97.06 939 LYS A N 1
ATOM 7051 C CA . LYS A 1 939 ? -0.586 -20.479 23.803 1.00 97.06 939 LYS A CA 1
ATOM 7052 C C . LYS A 1 939 ? -2.108 -20.498 23.773 1.00 97.06 939 LYS A C 1
ATOM 7054 O O . LYS A 1 939 ? -2.691 -20.702 22.714 1.00 97.06 939 LYS A O 1
ATOM 7059 N N . ALA A 1 940 ? -2.749 -20.180 24.898 1.00 97.44 940 ALA A N 1
ATOM 7060 C CA . ALA A 1 940 ? -4.205 -20.198 25.016 1.00 97.44 940 ALA A CA 1
ATOM 7061 C C . ALA A 1 940 ? -4.919 -19.228 24.050 1.00 97.44 940 ALA A C 1
ATOM 7063 O O . ALA A 1 940 ? -6.077 -19.454 23.713 1.00 97.44 940 ALA A O 1
ATOM 7064 N N . VAL A 1 941 ? -4.262 -18.153 23.593 1.00 97.31 941 VAL A N 1
ATOM 7065 C CA . VAL A 1 941 ? -4.816 -17.219 22.592 1.00 97.31 941 VAL A CA 1
ATOM 7066 C C . VAL A 1 941 ? -4.680 -17.750 21.159 1.00 97.31 941 VAL A C 1
ATOM 7068 O O . VAL A 1 941 ? -5.606 -17.560 20.367 1.00 97.31 941 VAL A O 1
ATOM 7071 N N . VAL A 1 942 ? -3.577 -18.440 20.836 1.00 96.00 942 VAL A N 1
ATOM 7072 C CA . VAL A 1 942 ? -3.398 -19.148 19.552 1.00 96.00 942 VAL A CA 1
ATOM 7073 C C . VAL A 1 942 ? -4.357 -20.338 19.464 1.00 96.00 942 VAL A C 1
ATOM 7075 O O . VAL A 1 942 ? -5.128 -20.432 18.512 1.00 96.00 942 VAL A O 1
ATOM 7078 N N . GLU A 1 943 ? -4.384 -21.188 20.495 1.00 95.31 943 GLU A N 1
ATOM 7079 C CA . GLU A 1 943 ? -5.279 -22.350 20.623 1.00 95.31 943 GLU A CA 1
ATOM 7080 C C . GLU A 1 943 ? -6.768 -21.958 20.553 1.00 95.31 943 GLU A C 1
ATOM 7082 O O . GLU A 1 943 ? -7.584 -22.712 20.030 1.00 95.31 943 GLU A O 1
ATOM 7087 N N . ALA A 1 944 ? -7.133 -20.761 21.032 1.00 94.81 944 ALA A N 1
ATOM 7088 C CA . ALA A 1 944 ? -8.501 -20.243 20.969 1.00 94.81 944 ALA A CA 1
ATOM 7089 C C . ALA A 1 944 ? -8.915 -19.667 19.598 1.00 94.81 944 ALA A C 1
ATOM 7091 O O . ALA A 1 944 ? -10.050 -19.204 19.473 1.00 94.81 944 ALA A O 1
ATOM 7092 N N . GLY A 1 945 ? -8.033 -19.651 18.589 1.00 93.19 945 GLY A N 1
ATOM 7093 C CA . GLY A 1 945 ? -8.392 -19.327 17.200 1.00 93.19 945 GLY A CA 1
ATOM 7094 C C . GLY A 1 945 ? -8.938 -17.911 16.966 1.00 93.19 945 GLY A C 1
ATOM 7095 O O . GLY A 1 945 ? -9.665 -17.686 16.005 1.00 93.19 945 GLY A O 1
ATOM 7096 N N . THR A 1 946 ? -8.609 -16.946 17.831 1.00 92.44 946 THR A N 1
ATOM 7097 C CA . THR A 1 946 ? -9.273 -15.620 17.907 1.00 92.44 946 THR A CA 1
ATOM 7098 C C . THR A 1 946 ? -9.099 -14.693 16.692 1.00 92.44 946 THR A C 1
ATOM 7100 O O . THR A 1 946 ? -9.663 -13.602 16.671 1.00 92.44 946 THR A O 1
ATOM 7103 N N . GLY A 1 947 ? -8.292 -15.071 15.695 1.00 91.56 947 GLY A N 1
ATOM 7104 C CA . GLY A 1 947 ? -7.975 -14.239 14.525 1.00 91.56 947 GLY A CA 1
ATOM 7105 C C . GLY A 1 947 ? -7.039 -13.049 14.799 1.00 91.56 947 GLY A C 1
ATOM 7106 O O . GLY A 1 947 ? -6.684 -12.327 13.866 1.00 91.56 947 GLY A O 1
ATOM 7107 N N . LEU A 1 948 ? -6.612 -12.841 16.050 1.00 96.19 948 LEU A N 1
ATOM 7108 C CA . LEU A 1 948 ? -5.633 -11.816 16.421 1.00 96.19 948 LEU A CA 1
ATOM 7109 C C . LEU A 1 948 ? -4.220 -12.182 15.954 1.00 96.19 948 LEU A C 1
ATOM 7111 O O . LEU A 1 948 ? -3.800 -13.333 16.057 1.00 96.19 948 LEU A O 1
ATOM 7115 N N . LYS A 1 949 ? -3.454 -11.174 15.525 1.00 97.38 949 LYS A N 1
ATOM 7116 C CA . LYS A 1 949 ? -2.021 -11.299 15.227 1.00 97.38 949 LYS A CA 1
ATOM 7117 C C . LYS A 1 949 ? -1.186 -10.903 16.447 1.00 97.38 949 LYS A C 1
ATOM 7119 O O . LYS A 1 949 ? -1.184 -9.742 16.855 1.00 97.38 949 LYS A O 1
ATOM 7124 N N . LEU A 1 950 ? -0.499 -11.876 17.035 1.00 97.81 950 LEU A N 1
ATOM 7125 C CA . LEU A 1 950 ? 0.417 -11.742 18.165 1.00 97.81 950 LEU A CA 1
ATOM 7126 C C . LEU A 1 950 ? 1.818 -11.375 17.656 1.00 97.81 950 LEU A C 1
ATOM 7128 O O . LEU A 1 950 ? 2.550 -12.221 17.142 1.00 97.81 950 LEU A O 1
ATOM 7132 N N . ASN A 1 951 ? 2.195 -10.109 17.832 1.00 97.19 951 ASN A N 1
ATOM 7133 C CA . ASN A 1 951 ? 3.525 -9.602 17.505 1.00 97.19 951 ASN A CA 1
ATOM 7134 C C . ASN A 1 951 ? 4.379 -9.555 18.779 1.00 97.19 951 ASN A C 1
ATOM 7136 O O . ASN A 1 951 ? 4.219 -8.665 19.619 1.00 97.19 951 ASN A O 1
ATOM 7140 N N . ILE A 1 952 ? 5.295 -10.508 18.931 1.00 97.81 952 ILE A N 1
ATOM 7141 C CA . ILE A 1 952 ? 6.185 -10.582 20.089 1.00 97.81 952 ILE A CA 1
ATOM 7142 C C . ILE A 1 952 ? 7.385 -9.663 19.869 1.00 97.81 952 ILE A C 1
ATOM 7144 O O . ILE A 1 952 ? 8.271 -9.964 19.069 1.00 97.81 952 ILE A O 1
ATOM 7148 N N . ARG A 1 953 ? 7.416 -8.550 20.603 1.00 97.38 953 ARG A N 1
ATOM 7149 C CA . ARG A 1 953 ? 8.572 -7.659 20.696 1.00 97.38 953 ARG A CA 1
ATOM 7150 C C . ARG A 1 953 ? 9.575 -8.241 21.684 1.00 97.38 953 ARG A C 1
ATOM 7152 O O . ARG A 1 953 ? 9.254 -8.415 22.859 1.00 97.38 953 ARG A O 1
ATOM 7159 N N . VAL A 1 954 ? 10.803 -8.463 21.241 1.00 97.56 954 VAL A N 1
ATOM 7160 C CA . VAL A 1 954 ? 11.912 -8.850 22.117 1.00 97.56 954 VAL A CA 1
ATOM 7161 C C . VAL A 1 954 ? 12.837 -7.659 22.316 1.00 97.56 954 VAL A C 1
ATOM 7163 O O . VAL A 1 954 ? 13.467 -7.210 21.361 1.00 97.56 954 VAL A O 1
ATOM 7166 N N . ASN A 1 955 ? 12.915 -7.141 23.545 1.00 96.19 955 ASN A N 1
ATOM 7167 C CA . ASN A 1 955 ? 13.872 -6.089 23.890 1.00 96.19 955 ASN A CA 1
ATOM 7168 C C . ASN A 1 955 ? 15.241 -6.703 24.222 1.00 96.19 955 ASN A C 1
ATOM 7170 O O . ASN A 1 955 ? 15.324 -7.686 24.968 1.00 96.19 955 ASN A O 1
ATOM 7174 N N . ILE A 1 956 ? 16.310 -6.118 23.680 1.00 95.94 956 ILE A N 1
ATOM 7175 C CA . ILE A 1 956 ? 17.679 -6.630 23.806 1.00 95.94 956 ILE A CA 1
ATOM 7176 C C . ILE A 1 956 ? 18.616 -5.551 24.346 1.00 95.94 956 ILE A C 1
ATOM 7178 O O . ILE A 1 956 ? 18.599 -4.408 23.892 1.00 95.94 956 ILE A O 1
ATOM 7182 N N . ASP A 1 957 ? 19.438 -5.949 25.307 1.00 94.44 957 ASP A N 1
ATOM 7183 C CA . ASP A 1 957 ? 20.510 -5.174 25.920 1.00 94.44 957 ASP A CA 1
ATOM 7184 C C . ASP A 1 957 ? 21.717 -6.111 26.176 1.00 94.44 957 ASP A C 1
ATOM 7186 O O . ASP A 1 957 ? 21.635 -7.315 25.893 1.00 94.44 957 ASP A O 1
ATOM 7190 N N . HIS A 1 958 ? 22.854 -5.612 26.676 1.00 94.00 958 HIS A N 1
ATOM 7191 C CA . HIS A 1 958 ? 24.055 -6.449 26.882 1.00 94.00 958 HIS A CA 1
ATOM 7192 C C . HIS A 1 958 ? 23.828 -7.666 27.794 1.00 94.00 958 HIS A C 1
ATOM 7194 O O . HIS A 1 958 ? 24.595 -8.628 27.751 1.00 94.00 958 HIS A O 1
ATOM 7200 N N . ARG A 1 959 ? 22.773 -7.661 28.615 1.00 93.62 959 ARG A N 1
ATOM 7201 C CA . ARG A 1 959 ? 22.524 -8.666 29.654 1.00 93.62 959 ARG A CA 1
ATOM 7202 C C . ARG A 1 959 ? 21.793 -9.907 29.138 1.00 93.62 959 ARG A C 1
ATOM 7204 O O . ARG A 1 959 ? 21.758 -10.890 29.872 1.00 93.62 959 ARG A O 1
ATOM 7211 N N . ASN A 1 960 ? 21.186 -9.895 27.940 1.00 94.81 960 ASN A N 1
ATOM 7212 C CA . ASN A 1 960 ? 20.254 -10.962 27.524 1.00 94.81 960 ASN A CA 1
ATOM 7213 C C . ASN A 1 960 ? 20.414 -11.566 26.121 1.00 94.81 960 ASN A C 1
ATOM 7215 O O . ASN A 1 960 ? 19.630 -12.456 25.796 1.00 94.81 960 ASN A O 1
ATOM 7219 N N . GLY A 1 961 ? 21.396 -11.165 25.306 1.00 89.38 961 GLY A N 1
ATOM 7220 C CA . GLY A 1 961 ? 21.534 -11.661 23.923 1.00 89.38 961 GLY A CA 1
ATOM 7221 C C . GLY A 1 961 ? 21.492 -13.196 23.780 1.00 89.38 961 GLY A C 1
ATOM 7222 O O . GLY A 1 961 ? 20.758 -13.719 22.942 1.00 89.38 961 GLY A O 1
ATOM 7223 N N . ALA A 1 962 ? 22.187 -13.933 24.655 1.00 87.81 962 ALA A N 1
ATOM 7224 C CA . ALA A 1 962 ? 22.152 -15.403 24.687 1.00 87.81 962 ALA A CA 1
ATOM 7225 C C . ALA A 1 962 ? 20.769 -15.972 25.077 1.00 87.81 962 ALA A C 1
ATOM 7227 O O . ALA A 1 962 ? 20.309 -16.960 24.503 1.00 87.81 962 ALA A O 1
ATOM 7228 N N . GLY A 1 963 ? 20.072 -15.311 26.004 1.00 94.06 963 GLY A N 1
ATOM 7229 C CA . GLY A 1 963 ? 18.726 -15.675 26.447 1.00 94.06 963 GLY A CA 1
ATOM 7230 C C . GLY A 1 963 ? 17.643 -15.504 25.380 1.00 94.06 963 GLY A C 1
ATOM 7231 O O . GLY A 1 963 ? 16.551 -16.050 25.537 1.00 94.06 963 GLY A O 1
ATOM 7232 N N . VAL A 1 964 ? 17.910 -14.776 24.290 1.00 97.06 964 VAL A N 1
ATOM 7233 C CA . VAL A 1 964 ? 16.965 -14.660 23.168 1.00 97.06 964 VAL A CA 1
ATOM 7234 C C . VAL A 1 964 ? 16.936 -15.933 22.317 1.00 97.06 964 VAL A C 1
ATOM 7236 O O . VAL A 1 964 ? 15.853 -16.346 21.913 1.00 97.06 964 VAL A O 1
ATOM 7239 N N . TYR A 1 965 ? 18.069 -16.613 22.114 1.00 97.31 965 TYR A N 1
ATOM 7240 C CA . TYR A 1 965 ? 18.096 -17.911 21.421 1.00 97.31 965 TYR A CA 1
ATOM 7241 C C . TYR A 1 965 ? 17.265 -18.953 22.185 1.00 97.31 965 TYR A C 1
ATOM 7243 O O . TYR A 1 965 ? 16.332 -19.526 21.628 1.00 97.31 965 TYR A O 1
ATOM 7251 N N . GLN A 1 966 ? 17.491 -19.065 23.500 1.00 97.38 966 GLN A N 1
ATOM 7252 C CA . GLN A 1 966 ? 16.693 -19.915 24.394 1.00 97.38 966 GLN A CA 1
ATOM 7253 C C . GLN A 1 966 ? 15.185 -19.591 24.347 1.00 97.38 966 GLN A C 1
ATOM 7255 O O . GLN A 1 966 ? 14.354 -20.490 24.475 1.00 97.38 966 GLN A O 1
ATOM 7260 N N . LEU A 1 967 ? 14.804 -18.318 24.168 1.00 97.81 967 LEU A N 1
ATOM 7261 C CA . LEU A 1 967 ? 13.399 -17.928 24.010 1.00 97.81 967 LEU A CA 1
ATOM 7262 C C . LEU A 1 967 ? 12.812 -18.433 22.692 1.00 97.81 967 LEU A C 1
ATOM 7264 O O . LEU A 1 967 ? 11.696 -18.942 22.691 1.00 97.81 967 LEU A O 1
ATOM 7268 N N . ILE A 1 968 ? 13.545 -18.292 21.587 1.00 98.06 968 ILE A N 1
ATOM 7269 C CA . ILE A 1 968 ? 13.116 -18.780 20.271 1.00 98.06 968 ILE A CA 1
ATOM 7270 C C . ILE A 1 968 ? 12.887 -20.300 20.348 1.00 98.06 968 ILE A C 1
ATOM 7272 O O . ILE A 1 968 ? 11.814 -20.770 19.976 1.00 98.06 968 ILE A O 1
ATOM 7276 N N . ASP A 1 969 ? 13.820 -21.042 20.952 1.00 97.31 969 ASP A N 1
ATOM 7277 C CA . ASP A 1 969 ? 13.680 -22.486 21.184 1.00 97.31 969 ASP A CA 1
ATOM 7278 C C . ASP A 1 969 ? 12.465 -22.828 22.057 1.00 97.31 969 ASP A C 1
ATOM 7280 O O . ASP A 1 969 ? 11.700 -23.735 21.729 1.00 97.31 969 ASP A O 1
ATOM 7284 N N . THR A 1 970 ? 12.249 -22.080 23.145 1.00 97.25 970 THR A N 1
ATOM 7285 C CA . THR A 1 970 ? 11.095 -22.269 24.043 1.00 97.25 970 THR A CA 1
ATOM 7286 C C . THR A 1 970 ? 9.776 -22.068 23.294 1.00 97.25 970 THR A C 1
ATOM 7288 O O . THR A 1 970 ? 8.864 -22.880 23.414 1.00 97.25 970 THR A O 1
ATOM 7291 N N . LEU A 1 971 ? 9.658 -21.008 22.489 1.00 97.62 971 LEU A N 1
ATOM 7292 C CA . LEU A 1 971 ? 8.436 -20.706 21.740 1.00 97.62 971 LEU A CA 1
ATOM 7293 C C . LEU A 1 971 ? 8.157 -21.744 20.642 1.00 97.62 971 LEU A C 1
ATOM 7295 O O . LEU A 1 971 ? 6.995 -22.073 20.398 1.00 97.62 971 LEU A O 1
ATOM 7299 N N . ALA A 1 972 ? 9.200 -22.303 20.023 1.00 96.44 972 ALA A N 1
ATOM 7300 C CA . ALA A 1 972 ? 9.060 -23.402 19.072 1.00 96.44 972 ALA A CA 1
ATOM 7301 C C . ALA A 1 972 ? 8.584 -24.691 19.766 1.00 96.44 972 ALA A C 1
ATOM 7303 O O . ALA A 1 972 ? 7.607 -25.298 19.327 1.00 96.44 972 ALA A O 1
ATOM 7304 N N . GLN A 1 973 ? 9.208 -25.063 20.891 1.00 96.31 973 GLN A N 1
ATOM 7305 C CA . GLN A 1 973 ? 8.827 -26.229 21.705 1.00 96.31 973 GLN A CA 1
ATOM 7306 C C . GLN A 1 973 ? 7.397 -26.126 22.257 1.00 96.31 973 GLN A C 1
ATOM 7308 O O . GLN A 1 973 ? 6.690 -27.128 22.346 1.00 96.31 973 GLN A O 1
ATOM 7313 N N . GLU A 1 974 ? 6.944 -24.913 22.576 1.00 95.19 974 GLU A N 1
ATOM 7314 C CA . GLU A 1 974 ? 5.585 -24.632 23.048 1.00 95.19 974 GLU A CA 1
ATOM 7315 C C . GLU A 1 974 ? 4.528 -24.581 21.923 1.00 95.19 974 GLU A C 1
ATOM 7317 O O . GLU A 1 974 ? 3.356 -24.324 22.200 1.00 95.19 974 GLU A O 1
ATOM 7322 N N . GLY A 1 975 ? 4.901 -24.864 20.666 1.00 94.06 975 GLY A N 1
ATOM 7323 C CA . GLY A 1 975 ? 3.975 -24.999 19.531 1.00 94.06 975 GLY A CA 1
ATOM 7324 C C . GLY A 1 975 ? 3.598 -23.688 18.829 1.00 94.06 975 GLY A C 1
ATOM 7325 O O . GLY A 1 975 ? 2.649 -23.662 18.043 1.00 94.06 975 GLY A O 1
ATOM 7326 N N . LEU A 1 976 ? 4.324 -22.597 19.097 1.00 95.94 976 LEU A N 1
ATOM 7327 C CA . LEU A 1 976 ? 4.051 -21.263 18.541 1.00 95.94 976 LEU A CA 1
ATOM 7328 C C . LEU A 1 976 ? 4.807 -20.994 17.222 1.00 95.94 976 LEU A C 1
ATOM 7330 O O . LEU A 1 976 ? 4.559 -19.985 16.562 1.00 95.94 976 LEU A O 1
ATOM 7334 N N . ALA A 1 977 ? 5.703 -21.899 16.814 1.00 94.56 977 ALA A N 1
ATOM 7335 C CA . ALA A 1 977 ? 6.365 -21.872 15.509 1.00 94.56 977 ALA A CA 1
ATOM 7336 C C . ALA A 1 977 ? 5.387 -22.132 14.349 1.00 94.56 977 ALA A C 1
ATOM 7338 O O . ALA A 1 977 ? 4.411 -22.864 14.493 1.00 94.56 977 ALA A O 1
ATOM 7339 N N . HIS A 1 978 ? 5.673 -21.541 13.184 1.00 93.19 978 HIS A N 1
ATOM 7340 C CA . HIS A 1 978 ? 4.905 -21.662 11.934 1.00 93.19 978 HIS A CA 1
ATOM 7341 C C . HIS A 1 978 ? 3.435 -21.186 11.977 1.00 93.19 978 HIS A C 1
ATOM 7343 O O . HIS A 1 978 ? 2.748 -21.275 10.964 1.00 93.19 978 HIS A O 1
ATOM 7349 N N . GLN A 1 979 ? 2.960 -20.616 13.088 1.00 91.44 979 GLN A N 1
ATOM 7350 C CA . GLN A 1 979 ? 1.606 -20.066 13.205 1.00 91.44 979 GLN A CA 1
ATOM 7351 C C . GLN A 1 979 ? 1.482 -18.731 12.447 1.00 91.44 979 GLN A C 1
ATOM 7353 O O . GLN A 1 979 ? 2.242 -17.794 12.697 1.00 91.44 979 GLN A O 1
ATOM 7358 N N . ASP A 1 980 ? 0.483 -18.574 11.575 1.00 87.62 980 ASP A N 1
ATOM 7359 C CA . ASP A 1 980 ? 0.260 -17.301 10.860 1.00 87.62 980 ASP A CA 1
ATOM 7360 C C . ASP A 1 980 ? -0.208 -16.150 11.759 1.00 87.62 980 ASP A C 1
ATOM 7362 O O . ASP A 1 980 ? -0.031 -14.973 11.432 1.00 87.62 980 ASP A O 1
ATOM 7366 N N . SER A 1 981 ? -0.764 -16.490 12.919 1.00 92.56 981 SER A N 1
ATOM 7367 C CA . SER A 1 981 ? -1.173 -15.562 13.969 1.00 92.56 981 SER A CA 1
ATOM 7368 C C . SER A 1 981 ? -0.037 -15.144 14.909 1.00 92.56 981 SER A C 1
ATOM 7370 O O . SER A 1 981 ? -0.290 -14.323 15.785 1.00 92.56 981 SER A O 1
ATOM 7372 N N . PHE A 1 982 ? 1.195 -15.654 14.766 1.00 96.44 982 PHE A N 1
ATOM 7373 C CA . PHE A 1 982 ? 2.279 -15.430 15.735 1.00 96.44 982 PHE A CA 1
ATOM 7374 C C . PHE A 1 982 ? 3.609 -15.092 15.051 1.00 96.44 982 PHE A C 1
ATOM 7376 O O . PHE A 1 982 ? 4.117 -15.880 14.256 1.00 96.44 982 PHE A O 1
ATOM 7383 N N . ARG A 1 983 ? 4.205 -13.930 15.356 1.00 95.38 983 ARG A N 1
ATOM 7384 C CA . ARG A 1 983 ? 5.506 -13.517 14.791 1.00 95.38 983 ARG A CA 1
ATOM 7385 C C . ARG A 1 983 ? 6.380 -12.790 15.814 1.00 95.38 983 ARG A C 1
ATOM 7387 O O . ARG A 1 983 ? 5.892 -11.965 16.584 1.00 95.38 983 ARG A O 1
ATOM 7394 N N . LEU A 1 984 ? 7.686 -13.054 15.782 1.00 95.62 984 LEU A N 1
ATOM 7395 C CA . LEU A 1 984 ? 8.706 -12.338 16.556 1.00 95.62 984 LEU A CA 1
ATOM 7396 C C . LEU A 1 984 ? 9.289 -11.155 15.781 1.00 95.62 984 LEU A C 1
ATOM 7398 O O . LEU A 1 984 ? 9.467 -11.219 14.564 1.00 95.62 984 LEU A O 1
ATOM 7402 N N . TYR A 1 985 ? 9.669 -10.112 16.517 1.00 95.06 985 TYR A N 1
ATOM 7403 C CA . TYR A 1 985 ? 10.595 -9.081 16.059 1.00 95.06 985 TYR A CA 1
ATOM 7404 C C . TYR A 1 985 ? 11.433 -8.535 17.222 1.00 95.06 985 TYR A C 1
ATOM 7406 O O . TYR A 1 985 ? 11.004 -8.522 18.378 1.00 95.06 985 TYR A O 1
ATOM 7414 N N . PHE A 1 986 ? 12.640 -8.077 16.909 1.00 95.38 986 PHE A N 1
ATOM 7415 C CA . PHE A 1 986 ? 13.615 -7.594 17.889 1.00 95.38 986 PHE A CA 1
ATOM 7416 C C . PHE A 1 986 ? 13.610 -6.060 17.962 1.00 95.38 986 PHE A C 1
ATOM 7418 O O . PHE A 1 986 ? 13.231 -5.384 17.001 1.00 95.38 986 PHE A O 1
ATOM 7425 N N . ALA A 1 987 ? 13.998 -5.514 19.113 1.00 93.81 987 ALA A N 1
ATOM 7426 C CA . ALA A 1 987 ? 14.255 -4.092 19.306 1.00 93.81 987 ALA A CA 1
ATOM 7427 C C . ALA A 1 987 ? 15.370 -3.876 20.350 1.00 93.81 987 ALA A C 1
ATOM 7429 O O . ALA A 1 987 ? 15.439 -4.632 21.325 1.00 93.81 987 ALA A O 1
ATOM 7430 N N . PRO A 1 988 ? 16.203 -2.830 20.220 1.00 94.12 988 PRO A N 1
ATOM 7431 C CA . PRO A 1 988 ? 17.158 -2.477 21.261 1.00 94.12 988 PRO A CA 1
ATOM 7432 C C . PRO A 1 988 ? 16.441 -1.879 22.482 1.00 94.12 988 PRO A C 1
ATOM 7434 O O . PRO A 1 988 ? 15.371 -1.268 22.370 1.00 94.12 988 PRO A O 1
ATOM 7437 N N . VAL A 1 989 ? 17.058 -2.027 23.652 1.00 93.19 989 VAL A N 1
ATOM 7438 C CA . VAL A 1 989 ? 16.865 -1.115 24.783 1.00 93.19 989 VAL A CA 1
ATOM 7439 C C . VAL A 1 989 ? 17.764 0.099 24.556 1.00 93.19 989 VAL A C 1
ATOM 7441 O O . VAL A 1 989 ? 18.949 -0.044 24.267 1.00 93.19 989 VAL A O 1
ATOM 7444 N N . GLU A 1 990 ? 17.197 1.295 24.690 1.00 90.88 990 GLU A N 1
ATOM 7445 C CA . GLU A 1 990 ? 17.905 2.571 24.573 1.00 90.88 990 GLU A CA 1
ATOM 7446 C C . GLU A 1 990 ? 17.499 3.463 25.755 1.00 90.88 990 GLU A C 1
ATOM 7448 O O . GLU A 1 990 ? 16.333 3.463 26.161 1.00 90.88 990 GLU A O 1
ATOM 7453 N N . ALA A 1 991 ? 18.432 4.258 26.285 1.00 91.06 991 ALA A N 1
ATOM 7454 C CA . ALA A 1 991 ? 18.188 5.225 27.360 1.00 91.06 991 ALA A CA 1
ATOM 7455 C C . ALA A 1 991 ? 17.460 6.484 26.829 1.00 91.06 991 ALA A C 1
ATOM 7457 O O . ALA A 1 991 ? 17.996 7.590 26.802 1.00 91.06 991 ALA A O 1
ATOM 7458 N N . MET A 1 992 ? 16.229 6.281 26.355 1.00 86.69 992 MET A N 1
ATOM 7459 C CA . MET A 1 992 ? 15.386 7.230 25.615 1.00 86.69 992 MET A CA 1
ATOM 7460 C C . MET A 1 992 ? 14.993 8.499 26.377 1.00 86.69 992 MET A C 1
ATOM 7462 O O . MET A 1 992 ? 14.816 9.550 25.765 1.00 86.69 992 MET A O 1
ATOM 7466 N N . THR A 1 993 ? 14.774 8.374 27.683 1.00 88.31 993 THR A N 1
ATOM 7467 C CA . THR A 1 993 ? 14.167 9.393 28.547 1.00 88.31 993 THR A CA 1
ATOM 7468 C C . THR A 1 993 ? 14.749 9.294 29.955 1.00 88.31 993 THR A C 1
ATOM 7470 O O . THR A 1 993 ? 15.256 8.241 30.353 1.00 88.31 993 THR A O 1
ATOM 7473 N N . VAL A 1 994 ? 14.554 10.335 30.772 1.00 86.19 994 VAL A N 1
ATOM 7474 C CA . VAL A 1 994 ? 14.951 10.354 32.195 1.00 86.19 994 VAL A CA 1
ATOM 7475 C C . VAL A 1 994 ? 14.449 9.128 32.978 1.00 86.19 994 VAL A C 1
ATOM 7477 O O . VAL A 1 994 ? 15.154 8.630 33.852 1.00 86.19 994 VAL A O 1
ATOM 7480 N N . GLY A 1 995 ? 13.277 8.582 32.626 1.00 85.06 995 GLY A N 1
ATOM 7481 C CA . GLY A 1 995 ? 12.704 7.391 33.267 1.00 85.06 995 GLY A CA 1
ATOM 7482 C C . GLY A 1 995 ? 13.493 6.091 33.050 1.00 85.06 995 GLY A C 1
ATOM 7483 O O . GLY A 1 995 ? 13.302 5.149 33.813 1.00 85.06 995 GLY A O 1
ATOM 7484 N N . CYS A 1 996 ? 14.380 6.044 32.049 1.00 88.25 996 CYS A N 1
ATOM 7485 C CA . CYS A 1 996 ? 15.223 4.890 31.712 1.00 88.25 996 CYS A CA 1
ATOM 7486 C C . CYS A 1 996 ? 16.719 5.232 31.556 1.00 88.25 996 CYS A C 1
ATOM 7488 O O . CYS A 1 996 ? 17.491 4.419 31.055 1.00 88.25 996 CYS A O 1
ATOM 7490 N N . HIS A 1 997 ? 17.174 6.398 32.035 1.00 91.25 997 HIS A N 1
ATOM 7491 C CA . HIS A 1 997 ? 18.614 6.718 32.110 1.00 91.25 997 HIS A CA 1
ATOM 7492 C C . HIS A 1 997 ? 19.398 5.742 33.007 1.00 91.25 997 HIS A C 1
ATOM 7494 O O . HIS A 1 997 ? 20.606 5.607 32.858 1.00 91.25 997 HIS A O 1
ATOM 7500 N N . SER A 1 998 ? 18.715 5.023 33.902 1.00 89.56 998 SER A N 1
ATOM 7501 C CA . SER A 1 998 ? 19.261 3.967 34.766 1.00 89.56 998 SER A CA 1
ATOM 7502 C C . SER A 1 998 ? 19.859 2.763 34.029 1.00 89.56 998 SER A C 1
ATOM 7504 O O . SER A 1 998 ? 20.626 2.024 34.640 1.00 89.56 998 SER A O 1
ATOM 7506 N N . VAL A 1 999 ? 19.507 2.536 32.758 1.00 90.38 999 VAL A N 1
ATOM 7507 C CA . VAL A 1 999 ? 19.996 1.393 31.963 1.00 90.38 999 VAL A CA 1
ATOM 7508 C C . VAL A 1 999 ? 20.984 1.792 30.863 1.00 90.38 999 VAL A C 1
ATOM 7510 O O . VAL A 1 999 ? 21.303 0.969 30.011 1.00 90.38 999 VAL A O 1
ATOM 7513 N N . GLU A 1 1000 ? 21.493 3.030 30.882 1.00 91.44 1000 GLU A N 1
ATOM 7514 C CA . GLU A 1 1000 ? 22.478 3.542 29.914 1.00 91.44 1000 GLU A CA 1
ATOM 7515 C C . GLU A 1 1000 ? 23.695 2.612 29.766 1.00 91.44 1000 GLU A C 1
ATOM 7517 O O . GLU A 1 1000 ? 24.015 2.211 28.652 1.00 91.44 1000 GLU A O 1
ATOM 7522 N N . GLU A 1 1001 ? 24.296 2.176 30.878 1.00 91.00 1001 GLU A N 1
ATOM 7523 C CA . GLU A 1 1001 ? 25.461 1.268 30.898 1.00 91.00 1001 GLU A CA 1
ATOM 7524 C C . GLU A 1 1001 ? 25.163 -0.164 30.408 1.00 91.00 1001 GLU A C 1
ATOM 7526 O O . GLU A 1 1001 ? 26.090 -0.940 30.192 1.00 91.00 1001 GLU A O 1
ATOM 7531 N N . ALA A 1 1002 ? 23.888 -0.537 30.251 1.00 92.44 1002 ALA A N 1
ATOM 7532 C CA . ALA A 1 1002 ? 23.474 -1.835 29.712 1.00 92.44 1002 ALA A CA 1
ATOM 7533 C C . ALA A 1 1002 ? 23.040 -1.761 28.236 1.00 92.44 1002 ALA A C 1
ATOM 7535 O O . ALA A 1 1002 ? 22.800 -2.804 27.622 1.00 92.44 1002 ALA A O 1
ATOM 7536 N N . CYS A 1 1003 ? 22.883 -0.556 27.676 1.00 91.75 1003 CYS A N 1
ATOM 7537 C CA . CYS A 1 1003 ? 22.436 -0.363 26.300 1.00 91.75 1003 CYS A CA 1
ATOM 7538 C C . CYS A 1 1003 ? 23.503 -0.851 25.309 1.00 91.75 1003 CYS A C 1
ATOM 7540 O O . CYS A 1 1003 ? 24.671 -0.479 25.391 1.00 91.75 1003 CYS A O 1
ATOM 7542 N N . MET A 1 1004 ? 23.075 -1.652 24.336 1.00 91.69 1004 MET A N 1
ATOM 7543 C CA . MET A 1 1004 ? 23.953 -2.217 23.313 1.00 91.69 1004 MET A CA 1
ATOM 7544 C C . MET A 1 1004 ? 24.288 -1.178 22.232 1.00 91.69 1004 MET A C 1
ATOM 7546 O O . MET A 1 1004 ? 23.404 -0.433 21.802 1.00 91.69 1004 MET A O 1
ATOM 7550 N N . GLY A 1 1005 ? 25.541 -1.149 21.763 1.00 89.06 1005 GLY A N 1
ATOM 7551 C CA . GLY A 1 1005 ? 25.946 -0.282 20.648 1.00 89.06 1005 GLY A CA 1
ATOM 7552 C C . GLY A 1 1005 ? 25.233 -0.672 19.349 1.00 89.06 1005 GLY A C 1
ATOM 7553 O O . GLY A 1 1005 ? 24.917 -1.844 19.138 1.00 89.06 1005 GLY A O 1
ATOM 7554 N N . LYS A 1 1006 ? 24.952 0.270 18.447 1.00 88.81 1006 LYS A N 1
ATOM 7555 C CA . LYS A 1 1006 ? 24.058 0.012 17.302 1.00 88.81 1006 LYS A CA 1
ATOM 7556 C C . LYS A 1 1006 ? 24.656 -0.923 16.263 1.00 88.81 1006 LYS A C 1
ATOM 7558 O O . LYS A 1 1006 ? 23.936 -1.780 15.755 1.00 88.81 1006 LYS A O 1
ATOM 7563 N N . SER A 1 1007 ? 25.959 -0.823 16.007 1.00 87.12 1007 SER A N 1
ATOM 7564 C CA . SER A 1 1007 ? 26.691 -1.795 15.186 1.00 87.12 1007 SER A CA 1
ATOM 7565 C C . SER A 1 1007 ? 26.725 -3.198 15.811 1.00 87.12 1007 SER A C 1
ATOM 7567 O O . SER A 1 1007 ? 26.671 -4.195 15.097 1.00 87.12 1007 SER A O 1
ATOM 7569 N N . GLU A 1 1008 ? 26.774 -3.307 17.141 1.00 90.12 1008 GLU A N 1
ATOM 7570 C CA . GLU A 1 1008 ? 26.710 -4.592 17.853 1.00 90.12 1008 GLU A CA 1
ATOM 7571 C C . GLU A 1 1008 ? 25.295 -5.192 17.774 1.00 90.12 1008 GLU A C 1
ATOM 7573 O O . GLU A 1 1008 ? 25.117 -6.331 17.330 1.00 90.12 1008 GLU A O 1
ATOM 7578 N N . TYR A 1 1009 ? 24.280 -4.388 18.105 1.00 93.12 1009 TYR A N 1
ATOM 7579 C CA . TYR A 1 1009 ? 22.870 -4.759 18.023 1.00 93.12 1009 TYR A CA 1
ATOM 7580 C C . TYR A 1 1009 ? 22.452 -5.113 16.590 1.00 93.12 1009 TYR A C 1
ATOM 7582 O O . TYR A 1 1009 ? 21.719 -6.078 16.399 1.00 93.12 1009 TYR A O 1
ATOM 7590 N N . GLY A 1 1010 ? 22.927 -4.386 15.574 1.00 91.75 1010 GLY A N 1
ATOM 7591 C CA . GLY A 1 1010 ? 22.627 -4.655 14.165 1.00 91.75 1010 GLY A CA 1
ATOM 7592 C C . GLY A 1 1010 ? 23.021 -6.074 13.753 1.00 91.75 1010 GLY A C 1
ATOM 7593 O O . GLY A 1 1010 ? 22.181 -6.825 13.241 1.00 91.75 1010 GLY A O 1
ATOM 7594 N N . ARG A 1 1011 ? 24.263 -6.472 14.058 1.00 89.69 1011 ARG A N 1
ATOM 7595 C CA . ARG A 1 1011 ? 24.786 -7.824 13.798 1.00 89.69 1011 ARG A CA 1
ATOM 7596 C C . ARG A 1 1011 ? 24.015 -8.894 14.577 1.00 89.69 1011 ARG A C 1
ATOM 7598 O O . ARG A 1 1011 ? 23.641 -9.918 14.003 1.00 89.69 1011 ARG A O 1
ATOM 7605 N N . LEU A 1 1012 ? 23.734 -8.653 15.863 1.00 93.12 1012 LEU A N 1
ATOM 7606 C CA . LEU A 1 1012 ? 22.963 -9.580 16.699 1.00 93.12 1012 LEU A CA 1
ATOM 7607 C C . LEU A 1 1012 ? 21.519 -9.740 16.193 1.00 93.12 1012 LEU A C 1
ATOM 7609 O O . LEU A 1 1012 ? 21.032 -10.862 16.083 1.00 93.12 1012 LEU A O 1
ATOM 7613 N N . GLU A 1 1013 ? 20.854 -8.647 15.819 1.00 94.25 1013 GLU A N 1
ATOM 7614 C CA . GLU A 1 1013 ? 19.515 -8.653 15.227 1.00 94.25 1013 GLU A CA 1
ATOM 7615 C C . GLU A 1 1013 ? 19.480 -9.484 13.934 1.00 94.25 1013 GLU A C 1
ATOM 7617 O O . GLU A 1 1013 ? 18.561 -10.280 13.752 1.00 94.25 1013 GLU A O 1
ATOM 7622 N N . ALA A 1 1014 ? 20.478 -9.356 13.051 1.00 91.44 1014 ALA A N 1
ATOM 7623 C CA . ALA A 1 1014 ? 20.543 -10.149 11.821 1.00 91.44 1014 ALA A CA 1
ATOM 7624 C C . ALA A 1 1014 ? 20.706 -11.656 12.100 1.00 91.44 1014 ALA A C 1
ATOM 7626 O O . ALA A 1 1014 ? 20.012 -12.477 11.492 1.00 91.44 1014 ALA A O 1
ATOM 7627 N N . ALA A 1 1015 ? 21.567 -12.024 13.054 1.00 91.88 1015 ALA A N 1
ATOM 7628 C CA . ALA A 1 1015 ? 21.735 -13.412 13.487 1.00 91.88 1015 ALA A CA 1
ATOM 7629 C C . ALA A 1 1015 ? 20.446 -13.986 14.109 1.00 91.88 1015 ALA A C 1
ATOM 7631 O O . ALA A 1 1015 ? 20.049 -15.111 13.795 1.00 91.88 1015 ALA A O 1
ATOM 7632 N N . LEU A 1 1016 ? 19.743 -13.189 14.919 1.00 94.81 1016 LEU A N 1
ATOM 7633 C CA . LEU A 1 1016 ? 18.470 -13.566 15.533 1.00 94.81 1016 LEU A CA 1
ATOM 7634 C C . LEU A 1 1016 ? 17.319 -13.665 14.522 1.00 94.81 1016 LEU A C 1
ATOM 7636 O O . LEU A 1 1016 ? 16.502 -14.575 14.644 1.00 94.81 1016 LEU A O 1
ATOM 7640 N N . TYR A 1 1017 ? 17.260 -12.809 13.492 1.00 94.12 1017 TYR A N 1
ATOM 7641 C CA . TYR A 1 1017 ? 16.294 -12.969 12.395 1.00 94.12 1017 TYR A CA 1
ATOM 7642 C C . TYR A 1 1017 ? 16.551 -14.240 11.581 1.00 94.12 1017 TYR A C 1
ATOM 7644 O O . TYR A 1 1017 ? 15.580 -14.902 11.221 1.00 94.12 1017 TYR A O 1
ATOM 7652 N N . ARG A 1 1018 ? 17.815 -14.621 11.328 1.00 92.12 1018 ARG A N 1
ATOM 7653 C CA . ARG A 1 1018 ? 18.138 -15.922 10.708 1.00 92.12 1018 ARG A CA 1
ATOM 7654 C C . ARG A 1 1018 ? 17.612 -17.065 11.578 1.00 92.12 1018 ARG A C 1
ATOM 7656 O O . ARG A 1 1018 ? 16.818 -17.868 11.102 1.00 92.12 1018 ARG A O 1
ATOM 7663 N N . TYR A 1 1019 ? 17.983 -17.083 12.860 1.00 94.94 1019 TYR A N 1
ATOM 7664 C CA . TYR A 1 1019 ? 17.608 -18.159 13.780 1.00 94.94 1019 TYR A CA 1
ATOM 7665 C C . TYR A 1 1019 ? 16.088 -18.283 13.971 1.00 94.94 1019 TYR A C 1
ATOM 7667 O O . TYR A 1 1019 ? 15.527 -19.368 13.852 1.00 94.94 1019 TYR A O 1
ATOM 7675 N N . ALA A 1 1020 ? 15.391 -17.166 14.197 1.00 95.50 1020 ALA A N 1
ATOM 7676 C CA . ALA A 1 1020 ? 13.941 -17.164 14.366 1.00 95.50 1020 ALA A CA 1
ATOM 7677 C C . ALA A 1 1020 ? 13.175 -17.460 13.066 1.00 95.50 1020 ALA A C 1
ATOM 7679 O O . ALA A 1 1020 ? 12.067 -17.986 13.140 1.00 95.50 1020 ALA A O 1
ATOM 7680 N N . PHE A 1 1021 ? 13.724 -17.146 11.886 1.00 93.81 1021 PHE A N 1
ATOM 7681 C CA . PHE A 1 1021 ? 13.122 -17.551 10.612 1.00 93.81 1021 PHE A CA 1
ATOM 7682 C C . PHE A 1 1021 ? 13.261 -19.060 10.385 1.00 93.81 1021 PHE A C 1
ATOM 7684 O O . PHE A 1 1021 ? 12.277 -19.713 10.047 1.00 93.81 1021 PHE A O 1
ATOM 7691 N N . ASP A 1 1022 ? 14.448 -19.622 10.633 1.00 93.38 1022 ASP A N 1
ATOM 7692 C CA . ASP A 1 1022 ? 14.700 -21.061 10.484 1.00 93.38 1022 ASP A CA 1
ATOM 7693 C C . ASP A 1 1022 ? 13.889 -21.904 11.497 1.00 93.38 1022 ASP A C 1
ATOM 7695 O O . ASP A 1 1022 ? 13.512 -23.032 11.192 1.00 93.38 1022 ASP A O 1
ATOM 7699 N N . GLN A 1 1023 ? 13.517 -21.324 12.647 1.00 95.25 1023 GLN A N 1
ATOM 7700 C CA . GLN A 1 1023 ? 12.562 -21.884 13.623 1.00 95.25 1023 GLN A CA 1
ATOM 7701 C C . GLN A 1 1023 ? 11.083 -21.509 13.341 1.00 95.25 1023 GLN A C 1
ATOM 7703 O O . GLN A 1 1023 ? 10.220 -21.680 14.202 1.00 95.25 1023 GLN A O 1
ATOM 7708 N N . GLY A 1 1024 ? 10.756 -20.932 12.177 1.00 94.75 1024 GLY A N 1
ATOM 7709 C CA . GLY A 1 1024 ? 9.378 -20.612 11.762 1.00 94.75 1024 GLY A CA 1
ATOM 7710 C C . GLY A 1 1024 ? 8.666 -19.496 12.546 1.00 94.75 1024 GLY A C 1
ATOM 7711 O O . GLY A 1 1024 ? 7.461 -19.297 12.371 1.00 94.75 1024 GLY A O 1
ATOM 7712 N N . LEU A 1 1025 ? 9.382 -18.780 13.415 1.00 95.31 1025 LEU A N 1
ATOM 7713 C CA . LEU A 1 1025 ? 8.864 -17.810 14.389 1.00 95.31 1025 LEU A CA 1
ATOM 7714 C C . LEU A 1 1025 ? 8.980 -16.348 13.933 1.00 95.31 1025 LEU A C 1
ATOM 7716 O O . LEU A 1 1025 ? 8.211 -15.503 14.391 1.00 95.31 1025 LEU A O 1
ATOM 7720 N N . ALA A 1 1026 ? 9.902 -16.027 13.027 1.00 92.12 1026 ALA A N 1
ATOM 7721 C CA . ALA A 1 1026 ? 10.019 -14.707 12.410 1.00 92.12 1026 ALA A CA 1
ATOM 7722 C C . ALA A 1 1026 ? 9.660 -14.750 10.921 1.00 92.12 1026 ALA A C 1
ATOM 7724 O O . ALA A 1 1026 ? 9.864 -15.752 10.240 1.00 92.12 1026 ALA A O 1
ATOM 7725 N N . ALA A 1 1027 ? 9.168 -13.627 10.402 1.00 85.69 1027 ALA A N 1
ATOM 7726 C CA . ALA A 1 1027 ? 9.121 -13.385 8.966 1.00 85.69 1027 ALA A CA 1
ATOM 7727 C C . ALA A 1 1027 ? 10.361 -12.586 8.546 1.00 85.69 1027 ALA A C 1
ATOM 7729 O O . ALA A 1 1027 ? 10.836 -11.733 9.296 1.00 85.69 1027 ALA A O 1
ATOM 7730 N N . LEU A 1 1028 ? 10.835 -12.798 7.318 1.00 81.75 1028 LEU A N 1
ATOM 7731 C CA . LEU A 1 1028 ? 11.751 -11.870 6.661 1.00 81.75 1028 LEU A CA 1
ATOM 7732 C C . LEU A 1 1028 ? 10.905 -10.894 5.826 1.00 81.75 1028 LEU A C 1
ATOM 7734 O O . LEU A 1 1028 ? 10.484 -11.266 4.725 1.00 81.75 1028 LEU A O 1
ATOM 7738 N N . PRO A 1 1029 ? 10.610 -9.671 6.305 1.00 67.81 1029 PRO A N 1
ATOM 7739 C CA . PRO A 1 1029 ? 10.008 -8.651 5.459 1.00 67.81 1029 PRO A CA 1
ATOM 7740 C C . PRO A 1 1029 ? 11.024 -8.197 4.405 1.00 67.81 1029 PRO A C 1
ATOM 7742 O O . PRO A 1 1029 ? 12.221 -8.094 4.681 1.00 67.81 1029 PRO A O 1
ATOM 7745 N N . TYR A 1 1030 ? 10.542 -7.889 3.202 1.00 76.31 1030 TYR A N 1
ATOM 7746 C CA . TYR A 1 1030 ? 11.294 -7.018 2.297 1.00 76.31 1030 TYR A CA 1
ATOM 7747 C C . TYR A 1 1030 ? 11.353 -5.612 2.919 1.00 76.31 1030 TYR A C 1
ATOM 7749 O O . TYR A 1 1030 ? 10.477 -5.327 3.733 1.00 76.31 1030 TYR A O 1
ATOM 7757 N N . PRO A 1 1031 ? 12.318 -4.729 2.608 1.00 81.50 1031 PRO A N 1
ATOM 7758 C CA . PRO A 1 1031 ? 12.313 -3.372 3.154 1.00 81.50 1031 PRO A CA 1
ATOM 7759 C C . PRO A 1 1031 ? 11.196 -2.521 2.500 1.00 81.50 1031 PRO A C 1
ATOM 7761 O O . PRO A 1 1031 ? 11.367 -2.102 1.354 1.00 81.50 1031 PRO A O 1
ATOM 7764 N N . PRO A 1 1032 ? 10.044 -2.231 3.154 1.00 76.75 1032 PRO A N 1
ATOM 7765 C CA . PRO A 1 1032 ? 9.075 -1.287 2.607 1.00 76.75 1032 PRO A CA 1
ATOM 7766 C C . PRO A 1 1032 ? 9.656 0.125 2.491 1.00 76.75 1032 PRO A C 1
ATOM 7768 O O . PRO A 1 1032 ? 10.585 0.522 3.205 1.00 76.75 1032 PRO A O 1
ATOM 7771 N N . ARG A 1 1033 ? 9.038 0.905 1.606 1.00 81.38 1033 ARG A N 1
ATOM 7772 C CA . ARG A 1 1033 ? 9.208 2.355 1.533 1.00 81.38 1033 ARG A CA 1
ATOM 7773 C C . ARG A 1 1033 ? 8.532 2.994 2.758 1.00 81.38 1033 ARG A C 1
ATOM 7775 O O . ARG A 1 1033 ? 7.454 2.562 3.163 1.00 81.38 1033 ARG A O 1
ATOM 7782 N N . PHE A 1 1034 ? 9.172 3.992 3.363 1.00 85.25 1034 PHE A N 1
ATOM 7783 C CA . PHE A 1 1034 ? 8.716 4.698 4.574 1.00 85.25 1034 PHE A CA 1
ATOM 7784 C C . PHE A 1 1034 ? 8.390 3.805 5.797 1.00 85.25 1034 PHE A C 1
ATOM 7786 O O . PHE A 1 1034 ? 7.494 4.106 6.594 1.00 85.25 1034 PHE A O 1
ATOM 7793 N N . HIS A 1 1035 ? 9.155 2.727 5.987 1.00 78.81 1035 HIS A N 1
ATOM 7794 C CA . HIS A 1 1035 ? 9.150 1.914 7.201 1.00 78.81 1035 HIS A CA 1
ATOM 7795 C C . HIS A 1 1035 ? 9.294 2.775 8.465 1.00 78.81 1035 HIS A C 1
ATOM 7797 O O . HIS A 1 1035 ? 10.222 3.572 8.590 1.00 78.81 1035 HIS A O 1
ATOM 7803 N N . GLY A 1 1036 ? 8.386 2.601 9.427 1.00 65.56 1036 GLY A N 1
ATOM 7804 C CA . GLY A 1 1036 ? 8.439 3.335 10.694 1.00 65.56 1036 GLY A CA 1
ATOM 7805 C C . GLY A 1 1036 ? 8.149 4.838 10.586 1.00 65.56 1036 GLY A C 1
ATOM 7806 O O . GLY A 1 1036 ? 8.485 5.567 11.517 1.00 65.56 1036 GLY A O 1
ATOM 7807 N N . SER A 1 1037 ? 7.525 5.305 9.493 1.00 80.56 1037 SER A N 1
ATOM 7808 C CA . SER A 1 1037 ? 7.069 6.694 9.314 1.00 80.56 1037 SER A CA 1
ATOM 7809 C C . SER A 1 1037 ? 6.342 7.222 10.561 1.00 80.56 1037 SER A C 1
ATOM 7811 O O . SER A 1 1037 ? 5.217 6.816 10.866 1.00 80.56 1037 SER A O 1
ATOM 7813 N N . CYS A 1 1038 ? 7.002 8.116 11.303 1.00 89.38 1038 CYS A N 1
ATOM 7814 C CA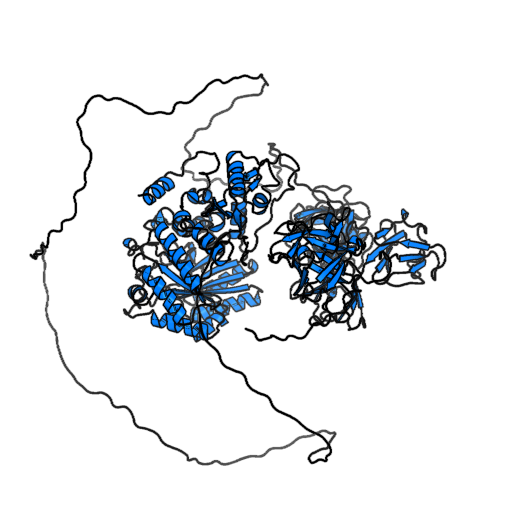 . CYS A 1 1038 ? 6.593 8.480 12.655 1.00 89.38 1038 CYS A CA 1
ATOM 7815 C C . CYS A 1 1038 ? 5.210 9.155 12.691 1.00 89.38 1038 CYS A C 1
ATOM 7817 O O . CYS A 1 1038 ? 5.009 10.221 12.108 1.00 89.38 1038 CYS A O 1
ATOM 7819 N N . GLY A 1 1039 ? 4.265 8.578 13.443 1.00 90.69 1039 GLY A N 1
ATOM 7820 C CA . GLY A 1 1039 ? 2.938 9.174 13.642 1.00 90.69 1039 GLY A CA 1
ATOM 7821 C C . GLY A 1 1039 ? 3.002 10.582 14.244 1.00 90.69 1039 GLY A C 1
ATOM 7822 O O . GLY A 1 1039 ? 2.238 11.456 13.848 1.00 90.69 1039 GLY A O 1
ATOM 7823 N N . ALA A 1 1040 ? 3.978 10.851 15.118 1.00 94.19 1040 ALA A N 1
ATOM 7824 C CA . ALA A 1 1040 ? 4.108 12.128 15.818 1.00 94.19 1040 ALA A CA 1
ATOM 7825 C C . ALA A 1 1040 ? 4.270 13.356 14.900 1.00 94.19 1040 ALA A C 1
ATOM 7827 O O . ALA A 1 1040 ? 3.966 14.467 15.327 1.00 94.19 1040 ALA A O 1
ATOM 7828 N N . VAL A 1 1041 ? 4.698 13.176 13.644 1.00 94.00 1041 VAL A N 1
ATOM 7829 C CA . VAL A 1 1041 ? 4.904 14.276 12.679 1.00 94.00 1041 VAL A CA 1
ATOM 7830 C C . VAL A 1 1041 ? 3.808 14.370 11.605 1.00 94.00 1041 VAL A C 1
ATOM 7832 O O . VAL A 1 1041 ? 3.862 15.240 10.734 1.00 94.00 1041 VAL A O 1
ATOM 7835 N N . ARG A 1 1042 ? 2.780 13.511 11.674 1.00 94.06 1042 ARG A N 1
ATOM 7836 C CA . ARG A 1 1042 ? 1.561 13.609 10.852 1.00 94.06 1042 ARG A CA 1
ATOM 7837 C C . ARG A 1 1042 ? 0.572 14.603 11.475 1.00 94.06 1042 ARG A C 1
ATOM 7839 O O . ARG A 1 1042 ? 0.477 14.652 12.706 1.00 94.06 1042 ARG A O 1
ATOM 7846 N N . PRO A 1 1043 ? -0.231 15.342 10.685 1.00 93.50 1043 PRO A N 1
ATOM 7847 C CA . PRO A 1 1043 ? -1.306 16.173 11.228 1.00 93.50 1043 PRO A CA 1
ATOM 7848 C C . PRO A 1 1043 ? -2.340 15.351 12.011 1.00 93.50 1043 PRO A C 1
ATOM 7850 O O . PRO A 1 1043 ? -2.567 15.633 13.182 1.00 93.50 1043 PRO A O 1
ATOM 7853 N N . SER A 1 1044 ? -2.893 14.294 11.407 1.00 93.69 1044 SER A N 1
ATOM 7854 C CA . SER A 1 1044 ? -4.024 13.491 11.907 1.00 93.69 1044 SER A CA 1
ATOM 7855 C C . SER A 1 1044 ? -3.632 12.348 12.862 1.00 93.69 1044 SER A C 1
ATOM 7857 O O . SER A 1 1044 ? -4.249 11.285 12.866 1.00 93.69 1044 SER A O 1
ATOM 7859 N N . SER A 1 1045 ? -2.591 12.537 13.678 1.00 96.25 1045 SER A N 1
ATOM 7860 C CA . SER A 1 1045 ? -2.092 11.510 14.606 1.00 96.25 1045 SER A CA 1
ATOM 7861 C C . SER A 1 1045 ? -1.818 12.086 15.992 1.00 96.25 1045 SER A C 1
ATOM 7863 O O . SER A 1 1045 ? -1.079 13.066 16.118 1.00 96.25 1045 SER A O 1
ATOM 7865 N N . PHE A 1 1046 ? -2.382 11.472 17.033 1.00 97.62 1046 PHE A N 1
ATOM 7866 C CA . PHE A 1 1046 ? -2.357 11.987 18.408 1.00 97.62 1046 PHE A CA 1
ATOM 7867 C C . PHE A 1 1046 ? -2.228 10.874 19.450 1.00 97.62 1046 PHE A C 1
ATOM 7869 O O . PHE A 1 1046 ? -2.541 9.712 19.191 1.00 97.62 1046 PHE A O 1
ATOM 7876 N N . VAL A 1 1047 ? -1.802 11.253 20.654 1.00 98.00 1047 VAL A N 1
ATOM 7877 C CA . VAL A 1 1047 ? -1.751 10.396 21.840 1.00 98.00 1047 VAL A CA 1
ATOM 7878 C C . VAL A 1 1047 ? -2.557 11.056 22.957 1.00 98.00 1047 VAL A C 1
ATOM 7880 O O . VAL A 1 1047 ? -2.240 12.181 23.336 1.00 98.00 1047 VAL A O 1
ATOM 7883 N N . VAL A 1 1048 ? -3.579 10.379 23.486 1.00 97.75 1048 VAL A N 1
ATOM 7884 C CA . VAL A 1 1048 ? -4.458 10.897 24.552 1.00 97.75 1048 VAL A CA 1
ATOM 7885 C C . VAL A 1 1048 ? -4.221 10.130 25.852 1.00 97.75 1048 VAL A C 1
ATOM 7887 O O . VAL A 1 1048 ? -4.302 8.897 25.882 1.00 97.75 1048 VAL A O 1
ATOM 7890 N N . VAL A 1 1049 ? -3.931 10.858 26.931 1.00 96.25 1049 VAL A N 1
ATOM 7891 C CA . VAL A 1 1049 ? -3.627 10.304 28.265 1.00 96.25 1049 VAL A CA 1
ATOM 7892 C C . VAL A 1 1049 ? -4.825 10.422 29.232 1.00 96.25 1049 VAL A C 1
ATOM 7894 O O . VAL A 1 1049 ? -5.779 11.138 28.928 1.00 96.25 1049 VAL A O 1
ATOM 7897 N N . PRO A 1 1050 ? -4.830 9.738 30.400 1.00 96.25 1050 PRO A N 1
ATOM 7898 C CA . PRO A 1 1050 ? -5.985 9.695 31.311 1.00 96.25 1050 PRO A CA 1
ATOM 7899 C C . PRO A 1 1050 ? -6.551 11.035 31.800 1.00 96.25 1050 PRO A C 1
ATOM 7901 O O . PRO A 1 1050 ? -7.719 11.077 32.177 1.00 96.25 1050 PRO A O 1
ATOM 7904 N N . THR A 1 1051 ? -5.745 12.099 31.813 1.00 94.94 1051 THR A N 1
ATOM 7905 C CA . THR A 1 1051 ? -6.139 13.477 32.161 1.00 94.94 1051 THR A CA 1
ATOM 7906 C C . THR A 1 1051 ? -6.941 14.177 31.062 1.00 94.94 1051 THR A C 1
ATOM 7908 O O . THR A 1 1051 ? -7.600 15.176 31.331 1.00 94.94 1051 THR A O 1
ATOM 7911 N N . GLY A 1 1052 ? -6.879 13.675 29.825 1.00 95.94 1052 GLY A N 1
ATOM 7912 C CA . GLY A 1 1052 ? -7.323 14.393 28.633 1.00 95.94 1052 GLY A CA 1
ATOM 7913 C C . GLY A 1 1052 ? -6.250 15.293 28.011 1.00 95.94 1052 GLY A C 1
ATOM 7914 O O . GLY A 1 1052 ? -6.552 15.988 27.043 1.00 95.94 1052 GLY A O 1
ATOM 7915 N N . ASP A 1 1053 ? -5.009 15.297 28.511 1.00 96.69 1053 ASP A N 1
ATOM 7916 C CA . ASP A 1 1053 ? -3.896 15.950 27.809 1.00 96.69 1053 ASP A CA 1
ATOM 7917 C C . ASP A 1 1053 ? -3.569 15.207 26.500 1.00 96.69 1053 ASP A C 1
ATOM 7919 O O . ASP A 1 1053 ? -3.775 13.992 26.374 1.00 96.69 1053 ASP A O 1
ATOM 7923 N N . ILE A 1 1054 ? -3.056 15.943 25.513 1.00 97.75 1054 ILE A N 1
ATOM 7924 C CA . ILE A 1 1054 ? -2.707 15.417 24.191 1.00 97.75 1054 ILE A CA 1
ATOM 7925 C C . ILE A 1 1054 ? -1.225 15.594 23.911 1.00 97.75 1054 ILE A C 1
ATOM 7927 O O . ILE A 1 1054 ? -0.669 16.683 24.027 1.00 97.75 1054 ILE A O 1
ATOM 7931 N N . HIS A 1 1055 ? -0.604 14.514 23.455 1.00 97.19 1055 HIS A N 1
ATOM 7932 C CA . HIS A 1 1055 ? 0.789 14.430 23.045 1.00 97.19 1055 HIS A CA 1
ATOM 7933 C C . HIS A 1 1055 ? 0.876 13.995 21.573 1.00 97.19 1055 HIS A C 1
ATOM 7935 O O . HIS A 1 1055 ? -0.084 13.472 21.003 1.00 97.19 1055 HIS A O 1
ATOM 7941 N N . LYS A 1 1056 ? 2.034 14.199 20.934 1.00 96.56 1056 LYS A N 1
ATOM 7942 C CA . LYS A 1 1056 ? 2.300 13.700 19.569 1.00 96.56 1056 LYS A CA 1
ATOM 7943 C C . LYS A 1 1056 ? 3.024 12.351 19.557 1.00 96.56 1056 LYS A C 1
ATOM 7945 O O . LYS A 1 1056 ? 2.762 11.544 18.673 1.00 96.56 1056 LYS A O 1
ATOM 7950 N N . CYS A 1 1057 ? 3.883 12.085 20.543 1.00 95.00 1057 CYS A N 1
ATOM 7951 C CA . CYS A 1 1057 ? 4.578 10.808 20.717 1.00 95.00 1057 CYS A CA 1
ATOM 7952 C C . CYS A 1 1057 ? 4.162 10.144 22.037 1.00 95.00 1057 CYS A C 1
ATOM 7954 O O . CYS A 1 1057 ? 3.924 10.841 23.024 1.00 95.00 1057 CYS A O 1
ATOM 7956 N N . TRP A 1 1058 ? 4.115 8.808 22.084 1.00 92.50 1058 TRP A N 1
ATOM 7957 C CA . TRP A 1 1058 ? 3.853 8.086 23.332 1.00 92.50 1058 TRP A CA 1
ATOM 7958 C C . TRP A 1 1058 ? 5.032 8.148 24.314 1.00 92.50 1058 TRP A C 1
ATOM 7960 O O . TRP A 1 1058 ? 4.833 7.940 25.507 1.00 92.50 1058 TRP A O 1
ATOM 7970 N N . ASP A 1 1059 ? 6.234 8.501 23.846 1.00 91.31 1059 ASP A N 1
ATOM 7971 C CA . ASP A 1 1059 ? 7.420 8.657 24.699 1.00 91.31 1059 ASP A CA 1
ATOM 7972 C C . ASP A 1 1059 ? 7.305 9.875 25.636 1.00 91.31 1059 ASP A C 1
ATOM 7974 O O . ASP A 1 1059 ? 7.962 9.921 26.674 1.00 91.31 1059 ASP A O 1
ATOM 7978 N N . THR A 1 1060 ? 6.426 10.844 25.325 1.00 91.69 1060 THR A N 1
ATOM 7979 C CA . THR A 1 1060 ? 6.259 12.063 26.134 1.00 91.69 1060 THR A CA 1
ATOM 7980 C C . THR A 1 1060 ? 5.096 12.029 27.136 1.00 91.69 1060 THR A C 1
ATOM 7982 O O . THR A 1 1060 ? 4.907 13.000 27.864 1.00 91.69 1060 THR A O 1
ATOM 7985 N N . VAL A 1 1061 ? 4.333 10.930 27.233 1.00 91.12 1061 VAL A N 1
ATOM 7986 C CA . VAL A 1 1061 ? 3.077 10.841 28.029 1.00 91.12 1061 VAL A CA 1
ATOM 7987 C C . VAL A 1 1061 ? 3.239 11.008 29.542 1.00 91.12 1061 VAL A C 1
ATOM 7989 O O . VAL A 1 1061 ? 2.260 11.237 30.246 1.00 91.12 1061 VAL A O 1
ATOM 7992 N N . THR A 1 1062 ? 4.458 10.878 30.060 1.00 88.56 1062 THR A N 1
ATOM 7993 C CA . THR A 1 1062 ? 4.790 11.094 31.479 1.00 88.56 1062 THR A CA 1
ATOM 7994 C C . THR A 1 1062 ? 5.298 12.504 31.776 1.00 88.56 1062 THR A C 1
ATOM 7996 O O . THR A 1 1062 ? 5.649 12.798 32.914 1.00 88.56 1062 THR A O 1
ATOM 7999 N N . PHE A 1 1063 ? 5.321 13.381 30.771 1.00 88.38 1063 PHE A N 1
ATOM 8000 C CA . PHE A 1 1063 ? 5.909 14.716 30.830 1.00 88.38 1063 PHE A CA 1
ATOM 8001 C C . PHE A 1 1063 ? 4.880 15.771 30.372 1.00 88.38 1063 PHE A C 1
ATOM 8003 O O . PHE A 1 1063 ? 4.883 16.157 29.201 1.00 88.38 1063 PHE A O 1
ATOM 8010 N N . PRO A 1 1064 ? 3.981 16.258 31.255 1.00 89.06 1064 PRO A N 1
ATOM 8011 C CA . PRO A 1 1064 ? 2.911 17.198 30.885 1.00 89.06 1064 PRO A CA 1
ATOM 8012 C C . PRO A 1 1064 ? 3.404 18.490 30.209 1.00 89.06 1064 PRO A C 1
ATOM 8014 O O . PRO A 1 1064 ? 2.712 19.072 29.376 1.00 89.06 1064 PRO A O 1
ATOM 8017 N N . GLN A 1 1065 ? 4.645 18.912 30.474 1.00 90.25 1065 GLN A N 1
ATOM 8018 C CA . GLN A 1 1065 ? 5.301 20.028 29.783 1.00 90.25 1065 GLN A CA 1
ATOM 8019 C C . GLN A 1 1065 ? 5.521 19.801 28.270 1.00 90.25 1065 GLN A C 1
ATOM 8021 O O . GLN A 1 1065 ? 5.850 20.744 27.549 1.00 90.25 1065 GLN A O 1
ATOM 8026 N N . HIS A 1 1066 ? 5.336 18.573 27.779 1.00 91.75 1066 HIS A N 1
ATOM 8027 C CA . HIS A 1 1066 ? 5.416 18.188 26.367 1.00 91.75 1066 HIS A CA 1
ATOM 8028 C C . HIS A 1 1066 ? 4.047 17.877 25.735 1.00 91.75 1066 HIS A C 1
ATOM 8030 O O . HIS A 1 1066 ? 3.996 17.536 24.550 1.00 91.75 1066 HIS A O 1
ATOM 8036 N N . ALA A 1 1067 ? 2.944 18.030 26.478 1.00 96.00 1067 ALA A N 1
ATOM 8037 C CA . ALA A 1 1067 ? 1.605 18.028 25.898 1.00 96.00 1067 ALA A CA 1
ATOM 8038 C C . ALA A 1 1067 ? 1.445 19.221 24.937 1.00 96.00 1067 ALA A C 1
ATOM 8040 O O . ALA A 1 1067 ? 1.913 20.325 25.226 1.00 96.00 1067 ALA A O 1
ATOM 8041 N N . ILE A 1 1068 ? 0.779 19.023 23.801 1.00 97.56 1068 ILE A N 1
ATOM 8042 C CA . ILE A 1 1068 ? 0.458 20.086 22.836 1.00 97.56 1068 ILE A CA 1
ATOM 8043 C C . ILE A 1 1068 ? -0.823 20.854 23.198 1.00 97.56 1068 ILE A C 1
ATOM 8045 O O . ILE A 1 1068 ? -1.041 21.949 22.697 1.00 97.56 1068 ILE A O 1
ATOM 8049 N N . GLY A 1 1069 ? -1.661 20.292 24.069 1.00 97.19 1069 GLY A N 1
ATOM 8050 C CA . GLY A 1 1069 ? -2.948 20.845 24.490 1.00 97.19 1069 GLY A CA 1
ATOM 8051 C C . GLY A 1 1069 ? -3.807 19.751 25.123 1.00 97.19 1069 GLY A C 1
ATOM 8052 O O . GLY A 1 1069 ? -3.262 18.782 25.651 1.00 97.19 1069 GLY A O 1
ATOM 8053 N N . SER A 1 1070 ? -5.132 19.875 25.042 1.00 97.56 1070 SER A N 1
ATOM 8054 C CA . SER A 1 1070 ? -6.079 18.926 25.642 1.00 97.56 1070 SER A CA 1
ATOM 8055 C C . SER A 1 1070 ? -7.202 18.546 24.674 1.00 97.56 1070 SER A C 1
ATOM 8057 O O . SER A 1 1070 ? -7.580 19.336 23.816 1.00 97.56 1070 SER A O 1
ATOM 8059 N N . ILE A 1 1071 ? -7.777 17.354 24.844 1.00 97.81 1071 ILE A N 1
ATOM 8060 C CA . ILE A 1 1071 ? -8.925 16.848 24.072 1.00 97.81 1071 ILE A CA 1
ATOM 8061 C C . ILE A 1 1071 ? -10.173 17.738 24.193 1.00 97.81 1071 ILE A C 1
ATOM 8063 O O . ILE A 1 1071 ? -11.022 17.740 23.303 1.00 97.81 1071 ILE A O 1
ATOM 8067 N N . PHE A 1 1072 ? -10.264 18.524 25.270 1.00 97.75 1072 PHE A N 1
ATOM 8068 C CA . PHE A 1 1072 ? -11.345 19.482 25.497 1.00 97.75 1072 PHE A CA 1
ATOM 8069 C C . PHE A 1 1072 ? -11.232 20.746 24.623 1.00 97.75 1072 PHE A C 1
ATOM 8071 O O . PHE A 1 1072 ? -12.255 21.354 24.324 1.00 97.75 1072 PHE A O 1
ATOM 8078 N N . ASP A 1 1073 ? -10.026 21.101 24.159 1.00 95.88 1073 ASP A N 1
ATOM 8079 C CA . ASP A 1 1073 ? -9.780 22.166 23.174 1.00 95.88 1073 ASP A CA 1
ATOM 8080 C C . ASP A 1 1073 ? -8.719 21.711 22.156 1.00 95.88 1073 ASP A C 1
ATOM 8082 O O . ASP A 1 1073 ? -7.524 22.024 22.230 1.00 95.88 1073 ASP A O 1
ATOM 8086 N N . MET A 1 1074 ? -9.197 20.930 21.186 1.00 95.00 1074 MET A N 1
ATOM 8087 C CA . MET A 1 1074 ? -8.397 20.462 20.055 1.00 95.00 1074 MET A CA 1
ATOM 8088 C C . MET A 1 1074 ? -7.855 21.607 19.200 1.00 95.00 1074 MET A C 1
ATOM 8090 O O . MET A 1 1074 ? -6.770 21.476 18.637 1.00 95.00 1074 MET A O 1
ATOM 8094 N N . ASP A 1 1075 ? -8.571 22.723 19.093 1.00 94.12 1075 ASP A N 1
ATOM 8095 C CA . ASP A 1 1075 ? -8.227 23.782 18.147 1.00 94.12 1075 ASP A CA 1
ATOM 8096 C C . ASP A 1 1075 ? -7.070 24.633 18.685 1.00 94.12 1075 ASP A C 1
ATOM 8098 O O . ASP A 1 1075 ? -6.156 24.989 17.935 1.00 94.12 1075 ASP A O 1
ATOM 8102 N N . ALA A 1 1076 ? -7.032 24.890 19.998 1.00 96.00 1076 ALA A N 1
ATOM 8103 C CA . ALA A 1 1076 ? -5.841 25.411 20.663 1.00 96.00 1076 ALA A CA 1
ATOM 8104 C C . ALA A 1 1076 ? -4.674 24.410 20.621 1.00 96.00 1076 ALA A C 1
ATOM 8106 O O . ALA A 1 1076 ? -3.540 24.813 20.353 1.00 96.00 1076 ALA A O 1
ATOM 8107 N N . ALA A 1 1077 ? -4.932 23.108 20.811 1.00 95.81 1077 ALA A N 1
ATOM 8108 C CA . ALA A 1 1077 ? -3.889 22.081 20.736 1.00 95.81 1077 ALA A CA 1
ATOM 8109 C C . ALA A 1 1077 ? -3.216 22.033 19.349 1.00 95.81 1077 ALA A C 1
ATOM 8111 O O . ALA A 1 1077 ? -1.986 21.973 19.248 1.00 95.81 1077 ALA A O 1
ATOM 8112 N N . LEU A 1 1078 ? -4.015 22.121 18.279 1.00 94.75 1078 LEU A N 1
ATOM 8113 C CA . LEU A 1 1078 ? -3.564 22.152 16.886 1.00 94.75 1078 LEU A CA 1
ATOM 8114 C C . LEU A 1 1078 ? -2.781 23.428 16.547 1.00 94.75 1078 LEU A C 1
ATOM 8116 O O . LEU A 1 1078 ? -1.755 23.337 15.871 1.00 94.75 1078 LEU A O 1
ATOM 8120 N N . ARG A 1 1079 ? -3.220 24.594 17.042 1.00 96.25 1079 ARG A N 1
ATOM 8121 C CA . ARG A 1 1079 ? -2.526 25.885 16.864 1.00 96.25 1079 ARG A CA 1
ATOM 8122 C C . ARG A 1 1079 ? -1.277 26.056 17.741 1.00 96.25 1079 ARG A C 1
ATOM 8124 O O . ARG A 1 1079 ? -0.567 27.045 17.585 1.00 96.25 1079 ARG A O 1
ATOM 8131 N N . SER A 1 1080 ? -0.994 25.136 18.665 1.00 96.50 1080 SER A N 1
ATOM 8132 C CA . SER A 1 1080 ? 0.132 25.280 19.592 1.00 96.50 1080 SER A CA 1
ATOM 8133 C C . SER A 1 1080 ? 1.498 25.238 18.890 1.00 96.50 1080 SER A C 1
ATOM 8135 O O . SER A 1 1080 ? 1.769 24.392 18.036 1.00 96.50 1080 SER A O 1
ATOM 8137 N N . GLU A 1 1081 ? 2.426 26.085 19.341 1.00 96.12 1081 GLU A N 1
ATOM 8138 C CA . GLU A 1 1081 ? 3.829 26.070 18.890 1.00 96.12 1081 GLU A CA 1
ATOM 8139 C C . GLU A 1 1081 ? 4.529 24.728 19.205 1.00 96.12 1081 GLU A C 1
ATOM 8141 O O . GLU A 1 1081 ? 5.435 24.291 18.494 1.00 96.12 1081 GLU A O 1
ATOM 8146 N N . ARG A 1 1082 ? 4.047 23.994 20.221 1.00 95.00 1082 ARG A N 1
ATOM 8147 C CA . ARG A 1 1082 ? 4.485 22.617 20.495 1.00 95.00 1082 ARG A CA 1
ATOM 8148 C C . ARG A 1 1082 ? 4.069 21.659 19.374 1.00 95.00 1082 ARG A C 1
ATOM 8150 O O . ARG A 1 1082 ? 4.901 20.867 18.942 1.00 95.00 1082 ARG A O 1
ATOM 8157 N N . ASN A 1 1083 ? 2.834 21.734 18.868 1.00 96.50 1083 ASN A N 1
ATOM 8158 C CA . ASN A 1 1083 ? 2.408 20.964 17.694 1.00 96.50 1083 ASN A CA 1
ATOM 8159 C C . ASN A 1 1083 ? 3.173 21.406 16.433 1.00 96.50 1083 ASN A C 1
ATOM 8161 O O . ASN A 1 1083 ? 3.662 20.558 15.687 1.00 96.50 1083 ASN A O 1
ATOM 8165 N N . ALA A 1 1084 ? 3.372 22.714 16.239 1.00 95.69 1084 ALA A N 1
ATOM 8166 C CA . ALA A 1 1084 ? 4.152 23.247 15.123 1.00 95.69 1084 ALA A CA 1
ATOM 8167 C C . ALA A 1 1084 ? 5.601 22.716 15.105 1.00 95.69 1084 ALA A C 1
ATOM 8169 O O . ALA A 1 1084 ? 6.086 22.320 14.048 1.00 95.69 1084 ALA A O 1
ATOM 8170 N N . ARG A 1 1085 ? 6.273 22.593 16.261 1.00 94.69 1085 ARG A N 1
ATOM 8171 C CA . ARG A 1 1085 ? 7.610 21.969 16.371 1.00 94.69 1085 ARG A CA 1
ATOM 8172 C C . ARG A 1 1085 ? 7.652 20.533 15.832 1.00 94.69 1085 ARG A C 1
ATOM 8174 O O . ARG A 1 1085 ? 8.595 20.192 15.122 1.00 94.69 1085 ARG A O 1
ATOM 8181 N N . TRP A 1 1086 ? 6.633 19.714 16.108 1.00 95.31 1086 TRP A N 1
ATOM 8182 C CA . TRP A 1 1086 ? 6.520 18.364 15.533 1.00 95.31 1086 TRP A CA 1
ATOM 8183 C C . TRP A 1 1086 ? 6.221 18.391 14.030 1.00 95.31 1086 TRP A C 1
ATOM 8185 O O . TRP A 1 1086 ? 6.787 17.603 13.276 1.00 95.31 1086 TRP A O 1
ATOM 8195 N N . LEU A 1 1087 ? 5.357 19.305 13.579 1.00 94.06 1087 LEU A N 1
ATOM 8196 C CA . LEU A 1 1087 ? 4.965 19.409 12.171 1.00 94.06 1087 LEU A CA 1
ATOM 8197 C C . LEU A 1 1087 ? 6.025 20.062 11.268 1.00 94.06 1087 LEU A C 1
ATOM 8199 O O . LEU A 1 1087 ? 5.957 19.841 10.059 1.00 94.06 1087 LEU A O 1
ATOM 8203 N N . ARG A 1 1088 ? 7.001 20.796 11.824 1.00 93.12 1088 ARG A N 1
ATOM 8204 C CA . ARG A 1 1088 ? 8.158 21.347 11.093 1.00 93.12 1088 ARG A CA 1
ATOM 8205 C C . ARG A 1 1088 ? 9.298 20.340 10.904 1.00 93.12 1088 ARG A C 1
ATOM 8207 O O . ARG A 1 1088 ? 9.906 20.350 9.846 1.00 93.12 1088 ARG A O 1
ATOM 8214 N N . TRP A 1 1089 ? 9.565 19.438 11.860 1.00 92.62 1089 TRP A N 1
ATOM 8215 C CA . TRP A 1 1089 ? 10.655 18.451 11.712 1.00 92.62 1089 TRP A CA 1
ATOM 8216 C C . TRP A 1 1089 ? 10.511 17.629 10.429 1.00 92.62 1089 TRP A C 1
ATOM 8218 O O . TRP A 1 1089 ? 9.432 17.100 10.159 1.00 92.62 1089 TRP A O 1
ATOM 8228 N N . THR A 1 1090 ? 11.593 17.456 9.672 1.00 92.25 1090 THR A N 1
ATOM 8229 C CA . THR A 1 1090 ? 11.624 16.648 8.447 1.00 92.25 1090 THR A CA 1
ATOM 8230 C C . THR A 1 1090 ? 13.020 16.044 8.238 1.00 92.25 1090 THR A C 1
ATOM 8232 O O . THR A 1 1090 ? 14.018 16.712 8.513 1.00 92.25 1090 THR A O 1
ATOM 8235 N N . PRO A 1 1091 ? 13.149 14.796 7.747 1.00 91.69 1091 PRO A N 1
ATOM 8236 C CA . PRO A 1 1091 ? 14.461 14.184 7.524 1.00 91.69 1091 PRO A CA 1
ATOM 8237 C C . PRO A 1 1091 ? 15.240 14.817 6.362 1.00 91.69 1091 PRO A C 1
ATOM 8239 O O . PRO A 1 1091 ? 16.444 14.618 6.269 1.00 91.69 1091 PRO A O 1
ATOM 8242 N N . PHE A 1 1092 ? 14.585 15.589 5.492 1.00 91.81 1092 PHE A N 1
ATOM 8243 C CA . PHE A 1 1092 ? 15.223 16.250 4.346 1.00 91.81 1092 PHE A CA 1
ATOM 8244 C C . PHE A 1 1092 ? 16.061 17.477 4.758 1.00 91.81 1092 PHE A C 1
ATOM 8246 O O . PHE A 1 1092 ? 17.012 17.832 4.068 1.00 91.81 1092 PHE A O 1
ATOM 8253 N N . GLU A 1 1093 ? 15.759 18.079 5.914 1.00 89.31 1093 GLU A N 1
ATOM 8254 C CA . GLU A 1 1093 ? 16.559 19.149 6.530 1.00 89.31 1093 GLU A CA 1
ATOM 8255 C C . GLU A 1 1093 ? 17.718 18.594 7.377 1.00 89.31 1093 GLU A C 1
ATOM 8257 O O . GLU A 1 1093 ? 18.718 19.279 7.586 1.00 89.31 1093 GLU A O 1
ATOM 8262 N N . ASN A 1 1094 ? 17.624 17.345 7.850 1.00 86.31 1094 ASN A N 1
ATOM 8263 C CA . ASN A 1 1094 ? 18.703 16.715 8.604 1.00 86.31 1094 ASN A CA 1
ATOM 8264 C C . ASN A 1 1094 ? 19.797 16.186 7.666 1.00 86.31 1094 ASN A C 1
ATOM 8266 O O . ASN A 1 1094 ? 19.561 15.287 6.860 1.00 86.31 1094 ASN A O 1
ATOM 8270 N N . GLU A 1 1095 ? 21.015 16.704 7.827 1.00 82.12 1095 GLU A N 1
ATOM 8271 C CA . GLU A 1 1095 ? 22.153 16.399 6.957 1.00 82.12 1095 GLU A CA 1
ATOM 8272 C C . GLU A 1 1095 ? 22.477 14.897 6.855 1.00 82.12 1095 GLU A C 1
ATOM 8274 O O . GLU A 1 1095 ? 22.626 14.361 5.755 1.00 82.12 1095 GLU A O 1
ATOM 8279 N N . SER A 1 1096 ? 22.496 14.195 7.989 1.00 81.44 1096 SER A N 1
ATOM 8280 C CA . SER A 1 1096 ? 22.748 12.751 8.049 1.00 81.44 1096 SER A CA 1
ATOM 8281 C C . SER A 1 1096 ? 21.659 11.918 7.369 1.00 81.44 1096 SER A C 1
ATOM 8283 O O . SER A 1 1096 ? 21.929 10.804 6.923 1.00 81.44 1096 SER A O 1
ATOM 8285 N N . CYS A 1 1097 ? 20.428 12.431 7.295 1.00 88.25 1097 CYS A N 1
ATOM 8286 C CA . CYS A 1 1097 ? 19.302 11.762 6.653 1.00 88.25 1097 CYS A CA 1
ATOM 8287 C C . CYS A 1 1097 ? 19.223 12.043 5.147 1.00 88.25 1097 CYS A C 1
ATOM 8289 O O . CYS A 1 1097 ? 19.095 11.079 4.393 1.00 88.25 1097 CYS A O 1
ATOM 8291 N N . ARG A 1 1098 ? 19.350 13.302 4.688 1.00 88.31 1098 ARG A N 1
ATOM 8292 C CA . ARG A 1 1098 ? 19.350 13.640 3.242 1.00 88.31 1098 ARG A CA 1
ATOM 8293 C C . ARG A 1 1098 ? 20.420 12.869 2.460 1.00 88.31 1098 ARG A C 1
ATOM 8295 O O . ARG A 1 1098 ? 20.179 12.442 1.331 1.00 88.31 1098 ARG A O 1
ATOM 8302 N N . ASN A 1 1099 ? 21.565 12.623 3.094 1.00 85.81 1099 ASN A N 1
ATOM 8303 C CA . ASN A 1 1099 ? 22.700 11.929 2.494 1.00 85.81 1099 ASN A CA 1
ATOM 8304 C C . ASN A 1 1099 ? 22.684 10.410 2.737 1.00 85.81 1099 ASN A C 1
ATOM 8306 O O . ASN A 1 1099 ? 23.664 9.748 2.415 1.00 85.81 1099 ASN A O 1
ATOM 8310 N N . CYS A 1 1100 ? 21.608 9.824 3.278 1.00 88.69 1100 CYS A N 1
ATOM 8311 C CA . CYS A 1 1100 ? 21.546 8.386 3.545 1.00 88.69 1100 CYS A CA 1
ATOM 8312 C C . CYS A 1 1100 ? 20.848 7.598 2.424 1.00 88.69 1100 CYS A C 1
ATOM 8314 O O . CYS A 1 1100 ? 19.693 7.861 2.087 1.00 88.69 1100 CYS A O 1
ATOM 8316 N N . LYS A 1 1101 ? 21.503 6.539 1.930 1.00 91.75 1101 LYS A N 1
ATOM 8317 C CA . LYS A 1 1101 ? 20.960 5.597 0.933 1.00 91.75 1101 LYS A CA 1
ATOM 8318 C C . LYS A 1 1101 ? 19.681 4.887 1.403 1.00 91.75 1101 LYS A C 1
ATOM 8320 O O . LYS A 1 1101 ? 18.860 4.491 0.584 1.00 91.75 1101 LYS A O 1
ATOM 8325 N N . LEU A 1 1102 ? 19.481 4.771 2.720 1.00 92.12 1102 LEU A N 1
ATOM 8326 C CA . LEU A 1 1102 ? 18.271 4.207 3.334 1.00 92.12 1102 LEU A CA 1
ATOM 8327 C C . LEU A 1 1102 ? 17.116 5.206 3.507 1.00 92.12 1102 LEU A C 1
ATOM 8329 O O . LEU A 1 1102 ? 16.065 4.795 3.997 1.00 92.12 1102 LEU A O 1
ATOM 8333 N N . LEU A 1 1103 ? 17.255 6.487 3.139 1.00 92.69 1103 LEU A N 1
ATOM 8334 C CA . LEU A 1 1103 ? 16.190 7.486 3.324 1.00 92.69 1103 LEU A CA 1
ATOM 8335 C C . LEU A 1 1103 ? 14.815 7.067 2.747 1.00 92.69 1103 LEU A C 1
ATOM 8337 O O . LEU A 1 1103 ? 13.823 7.261 3.461 1.00 92.69 1103 LEU A O 1
ATOM 8341 N N . PRO A 1 1104 ? 14.710 6.435 1.552 1.00 92.31 1104 PRO A N 1
ATOM 8342 C CA . PRO A 1 1104 ? 13.429 5.959 1.023 1.00 92.31 1104 PRO A CA 1
ATOM 8343 C C . PRO A 1 1104 ? 12.751 4.924 1.918 1.00 92.31 1104 PRO A C 1
ATOM 8345 O O . PRO A 1 1104 ? 11.525 4.887 2.027 1.00 92.31 1104 PRO A O 1
ATOM 8348 N N . ASN A 1 1105 ? 13.549 4.095 2.590 1.00 91.62 1105 ASN A N 1
ATOM 8349 C CA . ASN A 1 1105 ? 13.065 3.057 3.483 1.00 91.62 1105 ASN A CA 1
ATOM 8350 C C . ASN A 1 1105 ? 12.802 3.589 4.892 1.00 91.62 1105 ASN A C 1
ATOM 8352 O O . ASN A 1 1105 ? 11.767 3.269 5.456 1.00 91.62 1105 ASN A O 1
ATOM 8356 N N . CYS A 1 1106 ? 13.698 4.389 5.477 1.00 91.00 1106 CYS A N 1
ATOM 8357 C CA . CYS A 1 1106 ? 13.625 4.747 6.896 1.00 91.00 1106 CYS A CA 1
ATOM 8358 C C . CYS A 1 1106 ? 12.808 6.010 7.199 1.00 91.00 1106 CYS A C 1
ATOM 8360 O O . CYS A 1 1106 ? 12.366 6.169 8.334 1.00 91.00 1106 CYS A O 1
ATOM 8362 N N . ALA A 1 1107 ? 12.640 6.930 6.239 1.00 90.94 1107 ALA A N 1
ATOM 8363 C CA . ALA A 1 1107 ? 11.928 8.203 6.426 1.00 90.94 1107 ALA A CA 1
ATOM 8364 C C . ALA A 1 1107 ? 12.370 9.033 7.662 1.00 90.94 1107 ALA A C 1
ATOM 8366 O O . ALA A 1 1107 ? 11.570 9.776 8.237 1.00 90.94 1107 ALA A O 1
ATOM 8367 N N . GLY A 1 1108 ? 13.626 8.882 8.103 1.00 87.94 1108 GLY A N 1
ATOM 8368 C CA . GLY A 1 1108 ? 14.164 9.482 9.334 1.00 87.94 1108 GLY A CA 1
ATOM 8369 C C . GLY A 1 1108 ? 13.789 8.778 10.646 1.00 87.94 1108 GLY A C 1
ATOM 8370 O O . GLY A 1 1108 ? 14.223 9.214 11.706 1.00 87.94 1108 GLY A O 1
ATOM 8371 N N . ALA A 1 1109 ? 13.020 7.688 10.606 1.00 87.69 1109 ALA A N 1
ATOM 8372 C CA . ALA A 1 1109 ? 12.622 6.881 11.759 1.00 87.69 1109 ALA A CA 1
ATOM 8373 C C . ALA A 1 1109 ? 12.049 7.707 12.939 1.00 87.69 1109 ALA A C 1
ATOM 8375 O O . ALA A 1 1109 ? 10.979 8.307 12.821 1.00 87.69 1109 ALA A O 1
ATOM 8376 N N . CYS A 1 1110 ? 12.707 7.704 14.105 1.00 90.56 1110 CYS A N 1
ATOM 8377 C CA . CYS A 1 1110 ? 12.151 8.265 15.337 1.00 90.56 1110 CYS A CA 1
ATOM 8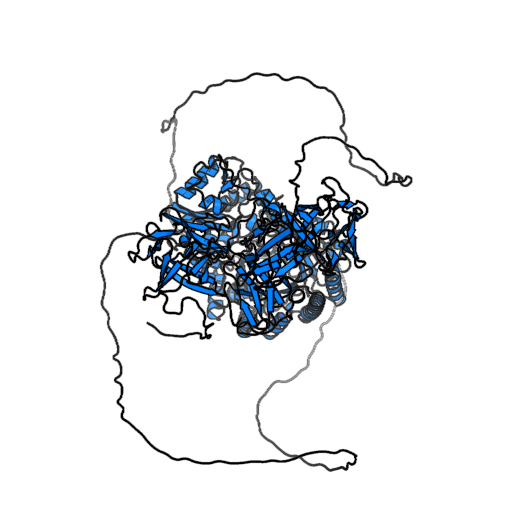378 C C . CYS A 1 1110 ? 12.421 9.773 15.482 1.00 90.56 1110 CYS A C 1
ATOM 8380 O O . CYS A 1 1110 ? 13.434 10.189 16.046 1.00 90.56 1110 CYS A O 1
ATOM 8382 N N . ALA A 1 1111 ? 11.456 10.590 15.052 1.00 91.81 1111 ALA A N 1
ATOM 8383 C CA . ALA A 1 1111 ? 11.490 12.050 15.177 1.00 91.81 1111 ALA A CA 1
ATOM 8384 C C . ALA A 1 1111 ? 11.684 12.560 16.622 1.00 91.81 1111 ALA A C 1
ATOM 8386 O O . ALA A 1 1111 ? 12.278 13.621 16.811 1.00 91.81 1111 ALA A O 1
ATOM 8387 N N . TYR A 1 1112 ? 11.233 11.810 17.643 1.00 91.94 1112 TYR A N 1
ATOM 8388 C CA . TYR A 1 1112 ? 11.432 12.182 19.053 1.00 91.94 1112 TYR A CA 1
ATOM 8389 C C . TYR A 1 1112 ? 12.921 12.347 19.379 1.00 91.94 1112 TYR A C 1
ATOM 8391 O O . TYR A 1 1112 ? 13.306 13.403 19.864 1.00 91.94 1112 TYR A O 1
ATOM 8399 N N . LYS A 1 1113 ? 13.775 11.383 19.010 1.00 88.56 1113 LYS A N 1
ATOM 8400 C CA . LYS A 1 1113 ? 15.220 11.432 19.306 1.00 88.56 1113 LYS A CA 1
ATOM 8401 C C . LYS A 1 1113 ? 15.938 12.637 18.682 1.00 88.56 1113 LYS A C 1
ATOM 8403 O O . LYS A 1 1113 ? 16.937 13.089 19.221 1.00 88.56 1113 LYS A O 1
ATOM 8408 N N . PHE A 1 1114 ? 15.440 13.169 17.563 1.00 88.25 1114 PHE A N 1
ATOM 8409 C CA . PHE A 1 1114 ? 15.971 14.400 16.964 1.00 88.25 1114 PHE A CA 1
ATOM 8410 C C . PHE A 1 1114 ? 15.442 15.657 17.665 1.00 88.25 1114 PHE A C 1
ATOM 8412 O O . PHE A 1 1114 ? 16.206 16.569 17.965 1.00 88.25 1114 PHE A O 1
ATOM 8419 N N . LEU A 1 1115 ? 14.131 15.724 17.922 1.00 89.19 1115 LEU A N 1
ATOM 8420 C CA . LEU A 1 1115 ? 13.494 16.888 18.548 1.00 89.19 1115 LEU A CA 1
ATOM 8421 C C . LEU A 1 1115 ? 13.789 17.014 20.048 1.00 89.19 1115 LEU A C 1
ATOM 8423 O O . LEU A 1 1115 ? 13.649 18.107 20.594 1.00 89.19 1115 LEU A O 1
ATOM 8427 N N . HIS A 1 1116 ? 14.170 15.915 20.693 1.00 86.31 1116 HIS A N 1
ATOM 8428 C CA . HIS A 1 1116 ? 14.422 15.762 22.124 1.00 86.31 1116 HIS A CA 1
ATOM 8429 C C . HIS A 1 1116 ? 15.757 15.034 22.374 1.00 86.31 1116 HIS A C 1
ATOM 8431 O O . HIS A 1 1116 ? 15.874 14.221 23.287 1.00 86.31 1116 HIS A O 1
ATOM 8437 N N . SER A 1 1117 ? 16.786 15.319 21.572 1.00 82.38 1117 SER A N 1
ATOM 8438 C CA . SER A 1 1117 ? 18.102 14.668 21.690 1.00 82.38 1117 SER A CA 1
ATOM 8439 C C . SER A 1 1117 ? 18.728 14.784 23.086 1.00 82.38 1117 SER A C 1
ATOM 8441 O O . SER A 1 1117 ? 19.394 13.854 23.519 1.00 82.38 1117 SER A O 1
ATOM 8443 N N . GLY A 1 1118 ? 18.457 15.872 23.819 1.00 83.88 1118 GLY A N 1
ATOM 8444 C CA . GLY A 1 1118 ? 18.882 16.054 25.214 1.00 83.88 1118 GLY A CA 1
ATOM 8445 C C . GLY A 1 1118 ? 18.111 15.235 26.264 1.00 83.88 1118 GLY A C 1
ATOM 8446 O O . GLY A 1 1118 ? 18.583 15.128 27.394 1.00 83.88 1118 GLY A O 1
ATOM 8447 N N . ASP A 1 1119 ? 16.959 14.646 25.919 1.00 86.06 1119 ASP A N 1
ATOM 8448 C CA . ASP A 1 1119 ? 16.245 13.694 26.788 1.00 86.06 1119 ASP A CA 1
ATOM 8449 C C . ASP A 1 1119 ? 16.814 12.269 26.640 1.00 86.06 1119 ASP A C 1
ATOM 8451 O O . ASP A 1 1119 ? 16.705 11.456 27.561 1.00 86.06 1119 ASP A O 1
ATOM 8455 N N . THR A 1 1120 ? 17.409 11.960 25.483 1.00 86.38 1120 THR A N 1
ATOM 8456 C CA . THR A 1 1120 ? 18.008 10.662 25.141 1.00 86.38 1120 THR A CA 1
ATOM 8457 C C . THR A 1 1120 ? 19.488 10.618 25.537 1.00 86.38 1120 THR A C 1
ATOM 8459 O O . THR A 1 1120 ? 20.171 11.638 25.567 1.00 86.38 1120 THR A O 1
ATOM 8462 N N . ARG A 1 1121 ? 20.004 9.424 25.841 1.00 87.56 1121 ARG A N 1
ATOM 8463 C CA . ARG A 1 1121 ? 21.406 9.188 26.210 1.00 87.56 1121 ARG A CA 1
ATOM 8464 C C . ARG A 1 1121 ? 22.106 8.141 25.345 1.00 87.56 1121 ARG A C 1
ATOM 8466 O O . ARG A 1 1121 ? 21.476 7.443 24.549 1.00 87.56 1121 ARG A O 1
ATOM 8473 N N . GLY A 1 1122 ? 23.424 8.044 25.529 1.00 84.56 1122 GLY A N 1
ATOM 8474 C CA . GLY A 1 1122 ? 24.303 7.162 24.771 1.00 84.56 1122 GLY A CA 1
ATOM 8475 C C . GLY A 1 1122 ? 24.239 7.402 23.261 1.00 84.56 1122 GLY A C 1
ATOM 8476 O O . GLY A 1 1122 ? 23.853 8.465 22.772 1.00 84.56 1122 GLY A O 1
ATOM 8477 N N . GLU A 1 1123 ? 24.581 6.365 22.504 1.00 80.56 1123 GLU A N 1
ATOM 8478 C CA . GLU A 1 1123 ? 24.656 6.396 21.040 1.00 80.56 1123 GLU A CA 1
ATOM 8479 C C . GLU A 1 1123 ? 23.326 6.769 20.347 1.00 80.56 1123 GLU A C 1
ATOM 8481 O O . GLU A 1 1123 ? 23.295 7.294 19.230 1.00 80.56 1123 GLU A O 1
ATOM 8486 N N . ALA A 1 1124 ? 22.201 6.526 21.027 1.00 80.50 1124 ALA A N 1
ATOM 8487 C CA . ALA A 1 1124 ? 20.865 6.857 20.549 1.00 80.50 1124 ALA A CA 1
ATOM 8488 C C . ALA A 1 1124 ? 20.624 8.370 20.397 1.00 80.50 1124 ALA A C 1
ATOM 8490 O O . ALA A 1 1124 ? 19.795 8.748 19.567 1.00 80.50 1124 ALA A O 1
ATOM 8491 N N . ALA A 1 1125 ? 21.345 9.208 21.152 1.00 79.25 1125 ALA A N 1
ATOM 8492 C CA . ALA A 1 1125 ? 21.215 10.665 21.132 1.00 79.25 1125 ALA A CA 1
ATOM 8493 C C . ALA A 1 1125 ? 21.964 11.321 19.957 1.00 79.25 1125 ALA A C 1
ATOM 8495 O O . ALA A 1 1125 ? 21.455 12.261 19.350 1.00 79.25 1125 ALA A O 1
ATOM 8496 N N . THR A 1 1126 ? 23.155 10.813 19.616 1.00 76.19 1126 THR A N 1
ATOM 8497 C CA . THR A 1 1126 ? 24.041 11.407 18.597 1.00 76.19 1126 THR A CA 1
ATOM 8498 C C . THR A 1 1126 ? 23.529 11.173 17.178 1.00 76.19 1126 THR A C 1
ATOM 8500 O O . THR A 1 1126 ? 23.388 12.111 16.396 1.00 76.19 1126 THR A O 1
ATOM 8503 N N . LEU A 1 1127 ? 23.243 9.913 16.832 1.00 76.62 1127 LEU A N 1
ATOM 8504 C CA . LEU A 1 1127 ? 22.783 9.515 15.502 1.00 76.62 1127 LEU A CA 1
ATOM 8505 C C . LEU A 1 1127 ? 21.611 8.532 15.643 1.00 76.62 1127 LEU A C 1
ATOM 8507 O O . LEU A 1 1127 ? 21.811 7.315 15.663 1.00 76.62 1127 LEU A O 1
ATOM 8511 N N . PRO A 1 1128 ? 20.358 9.018 15.728 1.00 82.19 1128 PRO A N 1
ATOM 8512 C CA . PRO A 1 1128 ? 19.166 8.211 16.033 1.00 82.19 1128 PRO A CA 1
ATOM 8513 C C . PRO A 1 1128 ? 18.676 7.282 14.900 1.00 82.19 1128 PRO A C 1
ATOM 8515 O O . PRO A 1 1128 ? 17.491 6.962 14.805 1.00 82.19 1128 PRO A O 1
ATOM 8518 N N . CYS A 1 1129 ? 19.595 6.801 14.063 1.00 87.62 1129 CYS A N 1
ATOM 8519 C CA . CYS A 1 1129 ? 19.348 5.868 12.968 1.00 87.62 1129 CYS A CA 1
ATOM 8520 C C . CYS A 1 1129 ? 18.756 4.526 13.465 1.00 87.62 1129 CYS A C 1
ATOM 8522 O O . CYS A 1 1129 ? 19.086 4.102 14.582 1.00 87.62 1129 CYS A O 1
ATOM 8524 N N . PRO A 1 1130 ? 17.912 3.851 12.654 1.00 89.12 1130 PRO A N 1
ATOM 8525 C CA . PRO A 1 1130 ? 17.373 2.521 12.949 1.00 89.12 1130 PRO A CA 1
ATOM 8526 C C . PRO A 1 1130 ? 18.407 1.413 12.695 1.00 89.12 1130 PRO A C 1
ATOM 8528 O O . PRO A 1 1130 ? 19.373 1.621 11.959 1.00 89.12 1130 PRO A O 1
ATOM 8531 N N . SER A 1 1131 ? 18.151 0.210 13.224 1.00 89.31 1131 SER A N 1
ATOM 8532 C CA . SER A 1 1131 ? 19.037 -0.962 13.106 1.00 89.31 1131 SER A CA 1
ATOM 8533 C C . SER A 1 1131 ? 19.420 -1.328 11.670 1.00 89.31 1131 SER A C 1
ATOM 8535 O O . SER A 1 1131 ? 20.530 -1.794 11.447 1.00 89.31 1131 SER A O 1
ATOM 8537 N N . TRP A 1 1132 ? 18.565 -1.039 10.681 1.00 89.31 1132 TRP A N 1
ATOM 8538 C CA . TRP A 1 1132 ? 18.845 -1.323 9.267 1.00 89.31 1132 TRP A CA 1
ATOM 8539 C C . TRP A 1 1132 ? 20.087 -0.598 8.742 1.00 89.31 1132 TRP A C 1
ATOM 8541 O O . TRP A 1 1132 ? 20.769 -1.134 7.876 1.00 89.31 1132 TRP A O 1
ATOM 8551 N N . LYS A 1 1133 ? 20.455 0.569 9.296 1.00 89.88 1133 LYS A N 1
ATOM 8552 C CA . LYS A 1 1133 ? 21.718 1.240 8.932 1.00 89.88 1133 LYS A CA 1
ATOM 8553 C C . LYS A 1 1133 ? 22.960 0.422 9.335 1.00 89.88 1133 LYS A C 1
ATOM 8555 O O . LYS A 1 1133 ? 24.047 0.686 8.845 1.00 89.88 1133 LYS A O 1
ATOM 8560 N N . TYR A 1 1134 ? 22.779 -0.585 10.183 1.00 91.19 1134 TYR A N 1
ATOM 8561 C CA . TYR A 1 1134 ? 23.815 -1.426 10.770 1.00 91.19 1134 TYR A CA 1
ATOM 8562 C C . TYR A 1 1134 ? 23.647 -2.912 10.400 1.00 91.19 1134 TYR A C 1
ATOM 8564 O O . TYR A 1 1134 ? 24.385 -3.741 10.925 1.00 91.19 1134 TYR A O 1
ATOM 8572 N N . ASN A 1 1135 ? 22.654 -3.273 9.564 1.00 91.62 1135 ASN A N 1
ATOM 8573 C CA . ASN A 1 1135 ? 22.425 -4.664 9.141 1.00 91.62 1135 ASN A CA 1
ATOM 8574 C C . ASN A 1 1135 ? 21.654 -4.879 7.814 1.00 91.62 1135 ASN A C 1
ATOM 8576 O O . ASN A 1 1135 ? 21.160 -5.984 7.561 1.00 91.62 1135 ASN A O 1
ATOM 8580 N N . ILE A 1 1136 ? 21.484 -3.856 6.963 1.00 91.75 1136 ILE A N 1
ATOM 8581 C CA . ILE A 1 1136 ? 20.686 -3.995 5.730 1.00 91.75 1136 ILE A CA 1
ATOM 8582 C C . ILE A 1 1136 ? 21.264 -5.039 4.765 1.00 91.75 1136 ILE A C 1
ATOM 8584 O O . ILE A 1 1136 ? 20.490 -5.827 4.221 1.00 91.75 1136 ILE A O 1
ATOM 8588 N N . LYS A 1 1137 ? 22.591 -5.097 4.573 1.00 92.38 1137 LYS A N 1
ATOM 8589 C CA . LYS A 1 1137 ? 23.228 -6.066 3.664 1.00 92.38 1137 LYS A CA 1
ATOM 8590 C C . LYS A 1 1137 ? 22.951 -7.495 4.114 1.00 92.38 1137 LYS A C 1
ATOM 8592 O O . LYS A 1 1137 ? 22.494 -8.314 3.325 1.00 92.38 1137 LYS A O 1
ATOM 8597 N N . GLU A 1 1138 ? 23.134 -7.768 5.398 1.00 91.31 1138 GLU A N 1
ATOM 8598 C CA . GLU A 1 1138 ? 22.909 -9.058 6.039 1.00 91.31 1138 GLU A CA 1
ATOM 8599 C C . GLU A 1 1138 ? 21.439 -9.475 5.940 1.00 91.31 1138 GLU A C 1
ATOM 8601 O O . GLU A 1 1138 ? 21.151 -10.638 5.665 1.00 91.31 1138 GLU A O 1
ATOM 8606 N N . ARG A 1 1139 ? 20.496 -8.534 6.094 1.00 89.69 1139 ARG A N 1
ATOM 8607 C CA . ARG A 1 1139 ? 19.054 -8.787 5.922 1.00 89.69 1139 ARG A CA 1
ATOM 8608 C C . ARG A 1 1139 ? 18.669 -9.050 4.462 1.00 89.69 1139 ARG A C 1
ATOM 8610 O O . ARG A 1 1139 ? 17.818 -9.905 4.214 1.00 89.69 1139 ARG A O 1
ATOM 8617 N N . LEU A 1 1140 ? 19.280 -8.351 3.503 1.00 91.81 1140 LEU A N 1
ATOM 8618 C CA . LEU A 1 1140 ? 19.077 -8.570 2.064 1.00 91.81 1140 LEU A CA 1
ATOM 8619 C C . LEU A 1 1140 ? 19.682 -9.903 1.599 1.00 91.81 1140 LEU A C 1
ATOM 8621 O O . LEU A 1 1140 ? 19.028 -10.645 0.871 1.00 91.81 1140 LEU A O 1
ATOM 8625 N N . LEU A 1 1141 ? 20.884 -10.243 2.067 1.00 91.56 1141 LEU A N 1
ATOM 8626 C CA . LEU A 1 1141 ? 21.562 -11.506 1.774 1.00 91.56 1141 LEU A CA 1
ATOM 8627 C C . LEU A 1 1141 ? 20.853 -12.698 2.416 1.00 91.56 1141 LEU A C 1
ATOM 8629 O O . LEU A 1 1141 ? 20.600 -13.684 1.733 1.00 91.56 1141 LEU A O 1
ATOM 8633 N N . LEU A 1 1142 ? 20.437 -12.588 3.682 1.00 88.62 1142 LEU A N 1
ATOM 8634 C CA . LEU A 1 1142 ? 19.589 -13.584 4.344 1.00 88.62 1142 LEU A CA 1
ATOM 8635 C C . LEU A 1 1142 ? 18.264 -13.776 3.592 1.00 88.62 1142 LEU A C 1
ATOM 8637 O O . LEU A 1 1142 ? 17.802 -14.899 3.423 1.00 88.62 1142 LEU A O 1
ATOM 8641 N N . ARG A 1 1143 ? 17.654 -12.697 3.090 1.00 89.62 1143 ARG A N 1
ATOM 8642 C CA . ARG A 1 1143 ? 16.468 -12.794 2.232 1.00 89.62 1143 ARG A CA 1
ATOM 8643 C C . ARG A 1 1143 ? 16.764 -13.541 0.930 1.00 89.62 1143 ARG A C 1
ATOM 8645 O O . ARG A 1 1143 ? 16.020 -14.457 0.594 1.00 89.62 1143 ARG A O 1
ATOM 8652 N N . ALA A 1 1144 ? 17.821 -13.166 0.216 1.00 89.25 1144 ALA A N 1
ATOM 8653 C CA . ALA A 1 1144 ? 18.210 -13.795 -1.042 1.00 89.25 1144 ALA A CA 1
ATOM 8654 C C . ALA A 1 1144 ? 18.576 -15.284 -0.857 1.00 89.25 1144 ALA A C 1
ATOM 8656 O O . ALA A 1 1144 ? 18.185 -16.110 -1.678 1.00 89.25 1144 ALA A O 1
ATOM 8657 N N . GLU A 1 1145 ? 19.233 -15.634 0.254 1.00 89.75 1145 GLU A N 1
ATOM 8658 C CA . GLU A 1 1145 ? 19.498 -17.007 0.708 1.00 89.75 1145 GLU A CA 1
ATOM 8659 C C . GLU A 1 1145 ? 18.191 -17.790 0.907 1.00 89.75 1145 GLU A C 1
ATOM 8661 O O . GLU A 1 1145 ? 17.951 -18.788 0.230 1.00 89.75 1145 GLU A O 1
ATOM 8666 N N . LYS A 1 1146 ? 17.301 -17.327 1.798 1.00 85.44 1146 LYS A N 1
ATOM 8667 C CA . LYS A 1 1146 ? 16.063 -18.055 2.134 1.00 85.44 1146 LYS A CA 1
ATOM 8668 C C . LYS A 1 1146 ? 15.032 -18.085 0.999 1.00 85.44 1146 LYS A C 1
ATOM 8670 O O . LYS A 1 1146 ? 14.122 -18.907 1.031 1.00 85.44 1146 LYS A O 1
ATOM 8675 N N . MET A 1 1147 ? 15.172 -17.218 -0.004 1.00 80.81 1147 MET A N 1
ATOM 8676 C CA . MET A 1 1147 ? 14.378 -17.238 -1.238 1.00 80.81 1147 MET A CA 1
ATOM 8677 C C . MET A 1 1147 ? 15.039 -18.041 -2.378 1.00 80.81 1147 MET A C 1
ATOM 8679 O O . MET A 1 1147 ? 14.450 -18.164 -3.450 1.00 80.81 1147 MET A O 1
ATOM 8683 N N . GLY A 1 1148 ? 16.233 -18.608 -2.167 1.00 83.19 1148 GLY A N 1
ATOM 8684 C CA . GLY A 1 1148 ? 16.931 -19.453 -3.144 1.00 83.19 1148 GLY A CA 1
ATOM 8685 C C . GLY A 1 1148 ? 17.580 -18.705 -4.315 1.00 83.19 1148 GLY A C 1
ATOM 8686 O O . GLY A 1 1148 ? 17.914 -19.334 -5.317 1.00 83.19 1148 GLY A O 1
ATOM 8687 N N . ILE A 1 1149 ? 17.751 -17.384 -4.199 1.00 83.12 1149 ILE A N 1
ATOM 8688 C CA . ILE A 1 1149 ? 18.472 -16.530 -5.163 1.00 83.12 1149 ILE A CA 1
ATOM 8689 C C . ILE A 1 1149 ? 19.987 -16.736 -5.020 1.00 83.12 1149 ILE A C 1
ATOM 8691 O O . ILE A 1 1149 ? 20.729 -16.763 -6.002 1.00 83.12 1149 ILE A O 1
ATOM 8695 N N . LEU A 1 1150 ? 20.433 -16.893 -3.772 1.00 88.81 1150 LEU A N 1
ATOM 8696 C CA . LEU A 1 1150 ? 21.808 -17.187 -3.385 1.00 88.81 1150 LEU A CA 1
ATOM 8697 C C . LEU A 1 1150 ? 21.849 -18.471 -2.561 1.00 88.81 1150 LEU A C 1
ATOM 8699 O O . LEU A 1 1150 ? 20.886 -18.818 -1.878 1.00 88.81 1150 LEU A O 1
ATOM 8703 N N . ARG A 1 1151 ? 22.994 -19.144 -2.575 1.00 86.88 1151 ARG A N 1
ATOM 8704 C CA . ARG A 1 1151 ? 23.301 -20.237 -1.649 1.00 86.88 1151 ARG A CA 1
ATOM 8705 C C . ARG A 1 1151 ? 24.024 -19.694 -0.419 1.00 86.88 1151 ARG A C 1
ATOM 8707 O O . ARG A 1 1151 ? 24.657 -18.640 -0.478 1.00 86.88 1151 ARG A O 1
ATOM 8714 N N . ALA A 1 1152 ? 23.991 -20.440 0.683 1.00 83.31 1152 ALA A N 1
ATOM 8715 C CA . ALA A 1 1152 ? 24.767 -20.099 1.876 1.00 83.31 1152 ALA A CA 1
ATOM 8716 C C . ALA A 1 1152 ? 26.288 -20.103 1.613 1.00 83.31 1152 ALA A C 1
ATOM 8718 O O . ALA A 1 1152 ? 27.009 -19.337 2.248 1.00 83.31 1152 ALA A O 1
ATOM 8719 N N . GLU A 1 1153 ? 26.793 -20.893 0.653 1.00 87.50 1153 GLU A N 1
ATOM 8720 C CA . GLU A 1 1153 ? 28.204 -20.813 0.261 1.00 87.50 1153 GLU A CA 1
ATOM 8721 C C . GLU A 1 1153 ? 28.576 -19.556 -0.549 1.00 87.50 1153 GLU A C 1
ATOM 8723 O O . GLU A 1 1153 ? 29.747 -19.176 -0.520 1.00 87.50 1153 GLU A O 1
ATOM 8728 N N . ASP A 1 1154 ? 27.633 -18.876 -1.218 1.00 87.31 1154 ASP A N 1
ATOM 8729 C CA . ASP A 1 1154 ? 27.934 -17.777 -2.159 1.00 87.31 1154 ASP A CA 1
ATOM 8730 C C . ASP A 1 1154 ? 28.462 -16.497 -1.469 1.00 87.31 1154 ASP A C 1
ATOM 8732 O O . ASP A 1 1154 ? 29.063 -15.648 -2.129 1.00 87.31 1154 ASP A O 1
ATOM 8736 N N . TRP A 1 1155 ? 28.265 -16.337 -0.154 1.00 87.38 1155 TRP A N 1
ATOM 8737 C CA . TRP A 1 1155 ? 28.633 -15.129 0.602 1.00 87.38 1155 TRP A CA 1
ATOM 8738 C C . TRP A 1 1155 ? 29.218 -15.435 1.985 1.00 87.38 1155 TRP A C 1
ATOM 8740 O O . TRP A 1 1155 ? 29.173 -16.571 2.459 1.00 87.38 1155 TRP A O 1
ATOM 8750 N N . ASP A 1 1156 ? 29.819 -14.432 2.627 1.00 80.50 1156 ASP A N 1
ATOM 8751 C CA . ASP A 1 1156 ? 30.335 -14.524 3.997 1.00 80.50 1156 ASP A CA 1
ATOM 8752 C C . ASP A 1 1156 ? 29.867 -13.325 4.831 1.00 80.50 1156 ASP A C 1
ATOM 8754 O O . ASP A 1 1156 ? 29.870 -12.190 4.352 1.00 80.50 1156 ASP A O 1
ATOM 8758 N N . VAL A 1 1157 ? 29.482 -13.563 6.087 1.00 74.88 1157 VAL A N 1
ATOM 8759 C CA . VAL A 1 1157 ? 29.014 -12.510 7.004 1.00 74.88 1157 VAL A CA 1
ATOM 8760 C C . VAL A 1 1157 ? 30.130 -11.503 7.309 1.00 74.88 1157 VAL A C 1
ATOM 8762 O O . VAL A 1 1157 ? 29.851 -10.317 7.445 1.00 74.88 1157 VAL A O 1
ATOM 8765 N N . ALA A 1 1158 ? 31.394 -11.937 7.364 1.00 75.31 1158 ALA A N 1
ATOM 8766 C CA . ALA A 1 1158 ? 32.529 -11.048 7.601 1.00 75.31 1158 ALA A CA 1
ATOM 8767 C C . ALA A 1 1158 ? 32.881 -10.184 6.375 1.00 75.31 1158 ALA A C 1
ATOM 8769 O O . ALA A 1 1158 ? 33.394 -9.081 6.538 1.00 75.31 1158 ALA A O 1
ATOM 8770 N N . GLN A 1 1159 ? 32.594 -10.660 5.157 1.00 76.00 1159 GLN A N 1
ATOM 8771 C CA . GLN A 1 1159 ? 32.844 -9.915 3.912 1.00 76.00 1159 GLN A CA 1
ATOM 8772 C C . GLN A 1 1159 ? 31.684 -8.990 3.523 1.00 76.00 1159 GLN A C 1
ATOM 8774 O O . GLN A 1 1159 ? 31.899 -7.999 2.830 1.00 76.00 1159 GLN A O 1
ATOM 8779 N N . ALA A 1 1160 ? 30.461 -9.307 3.957 1.00 78.12 1160 ALA A N 1
ATOM 8780 C CA . ALA A 1 1160 ? 29.248 -8.586 3.578 1.00 78.12 1160 ALA A CA 1
ATOM 8781 C C . ALA A 1 1160 ? 28.509 -7.923 4.758 1.00 78.12 1160 ALA A C 1
ATOM 8783 O O . ALA A 1 1160 ? 27.324 -7.604 4.646 1.00 78.12 1160 ALA A O 1
ATOM 8784 N N . CYS A 1 1161 ? 29.214 -7.694 5.869 1.00 85.19 1161 CYS A N 1
ATOM 8785 C CA . CYS A 1 1161 ? 28.755 -6.867 6.985 1.00 85.19 1161 CYS A CA 1
ATOM 8786 C C . CYS A 1 1161 ? 28.361 -5.461 6.488 1.00 85.19 1161 CYS A C 1
ATOM 8788 O O . CYS A 1 1161 ? 29.006 -4.903 5.593 1.00 85.19 1161 CYS A O 1
ATOM 8790 N N . THR A 1 1162 ? 27.308 -4.869 7.052 1.00 89.56 1162 THR A N 1
ATOM 8791 C CA . THR A 1 1162 ? 26.954 -3.474 6.758 1.00 89.56 1162 THR A CA 1
ATOM 8792 C C . THR A 1 1162 ? 27.939 -2.533 7.455 1.00 89.56 1162 THR A C 1
ATOM 8794 O O . THR A 1 1162 ? 27.955 -2.474 8.682 1.00 89.56 1162 THR A O 1
ATOM 8797 N N . ASP A 1 1163 ? 28.708 -1.747 6.692 1.00 86.56 1163 ASP A N 1
ATOM 8798 C CA . ASP A 1 1163 ? 29.316 -0.515 7.209 1.00 86.56 1163 ASP A CA 1
ATOM 8799 C C . ASP A 1 1163 ? 28.291 0.636 7.081 1.00 86.56 1163 ASP A C 1
ATOM 8801 O O . ASP A 1 1163 ? 27.885 0.975 5.961 1.00 86.56 1163 ASP A O 1
ATOM 8805 N N . PRO A 1 1164 ? 27.862 1.266 8.192 1.00 84.06 1164 PRO A N 1
ATOM 8806 C CA . PRO A 1 1164 ? 26.995 2.443 8.174 1.00 84.06 1164 PRO A CA 1
ATOM 8807 C C . PRO A 1 1164 ? 27.514 3.622 7.328 1.00 84.06 1164 PRO A C 1
ATOM 8809 O O . PRO A 1 1164 ? 26.704 4.455 6.909 1.00 84.06 1164 PRO A O 1
ATOM 8812 N N . LYS A 1 1165 ? 28.831 3.708 7.078 1.00 81.25 1165 LYS A N 1
ATOM 8813 C CA . LYS A 1 1165 ? 29.501 4.748 6.274 1.00 81.25 1165 LYS A CA 1
ATOM 8814 C C . LYS A 1 1165 ? 29.194 4.607 4.791 1.00 81.25 1165 LYS A C 1
ATOM 8816 O O . LYS A 1 1165 ? 28.833 5.584 4.149 1.00 81.25 1165 LYS A O 1
ATOM 8821 N N . GLU A 1 1166 ? 29.237 3.389 4.255 1.00 82.62 1166 GLU A N 1
ATOM 8822 C CA . GLU A 1 1166 ? 28.921 3.110 2.845 1.00 82.62 1166 GLU A CA 1
ATOM 8823 C C . GLU A 1 1166 ? 27.450 3.394 2.494 1.00 82.62 1166 GLU A C 1
ATOM 8825 O O . GLU A 1 1166 ? 27.082 3.477 1.319 1.00 82.62 1166 GLU A O 1
ATOM 8830 N N . LEU A 1 1167 ? 26.593 3.549 3.509 1.00 88.00 1167 LEU A N 1
ATOM 8831 C CA . LEU A 1 1167 ? 25.205 3.988 3.375 1.00 88.00 1167 LEU A CA 1
ATOM 8832 C C . LEU A 1 1167 ? 25.053 5.518 3.320 1.00 88.00 1167 LEU A C 1
ATOM 8834 O O . LEU A 1 1167 ? 23.921 6.009 3.290 1.00 88.00 1167 LEU A O 1
ATOM 8838 N N . CYS A 1 1168 ? 26.155 6.265 3.267 1.00 77.69 1168 CYS A N 1
ATOM 8839 C CA . CYS A 1 1168 ? 26.201 7.658 2.837 1.00 77.69 1168 CYS A CA 1
ATOM 8840 C C . CYS A 1 1168 ? 26.291 7.722 1.297 1.00 77.69 1168 CYS A C 1
ATOM 8842 O O . CYS A 1 1168 ? 27.007 6.944 0.668 1.00 77.69 1168 CYS A O 1
ATOM 8844 N N . ALA A 1 1169 ? 25.514 8.604 0.666 1.00 60.06 1169 ALA A N 1
ATOM 8845 C CA . ALA A 1 1169 ? 25.380 8.678 -0.791 1.00 60.06 1169 ALA A CA 1
ATOM 8846 C C . ALA A 1 1169 ? 26.530 9.445 -1.471 1.00 60.06 1169 ALA A C 1
ATOM 8848 O O . ALA A 1 1169 ? 26.990 9.041 -2.538 1.00 60.06 1169 ALA A O 1
ATOM 8849 N N . ASP A 1 1170 ? 27.003 10.522 -0.841 1.00 59.00 1170 ASP A N 1
ATOM 8850 C CA . ASP A 1 1170 ? 27.910 11.501 -1.458 1.00 59.00 1170 ASP A CA 1
ATOM 8851 C C . ASP A 1 1170 ? 29.356 10.978 -1.640 1.00 59.00 1170 ASP A C 1
ATOM 8853 O O . ASP A 1 1170 ? 30.090 11.491 -2.484 1.00 59.00 1170 ASP A O 1
ATOM 8857 N N . ASP A 1 1171 ? 29.756 9.921 -0.920 1.00 46.97 1171 ASP A N 1
ATOM 8858 C CA . ASP A 1 1171 ? 31.124 9.369 -0.941 1.00 46.97 1171 ASP A CA 1
ATOM 8859 C C . ASP A 1 1171 ? 31.476 8.563 -2.213 1.00 46.97 1171 ASP A C 1
ATOM 8861 O O . ASP A 1 1171 ? 32.629 8.160 -2.382 1.00 46.97 1171 ASP A O 1
ATOM 8865 N N . HIS A 1 1172 ? 30.515 8.260 -3.100 1.00 39.44 1172 HIS A N 1
ATOM 8866 C CA . HIS A 1 1172 ? 30.706 7.300 -4.211 1.00 39.44 1172 HIS A CA 1
ATOM 8867 C C . HIS A 1 1172 ? 30.328 7.802 -5.619 1.00 39.44 1172 HIS A C 1
ATOM 8869 O O . HIS A 1 1172 ? 30.346 7.013 -6.563 1.00 39.44 1172 HIS A O 1
ATOM 8875 N N . ILE A 1 1173 ? 30.045 9.098 -5.804 1.00 36.44 1173 ILE A N 1
ATOM 8876 C CA . ILE A 1 1173 ? 29.844 9.705 -7.137 1.00 36.44 1173 ILE A CA 1
ATOM 8877 C C . ILE A 1 1173 ? 30.684 10.987 -7.257 1.00 36.44 1173 ILE A C 1
ATOM 8879 O O . ILE A 1 1173 ? 30.193 12.091 -7.037 1.00 36.44 1173 ILE A O 1
ATOM 8883 N N . GLY A 1 1174 ? 31.974 10.829 -7.578 1.00 32.81 1174 GLY A N 1
ATOM 8884 C CA . GLY A 1 1174 ? 32.870 11.849 -8.162 1.00 32.81 1174 GLY A CA 1
ATOM 8885 C C . GLY A 1 1174 ? 33.164 13.157 -7.398 1.00 32.81 1174 GLY A C 1
ATOM 8886 O O . GLY A 1 1174 ? 34.042 13.900 -7.824 1.00 32.81 1174 GLY A O 1
ATOM 8887 N N . GLY A 1 1175 ? 32.458 13.475 -6.308 1.00 34.69 1175 GLY A N 1
ATOM 8888 C CA . GLY A 1 1175 ? 32.390 14.841 -5.767 1.00 34.69 1175 GLY A CA 1
ATOM 8889 C C . GLY A 1 1175 ? 33.403 15.228 -4.684 1.00 34.69 1175 GLY A C 1
ATOM 8890 O O . GLY A 1 1175 ? 33.564 16.417 -4.418 1.00 34.69 1175 GLY A O 1
ATOM 8891 N N . GLY A 1 1176 ? 34.061 14.266 -4.028 1.00 35.66 1176 GLY A N 1
ATOM 8892 C CA . GLY A 1 1176 ? 35.140 14.526 -3.057 1.00 35.66 1176 GLY A CA 1
ATOM 8893 C C . GLY A 1 1176 ? 34.769 15.348 -1.809 1.00 35.66 1176 GLY A C 1
ATOM 8894 O O . GLY A 1 1176 ? 35.665 15.803 -1.097 1.00 35.66 1176 GLY A O 1
ATOM 8895 N N . ARG A 1 1177 ? 33.477 15.561 -1.518 1.00 41.22 1177 ARG A N 1
ATOM 8896 C CA . ARG A 1 1177 ? 33.035 16.207 -0.274 1.00 41.22 1177 ARG A CA 1
ATOM 8897 C C . ARG A 1 1177 ? 33.133 15.215 0.877 1.00 41.22 1177 ARG A C 1
ATOM 8899 O O . ARG A 1 1177 ? 32.430 14.213 0.879 1.00 41.22 1177 ARG A O 1
ATOM 8906 N N . ALA A 1 1178 ? 33.978 15.521 1.856 1.00 48.62 1178 ALA A N 1
ATOM 8907 C CA . ALA A 1 1178 ? 34.066 14.735 3.077 1.00 48.62 1178 ALA A CA 1
ATOM 8908 C C . ALA A 1 1178 ? 32.730 14.742 3.842 1.00 48.62 1178 ALA A C 1
ATOM 8910 O O . ALA A 1 1178 ? 31.991 15.730 3.819 1.00 48.62 1178 ALA A O 1
ATOM 8911 N N . LEU A 1 1179 ? 32.457 13.647 4.555 1.00 52.84 1179 LEU A N 1
ATOM 8912 C CA . LEU A 1 1179 ? 31.304 13.511 5.447 1.00 52.84 1179 LEU A CA 1
ATOM 8913 C C . LEU A 1 1179 ? 31.188 14.687 6.442 1.00 52.84 1179 LEU A C 1
ATOM 8915 O O . LEU A 1 1179 ? 32.209 15.265 6.819 1.00 52.84 1179 LEU A O 1
ATOM 8919 N N . PRO A 1 1180 ? 29.982 15.004 6.949 1.00 55.56 1180 PRO A N 1
ATOM 8920 C CA . PRO A 1 1180 ? 29.810 16.007 8.002 1.00 55.56 1180 PRO A CA 1
ATOM 8921 C C . PRO A 1 1180 ? 30.688 15.686 9.216 1.00 55.56 1180 PRO A C 1
ATOM 8923 O O . PRO A 1 1180 ? 30.751 14.524 9.617 1.00 55.56 1180 PRO A O 1
ATOM 8926 N N . GLU A 1 1181 ? 31.326 16.682 9.838 1.00 55.72 1181 GLU A N 1
ATOM 8927 C CA . GLU A 1 1181 ? 32.260 16.465 10.963 1.00 55.72 1181 GLU A CA 1
ATOM 8928 C C . GLU A 1 1181 ? 31.632 15.659 12.113 1.00 55.72 1181 GLU A C 1
ATOM 8930 O O . GLU A 1 1181 ? 32.284 14.813 12.722 1.00 55.72 1181 GLU A O 1
ATOM 8935 N N . THR A 1 1182 ? 30.334 15.851 12.362 1.00 55.88 1182 THR A N 1
ATOM 8936 C CA . THR A 1 1182 ? 29.549 15.098 13.354 1.00 55.88 1182 THR A CA 1
ATOM 8937 C C . THR A 1 1182 ? 29.412 13.612 13.012 1.00 55.88 1182 THR A C 1
ATOM 8939 O O . THR A 1 1182 ? 29.445 12.771 13.910 1.00 55.88 1182 THR A O 1
ATOM 8942 N N . MET A 1 1183 ? 29.301 13.268 11.724 1.00 59.81 1183 MET A N 1
ATOM 8943 C CA . MET A 1 1183 ? 29.321 11.880 11.259 1.00 59.81 1183 MET A CA 1
ATOM 8944 C C . MET A 1 1183 ? 30.748 11.331 11.204 1.00 59.81 1183 MET A C 1
ATOM 8946 O O . MET A 1 1183 ? 30.947 10.192 11.612 1.00 59.81 1183 MET A O 1
ATOM 8950 N N . GLN A 1 1184 ? 31.746 12.124 10.790 1.00 60.59 1184 GLN A N 1
ATOM 8951 C CA . GLN A 1 1184 ? 33.156 11.716 10.848 1.00 60.59 1184 GLN A CA 1
ATOM 8952 C C . GLN A 1 1184 ? 33.568 11.343 12.276 1.00 60.59 1184 GLN A C 1
ATOM 8954 O O . GLN A 1 1184 ? 34.081 10.251 12.487 1.00 60.59 1184 GLN A O 1
ATOM 8959 N N . ALA A 1 1185 ? 33.304 12.203 13.264 1.00 60.06 1185 ALA A N 1
ATOM 8960 C CA . ALA A 1 1185 ? 33.677 11.966 14.659 1.00 60.06 1185 ALA A CA 1
ATOM 8961 C C . ALA A 1 1185 ? 33.044 10.682 15.224 1.00 60.06 1185 ALA A C 1
ATOM 8963 O O . ALA A 1 1185 ? 33.728 9.881 15.858 1.00 60.06 1185 ALA A O 1
ATOM 8964 N N . TYR A 1 1186 ? 31.760 10.448 14.937 1.00 62.09 1186 TYR A N 1
ATOM 8965 C CA . TYR A 1 1186 ? 31.061 9.213 15.298 1.00 62.09 1186 TYR A CA 1
ATOM 8966 C C . TYR A 1 1186 ? 31.659 7.976 14.603 1.00 62.09 1186 TYR A C 1
ATOM 8968 O O . TYR A 1 1186 ? 31.972 6.986 15.255 1.00 62.09 1186 TYR A O 1
ATOM 8976 N N . TYR A 1 1187 ? 31.896 8.046 13.292 1.00 61.91 1187 TYR A N 1
ATOM 8977 C CA . TYR A 1 1187 ? 32.442 6.938 12.505 1.00 61.91 1187 TYR A CA 1
ATOM 8978 C C . TYR A 1 1187 ? 33.933 6.659 12.741 1.00 61.91 1187 TYR A C 1
ATOM 8980 O O . TYR A 1 1187 ? 34.401 5.563 12.422 1.00 61.91 1187 TYR A O 1
ATOM 8988 N N . LEU A 1 1188 ? 34.678 7.630 13.271 1.00 56.09 1188 LEU A N 1
ATOM 8989 C CA . LEU A 1 1188 ? 36.030 7.448 13.795 1.00 56.09 1188 LEU A CA 1
ATOM 8990 C C . LEU A 1 1188 ? 35.986 6.770 15.171 1.00 56.09 1188 LEU A C 1
ATOM 8992 O O . LEU A 1 1188 ? 36.811 5.903 15.429 1.00 56.09 1188 LEU A O 1
ATOM 8996 N N . ALA A 1 1189 ? 35.000 7.096 16.015 1.00 54.91 1189 ALA A N 1
ATOM 8997 C CA . ALA A 1 1189 ? 34.795 6.433 17.304 1.00 54.91 1189 ALA A CA 1
ATOM 8998 C C . ALA A 1 1189 ? 34.290 4.980 17.176 1.00 54.91 1189 ALA A C 1
ATOM 9000 O O . ALA A 1 1189 ? 34.667 4.150 17.991 1.00 54.91 1189 ALA A O 1
ATOM 9001 N N . GLU A 1 1190 ? 33.497 4.639 16.150 1.00 48.31 1190 GLU A N 1
ATOM 9002 C CA . GLU A 1 1190 ? 33.116 3.241 15.845 1.00 48.31 1190 GLU A CA 1
ATOM 9003 C C . GLU A 1 1190 ? 34.251 2.398 15.221 1.00 48.31 1190 GLU A C 1
ATOM 9005 O O . GLU A 1 1190 ? 34.097 1.187 15.064 1.00 48.31 1190 GLU A O 1
ATOM 9010 N N . ALA A 1 1191 ? 35.366 3.014 14.810 1.00 43.06 1191 ALA A N 1
ATOM 9011 C CA . ALA A 1 1191 ? 36.474 2.343 14.118 1.00 43.06 1191 ALA A CA 1
ATOM 9012 C C . ALA A 1 1191 ? 37.679 2.012 15.024 1.00 43.06 1191 ALA A C 1
ATOM 9014 O O . ALA A 1 1191 ? 38.720 1.592 14.510 1.00 43.06 1191 ALA A O 1
ATOM 9015 N N . VAL A 1 1192 ? 37.545 2.230 16.338 1.00 32.94 1192 VAL A N 1
ATOM 9016 C CA . VAL A 1 1192 ? 38.580 2.071 17.379 1.00 32.94 1192 VAL A CA 1
ATOM 9017 C C . VAL A 1 1192 ? 38.131 1.044 18.414 1.00 32.94 1192 VAL A C 1
ATOM 9019 O O . VAL A 1 1192 ? 38.980 0.195 18.764 1.00 32.94 1192 VAL A O 1
#

Radius of gyration: 40.4 Å; chains: 1; bounding box: 142×121×133 Å

Organism: NCBI:txid1760988

Secondary structure (DSSP, 8-state):
-----PPP----TT-TTSS-TTS-EEEEEETTT--EEEEETTTTEEEEE-----GGGEEEEEE-SSS-EEEEETTT-PEEEEGGG--TTEEEEEE-----GGG-EEEEEEETTEEEEEETTSSEEEEEGGG--STTPBEEEEE----GGG-EEEEEE--SSS-----EEEESSGGG-SSEEEE-SEEE-TTT-TT-TT---EEE--TTEEEEEEEETTTEEEEEEESS-BS---TTTTT---EEEEEE-EEEESSSTT-SSEEEE-SEEEEGGGTTS-TT---EEE--TTEEEEEESSTTS-SSEEEESS-BS--GGGTT--SEEEEEESS----TTB-BTT-EEEEEETTS-EEEE-TTSBEEEEESS--SSSEEEEEE-SS--S-SB-BTT-EEEEE-TTS-EEEE-TTSBEEEEESS--STT-EEEEE-S--S-SSB-BTT-EEEEEETTT-PEEEE-TTSBEEEEESS--STT-EEE----PPPP------------S--S------S------------------------------------------S--------------------------------------------------------------------------------------------------------------------------------------S--------------SS---EEE-TTEEEEE-TTS-EEEEETTT--EEEE-HHHHHHHHHHHHHS--S-SSTTHHHHHTTSEEETT--HHHHHHHHHHHHHH--SEEEEEE-SBS--SB--TT-TT-SS----B--HHHHHHHHHHHHHHGGG-SEEEEEE-SS-GGG-HHHHHHHHHHHHHHHHTTT-EEEEEEEE-STT--HHHHHHHHHTTEEEEEEE--SSHHHHHTTS-BTTS---HHHHHHHHHHHHHTT---EEEEEEEE-TTTHHHHHHHHHHHHHTT-TT-TTEEEEEEE----SGGGGGGGGGPPPHHHHHHHHHHHHHHHHHTTS-------TTTT--GGGSTTEEEE-TTSEEESSGGGTT-GGG--EETTBHHHHHH-HHHHHHHH--TTTSHHHHTBTTHHHHTTS-HHHHHTTTTS-THHHH----GGGGTHHHHHHHHHHHTTSS-GGG--TTTSPPPTTTTBSGGGSS--PPPPHHHHHHHHHTT-